Protein 7C1I (pdb70)

CATH classification: 1.20.120.160

Sequence (690 aa):
SAPHLDDDRRVLASLQQEVMMEDDEYPVLLDTTFVLDSEEERRLRSSLHAALQQAGDAQQALRHTAHSSFKGGSSSNMGAVVLLAGYCKELEESARRRRGELQQRAPALIEEQMMERREFAIVRILFKQERQRYRSAPHLDDRVLASLQQEVMEDEYPVLLDTTFVLDSEEERRLRSSLHAALQQAGDAQALRRHHTAHSSFKGGSSSNMGAVVLLAGYCKELEESSARRRGEELQQRAPALIEEQMMERREFAIVRILFKQERQRYRSAPHLDDRVLASLQEVMEDDEYPVLLDTTFVLDSEEERLRSSLHAALQQAGDAQALRHHTAHSFKGGSSNMGAVLLAGYCKELEESARRRRGELQQRAPALIEEQMERREFAIVRILFKQERQRYRSAAPHLDDRRVLASLQEVMEDDEYPVLLDTTFVLDSEERLRSSLHAALQQAGDAQQALRRHHTAHSSFKGGSSSNMGAVVLLAGYCKKELEESSARRRGELQRAPALIEEQMMERREFAIVRILFKQERQRRYRRSAPHLDDDRRVLASLQQEVMEDEYPVLLDTTFVLDSEEERLRSLHAALQAGDAQQALRRHHTAHSSFKGGSSSNMGAVLLAGYCKELEEESARRGELQQRAPALIEEQMERREFAIVRILFKQERQRRYRSAPHLDDRRVLASLQEVMEDDEYPVLLDTTFVLDSEEERLRSSLHAALQQAGDAQQALRRHHTAHSFKGGSSNMGAVVLLAGYCKELEESARRRGELQQRAPALIEQMMERREFAIVRILFKQQERQRRYR

Radius of gyration: 37.49 Å; Cα contacts (8 Å, |Δi|>4): 971; chains: 6; bounding box: 80×87×96 Å

Secondary structure (DSSP, 8-state):
-TTTS-HHHHHHHHHHHGGGHHHHHHHHHHHHHHHHHHHHHHHHTT-HHHHHHHHHHHHHHHHHTT-HHHHHHHHHHHHHHHTT--TTHHHHHHHHHHHHHHHHHHHHHHHTT--/-TTTS-HHHHHHHHHHHGGGHHHHHHHHHHHHHHHHHHHHHHHHHT-HHHHHHHHHHHHHHHHHTT-HHHHHHHHHHHHHHHTT-GGGHHHHHHHHHHHHHHHHHHHHHHHTT--/-TTTS-HHHHHHHHHHHGGGHHHHHHHHHHHHHHHHHHHHHHHHHT-HHHHHHHHHHHHHHHHHTT-HHHHHHHHHHHHHHHHT--TTHHHHHHHHHHHHHHHHHHHHHHHTT--/-TTTS-HHHHHHHHHHHGGGHHHHHHHHHHHHHHHHHHHHHHHHHT-HHHHHHHHHHHHHHHHHTT-HHHHHHHHHHHHHHHTT-GGGHHHHHHHHHHHHHHHHHHHHHHHTT--/-TTT--HHHHHHHHHHHGGGHHHHHHHHHHHHHHHHHHHHHHHHHT-HHHHHHHHHHHHHHHHHTT-HHHHHHHHHHHHHHHTT-GGGHHHHHHHHHHHHHHHHHHHHHHHTT--/-TTTS-HHHHHHHHHHHTTHHHHHHHHHHHHHHHHHHHHHHHHHHT-HHHHHHHHHHHHHHHHHTT-HHHHHHHHHHHHHHHTT-GGGHHHHHHHHHHHHHHHHHHHHHHHTT--

Foldseek 3Di:
DPPQFPVVLLVVVCVVVVPCSLVLLVVLLVLLVVLLVQLVVCLVVVPLPSQLVSLCVNLVSCVNRRRNVLSVLSVVSNVCSVVVNCPCSVVSSVVNVVSSVVSNVVSVVVSVVHD/DPPQFDVVLLVVVCVVVVQCSLVLLVVLLVLLVVLLVQLVVCVVVVPLVSQQVSLCVNLVSCVNGRRNVLNVLSVVSNVCSVVVVCVCSVVSSVVNVVSSVVSNVVSVVVSVVHD/DPPQFDVVLQVVVCVVPVVCSLVLLVVLLVVLVVLLVQLVVCVVVLPLVSQLVSLCVNLVSCVNRRRNVLNVLSVVSNVCSVVVNCPCSVVSSVVNVVSSVVSNVVSVVVSVVDD/DPPQFDVVLLVVCCVVVPVCSLVLLVVLLVVLVVLLVQLVVCLVVVPLVSQLVSLCVNLVSCVNRRRNVLSVLSVVRNVCSVVVVSVCSVVSSVVNVVSSVVSNVVSVVVSVVHD/DPPQFDPVLLVVVCVVPVQCSLVLLVVLLVVLVVLLVQLVVCLVVLPLVSQLVSLCVNLVSCVNRRRNVLSVLSNVRNVCSVVSVCPCSVVSSVVNVVSSVVSNVVSVVVSVVHD/DPPQFDVVLLVVVCVVCPVCSLVLLVVLLVVLVVLLVQLVVCLVVVPLPSQLVSLCVNLVSCVNRRRNVLSVLSVVRNVCSVVVNCPCSVVSSVVNVVSSVVSNVVSVVVSVVHD

InterPro domains:
  IPR008207 Signal transduction histidine kinase, phosphotransfer (Hpt) domain [PF01627] (25-102)
  IPR008207 Signal transduction histidine kinase, phosphotransfer (Hpt) domain [PS50894] (18-116)
  IPR008207 Signal transduction histidine kinase, phosphotransfer (Hpt) domain [cd00088] (25-100)
  IPR036641 HPT domain superfamily [G3DSA:1.20.120.160] (1-110)
  IPR036641 HPT domain superfamily [SSF47226] (3-113)

Solvent-accessible surface area: 33494 Å² total; per-residue (Å²): 50,77,87,32,11,59,81,145,56,16,40,45,33,74,106,111,62,111,123,83,15,11,79,38,1,46,56,11,5,115,72,1,40,86,66,6,143,44,0,74,64,7,16,88,65,5,60,21,102,33,0,62,105,14,0,88,48,3,56,31,28,0,62,106,13,0,0,71,63,0,12,32,50,0,102,64,0,5,56,6,1,134,150,32,66,2,48,111,1,4,54,0,1,51,73,0,53,126,12,8,27,22,0,31,2,20,5,58,57,51,58,96,79,54,166,51,79,81,28,12,63,92,141,59,14,36,42,30,64,108,110,66,123,128,86,4,13,77,38,1,50,55,8,6,118,65,0,41,97,58,5,153,48,0,69,64,6,28,119,67,3,60,22,106,37,0,76,130,26,0,90,47,0,52,28,15,0,60,104,12,1,0,82,63,0,11,27,50,0,121,65,0,27,63,4,1,117,123,25,74,2,43,108,0,3,56,0,1,66,73,0,42,118,12,8,16,21,0,31,2,15,3,56,57,47,62,110,181,62,259,65,83,85,30,16,20,104,198,53,13,38,62,32,57,132,111,61,120,122,91,8,8,85,42,2,52,57,11,7,119,59,0,40,103,65,6,150,48,0,75,66,7,14,86,67,3,59,22,104,34,0,65,124,19,0,86,38,0,43,30,16,0,55,106,13,0,0,62,67,0,11,32,51,0,98,61,0,4,37,3,1,23,92,31,59,0,56,109,0,17,56,0,1,51,73,0,42,96,11,8,17,22,0,34,2,14,4,60,56,45,62,106,169,58,276,51,90,86,29,10,59,88,141,56,12,34,42,30,66,110,109,66,123,126,88,3,14,82,39,1,50,57,10,6,120,57,0,41,102,68,6,151,50,0,61,64,7,16,87,65,4,62,23,94,32,0,84,124,17,0,87,36,0,44,29,18,0,61,105,14,0,0,76,64,0,11,32,52,0,95,61,0,6,36,2,1,37,85,30,56,2,47,106,1,10,60,0,0,64,72,0,58,115,12,8,28,23,0,31,2,11,3,56,58,44,63,111,179,58,266,48,79,83,26,12,37,74,177,54,14,46,56,29,57,126,108,68,113,127,88,5,12,79,42,1,51,57,12,6,120,59,0,41,103,64,5,148,47,0,61,64,6,16,90,63,3,63,19,107,35,0,89,137,18,0,94,34,0,55,29,19,0,55,105,14,0,0,62,67,0,11,27,54,0,120,65,0,31,62,12,0,120,145,33,76,0,44,108,0,3,59,0,0,49,69,0,57,131,12,8,28,22,0,30,1,13,4,57,56,49,56,89,80,48,157,50,77,87,29,11,60,89,140,59,15,39,45,33,60,100,108,61,112,111,88,4,0,70,39,2,52,57,10,6,119,65,0,39,85,59,6,147,39,0,74,64,6,16,88,65,5,61,21,103,33,0,89,126,20,0,93,34,0,53,30,16,0,61,106,14,0,0,72,63,0,11,32,51,0,97,63,0,16,48,3,1,109,143,29,65,1,62,107,1,16,58,0,1,66,70,0,42,97,12,7,18,24,0,32,2,18,4,56,46,45,50,106,188,56,192

B-factor: mean 26.13, std 12.86, range [7.21, 152.57]

Structure (mmCIF, N/CA/C/O backbone):
data_7C1I
#
_entry.id   7C1I
#
_cell.length_a   119.172
_cell.length_b   119.172
_cell.length_c   171.950
_cell.angle_alpha   90.00
_cell.angle_beta   90.00
_cell.angle_gamma   90.00
#
_symmetry.space_group_name_H-M   'P 43 21 2'
#
loop_
_entity.id
_entity.type
_entity.pdbx_description
1 polymer 'Histidine kinase'
2 water water
#
loop_
_atom_site.group_PDB
_atom_site.id
_atom_site.type_symbol
_atom_site.label_atom_id
_atom_site.label_alt_id
_atom_site.label_comp_id
_atom_site.label_asym_id
_atom_site.label_entity_id
_atom_site.label_seq_id
_atom_site.pdbx_PDB_ins_code
_atom_site.Cartn_x
_atom_site.Cartn_y
_atom_site.Cartn_z
_atom_site.occupancy
_atom_site.B_iso_or_equiv
_atom_site.auth_seq_id
_atom_site.auth_comp_id
_atom_site.auth_asym_id
_atom_site.auth_atom_id
_atom_site.pdbx_PDB_model_num
ATOM 1 N N . SER A 1 2 ? 4.827 -26.594 1.615 1.00 54.07 2 SER A N 1
ATOM 2 C CA . SER A 1 2 ? 5.169 -27.949 2.136 1.00 42.26 2 SER A CA 1
ATOM 3 C C . SER A 1 2 ? 3.909 -28.820 2.077 1.00 48.63 2 SER A C 1
ATOM 4 O O . SER A 1 2 ? 3.791 -29.542 1.067 1.00 32.18 2 SER A O 1
ATOM 7 N N . ALA A 1 3 ? 3.030 -28.879 3.082 1.00 39.62 3 ALA A N 1
ATOM 8 C CA . ALA A 1 3 ? 1.956 -29.897 3.169 1.00 44.63 3 ALA A CA 1
ATOM 9 C C . ALA A 1 3 ? 0.860 -29.449 2.207 1.00 43.27 3 ALA A C 1
ATOM 10 O O . ALA A 1 3 ? 0.839 -28.244 1.966 1.00 39.50 3 ALA A O 1
ATOM 12 N N . PRO A 1 4 ? 0.062 -30.331 1.563 1.00 37.58 4 PRO A N 1
ATOM 13 C CA . PRO A 1 4 ? 0.108 -31.787 1.708 1.00 32.74 4 PRO A CA 1
ATOM 14 C C . PRO A 1 4 ? 1.135 -32.504 0.819 1.00 26.75 4 PRO A C 1
ATOM 15 O O . PRO A 1 4 ? 1.263 -33.715 0.866 1.00 28.86 4 PRO A O 1
ATOM 19 N N . HIS A 1 5 ? 1.948 -31.767 0.056 1.00 22.55 5 HIS A N 1
ATOM 20 C CA . HIS A 1 5 ? 2.871 -32.283 -0.991 1.00 20.61 5 HIS A CA 1
ATOM 21 C C . HIS A 1 5 ? 4.075 -32.968 -0.335 1.00 21.86 5 HIS A C 1
ATOM 22 O O . HIS A 1 5 ? 4.635 -33.947 -0.865 1.00 21.73 5 HIS A O 1
ATOM 29 N N . LEU A 1 6 ? 4.554 -32.391 0.772 1.00 19.82 6 LEU A N 1
ATOM 30 C CA . LEU A 1 6 ? 5.739 -32.955 1.473 1.00 22.55 6 LEU A CA 1
ATOM 31 C C . LEU A 1 6 ? 5.340 -33.211 2.930 1.00 25.49 6 LEU A C 1
ATOM 32 O O . LEU A 1 6 ? 4.623 -32.380 3.523 1.00 23.76 6 LEU A O 1
ATOM 37 N N . ASP A 1 7 ? 5.704 -34.382 3.463 1.00 22.03 7 ASP A N 1
ATOM 38 C CA . ASP A 1 7 ? 5.434 -34.698 4.892 1.00 22.04 7 ASP A CA 1
ATOM 39 C C . ASP A 1 7 ? 6.689 -34.228 5.636 1.00 21.62 7 ASP A C 1
ATOM 40 O O . ASP A 1 7 ? 7.786 -34.793 5.459 1.00 22.18 7 ASP A O 1
ATOM 45 N N A ASP A 1 8 ? 6.417 -33.223 6.474 0.42 22.89 8 ASP A N 1
ATOM 46 N N B ASP A 1 8 ? 6.640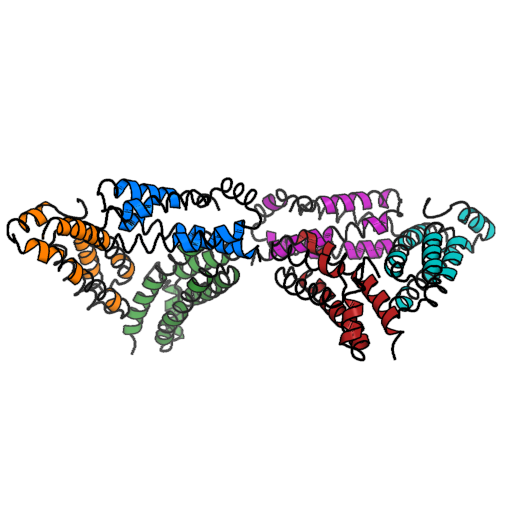 -33.022 6.210 0.58 23.92 8 ASP A N 1
ATOM 47 C CA A ASP A 1 8 ? 7.452 -32.426 7.185 0.42 22.90 8 ASP A CA 1
ATOM 48 C CA B ASP A 1 8 ? 7.847 -32.260 6.632 0.58 27.93 8 ASP A CA 1
ATOM 49 C C A ASP A 1 8 ? 8.135 -33.390 8.162 0.42 23.98 8 ASP A C 1
ATOM 50 C C B ASP A 1 8 ? 8.658 -33.015 7.691 0.58 27.05 8 ASP A C 1
ATOM 51 O O A ASP A 1 8 ? 9.339 -33.279 8.467 0.42 24.49 8 ASP A O 1
ATOM 52 O O B ASP A 1 8 ? 9.872 -32.772 7.847 0.58 28.07 8 ASP A O 1
ATOM 61 N N A ARG A 1 9 ? 7.434 -34.415 8.657 0.42 21.27 9 ARG A N 1
ATOM 62 N N B ARG A 1 9 ? 7.924 -33.867 8.414 0.58 26.44 9 ARG A N 1
ATOM 63 C CA A ARG A 1 9 ? 8.149 -35.105 9.764 0.42 32.08 9 ARG A CA 1
ATOM 64 C CA B ARG A 1 9 ? 8.579 -34.627 9.512 0.58 22.50 9 ARG A CA 1
ATOM 65 C C A ARG A 1 9 ? 9.071 -36.175 9.169 0.42 31.33 9 ARG A C 1
ATOM 66 C C B ARG A 1 9 ? 9.361 -35.793 8.898 0.58 23.42 9 ARG A C 1
ATOM 67 O O A ARG A 1 9 ? 9.855 -36.764 9.940 0.42 32.24 9 ARG A O 1
ATOM 68 O O B ARG A 1 9 ? 10.445 -36.017 9.474 0.58 20.28 9 ARG A O 1
ATOM 83 N N . VAL A 1 10 ? 8.863 -36.526 7.896 1.00 22.72 10 VAL A N 1
ATOM 84 C CA . VAL A 1 10 ? 9.751 -37.491 7.180 1.00 21.09 10 VAL A CA 1
ATOM 85 C C . VAL A 1 10 ? 11.026 -36.703 6.861 1.00 18.93 10 VAL A C 1
ATOM 86 O O . VAL A 1 10 ? 12.187 -37.133 7.012 1.00 20.72 10 VAL A O 1
ATOM 90 N N . LEU A 1 11 ? 10.909 -35.497 6.296 1.00 18.79 11 LEU A N 1
ATOM 91 C CA . LEU A 1 11 ? 12.122 -34.752 5.867 1.00 16.50 11 LEU A CA 1
ATOM 92 C C . LEU A 1 11 ? 12.872 -34.213 7.093 1.00 17.55 11 LEU A C 1
ATOM 93 O O . LEU A 1 11 ? 14.095 -34.110 6.882 1.00 20.69 11 LEU A O 1
ATOM 98 N N . ALA A 1 12 ? 12.151 -33.883 8.170 1.00 22.91 12 ALA A N 1
ATOM 99 C CA . ALA A 1 12 ? 12.838 -33.310 9.352 1.00 28.11 12 ALA A CA 1
ATOM 100 C C . ALA A 1 12 ? 13.729 -34.424 9.914 1.00 24.27 12 ALA A C 1
ATOM 101 O O . ALA A 1 12 ? 14.906 -34.153 10.223 1.00 22.43 12 ALA A O 1
ATOM 103 N N . SER A 1 13 ? 13.188 -35.640 10.034 1.00 24.12 13 SER A N 1
ATOM 104 C CA . SER A 1 13 ? 14.031 -36.785 10.469 1.00 21.15 13 SER A CA 1
ATOM 105 C C . SER A 1 13 ? 15.219 -37.053 9.538 1.00 19.76 13 SER A C 1
ATOM 106 O O . SER A 1 13 ? 16.390 -37.292 9.896 1.00 22.95 13 SER A O 1
ATOM 109 N N . LEU A 1 14 ? 15.014 -37.035 8.216 1.00 18.84 14 LEU A N 1
ATOM 110 C CA . LEU A 1 14 ? 16.087 -37.287 7.217 1.00 17.69 14 LEU A CA 1
ATOM 111 C C . LEU A 1 14 ? 17.196 -36.234 7.328 1.00 20.12 14 LEU A C 1
ATOM 112 O O . LEU A 1 14 ? 18.390 -36.578 7.243 1.00 22.47 14 LEU A O 1
ATOM 117 N N A GLN A 1 15 ? 16.817 -34.961 7.476 0.38 20.96 15 GLN A N 1
ATOM 118 N N B GLN A 1 15 ? 16.858 -34.954 7.509 0.62 18.82 15 GLN A N 1
ATOM 119 C CA A GLN A 1 15 ? 17.766 -33.831 7.666 0.38 24.34 15 GLN A CA 1
ATOM 120 C CA B GLN A 1 15 ? 17.947 -33.941 7.559 0.62 21.97 15 GLN A CA 1
ATOM 121 C C A GLN A 1 15 ? 18.641 -34.123 8.890 0.38 25.12 15 GLN A C 1
ATOM 122 C C B GLN A 1 15 ? 18.653 -34.064 8.914 0.62 24.61 15 GLN A C 1
ATOM 123 O O A GLN A 1 15 ? 19.883 -34.091 8.783 0.38 26.56 15 GLN A O 1
ATOM 124 O O B GLN A 1 15 ? 19.883 -33.868 8.947 0.62 27.95 15 GLN A O 1
ATOM 135 N N . GLU A 1 16 ? 17.958 -34.409 10.003 1.00 22.19 16 GLU A N 1
ATOM 136 C CA . GLU A 1 16 ? 18.642 -34.654 11.302 1.00 26.70 16 GLU A CA 1
ATOM 137 C C . GLU A 1 16 ? 19.670 -35.774 11.107 1.00 32.45 16 GLU A C 1
ATOM 138 O O . GLU A 1 16 ? 20.813 -35.665 11.597 1.00 35.99 16 GLU A O 1
ATOM 144 N N . VAL A 1 17 ? 19.293 -36.874 10.448 1.00 25.06 17 VAL A N 1
ATOM 145 C CA . VAL A 1 17 ? 20.250 -38.009 10.293 1.00 24.77 17 VAL A CA 1
ATOM 146 C C . VAL A 1 17 ? 21.364 -37.609 9.320 1.00 30.95 17 VAL A C 1
ATOM 147 O O . VAL A 1 17 ? 22.526 -37.999 9.546 1.00 33.46 17 VAL A O 1
ATOM 151 N N A MET A 1 18 ? 20.932 -37.075 8.173 0.54 21.32 18 MET A N 1
ATOM 152 N N B MET A 1 18 ? 20.962 -37.033 8.183 0.46 23.27 18 MET A N 1
ATOM 153 C CA A MET A 1 18 ? 21.834 -36.949 6.997 0.54 20.38 18 MET A CA 1
ATOM 154 C CA B MET A 1 18 ? 21.891 -36.986 7.022 0.46 22.55 18 MET A CA 1
ATOM 155 C C A MET A 1 18 ? 22.825 -35.789 7.147 0.54 19.72 18 MET A C 1
ATOM 156 C C B MET A 1 18 ? 22.810 -35.762 7.105 0.46 21.90 18 MET A C 1
ATOM 157 O O A MET A 1 18 ? 23.816 -35.797 6.389 0.54 25.18 18 MET A O 1
ATOM 158 O O B MET A 1 18 ? 23.809 -35.739 6.359 0.46 26.13 18 MET A O 1
ATOM 167 N N . GLU A 1 19 ? 22.422 -34.758 7.898 1.00 26.16 19 GLU A N 1
ATOM 168 C CA . GLU A 1 19 ? 23.206 -33.499 8.022 1.00 31.86 19 GLU A CA 1
ATOM 169 C C . GLU A 1 19 ? 23.701 -33.002 6.659 1.00 33.95 19 GLU A C 1
ATOM 170 O O . GLU A 1 19 ? 22.926 -32.612 5.764 1.00 29.56 19 GLU A O 1
ATOM 176 N N A ASP A 1 20 ? 25.017 -33.021 6.427 0.54 31.34 20 ASP A N 1
ATOM 177 N N B ASP A 1 20 ? 25.011 -33.010 6.391 0.46 31.09 20 ASP A N 1
ATOM 178 C CA A ASP A 1 20 ? 25.626 -32.384 5.227 0.54 33.06 20 ASP A CA 1
ATOM 179 C CA B ASP A 1 20 ? 25.532 -32.307 5.188 0.46 32.49 20 ASP A CA 1
ATOM 180 C C A ASP A 1 20 ? 25.150 -33.035 3.924 0.54 29.88 20 ASP A C 1
ATOM 181 C C B ASP A 1 20 ? 25.159 -33.040 3.894 0.46 29.13 20 ASP A C 1
ATOM 182 O O A ASP A 1 20 ? 25.339 -32.432 2.849 0.54 31.11 20 ASP A O 1
ATOM 183 O O B ASP A 1 20 ? 25.412 -32.493 2.802 0.46 30.50 20 ASP A O 1
ATOM 192 N N . GLU A 1 21 ? 24.701 -34.294 3.967 1.00 27.58 21 GLU A N 1
ATOM 193 C CA . GLU A 1 21 ? 24.331 -35.064 2.749 1.00 26.88 21 GLU A CA 1
ATOM 194 C C . GLU A 1 21 ? 22.895 -34.689 2.363 1.00 25.12 21 GLU A C 1
ATOM 195 O O . GLU A 1 21 ? 22.535 -34.992 1.207 1.00 26.96 21 GLU A O 1
ATOM 201 N N . TYR A 1 22 ? 22.193 -34.036 3.294 1.00 20.17 22 TYR A N 1
ATOM 202 C CA . TYR A 1 22 ? 20.791 -33.635 3.000 1.00 19.19 22 TYR A CA 1
ATOM 203 C C . TYR A 1 22 ? 20.647 -32.853 1.698 1.00 23.63 22 TYR A C 1
ATOM 204 O O . TYR A 1 22 ? 19.854 -33.254 0.848 1.00 18.72 22 TYR A O 1
ATOM 213 N N . PRO A 1 23 ? 21.418 -31.785 1.395 1.00 22.66 23 PRO A N 1
ATOM 214 C CA . PRO A 1 23 ? 21.237 -31.101 0.114 1.00 19.59 23 PRO A CA 1
ATOM 215 C C . PRO A 1 23 ? 21.517 -32.006 -1.096 1.00 24.64 23 PRO A C 1
ATOM 216 O O . PRO A 1 23 ? 20.944 -31.827 -2.157 1.00 20.91 23 PRO A O 1
ATOM 220 N N . VAL A 1 24 ? 22.460 -32.947 -0.981 1.00 17.80 24 VAL A N 1
ATOM 221 C CA . VAL A 1 24 ? 22.828 -33.866 -2.099 1.00 17.85 24 VAL A CA 1
ATOM 222 C C . VAL A 1 24 ? 21.609 -34.733 -2.435 1.00 19.58 24 VAL A C 1
ATOM 223 O O . VAL A 1 24 ? 21.327 -34.973 -3.625 1.00 23.05 24 VAL A O 1
ATOM 227 N N . LEU A 1 25 ? 20.883 -35.149 -1.393 1.00 18.07 25 LEU A N 1
ATOM 228 C CA . LEU A 1 25 ? 19.675 -36.010 -1.510 1.00 18.60 25 LEU A CA 1
ATOM 229 C C . LEU A 1 25 ? 18.574 -35.193 -2.198 1.00 21.48 25 LEU A C 1
ATOM 230 O O . LEU A 1 25 ? 17.866 -35.780 -3.042 1.00 21.83 25 LEU A O 1
ATOM 235 N N . LEU A 1 26 ? 18.409 -33.918 -1.833 1.00 19.24 26 LEU A N 1
ATOM 236 C CA . LEU A 1 26 ? 17.420 -33.112 -2.599 1.00 16.69 26 LEU A CA 1
ATOM 237 C C . LEU A 1 26 ? 17.763 -33.166 -4.092 1.00 21.09 26 LEU A C 1
ATOM 238 O O . LEU A 1 26 ? 16.859 -33.322 -4.940 1.00 18.57 26 LEU A O 1
ATOM 243 N N . ASP A 1 27 ? 19.009 -32.894 -4.491 1.00 16.48 27 ASP A N 1
ATOM 244 C CA . ASP A 1 27 ? 19.513 -32.806 -5.888 1.00 17.12 27 ASP A CA 1
ATOM 245 C C . ASP A 1 27 ? 19.254 -34.176 -6.527 1.00 17.50 27 ASP A C 1
ATOM 246 O O . ASP A 1 27 ? 18.875 -34.204 -7.713 1.00 19.13 27 ASP A O 1
ATOM 251 N N A THR A 1 28 ? 19.732 -35.268 -5.923 0.48 18.16 28 THR A N 1
ATOM 252 N N B THR A 1 28 ? 19.626 -35.210 -5.766 0.52 16.78 28 THR A N 1
ATOM 253 C CA A THR A 1 28 ? 19.630 -36.588 -6.603 0.48 18.71 28 THR A CA 1
ATOM 254 C CA B THR A 1 28 ? 19.633 -36.573 -6.363 0.52 18.33 28 THR A CA 1
ATOM 255 C C A THR A 1 28 ? 18.176 -37.072 -6.654 0.48 16.95 28 THR A C 1
ATOM 256 C C B THR A 1 28 ? 18.184 -36.938 -6.705 0.52 16.58 28 THR A C 1
ATOM 257 O O A THR A 1 28 ? 17.677 -37.857 -7.485 0.48 15.67 28 THR A O 1
ATOM 258 O O B THR A 1 28 ? 18.089 -37.496 -7.819 0.52 15.59 28 THR A O 1
ATOM 265 N N . PHE A 1 29 ? 17.290 -36.613 -5.765 1.00 16.17 29 PHE A N 1
ATOM 266 C CA . PHE A 1 29 ? 15.852 -36.973 -5.877 1.00 16.67 29 PHE A CA 1
ATOM 267 C C . PHE A 1 29 ? 15.323 -36.331 -7.164 1.00 18.90 29 PHE A C 1
ATOM 268 O O . PHE A 1 29 ? 14.580 -36.945 -7.953 1.00 16.04 29 PHE A O 1
ATOM 276 N N . VAL A 1 30 ? 15.731 -35.086 -7.425 1.00 14.37 30 VAL A N 1
ATOM 277 C CA . VAL A 1 30 ? 15.260 -34.383 -8.656 1.00 15.48 30 VAL A CA 1
ATOM 278 C C . VAL A 1 30 ? 15.731 -35.203 -9.863 1.00 16.73 30 VAL A C 1
ATOM 279 O O . VAL A 1 30 ? 14.978 -35.496 -10.814 1.00 17.15 30 VAL A O 1
ATOM 283 N N . LEU A 1 31 ? 17.031 -35.494 -9.984 1.00 15.58 31 LEU A N 1
ATOM 284 C CA . LEU A 1 31 ? 17.578 -36.179 -11.185 1.00 18.11 31 LEU A CA 1
ATOM 285 C C . LEU A 1 31 ? 16.971 -37.585 -11.260 1.00 18.46 31 LEU A C 1
ATOM 286 O O . LEU A 1 31 ? 16.621 -37.967 -12.395 1.00 19.10 31 LEU A O 1
ATOM 291 N N . ASP A 1 32 ? 16.881 -38.330 -10.154 1.00 16.76 32 ASP A N 1
ATOM 292 C CA . ASP A 1 32 ? 16.356 -39.722 -10.178 1.00 19.59 32 ASP A CA 1
ATOM 293 C C . ASP A 1 32 ? 14.932 -39.635 -10.738 1.00 20.99 32 ASP A C 1
ATOM 294 O O . ASP A 1 32 ? 14.529 -40.472 -11.570 1.00 18.28 32 ASP A O 1
ATOM 299 N N . SER A 1 33 ? 14.123 -38.746 -10.153 1.00 18.32 33 SER A N 1
ATOM 300 C CA . SER A 1 33 ? 12.680 -38.631 -10.492 1.00 16.31 33 SER A CA 1
ATOM 301 C C . SER A 1 33 ? 12.555 -38.261 -11.974 1.00 20.56 33 SER A C 1
ATOM 302 O O . SER A 1 33 ? 11.611 -38.750 -12.623 1.00 15.51 33 SER A O 1
ATOM 305 N N . GLU A 1 34 ? 13.294 -37.276 -12.493 1.00 16.53 34 GLU A N 1
ATOM 306 C CA . GLU A 1 34 ? 13.240 -36.860 -13.920 1.00 17.76 34 GLU A CA 1
ATOM 307 C C . GLU A 1 34 ? 13.539 -38.120 -14.741 1.00 16.88 34 GLU A C 1
ATOM 308 O O . GLU A 1 34 ? 12.873 -38.233 -15.787 1.00 15.78 34 GLU A O 1
ATOM 314 N N A GLU A 1 35 ? 14.319 -39.042 -14.167 0.43 14.82 35 GLU A N 1
ATOM 315 N N B GLU A 1 35 ? 14.613 -38.883 -14.514 0.57 16.27 35 GLU A N 1
ATOM 316 C CA A GLU A 1 35 ? 14.730 -40.301 -14.845 0.43 15.07 35 GLU A CA 1
ATOM 317 C CA B GLU A 1 35 ? 14.923 -40.055 -15.376 0.57 15.87 35 GLU A CA 1
ATOM 318 C C A GLU A 1 35 ? 13.553 -41.275 -14.729 0.43 14.54 35 GLU A C 1
ATOM 319 C C B GLU A 1 35 ? 13.751 -41.041 -15.312 0.57 17.72 35 GLU A C 1
ATOM 320 O O A GLU A 1 35 ? 13.191 -41.853 -15.773 0.43 13.67 35 GLU A O 1
ATOM 321 O O B GLU A 1 35 ? 13.388 -41.571 -16.381 0.57 15.44 35 GLU A O 1
ATOM 332 N N A ARG A 1 36 ? 12.891 -41.415 -13.576 0.43 14.76 36 ARG A N 1
ATOM 333 N N B ARG A 1 36 ? 13.113 -41.232 -14.153 0.57 13.74 36 ARG A N 1
ATOM 334 C CA A ARG A 1 36 ? 11.649 -42.231 -13.507 0.43 14.71 36 ARG A CA 1
ATOM 335 C CA B ARG A 1 36 ? 11.989 -42.198 -14.025 0.57 15.11 36 ARG A CA 1
ATOM 336 C C A ARG A 1 36 ? 10.732 -41.744 -14.635 0.43 16.98 36 ARG A C 1
ATOM 337 C C B ARG A 1 36 ? 10.701 -41.750 -14.727 0.57 16.68 36 ARG A C 1
ATOM 338 O O A ARG A 1 36 ? 10.423 -42.530 -15.553 0.43 13.44 36 ARG A O 1
ATOM 339 O O B ARG A 1 36 ? 9.847 -42.506 -15.236 0.57 12.50 36 ARG A O 1
ATOM 354 N N . LEU A 1 37 ? 10.472 -40.433 -14.679 1.00 14.33 37 LEU A N 1
ATOM 355 C CA . LEU A 1 37 ? 9.394 -39.891 -15.550 1.00 15.22 37 LEU A CA 1
ATOM 356 C C . LEU A 1 37 ? 9.751 -40.192 -17.010 1.00 15.05 37 LEU A C 1
ATOM 357 O O . LEU A 1 37 ? 8.806 -40.503 -17.761 1.00 15.81 37 LEU A O 1
ATOM 362 N N . ARG A 1 38 ? 10.982 -39.918 -17.452 1.00 17.92 38 ARG A N 1
ATOM 363 C CA . ARG A 1 38 ? 11.336 -40.213 -18.867 1.00 18.30 38 ARG A CA 1
ATOM 364 C C . ARG A 1 38 ? 11.082 -41.700 -19.137 1.00 19.19 38 ARG A C 1
ATOM 365 O O . ARG A 1 38 ? 10.467 -42.015 -20.175 1.00 17.79 38 ARG A O 1
ATOM 373 N N A SER A 1 39 ? 11.538 -42.591 -18.251 0.35 16.09 39 SER A N 1
ATOM 374 N N B SER A 1 39 ? 11.388 -42.560 -18.160 0.65 15.93 39 SER A N 1
ATOM 375 C CA A SER A 1 39 ? 11.216 -44.041 -18.335 0.35 17.22 39 SER A CA 1
ATOM 376 C CA B SER A 1 39 ? 11.216 -44.029 -18.316 0.65 17.57 39 SER A CA 1
ATOM 377 C C A SER A 1 39 ? 9.717 -44.239 -18.587 0.35 17.40 39 SER A C 1
ATOM 378 C C B SER A 1 39 ? 9.736 -44.401 -18.465 0.65 19.66 39 SER A C 1
ATOM 379 O O A SER A 1 39 ? 9.408 -44.900 -19.600 0.35 17.23 39 SER A O 1
ATOM 380 O O B SER A 1 39 ? 9.326 -45.316 -19.207 0.65 18.37 39 SER A O 1
ATOM 385 N N . LEU A 1 40 ? 8.894 -43.761 -17.648 1.00 15.34 40 LEU A N 1
ATOM 386 C CA . LEU A 1 40 ? 7.415 -43.911 -17.683 1.00 13.57 40 LEU A CA 1
ATOM 387 C C . LEU A 1 40 ? 6.882 -43.500 -19.060 1.00 16.29 40 LEU A C 1
ATOM 388 O O . LEU A 1 40 ? 6.035 -44.219 -19.630 1.00 15.70 40 LEU A O 1
ATOM 393 N N . HIS A 1 41 ? 7.304 -42.317 -19.515 1.00 13.27 41 HIS A N 1
ATOM 394 C CA . HIS A 1 41 ? 6.792 -41.898 -20.848 1.00 15.50 41 HIS A CA 1
ATOM 395 C C . HIS A 1 41 ? 7.237 -42.946 -21.875 1.00 15.58 41 HIS A C 1
ATOM 396 O O . HIS A 1 41 ? 6.451 -43.199 -22.809 1.00 16.12 41 HIS A O 1
ATOM 403 N N . ALA A 1 42 ? 8.476 -43.448 -21.890 1.00 15.23 42 ALA A N 1
ATOM 404 C CA . ALA A 1 42 ? 8.983 -44.375 -22.929 1.00 17.99 42 ALA A CA 1
ATOM 405 C C . ALA A 1 42 ? 8.160 -45.660 -22.781 1.00 20.48 42 ALA A C 1
ATOM 406 O O . ALA A 1 42 ? 7.719 -46.216 -23.808 1.00 20.65 42 ALA A O 1
ATOM 408 N N . ALA A 1 43 ? 7.833 -46.107 -21.565 1.00 17.59 43 ALA A N 1
ATOM 409 C CA . ALA A 1 43 ? 7.091 -47.372 -21.353 1.00 17.23 43 ALA A CA 1
ATOM 410 C C . ALA A 1 43 ? 5.680 -47.150 -21.910 1.00 18.38 43 ALA A C 1
ATOM 411 O O . ALA A 1 43 ? 5.028 -48.064 -22.455 1.00 19.51 43 ALA A O 1
ATOM 413 N N . LEU A 1 44 ? 5.062 -46.003 -21.607 1.00 15.26 44 LEU A N 1
ATOM 414 C CA . LEU A 1 44 ? 3.687 -45.699 -22.087 1.00 14.44 44 LEU A CA 1
ATOM 415 C C . LEU A 1 44 ? 3.674 -45.718 -23.620 1.00 14.89 44 LEU A C 1
ATOM 416 O O . LEU A 1 44 ? 2.757 -46.353 -24.185 1.00 17.34 44 LEU A O 1
ATOM 421 N N A GLN A 1 45 ? 4.702 -45.172 -24.276 0.56 15.22 45 GLN A N 1
ATOM 422 N N B GLN A 1 45 ? 4.657 -45.094 -24.276 0.44 16.27 45 GLN A N 1
ATOM 423 C CA A GLN A 1 45 ? 4.673 -45.076 -25.761 0.56 16.14 45 GLN A CA 1
ATOM 424 C CA B GLN A 1 45 ? 4.738 -45.075 -25.762 0.44 16.97 45 GLN A CA 1
ATOM 425 C C A GLN A 1 45 ? 4.901 -46.462 -26.375 0.56 18.73 45 GLN A C 1
ATOM 426 C C B GLN A 1 45 ? 4.688 -46.533 -26.233 0.44 18.83 45 GLN A C 1
ATOM 427 O O A GLN A 1 45 ? 4.491 -46.687 -27.530 0.56 15.98 45 GLN A O 1
ATOM 428 O O B GLN A 1 45 ? 3.856 -46.869 -27.100 0.44 18.14 45 GLN A O 1
ATOM 439 N N . ALA A 1 46 ? 5.538 -47.362 -25.618 1.00 19.38 46 ALA A N 1
ATOM 440 C CA . ALA A 1 46 ? 5.848 -48.735 -26.081 1.00 23.07 46 ALA A CA 1
ATOM 441 C C . ALA A 1 46 ? 4.650 -49.627 -25.735 1.00 22.23 46 ALA A C 1
ATOM 442 O O . ALA A 1 46 ? 4.694 -50.827 -26.078 1.00 27.85 46 ALA A O 1
ATOM 444 N N . GLY A 1 47 ? 3.619 -49.230 -24.983 1.00 17.54 47 GLY A N 1
ATOM 445 C CA . GLY A 1 47 ? 2.574 -50.033 -24.318 1.00 18.72 47 GLY A CA 1
ATOM 446 C C . GLY A 1 47 ? 3.207 -51.174 -23.541 1.00 26.66 47 GLY A C 1
ATOM 447 O O . GLY A 1 47 ? 2.662 -52.298 -23.534 1.00 25.89 47 GLY A O 1
ATOM 448 N N . ASP A 1 48 ? 4.201 -50.809 -22.726 1.00 21.58 48 ASP A N 1
ATOM 449 C CA . ASP A 1 48 ? 4.850 -51.820 -21.848 1.00 20.13 48 ASP A CA 1
ATOM 450 C C . ASP A 1 48 ? 4.325 -51.808 -20.408 1.00 20.51 48 ASP A C 1
ATOM 451 O O . ASP A 1 48 ? 4.849 -51.035 -19.578 1.00 19.42 48 ASP A O 1
ATOM 456 N N . ALA A 1 49 ? 3.349 -52.655 -20.068 1.00 20.37 49 ALA A N 1
ATOM 457 C CA . ALA A 1 49 ? 2.654 -52.666 -18.759 1.00 18.36 49 ALA A CA 1
ATOM 458 C C . ALA A 1 49 ? 3.712 -53.042 -17.715 1.00 21.20 49 ALA A C 1
ATOM 459 O O . ALA A 1 49 ? 3.662 -52.517 -16.584 1.00 18.87 49 ALA A O 1
ATOM 461 N N A GLN A 1 50 ? 4.617 -53.982 -18.006 0.56 19.21 50 GLN A N 1
ATOM 462 N N B GLN A 1 50 ? 4.570 -53.998 -18.087 0.44 19.81 50 GLN A N 1
ATOM 463 C CA A GLN A 1 50 ? 5.507 -54.450 -16.908 0.56 19.57 50 GLN A CA 1
ATOM 464 C CA B GLN A 1 50 ? 5.592 -54.517 -17.138 0.44 22.51 50 GLN A CA 1
ATOM 465 C C A GLN A 1 50 ? 6.581 -53.398 -16.608 0.56 21.04 50 GLN A C 1
ATOM 466 C C B GLN A 1 50 ? 6.395 -53.313 -16.632 0.44 19.71 50 GLN A C 1
ATOM 467 O O A GLN A 1 50 ? 7.092 -53.242 -15.480 0.56 20.12 50 GLN A O 1
ATOM 468 O O B GLN A 1 50 ? 6.453 -53.216 -15.388 0.44 15.06 50 GLN A O 1
ATOM 479 N N . ALA A 1 51 ? 6.969 -52.595 -17.604 1.00 18.13 51 ALA A N 1
ATOM 480 C CA . ALA A 1 51 ? 7.947 -51.502 -17.395 1.00 20.43 51 ALA A CA 1
ATOM 481 C C . ALA A 1 51 ? 7.217 -50.430 -16.578 1.00 18.93 51 ALA A C 1
ATOM 482 O O . ALA A 1 51 ? 7.807 -49.804 -15.673 1.00 18.30 51 ALA A O 1
ATOM 484 N N . LEU A 1 52 ? 5.979 -50.107 -16.965 1.00 15.68 52 LEU A N 1
ATOM 485 C CA . LEU A 1 52 ? 5.175 -49.106 -16.214 1.00 15.23 52 LEU A CA 1
ATOM 486 C C . LEU A 1 52 ? 5.122 -49.537 -14.744 1.00 18.89 52 LEU A C 1
ATOM 487 O O . LEU A 1 52 ? 5.384 -48.737 -13.825 1.00 16.86 52 LEU A O 1
ATOM 492 N N . ARG A 1 53 ? 4.826 -50.814 -14.487 1.00 17.84 53 ARG A N 1
ATOM 493 C CA . ARG A 1 53 ? 4.598 -51.318 -13.107 1.00 15.27 53 ARG A CA 1
ATOM 494 C C . ARG A 1 53 ? 5.901 -51.240 -12.302 1.00 16.03 53 ARG A C 1
ATOM 495 O O . ARG A 1 53 ? 5.862 -50.688 -11.185 1.00 17.71 53 ARG A O 1
ATOM 503 N N . HIS A 1 54 ? 7.027 -51.617 -12.914 1.00 15.77 54 HIS A N 1
ATOM 504 C CA . HIS A 1 54 ? 8.339 -51.723 -12.219 1.00 20.67 54 HIS A CA 1
ATOM 505 C C . HIS A 1 54 ? 8.889 -50.316 -11.957 1.00 20.82 54 HIS A C 1
ATOM 506 O O . HIS A 1 54 ? 9.203 -50.020 -10.786 1.00 19.00 54 HIS A O 1
ATOM 513 N N . THR A 1 55 ? 8.747 -49.419 -12.939 1.00 17.67 55 THR A N 1
ATOM 514 C CA . THR A 1 55 ? 9.291 -48.048 -12.747 1.00 17.69 55 THR A CA 1
ATOM 515 C C . THR A 1 55 ? 8.394 -47.349 -11.721 1.00 14.69 55 THR A C 1
ATOM 516 O O . THR A 1 55 ? 8.855 -46.552 -10.874 1.00 16.99 55 THR A O 1
ATOM 520 N N . ALA A 1 56 ? 7.067 -47.486 -11.799 1.00 13.73 56 ALA A N 1
ATOM 521 C CA . ALA A 1 56 ? 6.077 -46.928 -10.850 1.00 12.68 56 ALA A CA 1
ATOM 522 C C . ALA A 1 56 ? 6.365 -47.370 -9.411 1.00 15.51 56 ALA A C 1
ATOM 523 O O . ALA A 1 56 ? 6.462 -46.523 -8.501 1.00 16.28 56 ALA A O 1
ATOM 525 N N . HIS A 1 57 ? 6.667 -48.662 -9.253 1.00 16.83 57 HIS A N 1
ATOM 526 C CA . HIS A 1 57 ? 7.035 -49.179 -7.907 1.00 18.89 57 HIS A CA 1
ATOM 527 C C . HIS A 1 57 ? 8.327 -48.500 -7.437 1.00 15.90 57 HIS A C 1
ATOM 528 O O . HIS A 1 57 ? 8.324 -48.147 -6.241 1.00 19.81 57 HIS A O 1
ATOM 535 N N A SER A 1 58 ? 9.349 -48.354 -8.287 0.58 15.57 58 SER A N 1
ATOM 536 N N B SER A 1 58 ? 9.353 -48.333 -8.279 0.42 17.37 58 SER A N 1
ATOM 537 C CA A SER A 1 58 ? 10.591 -47.718 -7.773 0.58 16.01 58 SER A CA 1
ATOM 538 C CA B SER A 1 58 ? 10.687 -47.739 -8.001 0.42 16.99 58 SER A CA 1
ATOM 539 C C A SER A 1 58 ? 10.243 -46.293 -7.327 0.58 14.12 58 SER A C 1
ATOM 540 C C B SER A 1 58 ? 10.572 -46.257 -7.623 0.42 18.91 58 SER A C 1
ATOM 541 O O A SER A 1 58 ? 10.686 -45.839 -6.252 0.58 13.06 58 SER A O 1
ATOM 542 O O B SER A 1 58 ? 11.355 -45.727 -6.809 0.42 15.63 58 SER A O 1
ATOM 547 N N . PHE A 1 59 ? 9.606 -45.615 -8.288 1.00 16.72 59 PHE A N 1
ATOM 548 C CA . PHE A 1 59 ? 9.337 -44.175 -8.032 1.00 16.16 59 PHE A CA 1
ATOM 549 C C . PHE A 1 59 ? 8.544 -43.978 -6.736 1.00 16.45 59 PHE A C 1
ATOM 550 O O . PHE A 1 59 ? 8.734 -42.958 -6.040 1.00 16.50 59 PHE A O 1
ATOM 558 N N . LYS A 1 60 ? 7.632 -44.890 -6.385 1.00 14.24 60 LYS A N 1
ATOM 559 C CA . LYS A 1 60 ? 6.787 -44.875 -5.162 1.00 13.06 60 LYS A CA 1
ATOM 560 C C . LYS A 1 60 ? 7.765 -44.898 -3.981 1.00 13.59 60 LYS A C 1
ATOM 561 O O . LYS A 1 60 ? 7.568 -44.026 -3.112 1.00 15.75 60 LYS A O 1
ATOM 567 N N . GLY A 1 61 ? 8.698 -45.851 -4.063 1.00 17.99 61 GLY A N 1
ATOM 568 C CA . GLY A 1 61 ? 9.676 -45.878 -2.957 1.00 21.73 61 GLY A CA 1
ATOM 569 C C . GLY A 1 61 ? 10.491 -44.602 -2.834 1.00 17.67 61 GLY A C 1
ATOM 570 O O . GLY A 1 61 ? 10.702 -44.106 -1.707 1.00 19.39 61 GLY A O 1
ATOM 571 N N . GLY A 1 62 ? 11.114 -44.153 -3.927 1.00 18.95 62 GLY A N 1
ATOM 572 C CA . GLY A 1 62 ? 11.989 -42.967 -3.876 1.00 19.62 62 GLY A CA 1
ATOM 573 C C . GLY A 1 62 ? 11.182 -41.776 -3.390 1.00 18.22 62 GLY A C 1
ATOM 574 O O . GLY A 1 62 ? 11.631 -40.981 -2.536 1.00 18.29 62 GLY A O 1
ATOM 575 N N . SER A 1 63 ? 9.935 -41.620 -3.847 1.00 16.45 63 SER A N 1
ATOM 576 C CA . SER A 1 63 ? 9.029 -40.516 -3.433 1.00 16.02 63 SER A CA 1
ATOM 577 C C . SER A 1 63 ? 8.785 -40.620 -1.924 1.00 16.23 63 SER A C 1
ATOM 578 O O . SER A 1 63 ? 8.868 -39.616 -1.185 1.00 17.25 63 SER A O 1
ATOM 581 N N A SER A 1 64 ? 8.492 -41.851 -1.494 0.66 16.75 64 SER A N 1
ATOM 582 N N B SER A 1 64 ? 8.338 -41.764 -1.396 0.34 17.07 64 SER A N 1
ATOM 583 C CA A SER A 1 64 ? 8.136 -42.090 -0.070 0.66 18.27 64 SER A CA 1
ATOM 584 C CA B SER A 1 64 ? 8.068 -41.927 0.057 0.34 15.77 64 SER A CA 1
ATOM 585 C C A SER A 1 64 ? 9.331 -41.729 0.821 0.66 16.93 64 SER A C 1
ATOM 586 C C B SER A 1 64 ? 9.359 -41.657 0.840 0.34 16.36 64 SER A C 1
ATOM 587 O O A SER A 1 64 ? 9.048 -41.036 1.821 0.66 19.18 64 SER A O 1
ATOM 588 O O B SER A 1 64 ? 9.338 -40.926 1.851 0.34 15.30 64 SER A O 1
ATOM 593 N N . ASN A 1 65 ? 10.548 -42.029 0.356 1.00 16.84 65 ASN A N 1
ATOM 594 C CA . ASN A 1 65 ? 11.817 -41.893 1.124 1.00 17.47 65 ASN A CA 1
ATOM 595 C C . ASN A 1 65 ? 12.051 -40.394 1.341 1.00 21.55 65 ASN A C 1
ATOM 596 O O . ASN A 1 65 ? 12.714 -39.963 2.307 1.00 19.55 65 ASN A O 1
ATOM 601 N N . MET A 1 66 ? 11.660 -39.564 0.369 1.00 16.09 66 MET A N 1
ATOM 602 C CA . MET A 1 66 ? 11.831 -38.088 0.446 1.00 18.21 66 MET A CA 1
ATOM 603 C C . MET A 1 66 ? 10.556 -37.349 0.869 1.00 17.07 66 MET A C 1
ATOM 604 O O . MET A 1 66 ? 10.543 -36.112 0.696 1.00 18.96 66 MET A O 1
ATOM 609 N N . GLY A 1 67 ? 9.499 -37.946 1.430 1.00 15.76 67 GLY A N 1
ATOM 610 C CA . GLY A 1 67 ? 8.296 -37.334 2.023 1.00 18.19 67 GLY A CA 1
ATOM 611 C C . GLY A 1 67 ? 7.410 -36.717 0.953 1.00 17.47 67 GLY A C 1
ATOM 612 O O . GLY A 1 67 ? 6.414 -36.120 1.407 1.00 19.23 67 GLY A O 1
ATOM 613 N N . ALA A 1 68 ? 7.603 -37.224 -0.269 1.00 16.09 68 ALA A N 1
ATOM 614 C CA . ALA A 1 68 ? 6.733 -36.734 -1.365 1.00 16.20 68 ALA A CA 1
ATOM 615 C C . ALA A 1 68 ? 5.512 -37.658 -1.425 1.00 15.74 68 ALA A C 1
ATOM 616 O O . ALA A 1 68 ? 5.439 -38.513 -2.331 1.00 16.35 68 ALA A O 1
ATOM 618 N N A VAL A 1 69 ? 4.624 -37.438 -0.450 0.32 17.34 69 VAL A N 1
ATOM 619 N N B VAL A 1 69 ? 4.574 -37.654 -0.472 0.68 15.75 69 VAL A N 1
ATOM 620 C CA A VAL A 1 69 ? 3.550 -38.398 -0.052 0.32 15.82 69 VAL A CA 1
ATOM 621 C CA B VAL A 1 69 ? 3.550 -38.709 -0.208 0.68 17.15 69 VAL A CA 1
ATOM 622 C C A VAL A 1 69 ? 2.620 -38.599 -1.254 0.32 16.28 69 VAL A C 1
ATOM 623 C C B VAL A 1 69 ? 2.388 -38.652 -1.207 0.68 16.93 69 VAL A C 1
ATOM 624 O O A VAL A 1 69 ? 2.537 -39.762 -1.699 0.32 13.28 69 VAL A O 1
ATOM 625 O O B VAL A 1 69 ? 1.691 -39.638 -1.526 0.68 15.16 69 VAL A O 1
ATOM 632 N N . LEU A 1 70 ? 2.126 -37.480 -1.795 1.00 19.31 70 LEU A N 1
ATOM 633 C CA . LEU A 1 70 ? 1.023 -37.440 -2.793 1.00 19.01 70 LEU A CA 1
ATOM 634 C C . LEU A 1 70 ? 1.591 -38.051 -4.078 1.00 17.77 70 LEU A C 1
ATOM 635 O O . LEU A 1 70 ? 0.898 -38.838 -4.751 1.00 18.58 70 LEU A O 1
ATOM 640 N N . LEU A 1 71 ? 2.833 -37.712 -4.437 1.00 15.63 71 LEU A N 1
ATOM 641 C CA . LEU A 1 71 ? 3.545 -38.270 -5.617 1.00 15.45 71 LEU A CA 1
ATOM 642 C C . LEU A 1 71 ? 3.601 -39.791 -5.443 1.00 17.14 71 LEU A C 1
ATOM 643 O O . LEU A 1 71 ? 3.310 -40.520 -6.408 1.00 15.26 71 LEU A O 1
ATOM 648 N N . ALA A 1 72 ? 3.958 -40.228 -4.231 1.00 15.00 72 ALA A N 1
ATOM 649 C CA . ALA A 1 72 ? 4.083 -41.693 -4.039 1.00 16.12 72 ALA A CA 1
ATOM 650 C C . ALA A 1 72 ? 2.717 -42.365 -4.222 1.00 17.19 72 ALA A C 1
ATOM 651 O O . ALA A 1 72 ? 2.717 -43.476 -4.792 1.00 16.89 72 ALA A O 1
ATOM 653 N N . GLY A 1 73 ? 1.617 -41.687 -3.881 1.00 17.51 73 GLY A N 1
ATOM 654 C CA . GLY A 1 73 ? 0.237 -42.193 -4.015 1.00 17.87 73 GLY A CA 1
ATOM 655 C C . GLY A 1 73 ? -0.104 -42.409 -5.480 1.00 20.65 73 GLY A C 1
ATOM 656 O O . GLY A 1 73 ? -0.589 -43.474 -5.909 1.00 19.15 73 GLY A O 1
ATOM 657 N N . TYR A 1 74 ? 0.293 -41.456 -6.328 1.00 16.97 74 TYR A N 1
ATOM 658 C CA . TYR A 1 74 ? 0.003 -41.622 -7.777 1.00 17.18 74 TYR A CA 1
ATOM 659 C C . TYR A 1 74 ? 0.856 -42.785 -8.294 1.00 16.94 74 TYR A C 1
ATOM 660 O O . TYR A 1 74 ? 0.442 -43.541 -9.194 1.00 17.50 74 TYR A O 1
ATOM 669 N N . CYS A 1 75 ? 2.122 -42.860 -7.874 1.00 15.25 75 CYS A N 1
ATOM 670 C CA . CYS A 1 75 ? 2.995 -43.972 -8.338 1.00 14.74 75 CYS A CA 1
ATOM 671 C C . CYS A 1 75 ? 2.331 -45.295 -7.938 1.00 16.93 75 CYS A C 1
ATOM 672 O O . CYS A 1 75 ? 2.379 -46.240 -8.750 1.00 16.76 75 CYS A O 1
ATOM 675 N N . LYS A 1 76 ? 1.783 -45.385 -6.722 1.00 17.20 76 LYS A N 1
ATOM 676 C CA . LYS A 1 76 ? 1.134 -46.643 -6.264 1.00 18.04 76 LYS A CA 1
ATOM 677 C C . LYS A 1 76 ? -0.065 -47.001 -7.150 1.00 18.49 76 LYS A C 1
ATOM 678 O O . LYS A 1 76 ? -0.224 -48.163 -7.575 1.00 19.74 76 LYS A O 1
ATOM 684 N N . GLU A 1 77 ? -0.827 -45.968 -7.522 1.00 18.49 77 GLU A N 1
ATOM 685 C CA . GLU A 1 77 ? -1.995 -46.228 -8.406 1.00 15.89 77 GLU A CA 1
ATOM 686 C C . GLU A 1 77 ? -1.549 -46.771 -9.767 1.00 18.49 77 GLU A C 1
ATOM 687 O O . GLU A 1 77 ? -2.163 -47.697 -10.335 1.00 19.24 77 GLU A O 1
ATOM 693 N N . LEU A 1 78 ? -0.457 -46.221 -10.306 1.00 15.23 78 LEU A N 1
ATOM 694 C CA . LEU A 1 78 ? 0.096 -46.683 -11.606 1.00 15.42 78 LEU A CA 1
ATOM 695 C C . LEU A 1 78 ? 0.576 -48.128 -11.436 1.00 18.26 78 LEU A C 1
ATOM 696 O O . LEU A 1 78 ? 0.417 -48.956 -12.355 1.00 18.28 78 LEU A O 1
ATOM 701 N N . GLU A 1 79 ? 1.368 -48.388 -10.391 1.00 17.24 79 GLU A N 1
ATOM 702 C CA . GLU A 1 79 ? 1.946 -49.744 -10.187 1.00 19.14 79 GLU A CA 1
ATOM 703 C C . GLU A 1 79 ? 0.809 -50.772 -10.164 1.00 16.88 79 GLU A C 1
ATOM 704 O O . GLU A 1 79 ? 0.889 -51.774 -10.901 1.00 20.37 79 GLU A O 1
ATOM 710 N N . GLU A 1 80 ? -0.244 -50.461 -9.403 1.00 18.50 80 GLU A N 1
ATOM 711 C CA . GLU A 1 80 ? -1.336 -51.442 -9.157 1.00 19.96 80 GLU A CA 1
ATOM 712 C C . GLU A 1 80 ? -2.128 -51.604 -10.459 1.00 24.11 80 GLU A C 1
ATOM 713 O O . GLU A 1 80 ? -2.520 -52.747 -10.767 1.00 25.26 80 GLU A O 1
ATOM 719 N N . SER A 1 81 ? -2.463 -50.499 -11.133 1.00 20.99 81 SER A N 1
ATOM 720 C CA . SER A 1 81 ? -3.269 -50.665 -12.372 1.00 21.83 81 SER A CA 1
ATOM 721 C C . SER A 1 81 ? -2.434 -51.377 -13.443 1.00 23.25 81 SER A C 1
ATOM 722 O O . SER A 1 81 ? -2.923 -52.304 -14.122 1.00 23.80 81 SER A O 1
ATOM 725 N N . ALA A 1 82 ? -1.152 -51.053 -13.638 1.00 15.94 82 ALA A N 1
ATOM 726 C CA . ALA A 1 82 ? -0.243 -51.673 -14.629 1.00 16.51 82 ALA A CA 1
ATOM 727 C C . ALA A 1 82 ? -0.149 -53.170 -14.312 1.00 17.90 82 ALA A C 1
ATOM 728 O O . ALA A 1 82 ? -0.076 -53.997 -15.243 1.00 18.83 82 ALA A O 1
ATOM 730 N N A ARG A 1 83 ? 0.092 -53.493 -13.037 0.45 18.64 83 ARG A N 1
ATOM 731 N N B ARG A 1 83 ? -0.199 -53.518 -13.022 0.55 17.47 83 ARG A N 1
ATOM 732 C CA A ARG A 1 83 ? 0.138 -54.908 -12.578 0.45 20.86 83 ARG A CA 1
ATOM 733 C CA B ARG A 1 83 ? 0.011 -54.967 -12.758 0.55 19.32 83 ARG A CA 1
ATOM 734 C C A ARG A 1 83 ? -1.074 -55.694 -13.092 0.45 19.33 83 ARG A C 1
ATOM 735 C C B ARG A 1 83 ? -1.202 -55.737 -13.292 0.55 19.97 83 ARG A C 1
ATOM 736 O O A ARG A 1 83 ? -0.946 -56.919 -13.287 0.45 22.12 83 ARG A O 1
ATOM 737 O O B ARG A 1 83 ? -1.055 -56.899 -13.722 0.55 22.51 83 ARG A O 1
ATOM 752 N N A ARG A 1 84 ? -2.248 -55.062 -13.190 0.45 18.25 84 ARG A N 1
ATOM 753 N N B ARG A 1 84 ? -2.372 -55.097 -13.194 0.55 18.70 84 ARG A N 1
ATOM 754 C CA A ARG A 1 84 ? -3.514 -55.750 -13.559 0.45 20.22 84 ARG A CA 1
ATOM 755 C CA B ARG A 1 84 ? -3.678 -55.674 -13.613 0.55 20.75 84 ARG A CA 1
ATOM 756 C C A ARG A 1 84 ? -3.709 -55.669 -15.077 0.45 20.91 84 ARG A C 1
ATOM 757 C C B ARG A 1 84 ? -3.863 -55.490 -15.123 0.55 23.54 84 ARG A C 1
ATOM 758 O O A ARG A 1 84 ? -4.728 -56.230 -15.526 0.45 20.15 84 ARG A O 1
ATOM 759 O O B ARG A 1 84 ? -4.990 -55.795 -15.565 0.55 23.89 84 ARG A O 1
ATOM 774 N N . GLY A 1 85 ? -2.842 -54.945 -15.793 1.00 22.92 85 GLY A N 1
ATOM 775 C CA . GLY A 1 85 ? -2.927 -54.747 -17.254 1.00 22.98 85 GLY A CA 1
ATOM 776 C C . GLY A 1 85 ? -4.021 -53.735 -17.544 1.00 21.79 85 GLY A C 1
ATOM 777 O O . GLY A 1 85 ? -4.478 -53.647 -18.702 1.00 27.08 85 GLY A O 1
ATOM 778 N N . GLU A 1 86 ? -4.355 -52.823 -16.625 1.00 20.25 86 GLU A N 1
ATOM 779 C CA . GLU A 1 86 ? -5.401 -51.774 -16.754 1.00 20.64 86 GLU A CA 1
ATOM 780 C C . GLU A 1 86 ? -4.594 -50.535 -17.157 1.00 24.83 86 GLU A C 1
ATOM 781 O O . GLU A 1 86 ? -4.148 -49.863 -16.207 1.00 33.22 86 GLU A O 1
ATOM 787 N N . LEU A 1 87 ? -4.434 -50.205 -18.441 1.00 17.78 87 LEU A N 1
ATOM 788 C CA . LEU A 1 87 ? -3.540 -49.101 -18.883 1.00 17.00 87 LEU A CA 1
ATOM 789 C C . LEU A 1 87 ? -4.332 -47.850 -19.282 1.00 15.89 87 LEU A C 1
ATOM 790 O O . LEU A 1 87 ? -3.640 -46.833 -19.494 1.00 15.14 87 LEU A O 1
ATOM 795 N N A GLN A 1 88 ? -5.662 -47.824 -19.152 0.53 16.32 88 GLN A N 1
ATOM 796 N N B GLN A 1 88 ? -5.669 -47.862 -19.287 0.47 16.20 88 GLN A N 1
ATOM 797 C CA A GLN A 1 88 ? -6.506 -46.670 -19.565 0.53 15.61 88 GLN A CA 1
ATOM 798 C CA B GLN A 1 88 ? -6.373 -46.616 -19.692 0.47 14.95 88 GLN A CA 1
ATOM 799 C C A GLN A 1 88 ? -6.239 -45.443 -18.686 0.53 14.23 88 GLN A C 1
ATOM 800 C C B GLN A 1 88 ? -5.928 -45.481 -18.763 0.47 13.26 88 GLN A C 1
ATOM 801 O O A GLN A 1 88 ? -6.585 -44.297 -19.037 0.53 11.55 88 GLN A O 1
ATOM 802 O O B GLN A 1 88 ? -5.848 -44.398 -19.377 0.47 10.91 88 GLN A O 1
ATOM 813 N N . ARG A 1 89 ? -5.796 -45.673 -17.446 1.00 16.89 89 ARG A N 1
ATOM 814 C CA . ARG A 1 89 ? -5.542 -44.515 -16.546 1.00 18.37 89 ARG A CA 1
ATOM 815 C C . ARG A 1 89 ? -4.055 -44.158 -16.636 1.00 15.66 89 ARG A C 1
ATOM 816 O O . ARG A 1 89 ? -3.689 -43.114 -16.057 1.00 15.93 89 ARG A O 1
ATOM 824 N N . ALA A 1 90 ? -3.160 -44.850 -17.346 1.00 13.75 90 ALA A N 1
ATOM 825 C CA . ALA A 1 90 ? -1.699 -44.608 -17.313 1.00 14.51 90 ALA A CA 1
ATOM 826 C C . ALA A 1 90 ? -1.367 -43.189 -17.768 1.00 15.20 90 ALA A C 1
ATOM 827 O O . ALA A 1 90 ? -0.602 -42.484 -17.111 1.00 13.25 90 ALA A O 1
ATOM 829 N N . PRO A 1 91 ? -1.902 -42.731 -18.922 1.00 12.21 91 PRO A N 1
ATOM 830 C CA . PRO A 1 91 ? -1.565 -41.387 -19.394 1.00 12.32 91 PRO A CA 1
ATOM 831 C C . PRO A 1 91 ? -1.855 -40.307 -18.342 1.00 12.62 91 PRO A C 1
ATOM 832 O O . PRO A 1 91 ? -1.029 -39.439 -18.091 1.00 14.58 91 PRO A O 1
ATOM 836 N N . ALA A 1 92 ? -3.054 -40.367 -17.756 1.00 11.52 92 ALA A N 1
ATOM 837 C CA . ALA A 1 92 ? -3.532 -39.367 -16.773 1.00 11.76 92 ALA A CA 1
ATOM 838 C C . ALA A 1 92 ? -2.679 -39.470 -15.504 1.00 13.30 92 ALA A C 1
ATOM 839 O O . ALA A 1 92 ? -2.396 -38.434 -14.869 1.00 14.59 92 ALA A O 1
ATOM 841 N N . LEU A 1 93 ? -2.404 -40.706 -15.076 1.00 12.63 93 LEU A N 1
ATOM 842 C CA . LEU A 1 93 ? -1.608 -40.809 -13.823 1.00 12.64 93 LEU A CA 1
ATOM 843 C C . LEU A 1 93 ? -0.208 -40.229 -14.048 1.00 12.08 93 LEU A C 1
ATOM 844 O O . LEU A 1 93 ? 0.378 -39.592 -13.143 1.00 12.64 93 LEU A O 1
ATOM 849 N N . ILE A 1 94 ? 0.451 -40.517 -15.174 1.00 12.87 94 ILE A N 1
ATOM 850 C CA . ILE A 1 94 ? 1.772 -39.915 -15.523 1.00 11.16 94 ILE A CA 1
ATOM 851 C C . ILE A 1 94 ? 1.671 -38.385 -15.510 1.00 14.53 94 ILE A C 1
ATOM 852 O O . ILE A 1 94 ? 2.541 -37.719 -14.917 1.00 14.22 94 ILE A O 1
ATOM 857 N N A GLU A 1 95 ? 0.602 -37.848 -16.104 0.50 11.96 95 GLU A N 1
ATOM 858 N N B GLU A 1 95 ? 0.562 -37.853 -16.032 0.50 14.56 95 GLU A N 1
ATOM 859 C CA A GLU A 1 95 ? 0.474 -36.366 -16.061 0.50 11.77 95 GLU A CA 1
ATOM 860 C CA B GLU A 1 95 ? 0.381 -36.376 -16.075 0.50 16.38 95 GLU A CA 1
ATOM 861 C C A GLU A 1 95 ? 0.304 -35.870 -14.621 0.50 14.83 95 GLU A C 1
ATOM 862 C C B GLU A 1 95 ? 0.284 -35.864 -14.633 0.50 17.37 95 GLU A C 1
ATOM 863 O O A GLU A 1 95 ? 0.878 -34.809 -14.299 0.50 15.23 95 GLU A O 1
ATOM 864 O O B GLU A 1 95 ? 0.899 -34.818 -14.340 0.50 17.41 95 GLU A O 1
ATOM 875 N N . GLN A 1 96 ? -0.470 -36.555 -13.773 1.00 14.09 96 GLN A N 1
ATOM 876 C CA . GLN A 1 96 ? -0.650 -36.146 -12.355 1.00 13.04 96 GLN A CA 1
ATOM 877 C C . GLN A 1 96 ? 0.746 -36.206 -11.722 1.00 13.49 96 GLN A C 1
ATOM 878 O O . GLN A 1 96 ? 1.036 -35.328 -10.884 1.00 13.73 96 GLN A O 1
ATOM 884 N N A MET A 1 97 ? 1.594 -37.180 -12.068 0.54 12.52 97 MET A N 1
ATOM 885 N N B MET A 1 97 ? 1.461 -37.318 -11.920 0.46 11.90 97 MET A N 1
ATOM 886 C CA A MET A 1 97 ? 2.924 -37.296 -11.411 0.54 12.51 97 MET A CA 1
ATOM 887 C CA B MET A 1 97 ? 2.882 -37.363 -11.482 0.46 12.30 97 MET A CA 1
ATOM 888 C C A MET A 1 97 ? 3.915 -36.244 -11.922 0.54 12.20 97 MET A C 1
ATOM 889 C C B MET A 1 97 ? 3.604 -36.058 -11.835 0.46 12.74 97 MET A C 1
ATOM 890 O O A MET A 1 97 ? 4.783 -35.640 -11.256 0.54 10.22 97 MET A O 1
ATOM 891 O O B MET A 1 97 ? 4.142 -35.510 -10.850 0.46 11.47 97 MET A O 1
ATOM 900 N N . GLU A 1 98 ? 3.661 -35.736 -13.133 1.00 14.73 98 GLU A N 1
ATOM 901 C CA . GLU A 1 98 ? 4.472 -34.594 -13.634 1.00 13.87 98 GLU A CA 1
ATOM 902 C C . GLU A 1 98 ? 4.031 -33.335 -12.879 1.00 12.88 98 GLU A C 1
ATOM 903 O O . GLU A 1 98 ? 4.926 -32.594 -12.423 1.00 13.55 98 GLU A O 1
ATOM 909 N N A ARG A 1 99 ? 2.723 -33.158 -12.670 0.54 12.12 99 ARG A N 1
ATOM 910 N N B ARG A 1 99 ? 2.743 -33.074 -12.634 0.46 12.65 99 ARG A N 1
ATOM 911 C CA A ARG A 1 99 ? 2.318 -31.868 -12.050 0.54 13.94 99 ARG A CA 1
ATOM 912 C CA B ARG A 1 99 ? 2.240 -31.843 -11.967 0.46 13.84 99 ARG A CA 1
ATOM 913 C C A ARG A 1 99 ? 2.761 -31.879 -10.582 0.54 14.01 99 ARG A C 1
ATOM 914 C C B ARG A 1 99 ? 2.611 -31.814 -10.479 0.46 14.49 99 ARG A C 1
ATOM 915 O O A ARG A 1 99 ? 3.344 -30.838 -10.222 0.54 10.83 99 ARG A O 1
ATOM 916 O O B ARG A 1 99 ? 2.789 -30.838 -9.724 0.46 11.77 99 ARG A O 1
ATOM 931 N N . GLU A 1 100 ? 2.604 -33.017 -9.896 1.00 13.17 100 GLU A N 1
ATOM 932 C CA . GLU A 1 100 ? 2.936 -33.107 -8.449 1.00 12.56 100 GLU A CA 1
ATOM 933 C C . GLU A 1 100 ? 4.454 -33.001 -8.269 1.00 13.91 100 GLU A C 1
ATOM 934 O O . GLU A 1 100 ? 4.968 -32.315 -7.358 1.00 12.89 100 GLU A O 1
ATOM 940 N N . PHE A 1 101 ? 5.201 -33.741 -9.095 1.00 13.66 101 PHE A N 1
ATOM 941 C CA . PHE A 1 101 ? 6.686 -33.695 -9.121 1.00 13.72 101 PHE A CA 1
ATOM 942 C C . PHE A 1 101 ? 7.129 -32.240 -9.310 1.00 14.07 101 PHE A C 1
ATOM 943 O O . PHE A 1 101 ? 8.078 -31.746 -8.676 1.00 13.64 101 PHE A O 1
ATOM 951 N N . ALA A 1 102 ? 6.455 -31.455 -10.156 1.00 12.75 102 ALA A N 1
ATOM 952 C CA . ALA A 1 102 ? 6.921 -30.071 -10.411 1.00 11.51 102 ALA A CA 1
ATOM 953 C C . ALA A 1 102 ? 6.869 -29.301 -9.088 1.00 14.27 102 ALA A C 1
ATOM 954 O O . ALA A 1 102 ? 7.728 -28.420 -8.885 1.00 13.34 102 ALA A O 1
ATOM 956 N N . ILE A 1 103 ? 5.885 -29.599 -8.237 1.00 11.64 103 ILE A N 1
ATOM 957 C CA . ILE A 1 103 ? 5.776 -28.901 -6.921 1.00 11.99 103 ILE A CA 1
ATOM 958 C C . ILE A 1 103 ? 6.966 -29.338 -6.062 1.00 14.85 103 ILE A C 1
ATOM 959 O O . ILE A 1 103 ? 7.604 -28.484 -5.419 1.00 14.60 103 ILE A O 1
ATOM 964 N N . VAL A 1 104 ? 7.107 -30.658 -5.904 1.00 13.43 104 VAL A N 1
ATOM 965 C CA . VAL A 1 104 ? 8.236 -31.133 -5.047 1.00 14.28 104 VAL A CA 1
ATOM 966 C C . VAL A 1 104 ? 9.540 -30.537 -5.585 1.00 14.44 104 VAL A C 1
ATOM 967 O O . VAL A 1 104 ? 10.403 -30.092 -4.799 1.00 15.03 104 VAL A O 1
ATOM 971 N N . ARG A 1 105 ? 9.781 -30.488 -6.899 1.00 12.61 105 ARG A N 1
ATOM 972 C CA . ARG A 1 105 ? 11.016 -29.982 -7.554 1.00 13.11 105 ARG A CA 1
ATOM 973 C C . ARG A 1 105 ? 11.221 -28.547 -7.053 1.00 14.74 105 ARG A C 1
ATOM 974 O O . ARG A 1 105 ? 12.365 -28.247 -6.658 1.00 15.01 105 ARG A O 1
ATOM 982 N N . ILE A 1 106 ? 10.246 -27.655 -7.251 1.00 14.97 106 ILE A N 1
ATOM 983 C CA . ILE A 1 106 ? 10.574 -26.226 -6.965 1.00 14.16 106 ILE A CA 1
ATOM 984 C C . ILE A 1 106 ? 10.813 -26.103 -5.456 1.00 15.25 106 ILE A C 1
ATOM 985 O O . ILE A 1 106 ? 11.664 -25.276 -5.070 1.00 15.86 106 ILE A O 1
ATOM 990 N N . LEU A 1 107 ? 10.086 -26.827 -4.599 1.00 13.24 107 LEU A N 1
ATOM 991 C CA . LEU A 1 107 ? 10.297 -26.724 -3.130 1.00 13.15 107 LEU A CA 1
ATOM 992 C C . LEU A 1 107 ? 11.717 -27.237 -2.867 1.00 15.76 107 LEU A C 1
ATOM 993 O O . LEU A 1 107 ? 12.400 -26.666 -1.994 1.00 15.93 107 LEU A O 1
ATOM 998 N N . PHE A 1 108 ? 12.167 -28.312 -3.522 1.00 13.19 108 PHE A N 1
ATOM 999 C CA . PHE A 1 108 ? 13.546 -28.783 -3.231 1.00 14.21 108 PHE A CA 1
ATOM 1000 C C . PHE A 1 108 ? 14.585 -27.810 -3.800 1.00 17.21 108 PHE A C 1
ATOM 1001 O O . PHE A 1 108 ? 15.634 -27.617 -3.150 1.00 17.82 108 PHE A O 1
ATOM 1009 N N . LYS A 1 109 ? 14.365 -27.168 -4.951 1.00 16.75 109 LYS A N 1
ATOM 1010 C CA . LYS A 1 109 ? 15.362 -26.218 -5.514 1.00 15.88 109 LYS A CA 1
ATOM 1011 C C . LYS A 1 109 ? 15.407 -25.007 -4.575 1.00 19.15 109 LYS A C 1
ATOM 1012 O O . LYS A 1 109 ? 16.522 -24.516 -4.296 1.00 19.69 109 LYS A O 1
ATOM 1018 N N . GLN A 1 110 ? 14.266 -24.611 -4.003 1.00 15.15 110 GLN A N 1
ATOM 1019 C CA . GLN A 1 110 ? 14.249 -23.469 -3.050 1.00 16.87 110 GLN A CA 1
ATOM 1020 C C . GLN A 1 110 ? 15.133 -23.806 -1.844 1.00 20.77 110 GLN A C 1
ATOM 1021 O O . GLN A 1 110 ? 15.963 -22.982 -1.409 1.00 20.27 110 GLN A O 1
ATOM 1027 N N . GLU A 1 111 ? 14.845 -24.963 -1.238 1.00 17.22 111 GLU A N 1
ATOM 1028 C CA . GLU A 1 111 ? 15.517 -25.368 0.026 1.00 16.52 111 GLU A CA 1
ATOM 1029 C C . GLU A 1 111 ? 17.000 -25.511 -0.337 1.00 18.44 111 GLU A C 1
ATOM 1030 O O . GLU A 1 111 ? 17.881 -25.141 0.466 1.00 18.50 111 GLU A O 1
ATOM 1036 N N . ARG A 1 112 ? 17.405 -26.109 -1.461 1.00 16.18 112 ARG A N 1
ATOM 1037 C CA . ARG A 1 112 ? 18.822 -26.404 -1.807 1.00 15.98 112 ARG A CA 1
ATOM 1038 C C . ARG A 1 112 ? 19.626 -25.100 -1.775 1.00 18.04 112 ARG A C 1
ATOM 1039 O O . ARG A 1 112 ? 20.853 -25.161 -1.559 1.00 16.49 112 ARG A O 1
ATOM 1047 N N . GLN A 1 113 ? 19.013 -23.950 -2.073 1.00 16.85 113 GLN A N 1
ATOM 1048 C CA . GLN A 1 113 ? 19.770 -22.677 -2.212 1.00 18.30 113 GLN A CA 1
ATOM 1049 C C . GLN A 1 113 ? 20.248 -22.247 -0.821 1.00 17.82 113 GLN A C 1
ATOM 1050 O O . GLN A 1 113 ? 21.083 -21.326 -0.734 1.00 18.77 113 GLN A O 1
ATOM 1056 N N . ARG A 1 114 ? 19.824 -22.893 0.268 1.00 15.38 114 ARG A N 1
ATOM 1057 C CA . ARG A 1 114 ? 20.170 -22.588 1.682 1.00 17.30 114 ARG A CA 1
ATOM 1058 C C . ARG A 1 114 ? 21.515 -23.254 1.992 1.00 17.75 114 ARG A C 1
ATOM 1059 O O . ARG A 1 114 ? 21.977 -22.922 3.104 1.00 19.57 114 ARG A O 1
ATOM 1067 N N . TYR A 1 115 ? 22.123 -24.023 1.083 1.00 17.39 115 TYR A N 1
ATOM 1068 C CA . TYR A 1 115 ? 23.350 -24.810 1.372 1.00 18.07 115 TYR A CA 1
ATOM 1069 C C . TYR A 1 115 ? 24.378 -24.425 0.303 1.00 19.56 115 TYR A C 1
ATOM 1070 O O . TYR A 1 115 ? 24.076 -24.102 -0.861 1.00 22.29 115 TYR A O 1
ATOM 1079 N N . ARG A 1 116 ? 25.670 -24.575 0.618 1.00 19.70 116 ARG A N 1
ATOM 1080 C CA . ARG A 1 116 ? 26.747 -24.300 -0.371 1.00 22.47 116 ARG A CA 1
ATOM 1081 C C . ARG A 1 116 ? 26.597 -25.215 -1.592 1.00 29.26 116 ARG A C 1
ATOM 1082 O O . ARG A 1 116 ? 26.094 -26.337 -1.510 1.00 32.03 116 ARG A O 1
ATOM 1091 N N . SER B 1 2 ? -11.787 -50.457 -23.855 1.00 43.74 2 SER B N 1
ATOM 1092 C CA . SER B 1 2 ? -12.527 -50.221 -22.582 1.00 54.26 2 SER B CA 1
ATOM 1093 C C . SER B 1 2 ? -13.521 -49.080 -22.828 1.00 46.22 2 SER B C 1
ATOM 1094 O O . SER B 1 2 ? -13.121 -48.032 -23.373 1.00 30.88 2 SER B O 1
ATOM 1097 N N . ALA B 1 3 ? -14.808 -49.269 -22.519 1.00 35.88 3 ALA B N 1
ATOM 1098 C CA . ALA B 1 3 ? -15.792 -48.178 -22.326 1.00 42.31 3 ALA B CA 1
ATOM 1099 C C . ALA B 1 3 ? -15.272 -47.223 -21.255 1.00 42.89 3 ALA B C 1
ATOM 1100 O O . ALA B 1 3 ? -14.585 -47.609 -20.312 1.00 45.67 3 ALA B O 1
ATOM 1102 N N . PRO B 1 4 ? -15.579 -45.907 -21.284 1.00 36.66 4 PRO B N 1
ATOM 1103 C CA . PRO B 1 4 ? -16.388 -45.294 -22.340 1.00 34.99 4 PRO B CA 1
ATOM 1104 C C . PRO B 1 4 ? -15.530 -44.833 -23.529 1.00 29.58 4 PRO B C 1
ATOM 1105 O O . PRO B 1 4 ? -16.017 -44.239 -24.474 1.00 30.09 4 PRO B O 1
ATOM 1109 N N . HIS B 1 5 ? -14.218 -45.087 -23.530 1.00 22.34 5 HIS B N 1
ATOM 1110 C CA . HIS B 1 5 ? -13.247 -44.568 -24.531 1.00 19.12 5 HIS B CA 1
ATOM 1111 C C . HIS B 1 5 ? -13.451 -45.256 -25.886 1.00 19.99 5 HIS B C 1
ATOM 1112 O O . HIS B 1 5 ? -13.293 -44.593 -26.929 1.00 20.62 5 HIS B O 1
ATOM 1119 N N . LEU B 1 6 ? -13.642 -46.577 -25.818 1.00 21.41 6 LEU B N 1
ATOM 1120 C CA . LEU B 1 6 ? -13.798 -47.372 -27.066 1.00 22.62 6 LEU B CA 1
ATOM 1121 C C . LEU B 1 6 ? -15.168 -48.059 -27.051 1.00 26.94 6 LEU B C 1
ATOM 1122 O O . LEU B 1 6 ? -15.618 -48.545 -25.995 1.00 24.38 6 LEU B O 1
ATOM 1127 N N . ASP B 1 7 ? -15.856 -48.066 -28.198 1.00 23.62 7 ASP B N 1
ATOM 1128 C CA . ASP B 1 7 ? -17.113 -48.843 -28.373 1.00 21.08 7 ASP B CA 1
ATOM 1129 C C . ASP B 1 7 ? -16.729 -50.222 -28.921 1.00 20.83 7 ASP B C 1
ATOM 1130 O O . ASP B 1 7 ? -16.313 -50.340 -30.089 1.00 20.46 7 ASP B O 1
ATOM 1135 N N . ASP B 1 8 ? -16.664 -51.212 -28.026 1.00 20.34 8 ASP B N 1
ATOM 1136 C CA . ASP B 1 8 ? -16.135 -52.572 -28.316 1.00 26.48 8 ASP B CA 1
ATOM 1137 C C . ASP B 1 8 ? -16.977 -53.170 -29.450 1.00 24.88 8 ASP B C 1
ATOM 1138 O O . ASP B 1 8 ? -16.426 -54.036 -30.158 1.00 30.36 8 ASP B O 1
ATOM 1143 N N . ARG B 1 9 ? -18.239 -52.771 -29.629 1.00 24.83 9 ARG B N 1
ATOM 1144 C CA . ARG B 1 9 ? -19.002 -53.499 -30.679 1.00 26.41 9 ARG B CA 1
ATOM 1145 C C . ARG B 1 9 ? -18.642 -52.872 -32.031 1.00 25.93 9 ARG B C 1
ATOM 1146 O O . ARG B 1 9 ? -18.585 -53.684 -32.976 1.00 24.73 9 ARG B O 1
ATOM 1154 N N . VAL B 1 10 ? -18.266 -51.592 -32.120 1.00 19.31 10 VAL B N 1
ATOM 1155 C CA . VAL B 1 10 ? -17.737 -51.068 -33.416 1.00 20.26 10 VAL B CA 1
ATOM 1156 C C . VAL B 1 10 ? -16.494 -51.907 -33.732 1.00 20.37 10 VAL B C 1
ATOM 1157 O O . VAL B 1 10 ? -16.234 -52.288 -34.890 1.00 18.70 10 VAL B O 1
ATOM 1161 N N . LEU B 1 11 ? -15.578 -52.004 -32.762 1.00 18.03 11 LEU B N 1
ATOM 1162 C CA . LEU B 1 11 ? -14.294 -52.712 -33.016 1.00 17.34 11 LEU B CA 1
ATOM 1163 C C . LEU B 1 11 ? -14.547 -54.198 -33.294 1.00 17.60 11 LEU B C 1
ATOM 1164 O O . LEU B 1 11 ? -13.751 -54.765 -34.066 1.00 21.65 11 LEU B O 1
ATOM 1169 N N . ALA B 1 12 ? -15.528 -54.801 -32.618 1.00 19.97 12 ALA B N 1
ATOM 1170 C CA . ALA B 1 12 ? -15.679 -56.259 -32.841 1.00 23.51 12 ALA B CA 1
ATOM 1171 C C . ALA B 1 12 ? -16.155 -56.519 -34.275 1.00 22.13 12 ALA B C 1
ATOM 1172 O O . ALA B 1 12 ? -15.587 -57.391 -34.961 1.00 23.43 12 ALA B O 1
ATOM 1174 N N . SER B 1 13 ? -17.086 -55.671 -34.723 1.00 21.84 13 SER B N 1
ATOM 1175 C CA . SER B 1 13 ? -17.504 -55.731 -36.149 1.00 19.35 13 SER B CA 1
ATOM 1176 C C . SER B 1 13 ? -16.330 -55.518 -37.110 1.00 22.24 13 SER B C 1
ATOM 1177 O O . SER B 1 13 ? -16.149 -56.224 -38.120 1.00 21.62 13 SER B O 1
ATOM 1180 N N . LEU B 1 14 ? -15.513 -54.490 -36.853 1.00 16.03 14 LEU B N 1
ATOM 1181 C CA . LEU B 1 14 ? -14.340 -54.220 -37.727 1.00 17.13 14 LEU B CA 1
ATOM 1182 C C . LEU B 1 14 ? -13.394 -55.426 -37.779 1.00 18.68 14 LEU B C 1
ATOM 1183 O O . LEU B 1 14 ? -12.918 -55.777 -38.875 1.00 19.94 14 LEU B O 1
ATOM 1188 N N A GLN B 1 15 ? -13.097 -56.029 -36.623 0.50 20.18 15 GLN B N 1
ATOM 1189 N N B GLN B 1 15 ? -13.135 -56.071 -36.637 0.50 20.56 15 GLN B N 1
ATOM 1190 C CA A GLN B 1 15 ? -12.244 -57.245 -36.538 0.50 21.50 15 GLN B CA 1
ATOM 1191 C CA B GLN B 1 15 ? -12.148 -57.184 -36.653 0.50 22.07 15 GLN B CA 1
ATOM 1192 C C A GLN B 1 15 ? -12.807 -58.313 -37.483 0.50 19.41 15 GLN B C 1
ATOM 1193 C C B GLN B 1 15 ? -12.775 -58.400 -37.346 0.50 22.56 15 GLN B C 1
ATOM 1194 O O A GLN B 1 15 ? -12.086 -58.849 -38.347 0.50 14.58 15 GLN B O 1
ATOM 1195 O O B GLN B 1 15 ? -12.021 -59.224 -37.896 0.50 22.75 15 GLN B O 1
ATOM 1206 N N . GLU B 1 16 ? -14.093 -58.616 -37.275 1.00 21.86 16 GLU B N 1
ATOM 1207 C CA . GLU B 1 16 ? -14.783 -59.703 -38.022 1.00 23.99 16 GLU B CA 1
ATOM 1208 C C . GLU B 1 16 ? -14.671 -59.416 -39.524 1.00 26.34 16 GLU B C 1
ATOM 1209 O O . GLU B 1 16 ? -14.423 -60.342 -40.321 1.00 28.23 16 GLU B O 1
ATOM 1215 N N . VAL B 1 17 ? -14.963 -58.193 -39.976 1.00 20.41 17 VAL B N 1
ATOM 1216 C CA . VAL B 1 17 ? -14.853 -57.808 -41.415 1.00 22.00 17 VAL B CA 1
ATOM 1217 C C . VAL B 1 17 ? -13.395 -57.873 -41.883 1.00 22.81 17 VAL B C 1
ATOM 1218 O O . VAL B 1 17 ? -13.064 -58.380 -42.973 1.00 24.17 17 VAL B O 1
ATOM 1222 N N . MET B 1 18 ? -12.473 -57.230 -41.159 1.00 17.26 18 MET B N 1
ATOM 1223 C CA . MET B 1 18 ? -11.150 -56.879 -41.742 1.00 18.59 18 MET B CA 1
ATOM 1224 C C . MET B 1 18 ? -10.133 -58.012 -41.564 1.00 17.64 18 MET B C 1
ATOM 1225 O O . MET B 1 18 ? -9.129 -57.998 -42.304 1.00 20.33 18 MET B O 1
ATOM 1230 N N . GLU B 1 19 ? -10.374 -58.903 -40.597 1.00 20.54 19 GLU B N 1
ATOM 1231 C CA . GLU B 1 19 ? -9.531 -60.094 -40.305 1.00 21.77 19 GLU B CA 1
ATOM 1232 C C . GLU B 1 19 ? -8.070 -59.644 -40.188 1.00 20.77 19 GLU B C 1
ATOM 1233 O O . GLU B 1 19 ? -7.726 -58.826 -39.310 1.00 22.35 19 GLU B O 1
ATOM 1239 N N . ASP B 1 20 ? -7.177 -60.022 -41.108 1.00 22.23 20 ASP B N 1
ATOM 1240 C CA . ASP B 1 20 ? -5.707 -59.808 -41.031 1.00 24.42 20 ASP B CA 1
ATOM 1241 C C . ASP B 1 20 ? -5.424 -58.304 -41.119 1.00 22.69 20 ASP B C 1
ATOM 1242 O O . ASP B 1 20 ? -4.299 -57.853 -40.828 1.00 25.24 20 ASP B O 1
ATOM 1247 N N . GLU B 1 21 ? -6.327 -57.504 -41.696 1.00 20.70 21 GLU B N 1
ATOM 1248 C CA . GLU B 1 21 ? -6.101 -56.044 -41.866 1.00 20.22 21 GLU B CA 1
ATOM 1249 C C . GLU B 1 21 ? -6.314 -55.364 -40.510 1.00 19.03 21 GLU B C 1
ATOM 1250 O O . GLU B 1 21 ? -5.873 -54.201 -40.405 1.00 22.17 21 GLU B O 1
ATOM 1256 N N . TYR B 1 22 ? -7.063 -55.993 -39.599 1.00 17.68 22 TYR B N 1
ATOM 1257 C CA . TYR B 1 22 ? -7.404 -55.263 -38.349 1.00 17.12 22 TYR B CA 1
ATOM 1258 C C . TYR B 1 22 ? -6.182 -54.736 -37.602 1.00 20.03 22 TYR B C 1
ATOM 1259 O O . TYR B 1 22 ? -6.182 -53.572 -37.203 1.00 17.41 22 TYR B O 1
ATOM 1268 N N . PRO B 1 23 ? -5.080 -55.497 -37.417 1.00 17.06 23 PRO B N 1
ATOM 1269 C CA . PRO B 1 23 ? -3.964 -54.942 -36.650 1.00 20.35 23 PRO B CA 1
ATOM 1270 C C . PRO B 1 23 ? -3.305 -53.755 -37.368 1.00 21.59 23 PRO B C 1
ATOM 1271 O O . PRO B 1 23 ? -2.843 -52.807 -36.756 1.00 20.43 23 PRO B O 1
ATOM 1275 N N . VAL B 1 24 ? -3.323 -53.787 -38.705 1.00 19.57 24 VAL B N 1
ATOM 1276 C CA . VAL B 1 24 ? -2.725 -52.725 -39.569 1.00 17.65 24 VAL B CA 1
ATOM 1277 C C . VAL B 1 24 ? -3.611 -51.509 -39.279 1.00 19.91 24 VAL B C 1
ATOM 1278 O O . VAL B 1 24 ? -3.052 -50.399 -39.176 1.00 19.97 24 VAL B O 1
ATOM 1282 N N . LEU B 1 25 ? -4.936 -51.604 -39.131 1.00 16.76 25 LEU B N 1
ATOM 1283 C CA . LEU B 1 25 ? -5.797 -50.407 -38.934 1.00 18.33 25 LEU B CA 1
ATOM 1284 C C . LEU B 1 25 ? -5.509 -49.809 -37.552 1.00 19.14 25 LEU B C 1
ATOM 1285 O O . LEU B 1 25 ? -5.621 -48.571 -37.446 1.00 18.07 25 LEU B O 1
ATOM 1290 N N . LEU B 1 26 ? -5.269 -50.627 -36.522 1.00 16.40 26 LEU B N 1
ATOM 1291 C CA . LEU B 1 26 ? -4.899 -50.076 -35.189 1.00 17.49 26 LEU B CA 1
ATOM 1292 C C . LEU B 1 26 ? -3.662 -49.206 -35.438 1.00 17.47 26 LEU B C 1
ATOM 1293 O O . LEU B 1 26 ? -3.587 -48.123 -34.818 1.00 18.62 26 LEU B O 1
ATOM 1298 N N . ASP B 1 27 ? -2.615 -49.690 -36.112 1.00 15.69 27 ASP B N 1
ATOM 1299 C CA . ASP B 1 27 ? -1.284 -49.044 -36.275 1.00 15.50 27 ASP B CA 1
ATOM 1300 C C . ASP B 1 27 ? -1.541 -47.759 -37.072 1.00 20.46 27 ASP B C 1
ATOM 1301 O O . ASP B 1 27 ? -1.008 -46.688 -36.721 1.00 19.50 27 ASP B O 1
ATOM 1306 N N A THR B 1 28 ? -2.269 -47.783 -38.193 0.50 15.77 28 THR B N 1
ATOM 1307 N N B THR B 1 28 ? -2.351 -47.871 -38.130 0.50 17.22 28 THR B N 1
ATOM 1308 C CA A THR B 1 28 ? -2.404 -46.565 -39.038 0.50 14.67 28 THR B CA 1
ATOM 1309 C CA B THR B 1 28 ? -2.529 -46.685 -39.011 0.50 19.17 28 THR B CA 1
ATOM 1310 C C A THR B 1 28 ? -3.356 -45.567 -38.368 0.50 18.39 28 THR B C 1
ATOM 1311 C C B THR B 1 28 ? -3.250 -45.571 -38.245 0.50 20.15 28 THR B C 1
ATOM 1312 O O A THR B 1 28 ? -3.368 -44.331 -38.540 0.50 16.40 28 THR B O 1
ATOM 1313 O O B THR B 1 28 ? -2.720 -44.463 -38.468 0.50 18.00 28 THR B O 1
ATOM 1320 N N . PHE B 1 29 ? -4.283 -45.970 -37.494 1.00 17.44 29 PHE B N 1
ATOM 1321 C CA . PHE B 1 29 ? -5.125 -45.015 -36.727 1.00 15.41 29 PHE B CA 1
ATOM 1322 C C . PHE B 1 29 ? -4.237 -44.188 -35.791 1.00 18.06 29 PHE B C 1
ATOM 1323 O O . PHE B 1 29 ? -4.268 -42.940 -35.788 1.00 17.37 29 PHE B O 1
ATOM 1331 N N . VAL B 1 30 ? -3.244 -44.877 -35.220 1.00 16.33 30 VAL B N 1
ATOM 1332 C CA . VAL B 1 30 ? -2.340 -44.134 -34.290 1.00 15.15 30 VAL B CA 1
ATOM 1333 C C . VAL B 1 30 ? -1.545 -43.143 -35.149 1.00 18.26 30 VAL B C 1
ATOM 1334 O O . VAL B 1 30 ? -1.357 -41.970 -34.765 1.00 17.69 30 VAL B O 1
ATOM 1338 N N . LEU B 1 31 ? -0.857 -43.544 -36.223 1.00 18.36 31 LEU B N 1
ATOM 1339 C CA . LEU B 1 31 ? 0.017 -42.636 -37.014 1.00 17.49 31 LEU B CA 1
ATOM 1340 C C . LEU B 1 31 ? -0.870 -41.544 -37.623 1.00 20.78 31 LEU B C 1
ATOM 1341 O O . LEU B 1 31 ? -0.459 -40.365 -37.630 1.00 19.78 31 LEU B O 1
ATOM 1346 N N . ASP B 1 32 ? -2.027 -41.896 -38.194 1.00 18.73 32 ASP B N 1
ATOM 1347 C CA . ASP B 1 32 ? -2.895 -40.872 -38.837 1.00 21.06 32 ASP B CA 1
ATOM 1348 C C . ASP B 1 32 ? -3.289 -39.836 -37.780 1.00 24.75 32 ASP B C 1
ATOM 1349 O O . ASP B 1 32 ? -3.236 -38.626 -38.076 1.00 20.62 32 ASP B O 1
ATOM 1354 N N . SER B 1 33 ? -3.703 -40.248 -36.578 1.00 17.64 33 SER B N 1
ATOM 1355 C CA . SER B 1 33 ? -4.220 -39.348 -35.513 1.00 17.39 33 SER B CA 1
ATOM 1356 C C . SER B 1 33 ? -3.060 -38.475 -35.020 1.00 18.03 33 SER B C 1
ATOM 1357 O O . SER B 1 33 ? -3.357 -37.297 -34.746 1.00 17.87 33 SER B O 1
ATOM 1360 N N . GLU B 1 34 ? -1.838 -38.996 -34.884 1.00 17.78 34 GLU B N 1
ATOM 1361 C CA . GLU B 1 34 ? -0.647 -38.220 -34.447 1.00 17.30 34 GLU B CA 1
ATOM 1362 C C . GLU B 1 34 ? -0.509 -37.105 -35.490 1.00 21.44 34 GLU B C 1
ATOM 1363 O O . GLU B 1 34 ? -0.163 -35.976 -35.091 1.00 21.46 34 GLU B O 1
ATOM 1369 N N A GLU B 1 35 ? -0.445 -37.457 -36.778 0.58 18.63 35 GLU B N 1
ATOM 1370 N N B GLU B 1 35 ? -0.654 -37.450 -36.773 0.42 18.75 35 GLU B N 1
ATOM 1371 C CA A GLU B 1 35 ? -0.349 -36.406 -37.827 0.58 21.56 35 GLU B CA 1
ATOM 1372 C CA B GLU B 1 35 ? -0.384 -36.446 -37.837 0.42 20.90 35 GLU B CA 1
ATOM 1373 C C A GLU B 1 35 ? -1.472 -35.366 -37.731 0.58 22.78 35 GLU B C 1
ATOM 1374 C C B GLU B 1 35 ? -1.483 -35.380 -37.775 0.42 21.52 35 GLU B C 1
ATOM 1375 O O A GLU B 1 35 ? -1.138 -34.169 -37.838 0.58 22.73 35 GLU B O 1
ATOM 1376 O O B GLU B 1 35 ? -1.172 -34.174 -37.853 0.42 22.20 35 GLU B O 1
ATOM 1387 N N A ARG B 1 36 ? -2.743 -35.744 -37.560 0.58 17.64 36 ARG B N 1
ATOM 1388 N N B ARG B 1 36 ? -2.738 -35.813 -37.621 0.42 17.91 36 ARG B N 1
ATOM 1389 C CA A ARG B 1 36 ? -3.914 -34.846 -37.371 0.58 18.87 36 ARG B CA 1
ATOM 1390 C CA B ARG B 1 36 ? -3.884 -34.887 -37.417 0.42 17.51 36 ARG B CA 1
ATOM 1391 C C A ARG B 1 36 ? -3.771 -33.910 -36.164 0.58 21.30 36 ARG B C 1
ATOM 1392 C C B ARG B 1 36 ? -3.457 -33.937 -36.291 0.42 16.79 36 ARG B C 1
ATOM 1393 O O A ARG B 1 36 ? -4.247 -32.755 -36.146 0.58 15.92 36 ARG B O 1
ATOM 1394 O O B ARG B 1 36 ? -3.521 -32.715 -36.527 0.42 12.51 36 ARG B O 1
ATOM 1409 N N . LEU B 1 37 ? -3.202 -34.461 -35.087 1.00 16.56 37 LEU B N 1
ATOM 1410 C CA . LEU B 1 37 ? -2.928 -33.581 -33.919 1.00 16.83 37 LEU B CA 1
ATOM 1411 C C . LEU B 1 37 ? -1.828 -32.583 -34.299 1.00 17.88 37 LEU B C 1
ATOM 1412 O O . LEU B 1 37 ? -1.964 -31.426 -33.853 1.00 19.77 37 LEU B O 1
ATOM 1417 N N . ARG B 1 38 ? -0.723 -32.997 -34.925 1.00 19.02 38 ARG B N 1
ATOM 1418 C CA . ARG B 1 38 ? 0.373 -32.070 -35.319 1.00 18.48 38 ARG B CA 1
ATOM 1419 C C . ARG B 1 38 ? -0.244 -30.995 -36.220 1.00 25.41 38 ARG B C 1
ATOM 1420 O O . ARG B 1 38 ? 0.023 -29.792 -36.029 1.00 22.55 38 ARG B O 1
ATOM 1428 N N A SER B 1 39 ? -1.218 -31.343 -37.068 0.61 19.44 39 SER B N 1
ATOM 1429 N N B SER B 1 39 ? -1.089 -31.440 -37.155 0.39 20.73 39 SER B N 1
ATOM 1430 C CA A SER B 1 39 ? -1.787 -30.356 -38.023 0.61 19.59 39 SER B CA 1
ATOM 1431 C CA B SER B 1 39 ? -1.821 -30.521 -38.067 0.39 22.19 39 SER B CA 1
ATOM 1432 C C A SER B 1 39 ? -2.751 -29.390 -37.326 0.61 21.58 39 SER B C 1
ATOM 1433 C C B SER B 1 39 ? -2.604 -29.479 -37.259 0.39 20.21 39 SER B C 1
ATOM 1434 O O A SER B 1 39 ? -2.957 -28.208 -37.669 0.61 20.69 39 SER B O 1
ATOM 1435 O O B SER B 1 39 ? -2.353 -28.311 -37.617 0.39 19.33 39 SER B O 1
ATOM 1440 N N . LEU B 1 40 ? -3.415 -29.872 -36.271 1.00 18.35 40 LEU B N 1
ATOM 1441 C CA . LEU B 1 40 ? -4.309 -29.009 -35.454 1.00 17.78 40 LEU B CA 1
ATOM 1442 C C . LEU B 1 40 ? -3.428 -28.010 -34.694 1.00 19.95 40 LEU B C 1
ATOM 1443 O O . LEU B 1 40 ? -3.898 -26.856 -34.642 1.00 19.22 40 LEU B O 1
ATOM 1448 N N . HIS B 1 41 ? -2.323 -28.478 -34.105 1.00 18.48 41 HIS B N 1
ATOM 1449 C CA . HIS B 1 41 ? -1.457 -27.496 -33.399 1.00 20.30 41 HIS B CA 1
ATOM 1450 C C . HIS B 1 41 ? -0.998 -26.433 -34.404 1.00 22.46 41 HIS B C 1
ATOM 1451 O O . HIS B 1 41 ? -0.931 -25.259 -33.984 1.00 19.58 41 HIS B O 1
ATOM 1458 N N . ALA B 1 42 ? -0.554 -26.828 -35.601 1.00 23.08 42 ALA B N 1
ATOM 1459 C CA . ALA B 1 42 ? 0.033 -25.896 -36.594 1.00 23.46 42 ALA B CA 1
ATOM 1460 C C . ALA B 1 42 ? -1.099 -24.937 -36.980 1.00 23.84 42 ALA B C 1
ATOM 1461 O O . ALA B 1 42 ? -0.895 -23.707 -37.073 1.00 23.09 42 ALA B O 1
ATOM 1463 N N . ALA B 1 43 ? -2.324 -25.444 -37.151 1.00 20.91 43 ALA B N 1
ATOM 1464 C CA . ALA B 1 43 ? -3.503 -24.641 -37.553 1.00 20.18 43 ALA B CA 1
ATOM 1465 C C . ALA B 1 43 ? -3.869 -23.634 -36.458 1.00 25.39 43 ALA B C 1
ATOM 1466 O O . ALA B 1 43 ? -4.116 -22.439 -36.716 1.00 21.80 43 ALA B O 1
ATOM 1468 N N . LEU B 1 44 ? -3.731 -24.063 -35.199 1.00 19.62 44 LEU B N 1
ATOM 1469 C CA . LEU B 1 44 ? -4.039 -23.168 -34.051 1.00 19.30 44 LEU B CA 1
ATOM 1470 C C . LEU B 1 44 ? -2.958 -22.081 -33.990 1.00 16.65 44 LEU B C 1
ATOM 1471 O O . LEU B 1 44 ? -3.341 -20.904 -33.819 1.00 23.35 44 LEU B O 1
ATOM 1476 N N A GLN B 1 45 ? -1.672 -22.399 -34.169 0.46 18.81 45 GLN B N 1
ATOM 1477 N N B GLN B 1 45 ? -1.691 -22.385 -34.288 0.54 20.21 45 GLN B N 1
ATOM 1478 C CA A GLN B 1 45 ? -0.569 -21.401 -34.164 0.46 16.59 45 GLN B CA 1
ATOM 1479 C CA B GLN B 1 45 ? -0.587 -21.403 -34.117 0.54 21.14 45 GLN B CA 1
ATOM 1480 C C A GLN B 1 45 ? -0.962 -20.333 -35.192 0.46 20.53 45 GLN B C 1
ATOM 1481 C C B GLN B 1 45 ? -0.575 -20.441 -35.311 0.54 23.87 45 GLN B C 1
ATOM 1482 O O A GLN B 1 45 ? -0.994 -19.117 -34.915 0.46 14.65 45 GLN B O 1
ATOM 1483 O O B GLN B 1 45 ? -0.072 -19.310 -35.155 0.54 18.17 45 GLN B O 1
ATOM 1494 N N . ALA B 1 46 ? -1.248 -20.846 -36.393 1.00 22.99 46 ALA B N 1
ATOM 1495 C CA . ALA B 1 46 ? -1.461 -19.943 -37.548 1.00 27.32 46 ALA B CA 1
ATOM 1496 C C . ALA B 1 46 ? -2.772 -19.162 -37.405 1.00 21.70 46 ALA B C 1
ATOM 1497 O O . ALA B 1 46 ? -3.071 -18.332 -38.287 1.00 30.87 46 ALA B O 1
ATOM 1499 N N . GLY B 1 47 ? -3.735 -19.492 -36.540 1.00 25.69 47 GLY B N 1
ATOM 1500 C CA . GLY B 1 47 ? -5.092 -18.938 -36.371 1.00 22.82 47 GLY B CA 1
ATOM 1501 C C . GLY B 1 47 ? -5.898 -19.295 -37.608 1.00 31.90 47 GLY B C 1
ATOM 1502 O O . GLY B 1 47 ? -6.797 -18.480 -37.893 1.00 29.68 47 GLY B O 1
ATOM 1503 N N . ASP B 1 48 ? -5.630 -20.435 -38.253 1.00 28.00 48 ASP B N 1
ATOM 1504 C CA . ASP B 1 48 ? -6.384 -20.901 -39.449 1.00 23.29 48 ASP B CA 1
ATOM 1505 C C . ASP B 1 48 ? -7.649 -21.690 -39.094 1.00 32.36 48 ASP B C 1
ATOM 1506 O O . ASP B 1 48 ? -7.558 -22.919 -38.902 1.00 29.48 48 ASP B O 1
ATOM 1511 N N . ALA B 1 49 ? -8.799 -21.020 -38.976 1.00 28.31 49 ALA B N 1
ATOM 1512 C CA . ALA B 1 49 ? -10.079 -21.630 -38.545 1.00 31.76 49 ALA B CA 1
ATOM 1513 C C . ALA B 1 49 ? -10.451 -22.676 -39.602 1.00 32.64 49 ALA B C 1
ATOM 1514 O O . ALA B 1 49 ? -10.990 -23.727 -39.200 1.00 30.28 49 ALA B O 1
ATOM 1516 N N . GLN B 1 50 ? -10.085 -22.446 -40.868 1.00 35.53 50 GLN B N 1
ATOM 1517 C CA . GLN B 1 50 ? -10.523 -23.395 -41.927 1.00 39.99 50 GLN B CA 1
ATOM 1518 C C . GLN B 1 50 ? -9.772 -24.722 -41.766 1.00 35.56 50 GLN B C 1
ATOM 1519 O O . GLN B 1 50 ? -10.387 -25.797 -41.922 1.00 31.34 50 GLN B O 1
ATOM 1525 N N . ALA B 1 51 ? -8.459 -24.609 -41.544 1.00 28.06 51 ALA B N 1
ATOM 1526 C CA . ALA B 1 51 ? -7.543 -25.768 -41.420 1.00 30.27 51 ALA B CA 1
ATOM 1527 C C . ALA B 1 51 ? -7.972 -26.499 -40.143 1.00 27.81 51 ALA B C 1
ATOM 1528 O O . ALA B 1 51 ? -8.065 -27.743 -40.183 1.00 27.18 51 ALA B O 1
ATOM 1530 N N . LEU B 1 52 ? -8.379 -25.783 -39.090 1.00 25.59 52 LEU B N 1
ATOM 1531 C CA . LEU B 1 52 ? -8.887 -26.413 -37.841 1.00 24.71 52 LEU B CA 1
ATOM 1532 C C . LEU B 1 52 ? -10.151 -27.212 -38.176 1.00 34.79 52 LEU B C 1
ATOM 1533 O O . LEU B 1 52 ? -10.283 -28.387 -37.778 1.00 27.40 52 LEU B O 1
ATOM 1538 N N A ARG B 1 53 ? -11.078 -26.558 -38.883 0.55 26.12 53 ARG B N 1
ATOM 1539 N N B ARG B 1 53 ? -11.046 -26.591 -38.950 0.45 29.65 53 ARG B N 1
ATOM 1540 C CA A ARG B 1 53 ? -12.400 -27.170 -39.183 0.55 28.91 53 ARG B CA 1
ATOM 1541 C CA B ARG B 1 53 ? -12.329 -27.247 -39.323 0.45 33.62 53 ARG B CA 1
ATOM 1542 C C A ARG B 1 53 ? -12.306 -28.496 -39.947 0.55 24.34 53 ARG B C 1
ATOM 1543 C C B ARG B 1 53 ? -12.057 -28.492 -40.176 0.45 26.70 53 ARG B C 1
ATOM 1544 O O A ARG B 1 53 ? -13.048 -29.355 -39.426 0.55 22.76 53 ARG B O 1
ATOM 1545 O O B ARG B 1 53 ? -12.526 -29.615 -39.903 0.45 29.88 53 ARG B O 1
ATOM 1560 N N A HIS B 1 54 ? -11.470 -28.599 -40.985 0.55 25.41 54 HIS B N 1
ATOM 1561 N N B HIS B 1 54 ? -11.225 -28.402 -41.217 0.45 26.24 54 HIS B N 1
ATOM 1562 C CA A HIS B 1 54 ? -11.308 -29.688 -41.986 0.55 32.65 54 HIS B CA 1
ATOM 1563 C CA B HIS B 1 54 ? -11.076 -29.543 -42.160 0.45 25.82 54 HIS B CA 1
ATOM 1564 C C A HIS B 1 54 ? -10.385 -30.794 -41.462 0.55 32.22 54 HIS B C 1
ATOM 1565 C C B HIS B 1 54 ? -10.579 -30.678 -41.256 0.45 28.22 54 HIS B C 1
ATOM 1566 O O A HIS B 1 54 ? -10.359 -31.984 -41.836 0.55 19.65 54 HIS B O 1
ATOM 1567 O O B HIS B 1 54 ? -11.359 -31.649 -41.179 0.45 16.47 54 HIS B O 1
ATOM 1580 N N . THR B 1 55 ? -9.453 -30.415 -40.582 1.00 27.68 55 THR B N 1
ATOM 1581 C CA . THR B 1 55 ? -8.648 -31.470 -39.910 1.00 28.31 55 THR B CA 1
ATOM 1582 C C . THR B 1 55 ? -9.550 -32.076 -38.828 1.00 25.24 55 THR B C 1
ATOM 1583 O O . THR B 1 55 ? -9.484 -33.314 -38.681 1.00 22.73 55 THR B O 1
ATOM 1587 N N . ALA B 1 56 ? -10.323 -31.320 -38.043 1.00 20.80 56 ALA B N 1
ATOM 1588 C CA . ALA B 1 56 ? -11.232 -31.746 -36.952 1.00 19.11 56 ALA B CA 1
ATOM 1589 C C . ALA B 1 56 ? -12.233 -32.701 -37.614 1.00 26.37 56 ALA B C 1
ATOM 1590 O O . ALA B 1 56 ? -12.500 -33.806 -37.100 1.00 25.34 56 ALA B O 1
ATOM 1592 N N . HIS B 1 57 ? -12.840 -32.288 -38.732 1.00 28.14 57 HIS B N 1
ATOM 1593 C CA . HIS B 1 57 ? -13.859 -33.165 -39.371 1.00 25.17 57 HIS B CA 1
ATOM 1594 C C . HIS B 1 57 ? -13.246 -34.506 -39.789 1.00 24.19 57 HIS B C 1
ATOM 1595 O O . HIS B 1 57 ? -13.936 -35.501 -39.488 1.00 27.10 57 HIS B O 1
ATOM 1602 N N A SER B 1 58 ? -12.080 -34.571 -40.439 0.53 21.93 58 SER B N 1
ATOM 1603 N N B SER B 1 58 ? -12.053 -34.519 -40.393 0.47 22.85 58 SER B N 1
ATOM 1604 C CA A SER B 1 58 ? -11.503 -35.903 -40.761 0.53 25.74 58 SER B CA 1
ATOM 1605 C CA B SER B 1 58 ? -11.119 -35.585 -40.844 0.47 19.31 58 SER B CA 1
ATOM 1606 C C A SER B 1 58 ? -11.224 -36.660 -39.458 0.53 20.97 58 SER B C 1
ATOM 1607 C C B SER B 1 58 ? -10.730 -36.570 -39.735 0.47 24.61 58 SER B C 1
ATOM 1608 O O A SER B 1 58 ? -11.602 -37.846 -39.403 0.53 16.52 58 SER B O 1
ATOM 1609 O O B SER B 1 58 ? -10.648 -37.800 -39.923 0.47 19.21 58 SER B O 1
ATOM 1614 N N . PHE B 1 59 ? -10.486 -36.033 -38.535 1.00 24.88 59 PHE B N 1
ATOM 1615 C CA . PHE B 1 59 ? -10.166 -36.828 -37.319 1.00 22.35 59 PHE B CA 1
ATOM 1616 C C . PHE B 1 59 ? -11.451 -37.388 -36.697 1.00 21.08 59 PHE B C 1
ATOM 1617 O O . PHE B 1 59 ? -11.504 -38.498 -36.127 1.00 21.23 59 PHE B O 1
ATOM 1625 N N . LYS B 1 60 ? -12.597 -36.699 -36.687 1.00 18.19 60 LYS B N 1
ATOM 1626 C CA . LYS B 1 60 ? -13.954 -37.094 -36.224 1.00 18.64 60 LYS B CA 1
ATOM 1627 C C . LYS B 1 60 ? -14.294 -38.411 -36.934 1.00 20.56 60 LYS B C 1
ATOM 1628 O O . LYS B 1 60 ? -14.680 -39.352 -36.214 1.00 21.34 60 LYS B O 1
ATOM 1634 N N . GLY B 1 61 ? -14.260 -38.390 -38.271 1.00 21.90 61 GLY B N 1
ATOM 1635 C CA . GLY B 1 61 ? -14.545 -39.670 -38.949 1.00 23.99 61 GLY B CA 1
ATOM 1636 C C . GLY B 1 61 ? -13.574 -40.791 -38.622 1.00 22.91 61 GLY B C 1
ATOM 1637 O O . GLY B 1 61 ? -14.100 -41.919 -38.502 1.00 24.57 61 GLY B O 1
ATOM 1638 N N . GLY B 1 62 ? -12.259 -40.602 -38.765 1.00 24.83 62 GLY B N 1
ATOM 1639 C CA . GLY B 1 62 ? -11.249 -41.634 -38.459 1.00 20.87 62 GLY B CA 1
ATOM 1640 C C . GLY B 1 62 ? -11.548 -42.167 -37.068 1.00 23.12 62 GLY B C 1
ATOM 1641 O O . GLY B 1 62 ? -11.604 -43.402 -36.880 1.00 20.64 62 GLY B O 1
ATOM 1642 N N . SER B 1 63 ? -11.810 -41.301 -36.083 1.00 18.19 63 SER B N 1
ATOM 1643 C CA . SER B 1 63 ? -12.074 -41.731 -34.684 1.00 16.83 63 SER B CA 1
ATOM 1644 C C . SER B 1 63 ? -13.351 -42.578 -34.621 1.00 18.67 63 SER B C 1
ATOM 1645 O O . SER B 1 63 ? -13.393 -43.633 -33.956 1.00 17.87 63 SER B O 1
ATOM 1648 N N A SER B 1 64 ? -14.336 -42.106 -35.391 0.57 19.52 64 SER B N 1
ATOM 1649 N N B SER B 1 64 ? -14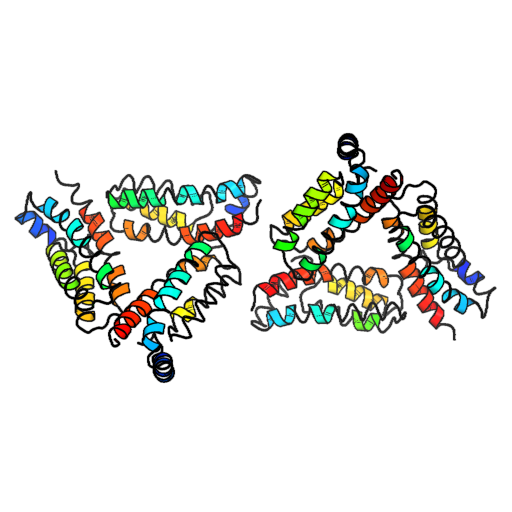.495 -42.157 -35.171 0.43 19.28 64 SER B N 1
ATOM 1650 C CA A SER B 1 64 ? -15.659 -42.784 -35.385 0.57 20.35 64 SER B CA 1
ATOM 1651 C CA B SER B 1 64 ? -15.737 -42.974 -35.143 0.43 18.70 64 SER B CA 1
ATOM 1652 C C A SER B 1 64 ? -15.496 -44.225 -35.884 0.57 16.94 64 SER B C 1
ATOM 1653 C C B SER B 1 64 ? -15.494 -44.299 -35.876 0.43 17.04 64 SER B C 1
ATOM 1654 O O A SER B 1 64 ? -16.092 -45.099 -35.222 0.57 18.29 64 SER B O 1
ATOM 1655 O O B SER B 1 64 ? -15.975 -45.319 -35.345 0.43 18.14 64 SER B O 1
ATOM 1660 N N . ASN B 1 65 ? -14.767 -44.358 -36.997 1.00 19.36 65 ASN B N 1
ATOM 1661 C CA . ASN B 1 65 ? -14.507 -45.569 -37.823 1.00 18.34 65 ASN B CA 1
ATOM 1662 C C . ASN B 1 65 ? -13.858 -46.562 -36.850 1.00 23.21 65 ASN B C 1
ATOM 1663 O O . ASN B 1 65 ? -14.001 -47.796 -36.977 1.00 18.56 65 ASN B O 1
ATOM 1668 N N . MET B 1 66 ? -13.044 -46.086 -35.902 1.00 17.33 66 MET B N 1
ATOM 1669 C CA . MET B 1 66 ? -12.275 -47.038 -35.055 1.00 17.25 66 MET B CA 1
ATOM 1670 C C . MET B 1 66 ? -12.831 -47.095 -33.628 1.00 17.67 66 MET B C 1
ATOM 1671 O O . MET B 1 66 ? -12.161 -47.626 -32.716 1.00 19.35 66 MET B O 1
ATOM 1676 N N . GLY B 1 67 ? -14.089 -46.710 -33.393 1.00 16.48 67 GLY B N 1
ATOM 1677 C CA . GLY B 1 67 ? -14.833 -46.850 -32.127 1.00 16.55 67 GLY B CA 1
ATOM 1678 C C . GLY B 1 67 ? -14.259 -46.011 -30.997 1.00 16.12 67 GLY B C 1
ATOM 1679 O O . GLY B 1 67 ? -14.769 -46.177 -29.873 1.00 19.48 67 GLY B O 1
ATOM 1680 N N . ALA B 1 68 ? -13.550 -44.960 -31.421 1.00 16.86 68 ALA B N 1
ATOM 1681 C CA . ALA B 1 68 ? -13.071 -43.988 -30.409 1.00 18.03 68 ALA B CA 1
ATOM 1682 C C . ALA B 1 68 ? -14.066 -42.838 -30.216 1.00 15.84 68 ALA B C 1
ATOM 1683 O O . ALA B 1 68 ? -13.844 -41.731 -30.742 1.00 17.04 68 ALA B O 1
ATOM 1685 N N A VAL B 1 69 ? -15.178 -43.074 -29.512 0.57 18.27 69 VAL B N 1
ATOM 1686 N N B VAL B 1 69 ? -15.153 -43.145 -29.501 0.43 17.61 69 VAL B N 1
ATOM 1687 C CA A VAL B 1 69 ? -16.415 -42.245 -29.629 0.57 19.27 69 VAL B CA 1
ATOM 1688 C CA B VAL B 1 69 ? -16.409 -42.339 -29.565 0.43 17.76 69 VAL B CA 1
ATOM 1689 C C A VAL B 1 69 ? -16.350 -41.003 -28.732 0.57 18.30 69 VAL B C 1
ATOM 1690 C C B VAL B 1 69 ? -16.152 -41.003 -28.858 0.43 16.85 69 VAL B C 1
ATOM 1691 O O A VAL B 1 69 ? -17.092 -40.024 -28.947 0.57 16.63 69 VAL B O 1
ATOM 1692 O O B VAL B 1 69 ? -16.449 -39.965 -29.482 0.43 14.14 69 VAL B O 1
ATOM 1699 N N . LEU B 1 70 ? -15.536 -41.067 -27.673 1.00 20.51 70 LEU B N 1
ATOM 1700 C CA . LEU B 1 70 ? -15.307 -39.819 -26.896 1.00 19.90 70 LEU B CA 1
ATOM 1701 C C . LEU B 1 70 ? -14.402 -38.896 -27.718 1.00 21.14 70 LEU B C 1
ATOM 1702 O O . LEU B 1 70 ? -14.718 -37.695 -27.825 1.00 22.17 70 LEU B O 1
ATOM 1707 N N . LEU B 1 71 ? -13.298 -39.386 -28.289 1.00 17.38 71 LEU B N 1
ATOM 1708 C CA . LEU B 1 71 ? -12.353 -38.627 -29.151 1.00 16.26 71 LEU B CA 1
ATOM 1709 C C . LEU B 1 71 ? -13.138 -38.020 -30.320 1.00 18.48 71 LEU B C 1
ATOM 1710 O O . LEU B 1 71 ? -12.970 -36.820 -30.610 1.00 18.37 71 LEU B O 1
ATOM 1715 N N . ALA B 1 72 ? -13.983 -38.847 -30.943 1.00 20.30 72 ALA B N 1
ATOM 1716 C CA . ALA B 1 72 ? -14.807 -38.338 -32.065 1.00 20.46 72 ALA B CA 1
ATOM 1717 C C . ALA B 1 72 ? -15.673 -37.169 -31.585 1.00 17.00 72 ALA B C 1
ATOM 1718 O O . ALA B 1 72 ? -15.832 -36.228 -32.390 1.00 20.47 72 ALA B O 1
ATOM 1720 N N . GLY B 1 73 ? -16.331 -37.212 -30.423 1.00 18.88 73 GLY B N 1
ATOM 1721 C CA . GLY B 1 73 ? -17.168 -36.152 -29.828 1.00 20.43 73 GLY B CA 1
ATOM 1722 C C . GLY B 1 73 ? -16.400 -34.868 -29.562 1.00 25.82 73 GLY B C 1
ATOM 1723 O O . GLY B 1 73 ? -16.805 -33.801 -30.062 1.00 23.23 73 GLY B O 1
ATOM 1724 N N . TYR B 1 74 ? -15.136 -34.894 -29.127 1.00 22.53 74 TYR B N 1
ATOM 1725 C CA . TYR B 1 74 ? -14.300 -33.664 -29.158 1.00 18.36 74 TYR B CA 1
ATOM 1726 C C . TYR B 1 74 ? -13.970 -33.107 -30.547 1.00 24.50 74 TYR B C 1
ATOM 1727 O O . TYR B 1 74 ? -13.869 -31.882 -30.760 1.00 22.72 74 TYR B O 1
ATOM 1736 N N . CYS B 1 75 ? -13.597 -33.994 -31.475 1.00 19.66 75 CYS B N 1
ATOM 1737 C CA . CYS B 1 75 ? -13.285 -33.558 -32.862 1.00 19.45 75 CYS B CA 1
ATOM 1738 C C . CYS B 1 75 ? -14.540 -32.816 -33.341 1.00 22.56 75 CYS B C 1
ATOM 1739 O O . CYS B 1 75 ? -14.309 -31.834 -34.077 1.00 25.28 75 CYS B O 1
ATOM 1742 N N . LYS B 1 76 ? -15.725 -33.372 -33.072 1.00 22.47 76 LYS B N 1
ATOM 1743 C CA . LYS B 1 76 ? -17.000 -32.784 -33.569 1.00 25.80 76 LYS B CA 1
ATOM 1744 C C . LYS B 1 76 ? -17.136 -31.341 -33.069 1.00 31.26 76 LYS B C 1
ATOM 1745 O O . LYS B 1 76 ? -17.441 -30.412 -33.845 1.00 29.54 76 LYS B O 1
ATOM 1751 N N . GLU B 1 77 ? -16.843 -31.180 -31.775 1.00 25.64 77 GLU B N 1
ATOM 1752 C CA . GLU B 1 77 ? -16.911 -29.857 -31.098 1.00 31.09 77 GLU B CA 1
ATOM 1753 C C . GLU B 1 77 ? -15.885 -28.908 -31.727 1.00 31.94 77 GLU B C 1
ATOM 1754 O O . GLU B 1 77 ? -16.250 -27.778 -32.111 1.00 31.82 77 GLU B O 1
ATOM 1760 N N . LEU B 1 78 ? -14.666 -29.386 -31.998 1.00 25.14 78 LEU B N 1
ATOM 1761 C CA . LEU B 1 78 ? -13.654 -28.493 -32.625 1.00 22.58 78 LEU B CA 1
ATOM 1762 C C . LEU B 1 78 ? -14.006 -28.122 -34.070 1.00 29.80 78 LEU B C 1
ATOM 1763 O O . LEU B 1 78 ? -13.822 -26.963 -34.496 1.00 26.79 78 LEU B O 1
ATOM 1768 N N . GLU B 1 79 ? -14.605 -29.058 -34.812 1.00 22.95 79 GLU B N 1
ATOM 1769 C CA . GLU B 1 79 ? -14.993 -28.814 -36.227 1.00 23.75 79 GLU B CA 1
ATOM 1770 C C . GLU B 1 79 ? -16.032 -27.688 -36.183 1.00 27.23 79 GLU B C 1
ATOM 1771 O O . GLU B 1 79 ? -15.923 -26.790 -37.041 1.00 30.50 79 GLU B O 1
ATOM 1777 N N . GLU B 1 80 ? -16.990 -27.811 -35.259 1.00 23.87 80 GLU B N 1
ATOM 1778 C CA . GLU B 1 80 ? -18.172 -26.909 -35.296 1.00 31.18 80 GLU B CA 1
ATOM 1779 C C . GLU B 1 80 ? -17.671 -25.529 -34.856 1.00 47.95 80 GLU B C 1
ATOM 1780 O O . GLU B 1 80 ? -18.030 -24.518 -35.493 1.00 41.31 80 GLU B O 1
ATOM 1786 N N A SER B 1 81 ? -16.818 -25.493 -33.827 0.30 33.51 81 SER B N 1
ATOM 1787 N N B SER B 1 81 ? -16.949 -25.527 -33.730 0.70 34.86 81 SER B N 1
ATOM 1788 C CA A SER B 1 81 ? -16.431 -24.182 -33.242 0.30 33.69 81 SER B CA 1
ATOM 1789 C CA B SER B 1 81 ? -16.328 -24.284 -33.201 0.70 37.42 81 SER B CA 1
ATOM 1790 C C A SER B 1 81 ? -15.443 -23.503 -34.196 0.30 31.17 81 SER B C 1
ATOM 1791 C C B SER B 1 81 ? -15.670 -23.580 -34.392 0.70 29.56 81 SER B C 1
ATOM 1792 O O A SER B 1 81 ? -15.489 -22.258 -34.266 0.30 32.88 81 SER B O 1
ATOM 1793 O O B SER B 1 81 ? -15.985 -22.406 -34.670 0.70 43.04 81 SER B O 1
ATOM 1798 N N . ALA B 1 82 ? -14.698 -24.258 -35.010 1.00 27.44 82 ALA B N 1
ATOM 1799 C CA . ALA B 1 82 ? -13.881 -23.750 -36.136 1.00 24.42 82 ALA B CA 1
ATOM 1800 C C . ALA B 1 82 ? -14.800 -23.224 -37.246 1.00 33.05 82 ALA B C 1
ATOM 1801 O O . ALA B 1 82 ? -14.565 -22.137 -37.811 1.00 33.26 82 ALA B O 1
ATOM 1803 N N . ARG B 1 83 ? -15.841 -23.977 -37.616 1.00 32.22 83 ARG B N 1
ATOM 1804 C CA . ARG B 1 83 ? -16.704 -23.531 -38.744 1.00 31.13 83 ARG B CA 1
ATOM 1805 C C . ARG B 1 83 ? -17.359 -22.195 -38.373 1.00 31.15 83 ARG B C 1
ATOM 1806 O O . ARG B 1 83 ? -17.451 -21.378 -39.310 1.00 38.83 83 ARG B O 1
ATOM 1814 N N A ARG B 1 84 ? -17.882 -22.020 -37.155 0.61 34.92 84 ARG B N 1
ATOM 1815 N N B ARG B 1 84 ? -17.820 -22.036 -37.128 0.39 32.26 84 ARG B N 1
ATOM 1816 C CA A ARG B 1 84 ? -18.541 -20.812 -36.591 0.61 34.56 84 ARG B CA 1
ATOM 1817 C CA B ARG B 1 84 ? -18.517 -20.837 -36.588 0.39 30.51 84 ARG B CA 1
ATOM 1818 C C A ARG B 1 84 ? -17.565 -19.642 -36.416 0.61 36.74 84 ARG B C 1
ATOM 1819 C C B ARG B 1 84 ? -17.533 -19.787 -36.059 0.39 37.69 84 ARG B C 1
ATOM 1820 O O A ARG B 1 84 ? -17.999 -18.485 -36.244 0.61 31.18 84 ARG B O 1
ATOM 1821 O O B ARG B 1 84 ? -18.020 -18.957 -35.265 0.39 45.39 84 ARG B O 1
ATOM 1836 N N . GLY B 1 85 ? -16.246 -19.859 -36.415 1.00 39.30 85 GLY B N 1
ATOM 1837 C CA . GLY B 1 85 ? -15.196 -18.963 -35.894 1.00 34.89 85 GLY B CA 1
ATOM 1838 C C . GLY B 1 85 ? -15.123 -18.667 -34.405 1.00 44.01 85 GLY B C 1
ATOM 1839 O O . GLY B 1 85 ? -14.475 -17.647 -34.097 1.00 48.75 85 GLY B O 1
ATOM 1840 N N A GLU B 1 86 ? -15.486 -19.576 -33.494 0.54 29.43 86 GLU B N 1
ATOM 1841 N N B GLU B 1 86 ? -15.883 -19.336 -33.531 0.46 40.22 86 GLU B N 1
ATOM 1842 C CA A GLU B 1 86 ? -15.559 -19.444 -32.013 0.54 34.65 86 GLU B CA 1
ATOM 1843 C CA B GLU B 1 86 ? -15.609 -19.312 -32.069 0.46 34.27 86 GLU B CA 1
ATOM 1844 C C A GLU B 1 86 ? -14.293 -20.034 -31.382 0.54 34.43 86 GLU B C 1
ATOM 1845 C C B GLU B 1 86 ? -14.323 -20.132 -31.922 0.46 30.77 86 GLU B C 1
ATOM 1846 O O A GLU B 1 86 ? -14.306 -20.944 -30.527 0.54 33.68 86 GLU B O 1
ATOM 1847 O O B GLU B 1 86 ? -14.410 -21.362 -32.103 0.46 24.48 86 GLU B O 1
ATOM 1858 N N . LEU B 1 87 ? -13.151 -19.496 -31.823 1.00 27.47 87 LEU B N 1
ATOM 1859 C CA . LEU B 1 87 ? -11.828 -20.130 -31.574 1.00 25.42 87 LEU B CA 1
ATOM 1860 C C . LEU B 1 87 ? -11.441 -20.146 -30.091 1.00 20.07 87 LEU B C 1
ATOM 1861 O O . LEU B 1 87 ? -10.420 -20.822 -29.844 1.00 18.83 87 LEU B O 1
ATOM 1866 N N A GLN B 1 88 ? -12.115 -19.473 -29.151 0.59 24.57 88 GLN B N 1
ATOM 1867 N N B GLN B 1 88 ? -12.185 -19.452 -29.223 0.41 23.09 88 GLN B N 1
ATOM 1868 C CA A GLN B 1 88 ? -11.764 -19.397 -27.707 0.59 27.02 88 GLN B CA 1
ATOM 1869 C CA B GLN B 1 88 ? -11.809 -19.322 -27.790 0.41 22.79 88 GLN B CA 1
ATOM 1870 C C A GLN B 1 88 ? -11.718 -20.793 -27.073 0.59 20.60 88 GLN B C 1
ATOM 1871 C C B GLN B 1 88 ? -11.610 -20.766 -27.316 0.41 19.55 88 GLN B C 1
ATOM 1872 O O A GLN B 1 88 ? -11.101 -21.011 -26.010 0.59 17.14 88 GLN B O 1
ATOM 1873 O O B GLN B 1 88 ? -10.504 -20.958 -26.776 0.41 14.59 88 GLN B O 1
ATOM 1884 N N . ARG B 1 89 ? -12.471 -21.730 -27.657 1.00 21.08 89 ARG B N 1
ATOM 1885 C CA . ARG B 1 89 ? -12.519 -23.104 -27.086 1.00 22.06 89 ARG B CA 1
ATOM 1886 C C . ARG B 1 89 ? -11.451 -23.956 -27.780 1.00 19.95 89 ARG B C 1
ATOM 1887 O O . ARG B 1 89 ? -11.221 -25.078 -27.281 1.00 21.36 89 ARG B O 1
ATOM 1895 N N . ALA B 1 90 ? -10.774 -23.556 -28.860 1.00 18.56 90 ALA B N 1
ATOM 1896 C CA . ALA B 1 90 ? -9.927 -24.432 -29.703 1.00 17.73 90 ALA B CA 1
ATOM 1897 C C . ALA B 1 90 ? -8.762 -24.956 -28.867 1.00 21.99 90 ALA B C 1
ATOM 1898 O O . ALA B 1 90 ? -8.423 -26.137 -28.929 1.00 17.85 90 ALA B O 1
ATOM 1900 N N . PRO B 1 91 ? -8.009 -24.103 -28.136 1.00 17.15 91 PRO B N 1
ATOM 1901 C CA . PRO B 1 91 ? -6.861 -24.625 -27.392 1.00 16.08 91 PRO B CA 1
ATOM 1902 C C . PRO B 1 91 ? -7.291 -25.756 -26.445 1.00 15.17 91 PRO B C 1
ATOM 1903 O O . PRO B 1 91 ? -6.595 -26.759 -26.366 1.00 17.35 91 PRO B O 1
ATOM 1907 N N . ALA B 1 92 ? -8.354 -25.531 -25.667 1.00 14.07 92 ALA B N 1
ATOM 1908 C CA . ALA B 1 92 ? -8.847 -26.470 -24.632 1.00 16.80 92 ALA B CA 1
ATOM 1909 C C . ALA B 1 92 ? -9.336 -27.745 -25.330 1.00 18.64 92 ALA B C 1
ATOM 1910 O O . ALA B 1 92 ? -9.074 -28.854 -24.820 1.00 19.00 92 ALA B O 1
ATOM 1912 N N . LEU B 1 93 ? -10.049 -27.612 -26.453 1.00 17.30 93 LEU B N 1
ATOM 1913 C CA . LEU B 1 93 ? -10.575 -28.841 -27.107 1.00 16.93 93 LEU B CA 1
ATOM 1914 C C . LEU B 1 93 ? -9.383 -29.661 -27.611 1.00 18.06 93 LEU B C 1
ATOM 1915 O O . LEU B 1 93 ? -9.376 -30.910 -27.577 1.00 17.41 93 LEU B O 1
ATOM 1920 N N . ILE B 1 94 ? -8.329 -29.048 -28.158 1.00 15.75 94 ILE B N 1
ATOM 1921 C CA . ILE B 1 94 ? -7.125 -29.744 -28.700 1.00 15.05 94 ILE B CA 1
ATOM 1922 C C . ILE B 1 94 ? -6.484 -30.486 -27.522 1.00 16.93 94 ILE B C 1
ATOM 1923 O O . ILE B 1 94 ? -6.073 -31.653 -27.675 1.00 15.52 94 ILE B O 1
ATOM 1928 N N A GLU B 1 95 ? -6.371 -29.808 -26.375 0.60 15.91 95 GLU B N 1
ATOM 1929 N N B GLU B 1 95 ? -6.342 -29.774 -26.399 0.40 15.39 95 GLU B N 1
ATOM 1930 C CA A GLU B 1 95 ? -5.731 -30.508 -25.228 0.60 15.11 95 GLU B CA 1
ATOM 1931 C CA B GLU B 1 95 ? -5.795 -30.409 -25.169 0.40 15.17 95 GLU B CA 1
ATOM 1932 C C A GLU B 1 95 ? -6.594 -31.696 -24.785 0.60 17.05 95 GLU B C 1
ATOM 1933 C C B GLU B 1 95 ? -6.590 -31.683 -24.863 0.40 16.23 95 GLU B C 1
ATOM 1934 O O A GLU B 1 95 ? -6.174 -32.786 -24.342 0.60 15.32 95 GLU B O 1
ATOM 1935 O O B GLU B 1 95 ? -5.926 -32.708 -24.604 0.40 17.00 95 GLU B O 1
ATOM 1946 N N . GLN B 1 96 ? -7.923 -31.580 -24.864 1.00 15.78 96 GLN B N 1
ATOM 1947 C CA . GLN B 1 96 ? -8.834 -32.676 -24.439 1.00 15.87 96 GLN B CA 1
ATOM 1948 C C . GLN B 1 96 ? -8.634 -33.794 -25.469 1.00 17.36 96 GLN B C 1
ATOM 1949 O O . GLN B 1 96 ? -8.625 -34.971 -25.053 1.00 15.71 96 GLN B O 1
ATOM 1955 N N A MET B 1 97 ? -8.333 -33.461 -26.728 0.58 14.77 97 MET B N 1
ATOM 1956 N N B MET B 1 97 ? -8.623 -33.467 -26.765 0.42 15.65 97 MET B N 1
ATOM 1957 C CA A MET B 1 97 ? -8.191 -34.498 -27.787 0.58 14.42 97 MET B CA 1
ATOM 1958 C CA B MET B 1 97 ? -8.188 -34.441 -27.804 0.42 15.99 97 MET B CA 1
ATOM 1959 C C A MET B 1 97 ? -6.825 -35.186 -27.689 0.58 14.01 97 MET B C 1
ATOM 1960 C C B MET B 1 97 ? -6.951 -35.225 -27.352 0.42 14.82 97 MET B C 1
ATOM 1961 O O A MET B 1 97 ? -6.562 -36.385 -27.909 0.58 11.79 97 MET B O 1
ATOM 1962 O O B MET B 1 97 ? -7.150 -36.458 -27.336 0.42 11.24 97 MET B O 1
ATOM 1971 N N . GLU B 1 98 ? -5.870 -34.491 -27.063 1.00 15.19 98 GLU B N 1
ATOM 1972 C CA . GLU B 1 98 ? -4.526 -35.074 -26.801 1.00 17.70 98 GLU B CA 1
ATOM 1973 C C . GLU B 1 98 ? -4.743 -36.059 -25.645 1.00 13.13 98 GLU B C 1
ATOM 1974 O O . GLU B 1 98 ? -4.195 -37.179 -25.744 1.00 16.23 98 GLU B O 1
ATOM 1980 N N A ARG B 1 99 ? -5.463 -35.696 -24.579 0.50 14.18 99 ARG B N 1
ATOM 1981 N N B ARG B 1 99 ? -5.451 -35.650 -24.588 0.50 14.11 99 ARG B N 1
ATOM 1982 C CA A ARG B 1 99 ? -5.533 -36.570 -23.377 0.50 14.21 99 ARG B CA 1
ATOM 1983 C CA B ARG B 1 99 ? -5.530 -36.502 -23.371 0.50 14.28 99 ARG B CA 1
ATOM 1984 C C A ARG B 1 99 ? -6.400 -37.797 -23.685 0.50 16.43 99 ARG B C 1
ATOM 1985 C C B ARG B 1 99 ? -6.296 -37.751 -23.822 0.50 15.65 99 ARG B C 1
ATOM 1986 O O A ARG B 1 99 ? -6.403 -38.881 -23.067 0.50 13.66 99 ARG B O 1
ATOM 1987 O O B ARG B 1 99 ? -5.734 -38.821 -23.516 0.50 11.44 99 ARG B O 1
ATOM 2002 N N . GLU B 1 100 ? -7.431 -37.605 -24.513 1.00 16.03 100 GLU B N 1
ATOM 2003 C CA . GLU B 1 100 ? -8.313 -38.758 -24.842 1.00 14.11 100 GLU B CA 1
ATOM 2004 C C . GLU B 1 100 ? -7.579 -39.627 -25.868 1.00 12.40 100 GLU B C 1
ATOM 2005 O O . GLU B 1 100 ? -7.615 -40.871 -25.756 1.00 13.68 100 GLU B O 1
ATOM 2011 N N . PHE B 1 101 ? -6.886 -39.079 -26.871 1.00 12.68 101 PHE B N 1
ATOM 2012 C CA . PHE B 1 101 ? -6.101 -39.885 -27.842 1.00 12.46 101 PHE B CA 1
ATOM 2013 C C . PHE B 1 101 ? -5.040 -40.698 -27.092 1.00 12.78 101 PHE B C 1
ATOM 2014 O O . PHE B 1 101 ? -4.781 -41.857 -27.462 1.00 15.04 101 PHE B O 1
ATOM 2022 N N . ALA B 1 102 ? -4.414 -40.162 -26.038 1.00 14.12 102 ALA B N 1
ATOM 2023 C CA . ALA B 1 102 ? -3.357 -40.943 -25.353 1.00 13.85 102 ALA B CA 1
ATOM 2024 C C . ALA B 1 102 ? -4.017 -42.197 -24.771 1.00 13.21 102 ALA B C 1
ATOM 2025 O O . ALA B 1 102 ? -3.308 -43.222 -24.717 1.00 14.09 102 ALA B O 1
ATOM 2027 N N . ILE B 1 103 ? -5.280 -42.186 -24.339 1.00 12.85 103 ILE B N 1
ATOM 2028 C CA . ILE B 1 103 ? -5.998 -43.367 -23.772 1.00 12.21 103 ILE B CA 1
ATOM 2029 C C . ILE B 1 103 ? -6.135 -44.341 -24.949 1.00 14.08 103 ILE B C 1
ATOM 2030 O O . ILE B 1 103 ? -5.849 -45.550 -24.863 1.00 14.71 103 ILE B O 1
ATOM 2035 N N . VAL B 1 104 ? -6.779 -43.829 -26.003 1.00 12.47 104 VAL B N 1
ATOM 2036 C CA . VAL B 1 104 ? -7.028 -44.726 -27.172 1.00 12.59 104 VAL B CA 1
ATOM 2037 C C . VAL B 1 104 ? -5.710 -45.366 -27.624 1.00 14.82 104 VAL B C 1
ATOM 2038 O O . VAL B 1 104 ? -5.624 -46.563 -27.967 1.00 16.21 104 VAL B O 1
ATOM 2042 N N . ARG B 1 105 ? -4.637 -44.584 -27.773 1.00 12.69 105 ARG B N 1
ATOM 2043 C CA . ARG B 1 105 ? -3.280 -45.003 -28.211 1.00 13.86 105 ARG B CA 1
ATOM 2044 C C . ARG B 1 105 ? -2.881 -46.182 -27.317 1.00 14.87 105 ARG B C 1
ATOM 2045 O O . ARG B 1 105 ? -2.433 -47.203 -27.873 1.00 14.10 105 ARG B O 1
ATOM 2053 N N . ILE B 1 106 ? -2.858 -46.020 -25.990 1.00 13.25 106 ILE B N 1
ATOM 2054 C CA . ILE B 1 106 ? -2.260 -47.149 -25.215 1.00 14.62 106 ILE B CA 1
ATOM 2055 C C . ILE B 1 106 ? -3.172 -48.371 -25.365 1.00 14.85 106 ILE B C 1
ATOM 2056 O O . ILE B 1 106 ? -2.649 -49.504 -25.350 1.00 15.35 106 ILE B O 1
ATOM 2061 N N . LEU B 1 107 ? -4.499 -48.219 -25.426 1.00 11.67 107 LEU B N 1
ATOM 2062 C CA . LEU B 1 107 ? -5.435 -49.370 -25.541 1.00 13.36 107 LEU B CA 1
ATOM 2063 C C . LEU B 1 107 ? -5.123 -50.052 -26.879 1.00 16.76 107 LEU B C 1
ATOM 2064 O O . LEU B 1 107 ? -5.199 -51.294 -26.967 1.00 16.25 107 LEU B O 1
ATOM 2069 N N . PHE B 1 108 ? -4.839 -49.253 -27.912 1.00 14.59 108 PHE B N 1
ATOM 2070 C CA . PHE B 1 108 ? -4.620 -49.857 -29.253 1.00 14.71 108 PHE B CA 1
ATOM 2071 C C . PHE B 1 108 ? -3.231 -50.507 -29.252 1.00 18.26 108 PHE B C 1
ATOM 2072 O O . PHE B 1 108 ? -3.081 -51.558 -29.908 1.00 17.69 108 PHE B O 1
ATOM 2080 N N . LYS B 1 109 ? -2.245 -49.982 -28.516 1.00 15.75 109 LYS B N 1
ATOM 2081 C CA . LYS B 1 109 ? -0.908 -50.634 -28.491 1.00 16.64 109 LYS B CA 1
ATOM 2082 C C . LYS B 1 109 ? -1.050 -51.957 -27.731 1.00 18.40 109 LYS B C 1
ATOM 2083 O O . LYS B 1 109 ? -0.521 -52.996 -28.176 1.00 19.68 109 LYS B O 1
ATOM 2089 N N . GLN B 1 110 ? -1.860 -51.938 -26.669 1.00 16.61 110 GLN B N 1
ATOM 2090 C CA . GLN B 1 110 ? -2.094 -53.192 -25.903 1.00 19.36 110 GLN B CA 1
ATOM 2091 C C . GLN B 1 110 ? -2.732 -54.216 -26.849 1.00 22.58 110 GLN B C 1
ATOM 2092 O O . GLN B 1 110 ? -2.349 -55.403 -26.854 1.00 22.74 110 GLN B O 1
ATOM 2098 N N . GLU B 1 111 ? -3.821 -53.826 -27.519 1.00 16.54 111 GLU B N 1
ATOM 2099 C CA . GLU B 1 111 ? -4.575 -54.746 -28.412 1.00 16.82 111 GLU B CA 1
ATOM 2100 C C . GLU B 1 111 ? -3.638 -55.218 -29.530 1.00 18.06 111 GLU B C 1
ATOM 2101 O O . GLU B 1 111 ? -3.647 -56.397 -29.943 1.00 18.27 111 GLU B O 1
ATOM 2107 N N . ARG B 1 112 ? -2.805 -54.359 -30.125 1.00 14.70 112 ARG B N 1
ATOM 2108 C CA . ARG B 1 112 ? -1.940 -54.728 -31.278 1.00 14.32 112 ARG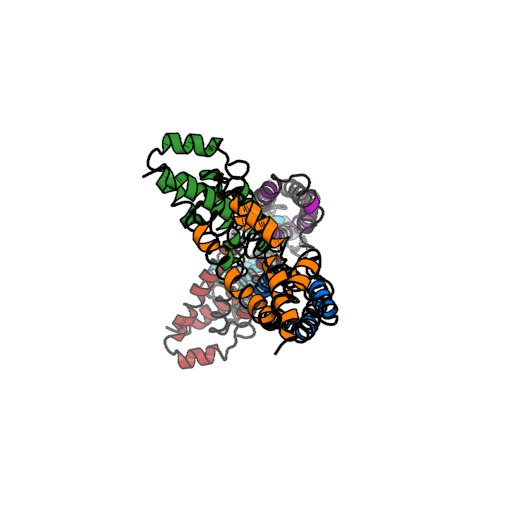 B CA 1
ATOM 2109 C C . ARG B 1 112 ? -0.961 -55.840 -30.887 1.00 18.60 112 ARG B C 1
ATOM 2110 O O . ARG B 1 112 ? -0.569 -56.630 -31.769 1.00 16.66 112 ARG B O 1
ATOM 2118 N N . GLN B 1 113 ? -0.535 -55.942 -29.625 1.00 15.68 113 GLN B N 1
ATOM 2119 C CA . GLN B 1 113 ? 0.428 -56.947 -29.099 1.00 17.05 113 GLN B CA 1
ATOM 2120 C C . GLN B 1 113 ? -0.242 -58.316 -29.258 1.00 18.67 113 GLN B C 1
ATOM 2121 O O . GLN B 1 113 ? 0.541 -59.273 -29.088 1.00 21.60 113 GLN B O 1
ATOM 2127 N N . ARG B 1 114 ? -1.566 -58.429 -29.404 1.00 15.86 114 ARG B N 1
ATOM 2128 C CA . ARG B 1 114 ? -2.283 -59.731 -29.488 1.00 18.95 114 ARG B CA 1
ATOM 2129 C C . ARG B 1 114 ? -2.110 -60.357 -30.877 1.00 21.39 114 ARG B C 1
ATOM 2130 O O . ARG B 1 114 ? -2.540 -61.506 -31.106 1.00 22.20 114 ARG B O 1
ATOM 2138 N N . TYR B 1 115 ? -1.464 -59.649 -31.809 1.00 18.13 115 TYR B N 1
ATOM 2139 C CA . TYR B 1 115 ? -1.368 -60.044 -33.239 1.00 17.40 115 TYR B CA 1
ATOM 2140 C C . TYR B 1 115 ? 0.083 -59.991 -33.730 1.00 19.09 115 TYR B C 1
ATOM 2141 O O . TYR B 1 115 ? 0.987 -59.363 -33.146 1.00 20.76 115 TYR B O 1
ATOM 2150 N N . ARG B 1 116 ? 0.454 -60.867 -34.670 1.00 20.59 116 ARG B N 1
ATOM 2151 C CA . ARG B 1 116 ? 1.872 -60.944 -35.117 1.00 21.98 116 ARG B CA 1
ATOM 2152 C C . ARG B 1 116 ? 2.563 -59.665 -35.605 1.00 24.41 116 ARG B C 1
ATOM 2153 O O . ARG B 1 116 ? 1.664 -58.974 -36.089 1.00 26.84 116 ARG B O 1
ATOM 2161 N N . SER C 1 2 ? -13.377 -11.982 -26.890 1.00 41.01 2 SER C N 1
ATOM 2162 C CA . SER C 1 2 ? -14.506 -12.572 -26.116 1.00 47.70 2 SER C CA 1
ATOM 2163 C C . SER C 1 2 ? -14.293 -12.511 -24.599 1.00 49.30 2 SER C C 1
ATOM 2164 O O . SER C 1 2 ? -13.194 -12.875 -24.135 1.00 31.42 2 SER C O 1
ATOM 2167 N N . ALA C 1 3 ? -15.313 -12.059 -23.862 1.00 36.49 3 ALA C N 1
ATOM 2168 C CA . ALA C 1 3 ? -15.478 -12.192 -22.396 1.00 42.36 3 ALA C CA 1
ATOM 2169 C C . ALA C 1 3 ? -15.560 -13.672 -22.034 1.00 51.46 3 ALA C C 1
ATOM 2170 O O . ALA C 1 3 ? -16.088 -14.496 -22.779 1.00 42.44 3 ALA C O 1
ATOM 2172 N N . PRO C 1 4 ? -15.086 -14.065 -20.830 1.00 32.48 4 PRO C N 1
ATOM 2173 C CA . PRO C 1 4 ? -14.493 -13.154 -19.849 1.00 37.28 4 PRO C CA 1
ATOM 2174 C C . PRO C 1 4 ? -12.977 -12.973 -20.016 1.00 32.14 4 PRO C C 1
ATOM 2175 O O . PRO C 1 4 ? -12.300 -12.339 -19.227 1.00 35.85 4 PRO C O 1
ATOM 2179 N N . HIS C 1 5 ? -12.432 -13.490 -21.122 1.00 23.54 5 HIS C N 1
ATOM 2180 C CA . HIS C 1 5 ? -10.971 -13.589 -21.386 1.00 22.22 5 HIS C CA 1
ATOM 2181 C C . HIS C 1 5 ? -10.409 -12.201 -21.712 1.00 26.25 5 HIS C C 1
ATOM 2182 O O . HIS C 1 5 ? -9.272 -11.870 -21.321 1.00 24.46 5 HIS C O 1
ATOM 2189 N N . LEU C 1 6 ? -11.220 -11.480 -22.494 1.00 24.59 6 LEU C N 1
ATOM 2190 C CA . LEU C 1 6 ? -10.829 -10.122 -22.959 1.00 21.53 6 LEU C CA 1
ATOM 2191 C C . LEU C 1 6 ? -11.916 -9.157 -22.474 1.00 24.26 6 LEU C C 1
ATOM 2192 O O . LEU C 1 6 ? -13.115 -9.486 -22.556 1.00 27.18 6 LEU C O 1
ATOM 2197 N N . ASP C 1 7 ? -11.475 -8.014 -21.938 1.00 22.26 7 ASP C N 1
ATOM 2198 C CA . ASP C 1 7 ? -12.432 -6.973 -21.475 1.00 21.84 7 ASP C CA 1
ATOM 2199 C C . ASP C 1 7 ? -12.548 -5.940 -22.603 1.00 22.81 7 ASP C C 1
ATOM 2200 O O . ASP C 1 7 ? -11.579 -5.318 -23.081 1.00 23.42 7 ASP C O 1
ATOM 2205 N N . ASP C 1 8 ? -13.715 -5.963 -23.253 1.00 26.55 8 ASP C N 1
ATOM 2206 C CA . ASP C 1 8 ? -13.923 -5.219 -24.525 1.00 35.72 8 ASP C CA 1
ATOM 2207 C C . ASP C 1 8 ? -13.896 -3.712 -24.248 1.00 31.68 8 ASP C C 1
ATOM 2208 O O . ASP C 1 8 ? -13.572 -2.993 -25.213 1.00 45.68 8 ASP C O 1
ATOM 2213 N N . ARG C 1 9 ? -14.240 -3.308 -23.021 1.00 36.57 9 ARG C N 1
ATOM 2214 C CA . ARG C 1 9 ? -14.110 -1.975 -22.372 1.00 53.29 9 ARG C CA 1
ATOM 2215 C C . ARG C 1 9 ? -12.724 -1.499 -22.820 1.00 58.53 9 ARG C C 1
ATOM 2216 O O . ARG C 1 9 ? -12.662 -0.601 -23.684 1.00 49.70 9 ARG C O 1
ATOM 2224 N N . VAL C 1 10 ? -11.723 -2.181 -22.252 1.00 29.47 10 VAL C N 1
ATOM 2225 C CA . VAL C 1 10 ? -10.284 -1.803 -22.379 1.00 25.94 10 VAL C CA 1
ATOM 2226 C C . VAL C 1 10 ? -10.007 -1.760 -23.885 1.00 22.46 10 VAL C C 1
ATOM 2227 O O . VAL C 1 10 ? -9.333 -0.827 -24.367 1.00 22.46 10 VAL C O 1
ATOM 2231 N N . LEU C 1 11 ? -10.341 -2.810 -24.643 1.00 21.93 11 LEU C N 1
ATOM 2232 C CA . LEU C 1 11 ? -9.793 -2.900 -26.023 1.00 17.87 11 LEU C CA 1
ATOM 2233 C C . LEU C 1 11 ? -10.589 -1.934 -26.909 1.00 21.44 11 LEU C C 1
ATOM 2234 O O . LEU C 1 11 ? -9.971 -1.511 -27.903 1.00 21.52 11 LEU C O 1
ATOM 2239 N N . ALA C 1 12 ? -11.856 -1.619 -26.627 1.00 27.06 12 ALA C N 1
ATOM 2240 C CA . ALA C 1 12 ? -12.623 -0.725 -27.527 1.00 31.07 12 ALA C CA 1
ATOM 2241 C C . ALA C 1 12 ? -11.957 0.655 -27.478 1.00 25.41 12 ALA C C 1
ATOM 2242 O O . ALA C 1 12 ? -11.611 1.188 -28.551 1.00 25.33 12 ALA C O 1
ATOM 2244 N N . SER C 1 13 ? -11.637 1.086 -26.253 1.00 24.05 13 SER C N 1
ATOM 2245 C CA . SER C 1 13 ? -10.927 2.384 -26.105 1.00 22.41 13 SER C CA 1
ATOM 2246 C C . SER C 1 13 ? -9.547 2.374 -26.772 1.00 21.49 13 SER C C 1
ATOM 2247 O O . SER C 1 13 ? -9.069 3.264 -27.503 1.00 22.50 13 SER C O 1
ATOM 2250 N N . LEU C 1 14 ? -8.753 1.321 -26.549 1.00 19.11 14 LEU C N 1
ATOM 2251 C CA . LEU C 1 14 ? -7.404 1.214 -27.166 1.00 17.73 14 LEU C CA 1
ATOM 2252 C C . LEU C 1 14 ? -7.433 1.229 -28.699 1.00 19.07 14 LEU C C 1
ATOM 2253 O O . LEU C 1 14 ? -6.614 1.914 -29.343 1.00 21.79 14 LEU C O 1
ATOM 2258 N N . GLN C 1 15 ? -8.394 0.518 -29.297 1.00 22.65 15 GLN C N 1
ATOM 2259 C CA . GLN C 1 15 ? -8.462 0.436 -30.781 1.00 28.11 15 GLN C CA 1
ATOM 2260 C C . GLN C 1 15 ? -8.763 1.826 -31.353 1.00 30.22 15 GLN C C 1
ATOM 2261 O O . GLN C 1 15 ? -8.154 2.223 -32.368 1.00 28.13 15 GLN C O 1
ATOM 2267 N N . GLU C 1 16 ? -9.650 2.492 -30.608 1.00 23.55 16 GLU C N 1
ATOM 2268 C CA . GLU C 1 16 ? -10.163 3.825 -31.027 1.00 32.37 16 GLU C CA 1
ATOM 2269 C C . GLU C 1 16 ? -8.966 4.782 -31.082 1.00 32.58 16 GLU C C 1
ATOM 2270 O O . GLU C 1 16 ? -8.716 5.408 -32.131 1.00 37.74 16 GLU C O 1
ATOM 2276 N N . VAL C 1 17 ? -8.157 4.823 -30.019 1.00 31.84 17 VAL C N 1
ATOM 2277 C CA . VAL C 1 17 ? -6.917 5.656 -29.996 1.00 31.48 17 VAL C CA 1
ATOM 2278 C C . VAL C 1 17 ? -5.886 5.167 -31.019 1.00 38.52 17 VAL C C 1
ATOM 2279 O O . VAL C 1 17 ? -5.208 5.977 -31.681 1.00 32.59 17 VAL C O 1
ATOM 2283 N N . MET C 1 18 ? -5.527 3.879 -31.053 1.00 22.54 18 MET C N 1
ATOM 2284 C CA . MET C 1 18 ? -4.264 3.479 -31.730 1.00 23.58 18 MET C CA 1
ATOM 2285 C C . MET C 1 18 ? -4.457 3.407 -33.249 1.00 19.87 18 MET C C 1
ATOM 2286 O O . MET C 1 18 ? -3.451 3.368 -33.984 1.00 24.78 18 MET C O 1
ATOM 2291 N N . GLU C 1 19 ? -5.710 3.191 -33.664 1.00 27.51 19 GLU C N 1
ATOM 2292 C CA . GLU C 1 19 ? -6.049 3.018 -35.103 1.00 32.33 19 GLU C CA 1
ATOM 2293 C C . GLU C 1 19 ? -5.076 2.029 -35.754 1.00 31.47 19 GLU C C 1
ATOM 2294 O O . GLU C 1 19 ? -5.136 0.818 -35.466 1.00 29.23 19 GLU C O 1
ATOM 2300 N N A ASP C 1 20 ? -4.230 2.371 -36.731 0.58 25.42 20 ASP C N 1
ATOM 2301 N N B ASP C 1 20 ? -4.183 2.582 -36.581 0.42 29.25 20 ASP C N 1
ATOM 2302 C CA A ASP C 1 20 ? -3.498 1.294 -37.451 0.58 27.35 20 ASP C CA 1
ATOM 2303 C CA B ASP C 1 20 ? -3.199 1.924 -37.483 0.42 30.17 20 ASP C CA 1
ATOM 2304 C C A ASP C 1 20 ? -2.396 0.728 -36.548 0.58 25.50 20 ASP C C 1
ATOM 2305 C C B ASP C 1 20 ? -2.225 1.033 -36.703 0.42 30.97 20 ASP C C 1
ATOM 2306 O O A ASP C 1 20 ? -1.762 -0.268 -36.950 0.58 23.56 20 ASP C O 1
ATOM 2307 O O B ASP C 1 20 ? -1.532 0.176 -37.285 0.42 29.92 20 ASP C O 1
ATOM 2316 N N . GLU C 1 21 ? -2.080 1.366 -35.416 1.00 25.70 21 GLU C N 1
ATOM 2317 C CA . GLU C 1 21 ? -1.064 0.775 -34.504 1.00 23.54 21 GLU C CA 1
ATOM 2318 C C . GLU C 1 21 ? -1.753 -0.405 -33.810 1.00 23.09 21 GLU C C 1
ATOM 2319 O O . GLU C 1 21 ? -0.953 -1.233 -33.328 1.00 23.95 21 GLU C O 1
ATOM 2325 N N . TYR C 1 22 ? -3.086 -0.412 -33.714 1.00 21.05 22 TYR C N 1
ATOM 2326 C CA . TYR C 1 22 ? -3.729 -1.522 -32.962 1.00 20.34 22 TYR C CA 1
ATOM 2327 C C . TYR C 1 22 ? -3.329 -2.938 -33.367 1.00 26.18 22 TYR C C 1
ATOM 2328 O O . TYR C 1 22 ? -2.845 -3.747 -32.578 1.00 21.07 22 TYR C O 1
ATOM 2337 N N . PRO C 1 23 ? -3.361 -3.286 -34.672 1.00 23.41 23 PRO C N 1
ATOM 2338 C CA . PRO C 1 23 ? -2.878 -4.603 -35.092 1.00 25.63 23 PRO C CA 1
ATOM 2339 C C . PRO C 1 23 ? -1.422 -4.867 -34.681 1.00 27.38 23 PRO C C 1
ATOM 2340 O O . PRO C 1 23 ? -1.039 -5.992 -34.411 1.00 23.26 23 PRO C O 1
ATOM 2344 N N . VAL C 1 24 ? -0.557 -3.848 -34.645 1.00 21.34 24 VAL C N 1
ATOM 2345 C CA . VAL C 1 24 ? 0.877 -3.993 -34.255 1.00 20.99 24 VAL C CA 1
ATOM 2346 C C . VAL C 1 24 ? 0.881 -4.309 -32.754 1.00 19.80 24 VAL C C 1
ATOM 2347 O O . VAL C 1 24 ? 1.684 -5.190 -32.390 1.00 23.63 24 VAL C O 1
ATOM 2351 N N . LEU C 1 25 ? -0.040 -3.748 -31.965 1.00 18.28 25 LEU C N 1
ATOM 2352 C CA . LEU C 1 25 ? -0.045 -4.026 -30.503 1.00 19.07 25 LEU C CA 1
ATOM 2353 C C . LEU C 1 25 ? -0.480 -5.485 -30.320 1.00 20.87 25 LEU C C 1
ATOM 2354 O O . LEU C 1 25 ? 0.019 -6.091 -29.349 1.00 22.60 25 LEU C O 1
ATOM 2359 N N . LEU C 1 26 ? -1.446 -5.954 -31.116 1.00 18.15 26 LEU C N 1
ATOM 2360 C CA . LEU C 1 26 ? -1.855 -7.369 -30.899 1.00 17.32 26 LEU C CA 1
ATOM 2361 C C . LEU C 1 26 ? -0.604 -8.211 -31.172 1.00 21.79 26 LEU C C 1
ATOM 2362 O O . LEU C 1 26 ? -0.327 -9.185 -30.439 1.00 21.42 26 LEU C O 1
ATOM 2367 N N . ASP C 1 27 ? 0.137 -8.002 -32.264 1.00 19.76 27 ASP C N 1
ATOM 2368 C CA . ASP C 1 27 ? 1.223 -8.927 -32.686 1.00 20.82 27 ASP C CA 1
ATOM 2369 C C . ASP C 1 27 ? 2.302 -8.858 -31.599 1.00 20.49 27 ASP C C 1
ATOM 2370 O O . ASP C 1 27 ? 2.956 -9.851 -31.220 1.00 21.35 27 ASP C O 1
ATOM 2375 N N A THR C 1 28 ? 2.478 -7.638 -31.080 0.61 18.33 28 THR C N 1
ATOM 2376 N N B THR C 1 28 ? 2.764 -7.657 -31.237 0.39 17.58 28 THR C N 1
ATOM 2377 C CA A THR C 1 28 ? 3.638 -7.435 -30.171 0.61 17.42 28 THR C CA 1
ATOM 2378 C CA B THR C 1 28 ? 3.814 -7.517 -30.192 0.39 16.64 28 THR C CA 1
ATOM 2379 C C A THR C 1 28 ? 3.340 -8.097 -28.822 0.61 18.19 28 THR C C 1
ATOM 2380 C C B THR C 1 28 ? 3.339 -8.045 -28.834 0.39 17.59 28 THR C C 1
ATOM 2381 O O A THR C 1 28 ? 4.304 -8.660 -28.267 0.61 20.16 28 THR C O 1
ATOM 2382 O O B THR C 1 28 ? 4.226 -8.533 -28.107 0.39 19.92 28 THR C O 1
ATOM 2389 N N . PHE C 1 29 ? 2.062 -8.018 -28.438 1.00 16.20 29 PHE C N 1
ATOM 2390 C CA . PHE C 1 29 ? 1.552 -8.618 -27.177 1.00 16.96 29 PHE C CA 1
ATOM 2391 C C . PHE C 1 29 ? 1.832 -10.125 -27.209 1.00 18.89 29 PHE C C 1
ATOM 2392 O O . PHE C 1 29 ? 2.442 -10.732 -26.307 1.00 18.56 29 PHE C O 1
ATOM 2400 N N . VAL C 1 30 ? 1.529 -10.753 -28.349 1.00 18.44 30 VAL C N 1
ATOM 2401 C CA . VAL C 1 30 ? 1.806 -12.217 -28.458 1.00 17.34 30 VAL C CA 1
ATOM 2402 C C . VAL C 1 30 ? 3.299 -12.474 -28.226 1.00 19.00 30 VAL C C 1
ATOM 2403 O O . VAL C 1 30 ? 3.671 -13.389 -27.462 1.00 18.14 30 VAL C O 1
ATOM 2407 N N . LEU C 1 31 ? 4.187 -11.783 -28.947 1.00 17.25 31 LEU C N 1
ATOM 2408 C CA . LEU C 1 31 ? 5.652 -12.039 -28.928 1.00 17.68 31 LEU C CA 1
ATOM 2409 C C . LEU C 1 31 ? 6.090 -11.738 -27.490 1.00 18.15 31 LEU C C 1
ATOM 2410 O O . LEU C 1 31 ? 6.914 -12.512 -26.964 1.00 18.93 31 LEU C O 1
ATOM 2415 N N . ASP C 1 32 ? 5.701 -10.586 -26.936 1.00 19.63 32 ASP C N 1
ATOM 2416 C CA . ASP C 1 32 ? 6.279 -10.202 -25.619 1.00 19.33 32 ASP C CA 1
ATOM 2417 C C . ASP C 1 32 ? 5.788 -11.228 -24.590 1.00 20.81 32 ASP C C 1
ATOM 2418 O O . ASP C 1 32 ? 6.578 -11.637 -23.716 1.00 18.54 32 ASP C O 1
ATOM 2423 N N . SER C 1 33 ? 4.536 -11.690 -24.651 1.00 16.11 33 SER C N 1
ATOM 2424 C CA . SER C 1 33 ? 3.996 -12.702 -23.704 1.00 17.56 33 SER C CA 1
ATOM 2425 C C . SER C 1 33 ? 4.672 -14.067 -23.879 1.00 20.62 33 SER C C 1
ATOM 2426 O O . SER C 1 33 ? 4.966 -14.699 -22.844 1.00 16.46 33 SER C O 1
ATOM 2429 N N . GLU C 1 34 ? 5.009 -14.472 -25.108 1.00 17.06 34 GLU C N 1
ATOM 2430 C CA . GLU C 1 34 ? 5.722 -15.754 -25.355 1.00 18.88 34 GLU C CA 1
ATOM 2431 C C . GLU C 1 34 ? 7.088 -15.630 -24.672 1.00 18.27 34 GLU C C 1
ATOM 2432 O O . GLU C 1 34 ? 7.481 -16.616 -24.018 1.00 17.47 34 GLU C O 1
ATOM 2438 N N A GLU C 1 35 ? 7.745 -14.466 -24.724 0.52 18.73 35 GLU C N 1
ATOM 2439 N N B GLU C 1 35 ? 7.801 -14.511 -24.836 0.48 19.54 35 GLU C N 1
ATOM 2440 C CA A GLU C 1 35 ? 9.101 -14.356 -24.121 0.52 18.97 35 GLU C CA 1
ATOM 2441 C CA B GLU C 1 35 ? 9.081 -14.235 -24.129 0.48 19.75 35 GLU C CA 1
ATOM 2442 C C A GLU C 1 35 ? 8.912 -14.355 -22.599 0.52 20.13 35 GLU C C 1
ATOM 2443 C C B GLU C 1 35 ? 8.884 -14.391 -22.617 0.48 20.21 35 GLU C C 1
ATOM 2444 O O A GLU C 1 35 ? 9.764 -14.944 -21.903 0.52 19.18 35 GLU C O 1
ATOM 2445 O O B GLU C 1 35 ? 9.754 -15.010 -21.972 0.48 19.81 35 GLU C O 1
ATOM 2456 N N . ARG C 1 36 ? 7.822 -13.780 -22.083 1.00 16.33 36 ARG C N 1
ATOM 2457 C CA . ARG C 1 36 ? 7.612 -13.736 -20.610 1.00 18.10 36 ARG C CA 1
ATOM 2458 C C . ARG C 1 36 ? 7.441 -15.198 -20.179 1.00 19.61 36 ARG C C 1
ATOM 2459 O O . ARG C 1 36 ? 7.903 -15.581 -19.087 1.00 16.18 36 ARG C O 1
ATOM 2467 N N . LEU C 1 37 ? 6.612 -15.952 -20.909 1.00 16.10 37 LEU C N 1
ATOM 2468 C CA . LEU C 1 37 ? 6.355 -17.335 -20.423 1.00 15.32 37 LEU C CA 1
ATOM 2469 C C . LEU C 1 37 ? 7.686 -18.094 -20.453 1.00 16.33 37 LEU C C 1
ATOM 2470 O O . LEU C 1 37 ? 7.895 -18.970 -19.588 1.00 15.38 37 LEU C O 1
ATOM 2475 N N . ARG C 1 38 ? 8.491 -17.948 -21.509 1.00 16.77 38 ARG C N 1
ATOM 2476 C CA . ARG C 1 38 ? 9.808 -18.631 -21.616 1.00 17.85 38 ARG C CA 1
ATOM 2477 C C . ARG C 1 38 ? 10.568 -18.242 -20.343 1.00 18.09 38 ARG C C 1
ATOM 2478 O O . ARG C 1 38 ? 11.215 -19.106 -19.718 1.00 19.23 38 ARG C O 1
ATOM 2486 N N A SER C 1 39 ? 10.562 -16.961 -19.959 0.56 16.74 39 SER C N 1
ATOM 2487 N N B SER C 1 39 ? 10.576 -16.939 -20.045 0.44 17.65 39 SER C N 1
ATOM 2488 C CA A SER C 1 39 ? 11.367 -16.522 -18.788 0.56 17.85 39 SER C CA 1
ATOM 2489 C CA B SER C 1 39 ? 11.326 -16.432 -18.865 0.44 19.66 39 SER C CA 1
ATOM 2490 C C A SER C 1 39 ? 10.840 -17.135 -17.486 0.56 18.39 39 SER C C 1
ATOM 2491 C C B SER C 1 39 ? 10.827 -17.169 -17.617 0.44 17.99 39 SER C C 1
ATOM 2492 O O A SER C 1 39 ? 11.500 -17.368 -16.454 0.56 16.04 39 SER C O 1
ATOM 2493 O O B SER C 1 39 ? 11.733 -17.681 -16.929 0.44 16.72 39 SER C O 1
ATOM 2498 N N . LEU C 1 40 ? 9.511 -17.233 -17.388 1.00 15.45 40 LEU C N 1
ATOM 2499 C CA . LEU C 1 40 ? 8.909 -17.852 -16.177 1.00 15.43 40 LEU C CA 1
ATOM 2500 C C . LEU C 1 40 ? 9.363 -19.316 -16.121 1.00 16.75 40 LEU C C 1
ATOM 2501 O O . LEU C 1 40 ? 9.587 -19.795 -14.991 1.00 15.82 40 LEU C O 1
ATOM 2506 N N . HIS C 1 41 ? 9.267 -20.090 -17.206 1.00 16.50 41 HIS C N 1
ATOM 2507 C CA . HIS C 1 41 ? 9.660 -21.523 -17.116 1.00 15.15 41 HIS C CA 1
ATOM 2508 C C . HIS C 1 41 ? 11.118 -21.556 -16.643 1.00 20.14 41 HIS C C 1
ATOM 2509 O O . HIS C 1 41 ? 11.464 -22.484 -15.885 1.00 17.29 41 HIS C O 1
ATOM 2516 N N . ALA C 1 42 ? 11.969 -20.673 -17.175 1.00 17.85 42 ALA C N 1
ATOM 2517 C CA . ALA C 1 42 ? 13.424 -20.740 -16.900 1.00 19.73 42 ALA C CA 1
ATOM 2518 C C . ALA C 1 42 ? 13.559 -20.470 -15.397 1.00 18.94 42 ALA C C 1
ATOM 2519 O O . ALA C 1 42 ? 14.359 -21.078 -14.657 1.00 19.76 42 ALA C O 1
ATOM 2521 N N . ALA C 1 43 ? 12.843 -19.469 -14.876 1.00 16.72 43 ALA C N 1
ATOM 2522 C CA . ALA C 1 43 ? 12.913 -19.013 -13.469 1.00 16.59 43 ALA C CA 1
ATOM 2523 C C . ALA C 1 43 ? 12.410 -20.191 -12.626 1.00 17.50 43 ALA C C 1
ATOM 2524 O O . ALA C 1 43 ? 12.888 -20.492 -11.516 1.00 17.91 43 ALA C O 1
ATOM 2526 N N . LEU C 1 44 ? 11.329 -20.871 -13.021 1.00 15.25 44 LEU C N 1
ATOM 2527 C CA . LEU C 1 44 ? 10.758 -22.014 -12.259 1.00 15.79 44 LEU C CA 1
ATOM 2528 C C . LEU C 1 44 ? 11.809 -23.125 -12.165 1.00 15.56 44 LEU C C 1
ATOM 2529 O O . LEU C 1 44 ? 12.004 -23.669 -11.058 1.00 16.89 44 LEU C O 1
ATOM 2534 N N A GLN C 1 45 ? 12.506 -23.427 -13.264 0.53 14.65 45 GLN C N 1
ATOM 2535 N N B GLN C 1 45 ? 12.552 -23.425 -13.235 0.47 15.43 45 GLN C N 1
ATOM 2536 C CA A GLN C 1 45 ? 13.459 -24.567 -13.199 0.53 16.79 45 GLN C CA 1
ATOM 2537 C CA B GLN C 1 45 ? 13.553 -24.519 -13.362 0.47 17.39 45 GLN C CA 1
ATOM 2538 C C A GLN C 1 45 ? 14.594 -24.171 -12.248 0.53 18.92 45 GLN C C 1
ATOM 2539 C C B GLN C 1 45 ? 14.820 -24.229 -12.551 0.47 19.16 45 GLN C C 1
ATOM 2540 O O A GLN C 1 45 ? 14.965 -25.050 -11.445 0.53 17.44 45 GLN C O 1
ATOM 2541 O O B GLN C 1 45 ? 15.583 -25.107 -12.101 0.47 14.18 45 GLN C O 1
ATOM 2552 N N . ALA C 1 46 ? 15.060 -22.925 -12.380 1.00 20.09 46 ALA C N 1
ATOM 2553 C CA . ALA C 1 46 ? 16.213 -22.442 -11.584 1.00 25.08 46 ALA C CA 1
ATOM 2554 C C . ALA C 1 46 ? 15.788 -22.277 -10.121 1.00 22.10 46 ALA C C 1
ATOM 2555 O O . ALA C 1 46 ? 16.617 -21.971 -9.238 1.00 31.28 46 ALA C O 1
ATOM 2557 N N . GLY C 1 47 ? 14.523 -22.306 -9.689 1.00 19.14 47 GLY C N 1
ATOM 2558 C CA . GLY C 1 47 ? 13.893 -22.034 -8.383 1.00 21.86 47 GLY C CA 1
ATOM 2559 C C . GLY C 1 47 ? 14.228 -20.594 -8.032 1.00 28.90 47 GLY C C 1
ATOM 2560 O O . GLY C 1 47 ? 14.497 -20.299 -6.850 1.00 28.47 47 GLY C O 1
ATOM 2561 N N . ASP C 1 48 ? 14.017 -19.670 -8.976 1.00 24.82 48 ASP C N 1
ATOM 2562 C CA . ASP C 1 48 ? 14.408 -18.244 -8.812 1.00 22.25 48 ASP C CA 1
ATOM 2563 C C . ASP C 1 48 ? 13.169 -17.405 -8.484 1.00 21.17 48 ASP C C 1
ATOM 2564 O O . ASP C 1 48 ? 12.498 -16.934 -9.429 1.00 22.00 48 ASP C O 1
ATOM 2569 N N . ALA C 1 49 ? 12.831 -17.239 -7.201 1.00 22.80 49 ALA C N 1
ATOM 2570 C CA . ALA C 1 49 ? 11.590 -16.611 -6.691 1.00 20.97 49 ALA C CA 1
ATOM 2571 C C . ALA C 1 49 ? 11.552 -15.162 -7.193 1.00 21.68 49 ALA C C 1
ATOM 2572 O O . ALA C 1 49 ? 10.474 -14.633 -7.528 1.00 18.95 49 ALA C O 1
ATOM 2574 N N . GLN C 1 50 ? 12.695 -14.475 -7.114 1.00 21.72 50 GLN C N 1
ATOM 2575 C CA . GLN C 1 50 ? 12.654 -13.019 -7.416 1.00 25.62 50 GLN C CA 1
ATOM 2576 C C . GLN C 1 50 ? 12.402 -12.846 -8.918 1.00 20.66 50 GLN C C 1
ATOM 2577 O O . GLN C 1 50 ? 11.670 -11.907 -9.289 1.00 21.06 50 GLN C O 1
ATOM 2583 N N . ALA C 1 51 ? 12.974 -13.684 -9.789 1.00 19.94 51 ALA C N 1
ATOM 2584 C CA . ALA C 1 51 ? 12.748 -13.641 -11.253 1.00 20.87 51 ALA C CA 1
ATOM 2585 C C . ALA C 1 51 ? 11.274 -13.977 -11.504 1.00 20.33 51 ALA C C 1
ATOM 2586 O O . ALA C 1 51 ? 10.609 -13.329 -12.339 1.00 18.62 51 ALA C O 1
ATOM 2588 N N . LEU C 1 52 ? 10.693 -14.984 -10.843 1.00 16.67 52 LEU C N 1
ATOM 2589 C CA . LEU C 1 52 ? 9.241 -15.280 -10.966 1.00 17.04 52 LEU C CA 1
ATOM 2590 C C . LEU C 1 52 ? 8.399 -14.044 -10.627 1.00 18.86 52 LEU C C 1
ATOM 2591 O O . LEU C 1 52 ? 7.471 -13.632 -11.350 1.00 16.77 52 LEU C O 1
ATOM 2596 N N . ARG C 1 53 ? 8.731 -13.407 -9.499 1.00 17.95 53 ARG C N 1
ATOM 2597 C CA . ARG C 1 53 ? 7.960 -12.211 -9.065 1.00 16.87 53 ARG C CA 1
ATOM 2598 C C . ARG C 1 53 ? 8.092 -11.068 -10.079 1.00 18.30 53 ARG C C 1
ATOM 2599 O O . ARG C 1 53 ? 7.063 -10.478 -10.462 1.00 18.87 53 ARG C O 1
ATOM 2607 N N A HIS C 1 54 ? 9.332 -10.776 -10.481 0.50 16.61 54 HIS C N 1
ATOM 2608 N N B HIS C 1 54 ? 9.277 -10.720 -10.588 0.50 18.58 54 HIS C N 1
ATOM 2609 C CA A HIS C 1 54 ? 9.590 -9.655 -11.424 0.50 19.14 54 HIS C CA 1
ATOM 2610 C CA B HIS C 1 54 ? 9.498 -9.548 -11.478 0.50 21.17 54 HIS C CA 1
ATOM 2611 C C A HIS C 1 54 ? 8.793 -9.899 -12.710 0.50 17.54 54 HIS C C 1
ATOM 2612 C C B HIS C 1 54 ? 8.993 -9.788 -12.906 0.50 21.43 54 HIS C C 1
ATOM 2613 O O A HIS C 1 54 ? 8.003 -9.000 -13.065 0.50 11.91 54 HIS C O 1
ATOM 2614 O O B HIS C 1 54 ? 8.621 -8.920 -13.722 0.50 17.88 54 HIS C O 1
ATOM 2627 N N . THR C 1 55 ? 9.054 -11.053 -13.334 1.00 18.57 55 THR C N 1
ATOM 2628 C CA . THR C 1 55 ? 8.491 -11.315 -14.686 1.00 18.67 55 THR C CA 1
ATOM 2629 C C . THR C 1 55 ? 6.965 -11.352 -14.558 1.00 18.50 55 THR C C 1
ATOM 2630 O O . THR C 1 55 ? 6.269 -10.905 -15.494 1.00 17.37 55 THR C O 1
ATOM 2634 N N . ALA C 1 56 ? 6.399 -11.961 -13.512 1.00 16.63 56 ALA C N 1
ATOM 2635 C CA . ALA C 1 56 ? 4.948 -12.042 -13.224 1.00 13.32 56 ALA C CA 1
ATOM 2636 C C . ALA C 1 56 ? 4.400 -10.610 -13.198 1.00 15.57 56 ALA C C 1
ATOM 2637 O O . ALA C 1 56 ? 3.337 -10.299 -13.768 1.00 17.68 56 ALA C O 1
ATOM 2639 N N . HIS C 1 57 ? 5.046 -9.737 -12.419 1.00 17.43 57 HIS C N 1
ATOM 2640 C CA . HIS C 1 57 ? 4.555 -8.333 -12.370 1.00 18.27 57 HIS C CA 1
ATOM 2641 C C . HIS C 1 57 ? 4.553 -7.662 -13.749 1.00 16.45 57 HIS C C 1
ATOM 2642 O O . HIS C 1 57 ? 3.551 -6.987 -14.063 1.00 22.45 57 HIS C O 1
ATOM 2649 N N . SER C 1 58 ? 5.582 -7.838 -14.582 1.00 15.89 58 SER C N 1
ATOM 2650 C CA . SER C 1 58 ? 5.677 -7.245 -15.942 1.00 18.90 58 SER C CA 1
ATOM 2651 C C . SER C 1 58 ? 4.517 -7.802 -16.775 1.00 20.64 58 SER C C 1
ATOM 2652 O O . SER C 1 58 ? 3.856 -7.071 -17.539 1.00 18.21 58 SER C O 1
ATOM 2655 N N . PHE C 1 59 ? 4.430 -9.136 -16.730 1.00 19.45 59 PHE C N 1
ATOM 2656 C CA . PHE C 1 59 ? 3.345 -9.786 -17.512 1.00 17.62 59 PHE C CA 1
ATOM 2657 C C . PHE C 1 59 ? 1.943 -9.302 -17.128 1.00 17.77 59 PHE C C 1
ATOM 2658 O O . PHE C 1 59 ? 1.011 -9.155 -17.946 1.00 18.01 59 PHE C O 1
ATOM 2666 N N . LYS C 1 60 ? 1.668 -9.017 -15.851 1.00 14.90 60 LYS C N 1
ATOM 2667 C CA . LYS C 1 60 ? 0.395 -8.571 -15.225 1.00 13.85 60 LYS C CA 1
ATOM 2668 C C . LYS C 1 60 ? 0.096 -7.226 -15.899 1.00 16.23 60 LYS C C 1
ATOM 2669 O O . LYS C 1 60 ? -1.054 -7.105 -16.359 1.00 16.35 60 LYS C O 1
ATOM 2675 N N . GLY C 1 61 ? 1.118 -6.369 -15.978 1.00 17.66 61 GLY C N 1
ATOM 2676 C CA . GLY C 1 61 ? 0.847 -5.051 -16.584 1.00 20.01 61 GLY C CA 1
ATOM 2677 C C . GLY C 1 61 ? 0.597 -5.203 -18.075 1.00 17.66 61 GLY C C 1
ATOM 2678 O O . GLY C 1 61 ? -0.339 -4.519 -18.534 1.00 21.71 61 GLY C O 1
ATOM 2679 N N . GLY C 1 62 ? 1.458 -5.909 -18.813 1.00 18.45 62 GLY C N 1
ATOM 2680 C CA . GLY C 1 62 ? 1.218 -6.044 -20.263 1.00 20.85 62 GLY C CA 1
ATOM 2681 C C . GLY C 1 62 ? -0.130 -6.669 -20.575 1.00 19.27 62 GLY C C 1
ATOM 2682 O O . GLY C 1 62 ? -0.861 -6.174 -21.457 1.00 16.97 62 GLY C O 1
ATOM 2683 N N . SER C 1 63 ? -0.566 -7.651 -19.778 1.00 16.11 63 SER C N 1
ATOM 2684 C CA . SER C 1 63 ? -1.871 -8.353 -19.898 1.00 15.52 63 SER C CA 1
ATOM 2685 C C . SER C 1 63 ? -2.972 -7.309 -19.682 1.00 17.62 63 SER C C 1
ATOM 2686 O O . SER C 1 63 ? -3.926 -7.225 -20.479 1.00 17.76 63 SER C O 1
ATOM 2689 N N . SER C 1 64 ? -2.904 -6.522 -18.603 1.00 17.31 64 SER C N 1
ATOM 2690 C CA . SER C 1 64 ? -3.948 -5.530 -18.229 1.00 16.78 64 SER C CA 1
ATOM 2691 C C . SER C 1 64 ? -4.017 -4.480 -19.345 1.00 15.11 64 SER C C 1
ATOM 2692 O O . SER C 1 64 ? -5.179 -4.213 -19.711 1.00 18.58 64 SER C O 1
ATOM 2695 N N . ASN C 1 65 ? -2.894 -4.106 -19.963 1.00 17.21 65 ASN C N 1
ATOM 2696 C CA . ASN C 1 65 ? -2.848 -3.011 -20.971 1.00 18.30 65 ASN C CA 1
ATOM 2697 C C . ASN C 1 65 ? -3.698 -3.521 -22.140 1.00 22.37 65 ASN C C 1
ATOM 2698 O O . ASN C 1 65 ? -4.223 -2.701 -22.919 1.00 19.84 65 ASN C O 1
ATOM 2703 N N . MET C 1 66 ? -3.614 -4.827 -22.416 1.00 16.64 66 MET C N 1
ATOM 2704 C CA . MET C 1 66 ? -4.257 -5.406 -23.627 1.00 17.46 66 MET C CA 1
ATOM 2705 C C . MET C 1 66 ? -5.593 -6.070 -23.282 1.00 19.33 66 MET C C 1
ATOM 2706 O O . MET C 1 66 ? -6.132 -6.853 -24.092 1.00 20.88 66 MET C O 1
ATOM 2711 N N . GLY C 1 67 ? -6.188 -5.799 -22.116 1.00 16.44 67 GLY C N 1
ATOM 2712 C CA . GLY C 1 67 ? -7.514 -6.281 -21.688 1.00 16.72 67 GLY C CA 1
ATOM 2713 C C . GLY C 1 67 ? -7.591 -7.789 -21.514 1.00 15.52 67 GLY C C 1
ATOM 2714 O O . GLY C 1 67 ? -8.733 -8.241 -21.299 1.00 18.99 67 GLY C O 1
ATOM 2715 N N . ALA C 1 68 ? -6.404 -8.362 -21.289 1.00 17.28 68 ALA C N 1
ATOM 2716 C CA . ALA C 1 68 ? -6.392 -9.821 -21.030 1.00 19.30 68 ALA C CA 1
ATOM 2717 C C . ALA C 1 68 ? -6.515 -9.977 -19.510 1.00 18.36 68 ALA C C 1
ATOM 2718 O O . ALA C 1 68 ? -5.505 -10.247 -18.826 1.00 17.89 68 ALA C O 1
ATOM 2720 N N . VAL C 1 69 ? -7.701 -9.800 -18.920 1.00 17.71 69 VAL C N 1
ATOM 2721 C CA . VAL C 1 69 ? -7.909 -9.506 -17.471 1.00 21.45 69 VAL C CA 1
ATOM 2722 C C . VAL C 1 69 ? -7.773 -10.837 -16.722 1.00 22.79 69 VAL C C 1
ATOM 2723 O O . VAL C 1 69 ? -7.331 -10.839 -15.557 1.00 19.62 69 VAL C O 1
ATOM 2727 N N . LEU C 1 70 ? -8.182 -11.994 -17.253 1.00 20.72 70 LEU C N 1
ATOM 2728 C CA . LEU C 1 70 ? -8.056 -13.234 -16.440 1.00 20.58 70 LEU C CA 1
ATOM 2729 C C . LEU C 1 70 ? -6.572 -13.614 -16.399 1.00 17.51 70 LEU C C 1
ATOM 2730 O O . LEU C 1 70 ? -6.051 -13.916 -15.306 1.00 19.45 70 LEU C O 1
ATOM 2735 N N . LEU C 1 71 ? -5.849 -13.455 -17.512 1.00 16.38 71 LEU C N 1
ATOM 2736 C CA . LEU C 1 71 ? -4.377 -13.649 -17.594 1.00 15.14 71 LEU C CA 1
ATOM 2737 C C . LEU C 1 71 ? -3.686 -12.738 -16.573 1.00 19.76 71 LEU C C 1
ATOM 2738 O O . LEU C 1 71 ? -2.827 -13.268 -15.838 1.00 16.89 71 LEU C O 1
ATOM 2743 N N . ALA C 1 72 ? -4.102 -11.471 -16.484 1.00 16.93 72 ALA C N 1
ATOM 2744 C CA . ALA C 1 72 ? -3.410 -10.538 -15.563 1.00 17.09 72 ALA C CA 1
ATOM 2745 C C . ALA C 1 72 ? -3.662 -11.061 -14.145 1.00 15.91 72 ALA C C 1
ATOM 2746 O O . ALA C 1 72 ? -2.713 -10.841 -13.369 1.00 17.99 72 ALA C O 1
ATOM 2748 N N . GLY C 1 73 ? -4.839 -11.585 -13.790 1.00 19.79 73 GLY C N 1
ATOM 2749 C CA . GLY C 1 73 ? -5.214 -12.202 -12.503 1.00 18.94 73 GLY C CA 1
ATOM 2750 C C . GLY C 1 73 ? -4.193 -13.253 -12.105 1.00 19.94 73 GLY C C 1
ATOM 2751 O O . GLY C 1 73 ? -3.590 -13.257 -11.013 1.00 21.09 73 GLY C O 1
ATOM 2752 N N . TYR C 1 74 ? -3.935 -14.185 -13.027 1.00 18.44 74 TYR C N 1
ATOM 2753 C CA . TYR C 1 74 ? -2.988 -15.273 -12.667 1.00 17.67 74 TYR C CA 1
ATOM 2754 C C . TYR C 1 74 ? -1.587 -14.687 -12.459 1.00 19.44 74 TYR C C 1
ATOM 2755 O O . TYR C 1 74 ? -0.809 -15.144 -11.598 1.00 17.91 74 TYR C O 1
ATOM 2764 N N . CYS C 1 75 ? -1.197 -13.706 -13.279 1.00 16.66 75 CYS C N 1
ATOM 2765 C CA . CYS C 1 75 ? 0.138 -13.061 -13.171 1.00 16.20 75 CYS C CA 1
ATOM 2766 C C . CYS C 1 75 ? 0.207 -12.471 -11.757 1.00 18.47 75 CYS C C 1
ATOM 2767 O O . CYS C 1 75 ? 1.275 -12.608 -11.129 1.00 18.97 75 CYS C O 1
ATOM 2770 N N . LYS C 1 76 ? -0.859 -11.772 -11.357 1.00 15.61 76 LYS C N 1
ATOM 2771 C CA . LYS C 1 76 ? -0.872 -11.160 -10.000 1.00 18.24 76 LYS C CA 1
ATOM 2772 C C . LYS C 1 76 ? -0.686 -12.259 -8.947 1.00 18.78 76 LYS C C 1
ATOM 2773 O O . LYS C 1 76 ? 0.064 -12.051 -7.973 1.00 20.23 76 LYS C O 1
ATOM 2779 N N . GLU C 1 77 ? -1.419 -13.371 -9.065 1.00 19.26 77 GLU C N 1
ATOM 2780 C CA . GLU C 1 77 ? -1.303 -14.458 -8.055 1.00 19.40 77 GLU C CA 1
ATOM 2781 C C . GLU C 1 77 ? 0.168 -14.877 -7.958 1.00 19.41 77 GLU C C 1
ATOM 2782 O O . GLU C 1 77 ? 0.707 -15.168 -6.870 1.00 19.66 77 GLU C O 1
ATOM 2788 N N . LEU C 1 78 ? 0.808 -15.088 -9.112 1.00 16.41 78 LEU C N 1
ATOM 2789 C CA . LEU C 1 78 ? 2.216 -15.566 -9.147 1.00 16.58 78 LEU C CA 1
ATOM 2790 C C . LEU C 1 78 ? 3.139 -14.518 -8.515 1.00 21.06 78 LEU C C 1
ATOM 2791 O O . LEU C 1 78 ? 4.098 -14.823 -7.778 1.00 19.27 78 LEU C O 1
ATOM 2796 N N . GLU C 1 79 ? 2.924 -13.244 -8.862 1.00 17.72 79 GLU C N 1
ATOM 2797 C CA . GLU C 1 79 ? 3.770 -12.143 -8.328 1.00 18.95 79 GLU C CA 1
ATOM 2798 C C . GLU C 1 79 ? 3.682 -12.166 -6.798 1.00 16.45 79 GLU C C 1
ATOM 2799 O O . GLU C 1 79 ? 4.795 -12.119 -6.233 1.00 20.27 79 GLU C O 1
ATOM 2805 N N . GLU C 1 80 ? 2.457 -12.259 -6.273 1.00 17.82 80 GLU C N 1
ATOM 2806 C CA . GLU C 1 80 ? 2.208 -12.132 -4.812 1.00 19.57 80 GLU C CA 1
ATOM 2807 C C . GLU C 1 80 ? 2.778 -13.369 -4.109 1.00 24.77 80 GLU C C 1
ATOM 2808 O O . GLU C 1 80 ? 3.455 -13.189 -3.077 1.00 24.57 80 GLU C O 1
ATOM 2814 N N . SER C 1 81 ? 2.529 -14.562 -4.658 1.00 19.96 81 SER C N 1
ATOM 2815 C CA . SER C 1 81 ? 3.034 -15.761 -3.937 1.00 19.83 81 SER C CA 1
ATOM 2816 C C . SER C 1 81 ? 4.565 -15.746 -4.033 1.00 22.34 81 SER C C 1
ATOM 2817 O O . SER C 1 81 ? 5.246 -16.047 -3.030 1.00 21.46 81 SER C O 1
ATOM 2820 N N . ALA C 1 82 ? 5.225 -15.448 -5.157 1.00 18.22 82 ALA C N 1
ATOM 2821 C CA . ALA C 1 82 ? 6.695 -15.427 -5.346 1.00 17.60 82 ALA C CA 1
ATOM 2822 C C . ALA C 1 82 ? 7.288 -14.418 -4.356 1.00 18.21 82 ALA C C 1
ATOM 2823 O O . ALA C 1 82 ? 8.372 -14.664 -3.790 1.00 20.59 82 ALA C O 1
ATOM 2825 N N A ARG C 1 83 ? 6.472 -13.385 -4.121 0.54 16.80 83 ARG C N 1
ATOM 2826 N N B ARG C 1 83 ? 6.903 -13.144 -4.483 0.46 15.27 83 ARG C N 1
ATOM 2827 C CA A ARG C 1 83 ? 6.936 -12.325 -3.186 0.54 18.45 83 ARG C CA 1
ATOM 2828 C CA B ARG C 1 83 ? 7.471 -12.198 -3.484 0.46 16.35 83 ARG C CA 1
ATOM 2829 C C A ARG C 1 83 ? 7.002 -12.886 -1.761 0.54 17.99 83 ARG C C 1
ATOM 2830 C C B ARG C 1 83 ? 7.553 -12.805 -2.078 0.46 15.58 83 ARG C C 1
ATOM 2831 O O A ARG C 1 83 ? 7.863 -12.442 -0.973 0.54 20.69 83 ARG C O 1
ATOM 2832 O O B ARG C 1 83 ? 8.439 -12.338 -1.334 0.46 13.93 83 ARG C O 1
ATOM 2847 N N A ARG C 1 84 ? 6.001 -13.693 -1.399 0.54 16.32 84 ARG C N 1
ATOM 2848 N N B ARG C 1 84 ? 6.536 -13.542 -1.622 0.46 15.04 84 ARG C N 1
ATOM 2849 C CA A ARG C 1 84 ? 6.000 -14.360 -0.069 0.54 20.78 84 ARG C CA 1
ATOM 2850 C CA B ARG C 1 84 ? 6.387 -14.064 -0.236 0.46 16.68 84 ARG C CA 1
ATOM 2851 C C A ARG C 1 84 ? 7.126 -15.400 -0.030 0.54 22.73 84 ARG C C 1
ATOM 2852 C C B ARG C 1 84 ? 7.040 -15.441 -0.068 0.46 20.41 84 ARG C C 1
ATOM 2853 O O A ARG C 1 84 ? 7.512 -15.841 1.070 0.54 23.03 84 ARG C O 1
ATOM 2854 O O B ARG C 1 84 ? 6.759 -16.129 0.936 0.46 20.27 84 ARG C O 1
ATOM 2869 N N . GLY C 1 85 ? 7.748 -15.818 -1.137 1.00 20.36 85 GLY C N 1
ATOM 2870 C CA . GLY C 1 85 ? 8.611 -17.015 -1.177 1.00 19.85 85 GLY C CA 1
ATOM 2871 C C . GLY C 1 85 ? 7.738 -18.257 -1.148 1.00 21.64 85 GLY C C 1
ATOM 2872 O O . GLY C 1 85 ? 8.250 -19.325 -0.757 1.00 23.85 85 GLY C O 1
ATOM 2873 N N . GLU C 1 86 ? 6.475 -18.218 -1.585 1.00 19.72 86 GLU C N 1
ATOM 2874 C CA . GLU C 1 86 ? 5.539 -19.369 -1.488 1.00 20.77 86 GLU C CA 1
ATOM 2875 C C . GLU C 1 86 ? 5.543 -19.854 -2.942 1.00 25.33 86 GLU C C 1
ATOM 2876 O O . GLU C 1 86 ? 4.889 -19.222 -3.795 1.00 29.03 86 GLU C O 1
ATOM 2882 N N . LEU C 1 87 ? 6.260 -20.942 -3.238 1.00 15.69 87 LEU C N 1
ATOM 2883 C CA . LEU C 1 87 ? 6.467 -21.340 -4.656 1.00 16.28 87 LEU C CA 1
ATOM 2884 C C . LEU C 1 87 ? 5.674 -22.608 -4.991 1.00 16.20 87 LEU C C 1
ATOM 2885 O O . LEU C 1 87 ? 5.735 -22.999 -6.176 1.00 15.60 87 LEU C O 1
ATOM 2890 N N A GLN C 1 88 ? 5.017 -23.211 -3.994 0.62 15.46 88 GLN C N 1
ATOM 2891 N N B GLN C 1 88 ? 4.952 -23.231 -4.054 0.38 15.42 88 GLN C N 1
ATOM 2892 C CA A GLN C 1 88 ? 4.251 -24.455 -4.274 0.62 17.88 88 GLN C CA 1
ATOM 2893 C CA B GLN C 1 88 ? 4.313 -24.525 -4.416 0.38 16.67 88 GLN C CA 1
ATOM 2894 C C A GLN C 1 88 ? 3.328 -24.249 -5.480 0.62 16.93 88 GLN C C 1
ATOM 2895 C C B GLN C 1 88 ? 3.122 -24.334 -5.362 0.38 15.66 88 GLN C C 1
ATOM 2896 O O A GLN C 1 88 ? 3.246 -25.174 -6.313 0.62 14.22 88 GLN C O 1
ATOM 2897 O O B GLN C 1 88 ? 2.637 -25.323 -5.950 0.38 12.01 88 GLN C O 1
ATOM 2908 N N . ARG C 1 89 ? 2.672 -23.084 -5.511 1.00 16.68 89 ARG C N 1
ATOM 2909 C CA . ARG C 1 89 ? 1.605 -22.880 -6.528 1.00 20.35 89 ARG C CA 1
ATOM 2910 C C . ARG C 1 89 ? 2.244 -22.470 -7.859 1.00 16.80 89 ARG C C 1
ATOM 2911 O O . ARG C 1 89 ? 1.521 -22.369 -8.871 1.00 16.03 89 ARG C O 1
ATOM 2919 N N . ALA C 1 90 ? 3.542 -22.174 -7.979 1.00 12.84 90 ALA C N 1
ATOM 2920 C CA . ALA C 1 90 ? 4.139 -21.553 -9.183 1.00 12.03 90 ALA C CA 1
ATOM 2921 C C . ALA C 1 90 ? 3.943 -22.452 -10.401 1.00 15.53 90 ALA C C 1
ATOM 2922 O O . ALA C 1 90 ? 3.551 -21.974 -11.464 1.00 14.12 90 ALA C O 1
ATOM 2924 N N . PRO C 1 91 ? 4.192 -23.778 -10.322 1.00 13.88 91 PRO C N 1
ATOM 2925 C CA . PRO C 1 91 ? 4.024 -24.599 -11.523 1.00 12.14 91 PRO C CA 1
ATOM 2926 C C . PRO C 1 91 ? 2.577 -24.513 -12.029 1.00 12.79 91 PRO C C 1
ATOM 2927 O O . PRO C 1 91 ? 2.418 -24.381 -13.234 1.00 13.90 91 PRO C O 1
ATOM 2931 N N . ALA C 1 92 ? 1.597 -24.650 -11.131 1.00 12.28 92 ALA C N 1
ATOM 2932 C CA . ALA C 1 92 ? 0.177 -24.660 -11.555 1.00 13.01 92 ALA C CA 1
ATOM 2933 C C . ALA C 1 92 ? -0.242 -23.281 -12.078 1.00 13.85 92 ALA C C 1
ATOM 2934 O O . ALA C 1 92 ? -0.990 -23.191 -13.075 1.00 15.21 92 ALA C O 1
ATOM 2936 N N . LEU C 1 93 ? 0.273 -22.204 -11.476 1.00 13.81 93 LEU C N 1
ATOM 2937 C CA . LEU C 1 93 ? -0.098 -20.863 -12.002 1.00 14.04 93 LEU C CA 1
ATOM 2938 C C . LEU C 1 93 ? 0.529 -20.666 -13.386 1.00 13.92 93 LEU C C 1
ATOM 2939 O O . LEU C 1 93 ? -0.149 -20.067 -14.249 1.00 14.22 93 LEU C O 1
ATOM 2944 N N . ILE C 1 94 ? 1.771 -21.071 -13.669 1.00 14.29 94 ILE C N 1
ATOM 2945 C CA . ILE C 1 94 ? 2.430 -20.982 -15.006 1.00 12.30 94 ILE C CA 1
ATOM 2946 C C . ILE C 1 94 ? 1.537 -21.752 -15.986 1.00 14.45 94 ILE C C 1
ATOM 2947 O O . ILE C 1 94 ? 1.305 -21.297 -17.125 1.00 14.09 94 ILE C O 1
ATOM 2952 N N A GLU C 1 95 ? 1.095 -22.939 -15.560 0.57 15.18 95 GLU C N 1
ATOM 2953 N N B GLU C 1 95 ? 1.032 -22.925 -15.591 0.43 15.22 95 GLU C N 1
ATOM 2954 C CA A GLU C 1 95 ? 0.218 -23.758 -16.441 0.57 15.41 95 GLU C CA 1
ATOM 2955 C CA B GLU C 1 95 ? 0.263 -23.717 -16.589 0.43 14.25 95 GLU C CA 1
ATOM 2956 C C A GLU C 1 95 ? -1.054 -22.977 -16.792 0.57 14.78 95 GLU C C 1
ATOM 2957 C C B GLU C 1 95 ? -1.119 -23.076 -16.766 0.43 14.83 95 GLU C C 1
ATOM 2958 O O A GLU C 1 95 ? -1.354 -22.935 -18.005 0.57 14.36 95 GLU C O 1
ATOM 2959 O O B GLU C 1 95 ? -1.719 -23.073 -17.861 0.43 15.58 95 GLU C O 1
ATOM 2970 N N . GLN C 1 96 ? -1.674 -22.385 -15.766 1.00 13.88 96 GLN C N 1
ATOM 2971 C CA . GLN C 1 96 ? -2.948 -21.631 -15.918 1.00 13.73 96 GLN C CA 1
ATOM 2972 C C . GLN C 1 96 ? -2.678 -20.485 -16.899 1.00 14.40 96 GLN C C 1
ATOM 2973 O O . GLN C 1 96 ? -3.497 -20.205 -17.800 1.00 15.41 96 GLN C O 1
ATOM 2979 N N . MET C 1 97 ? -1.516 -19.844 -16.744 1.00 13.92 97 MET C N 1
ATOM 2980 C CA . MET C 1 97 ? -1.119 -18.695 -17.604 1.00 13.94 97 MET C CA 1
ATOM 2981 C C . MET C 1 97 ? -0.980 -19.234 -19.033 1.00 15.55 97 MET C C 1
ATOM 2982 O O . MET C 1 97 ? -1.386 -18.579 -20.016 1.00 15.94 97 MET C O 1
ATOM 2987 N N . GLU C 1 98 ? -0.381 -20.403 -19.282 1.00 13.54 98 GLU C N 1
ATOM 2988 C CA . GLU C 1 98 ? -0.180 -20.934 -20.658 1.00 16.20 98 GLU C CA 1
ATOM 2989 C C . GLU C 1 98 ? -1.565 -21.245 -21.237 1.00 15.68 98 GLU C C 1
ATOM 2990 O O . GLU C 1 98 ? -1.777 -20.838 -22.396 1.00 15.58 98 GLU C O 1
ATOM 2996 N N A ARG C 1 99 ? -2.518 -21.792 -20.475 0.68 14.05 99 ARG C N 1
ATOM 2997 N N B ARG C 1 99 ? -2.485 -21.836 -20.468 0.32 13.65 99 ARG C N 1
ATOM 2998 C CA A ARG C 1 99 ? -3.855 -22.158 -21.017 0.68 17.03 99 ARG C CA 1
ATOM 2999 C CA B ARG C 1 99 ? -3.810 -22.133 -21.076 0.32 14.41 99 ARG C CA 1
ATOM 3000 C C A ARG C 1 99 ? -4.694 -20.914 -21.334 0.68 17.34 99 ARG C C 1
ATOM 3001 C C B ARG C 1 99 ? -4.446 -20.799 -21.484 0.32 13.08 99 ARG C C 1
ATOM 3002 O O A ARG C 1 99 ? -5.507 -20.823 -22.276 0.68 15.31 99 ARG C O 1
ATOM 3003 O O B ARG C 1 99 ? -4.815 -20.830 -22.677 0.32 7.21 99 ARG C O 1
ATOM 3018 N N . GLU C 1 100 ? -4.506 -19.864 -20.529 1.00 15.64 100 GLU C N 1
ATOM 3019 C CA . GLU C 1 100 ? -5.313 -18.618 -20.645 1.00 15.32 100 GLU C CA 1
ATOM 3020 C C . GLU C 1 100 ? -4.673 -17.852 -21.806 1.00 14.60 100 GLU C C 1
ATOM 3021 O O . GLU C 1 100 ? -5.378 -17.324 -22.694 1.00 15.57 100 GLU C O 1
ATOM 3027 N N . PHE C 1 101 ? -3.340 -17.760 -21.843 1.00 14.48 101 PHE C N 1
ATOM 3028 C CA . PHE C 1 101 ? -2.596 -17.052 -22.917 1.00 12.74 101 PHE C CA 1
ATOM 3029 C C . PHE C 1 101 ? -2.939 -17.706 -24.260 1.00 14.82 101 PHE C C 1
ATOM 3030 O O . PHE C 1 101 ? -3.160 -16.984 -25.248 1.00 14.78 101 PHE C O 1
ATOM 3038 N N . ALA C 1 102 ? -3.122 -19.026 -24.381 1.00 13.93 102 ALA C N 1
ATOM 3039 C CA . ALA C 1 102 ? -3.426 -19.618 -25.704 1.00 13.47 102 ALA C CA 1
ATOM 3040 C C . ALA C 1 102 ? -4.802 -19.115 -26.155 1.00 15.31 102 ALA C C 1
ATOM 3041 O O . ALA C 1 102 ? -4.902 -18.970 -27.390 1.00 16.25 102 ALA C O 1
ATOM 3043 N N . ILE C 1 103 ? -5.738 -18.839 -25.244 1.00 13.90 103 ILE C N 1
ATOM 3044 C CA . ILE C 1 103 ? -7.068 -18.290 -25.645 1.00 15.73 103 ILE C CA 1
ATOM 3045 C C . ILE C 1 103 ? -6.808 -16.881 -26.191 1.00 16.02 103 ILE C C 1
ATOM 3046 O O . ILE C 1 103 ? -7.313 -16.504 -27.266 1.00 17.73 103 ILE C O 1
ATOM 3051 N N . VAL C 1 104 ? -6.180 -16.042 -25.360 1.00 15.93 104 VAL C N 1
ATOM 3052 C CA . VAL C 1 104 ? -5.965 -14.637 -25.822 1.00 16.20 104 VAL C CA 1
ATOM 3053 C C . VAL C 1 104 ? -5.251 -14.672 -27.177 1.00 17.16 104 VAL C C 1
ATOM 3054 O O . VAL C 1 104 ? -5.497 -13.863 -28.099 1.00 18.11 104 VAL C O 1
ATOM 3058 N N . ARG C 1 105 ? -4.215 -15.483 -27.407 1.00 13.77 105 ARG C N 1
ATOM 3059 C CA . ARG C 1 105 ? -3.368 -15.576 -28.625 1.00 14.78 105 ARG C CA 1
ATOM 3060 C C . ARG C 1 105 ? -4.354 -15.840 -29.770 1.00 16.93 105 ARG C C 1
ATOM 3061 O O . ARG C 1 105 ? -4.126 -15.193 -30.809 1.00 16.71 105 ARG C O 1
ATOM 3069 N N . ILE C 1 106 ? -5.161 -16.904 -29.714 1.00 15.79 106 ILE C N 1
ATOM 3070 C CA . ILE C 1 106 ? -5.986 -17.207 -30.923 1.00 15.94 106 ILE C CA 1
ATOM 3071 C C . ILE C 1 106 ? -6.949 -16.047 -31.201 1.00 18.84 106 ILE C C 1
ATOM 3072 O O . ILE C 1 106 ? -7.148 -15.783 -32.404 1.00 18.17 106 ILE C O 1
ATOM 3077 N N . LEU C 1 107 ? -7.591 -15.501 -30.164 1.00 17.04 107 LEU C N 1
ATOM 3078 C CA . LEU C 1 107 ? -8.498 -14.328 -30.294 1.00 16.77 107 LEU C CA 1
ATOM 3079 C C . LEU C 1 107 ? -7.724 -13.186 -30.961 1.00 21.97 107 LEU C C 1
ATOM 3080 O O . LEU C 1 107 ? -8.236 -12.564 -31.915 1.00 20.00 107 LEU C O 1
ATOM 3085 N N . PHE C 1 108 ? -6.491 -12.923 -30.515 1.00 17.49 108 PHE C N 1
ATOM 3086 C CA . PHE C 1 108 ? -5.680 -11.858 -31.162 1.00 18.42 108 PHE C CA 1
ATOM 3087 C C . PHE C 1 108 ? -5.302 -12.169 -32.614 1.00 20.64 108 PHE C C 1
ATOM 3088 O O . PHE C 1 108 ? -5.231 -11.245 -33.450 1.00 21.98 108 PHE C O 1
ATOM 3096 N N . LYS C 1 109 ? -5.021 -13.441 -32.918 1.00 17.45 109 LYS C N 1
ATOM 3097 C CA . LYS C 1 109 ? -4.626 -13.819 -34.302 1.00 18.79 109 LYS C CA 1
ATOM 3098 C C . LYS C 1 109 ? -5.852 -13.654 -35.208 1.00 23.44 109 LYS C C 1
ATOM 3099 O O . LYS C 1 109 ? -5.772 -13.079 -36.313 1.00 21.66 109 LYS C O 1
ATOM 3105 N N . GLN C 1 110 ? -7.047 -13.885 -34.657 1.00 20.45 110 GLN C N 1
ATOM 3106 C CA . GLN C 1 110 ? -8.305 -13.752 -35.439 1.00 24.40 110 GLN C CA 1
ATOM 3107 C C . GLN C 1 110 ? -8.578 -12.260 -35.661 1.00 30.21 110 GLN C C 1
ATOM 3108 O O . GLN C 1 110 ? -8.849 -11.862 -36.813 1.00 29.03 110 GLN C O 1
ATOM 3114 N N . GLU C 1 111 ? -8.502 -11.474 -34.582 1.00 24.86 111 GLU C N 1
ATOM 3115 C CA . GLU C 1 111 ? -8.751 -10.014 -34.728 1.00 22.50 111 GLU C CA 1
ATOM 3116 C C . GLU C 1 111 ? -7.697 -9.425 -35.672 1.00 26.51 111 GLU C C 1
ATOM 3117 O O . GLU C 1 111 ? -8.014 -8.581 -36.538 1.00 24.08 111 GLU C O 1
ATOM 3123 N N . ARG C 1 112 ? -6.424 -9.823 -35.587 1.00 18.75 112 ARG C N 1
ATOM 3124 C CA . ARG C 1 112 ? -5.312 -9.317 -36.436 1.00 19.76 112 ARG C CA 1
ATOM 3125 C C . ARG C 1 112 ? -5.642 -9.503 -37.922 1.00 25.99 112 ARG C C 1
ATOM 3126 O O . ARG C 1 112 ? -5.256 -8.721 -38.814 1.00 23.04 112 ARG C O 1
ATOM 3134 N N . GLN C 1 113 ? -6.273 -10.636 -38.244 1.00 22.98 113 GLN C N 1
ATOM 3135 C CA . GLN C 1 113 ? -6.586 -11.031 -39.644 1.00 27.85 113 GLN C CA 1
ATOM 3136 C C . GLN C 1 113 ? -7.522 -9.990 -40.269 1.00 29.60 113 GLN C C 1
ATOM 3137 O O . GLN C 1 113 ? -7.609 -10.013 -41.513 1.00 29.48 113 GLN C O 1
ATOM 3143 N N . ARG C 1 114 ? -8.254 -9.210 -39.468 1.00 21.47 114 ARG C N 1
ATOM 3144 C CA . ARG C 1 114 ? -9.275 -8.254 -39.977 1.00 26.97 114 ARG C CA 1
ATOM 3145 C C . ARG C 1 114 ? -8.604 -7.010 -40.569 1.00 34.27 114 ARG C C 1
ATOM 3146 O O . ARG C 1 114 ? -9.260 -6.232 -41.291 1.00 34.48 114 ARG C O 1
ATOM 3154 N N . TYR C 1 115 ? -7.318 -6.817 -40.262 1.00 25.17 115 TYR C N 1
ATOM 3155 C CA . TYR C 1 115 ? -6.487 -5.655 -40.675 1.00 24.19 115 TYR C CA 1
ATOM 3156 C C . TYR C 1 115 ? -5.582 -6.092 -41.831 1.00 34.73 115 TYR C C 1
ATOM 3157 O O . TYR C 1 115 ? -5.117 -7.247 -41.908 1.00 37.89 115 TYR C O 1
ATOM 3166 N N . ARG C 1 116 ? -5.180 -5.105 -42.638 1.00 31.26 116 ARG C N 1
ATOM 3167 C CA . ARG C 1 116 ? -4.073 -5.359 -43.600 1.00 37.03 116 ARG C CA 1
ATOM 3168 C C . ARG C 1 116 ? -2.796 -5.686 -42.816 1.00 50.66 116 ARG C C 1
ATOM 3169 O O . ARG C 1 116 ? -2.574 -5.150 -41.731 1.00 48.62 116 ARG C O 1
ATOM 3178 N N . SER D 1 2 ? 50.901 -13.447 16.371 1.00 61.87 2 SER D N 1
ATOM 3179 C CA . SER D 1 2 ? 50.248 -12.865 17.578 1.00 57.66 2 SER D CA 1
ATOM 3180 C C . SER D 1 2 ? 48.934 -13.605 17.854 1.00 41.73 2 SER D C 1
ATOM 3181 O O . SER D 1 2 ? 47.832 -13.105 17.552 1.00 28.68 2 SER D O 1
ATOM 3184 N N . ALA D 1 3 ? 49.143 -14.848 18.302 1.00 38.42 3 ALA D N 1
ATOM 3185 C CA A ALA D 1 3 ? 48.079 -15.828 18.620 0.50 39.01 3 ALA D CA 1
ATOM 3186 C CA B ALA D 1 3 ? 48.079 -15.828 18.620 0.50 39.00 3 ALA D CA 1
ATOM 3187 C C . ALA D 1 3 ? 47.181 -15.259 19.715 1.00 39.15 3 ALA D C 1
ATOM 3188 O O . ALA D 1 3 ? 47.620 -14.471 20.549 1.00 45.70 3 ALA D O 1
ATOM 3191 N N . PRO D 1 4 ? 45.863 -15.562 19.709 1.00 35.38 4 PRO D N 1
ATOM 3192 C CA . PRO D 1 4 ? 45.197 -16.382 18.695 1.00 34.73 4 PRO D CA 1
ATOM 3193 C C . PRO D 1 4 ? 44.706 -15.630 17.449 1.00 27.28 4 PRO D C 1
ATOM 3194 O O . PRO D 1 4 ? 44.085 -16.169 16.551 1.00 30.49 4 PRO D O 1
ATOM 3198 N N . HIS D 1 5 ? 44.921 -14.311 17.411 1.00 22.35 5 HIS D N 1
ATOM 3199 C CA . HIS D 1 5 ? 44.373 -13.350 16.416 1.00 22.67 5 HIS D CA 1
ATOM 3200 C C . HIS D 1 5 ? 45.058 -13.589 15.066 1.00 21.19 5 HIS D C 1
ATOM 3201 O O . HIS D 1 5 ? 44.366 -13.391 14.049 1.00 20.04 5 HIS D O 1
ATOM 3208 N N . LEU D 1 6 ? 46.373 -13.815 15.154 1.00 18.96 6 LEU D N 1
ATOM 3209 C CA . LEU D 1 6 ? 47.104 -13.944 13.864 1.00 18.83 6 LEU D CA 1
ATOM 3210 C C . LEU D 1 6 ? 47.860 -15.274 13.945 1.00 24.47 6 LEU D C 1
ATOM 3211 O O . LEU D 1 6 ? 48.348 -15.689 15.015 1.00 22.21 6 LEU D O 1
ATOM 3216 N N . ASP D 1 7 ? 47.835 -16.004 12.825 1.00 20.46 7 ASP D N 1
ATOM 3217 C CA . ASP D 1 7 ? 48.629 -17.248 12.640 1.00 20.18 7 ASP D CA 1
ATOM 3218 C C . ASP D 1 7 ? 49.976 -16.834 12.036 1.00 20.30 7 ASP D C 1
ATOM 3219 O O . ASP D 1 7 ? 50.067 -16.347 10.893 1.00 19.93 7 ASP D O 1
ATOM 3224 N N . ASP D 1 8 ? 50.965 -16.746 12.930 1.00 21.95 8 ASP D N 1
ATOM 3225 C CA . ASP D 1 8 ? 52.270 -16.118 12.588 1.00 23.62 8 ASP D CA 1
ATOM 3226 C C . ASP D 1 8 ? 52.926 -16.915 11.455 1.00 20.78 8 ASP D C 1
ATOM 3227 O O . ASP D 1 8 ? 53.765 -16.337 10.737 1.00 24.15 8 ASP D O 1
ATOM 3232 N N A ARG D 1 9 ? 52.650 -18.210 11.273 0.54 21.60 9 ARG D N 1
ATOM 3233 N N B ARG D 1 9 ? 52.602 -18.205 11.323 0.46 22.05 9 ARG D N 1
ATOM 3234 C CA A ARG D 1 9 ? 53.376 -18.907 10.177 0.54 23.15 9 ARG D CA 1
ATOM 3235 C CA B ARG D 1 9 ? 53.225 -19.018 10.244 0.46 25.17 9 ARG D CA 1
ATOM 3236 C C A ARG D 1 9 ? 52.747 -18.627 8.807 0.54 24.24 9 ARG D C 1
ATOM 3237 C C B ARG D 1 9 ? 52.773 -18.491 8.877 0.46 22.72 9 ARG D C 1
ATOM 3238 O O A ARG D 1 9 ? 53.440 -18.757 7.779 0.54 23.78 9 ARG D O 1
ATOM 3239 O O B ARG D 1 9 ? 53.649 -18.285 8.012 0.46 19.85 9 ARG D O 1
ATOM 3254 N N . VAL D 1 10 ? 51.461 -18.265 8.747 1.00 20.31 10 VAL D N 1
ATOM 3255 C CA . VAL D 1 10 ? 50.901 -17.725 7.472 1.00 18.19 10 VAL D CA 1
ATOM 3256 C C . VAL D 1 10 ? 51.663 -16.437 7.144 1.00 17.20 10 VAL D C 1
ATOM 3257 O O . VAL D 1 10 ? 52.039 -16.194 5.979 1.00 18.14 10 VAL D O 1
ATOM 3261 N N . LEU D 1 11 ? 51.761 -15.521 8.112 1.00 17.93 11 LEU D N 1
ATOM 3262 C CA . LEU D 1 11 ? 52.455 -14.231 7.850 1.00 17.71 11 LEU D CA 1
ATOM 3263 C C . LEU D 1 11 ? 53.951 -14.470 7.618 1.00 16.07 11 LEU D C 1
ATOM 3264 O O . LEU D 1 11 ? 54.475 -13.718 6.774 1.00 19.30 11 LEU D O 1
ATOM 3269 N N . ALA D 1 12 ? 54.561 -15.448 8.295 1.00 19.71 12 ALA D N 1
ATOM 3270 C CA . ALA D 1 12 ? 56.007 -15.668 8.060 1.00 22.47 12 ALA D CA 1
ATOM 3271 C C . ALA D 1 12 ? 56.232 -16.079 6.601 1.00 22.12 12 ALA D C 1
ATOM 3272 O O . ALA D 1 12 ? 57.131 -15.564 5.908 1.00 21.15 12 ALA D O 1
ATOM 3274 N N . SER D 1 13 ? 55.387 -17.012 6.150 1.00 19.38 13 SER D N 1
ATOM 3275 C CA . SER D 1 13 ? 55.488 -17.436 4.728 1.00 18.85 13 SER D CA 1
ATOM 3276 C C . SER D 1 13 ? 55.285 -16.241 3.790 1.00 22.96 13 SER D C 1
ATOM 3277 O O . SER D 1 13 ? 55.989 -16.109 2.770 1.00 22.03 13 SER D O 1
ATOM 3280 N N . LEU D 1 14 ? 54.218 -15.462 3.996 1.00 16.82 14 LEU D N 1
ATOM 3281 C CA . LEU D 1 14 ? 53.919 -14.317 3.095 1.00 18.16 14 LEU D CA 1
ATOM 3282 C C . LEU D 1 14 ? 55.133 -13.381 3.057 1.00 19.03 14 LEU D C 1
ATOM 3283 O O . LEU D 1 14 ? 55.515 -12.882 1.980 1.00 18.23 14 LEU D O 1
ATOM 3288 N N . GLN D 1 15 ? 55.818 -13.098 4.169 1.00 18.42 15 GLN D N 1
ATOM 3289 C CA . GLN D 1 15 ? 56.982 -12.173 4.221 1.00 21.48 15 GLN D CA 1
ATOM 3290 C C . GLN D 1 15 ? 58.143 -12.745 3.400 1.00 19.83 15 GLN D C 1
ATOM 3291 O O . GLN D 1 15 ? 58.682 -12.001 2.558 1.00 21.99 15 GLN D O 1
ATOM 3297 N N . GLU D 1 16 ? 58.382 -14.048 3.579 1.00 19.83 16 GLU D N 1
ATOM 3298 C CA . GLU D 1 16 ? 59.470 -14.725 2.823 1.00 22.75 16 GLU D CA 1
ATOM 3299 C C . GLU D 1 16 ? 59.167 -14.620 1.324 1.00 23.85 16 GLU D C 1
ATOM 3300 O O . GLU D 1 16 ? 60.077 -14.405 0.498 1.00 27.15 16 GLU D O 1
ATOM 3306 N N . VAL D 1 17 ? 57.944 -14.932 0.884 1.00 18.33 17 VAL D N 1
ATOM 3307 C CA . VAL D 1 17 ? 57.572 -14.871 -0.561 1.00 18.56 17 VAL D CA 1
ATOM 3308 C C . VAL D 1 17 ? 57.593 -13.416 -1.039 1.00 21.96 17 VAL D C 1
ATOM 3309 O O . VAL D 1 17 ? 58.158 -13.150 -2.117 1.00 22.07 17 VAL D O 1
ATOM 3313 N N . MET D 1 18 ? 56.902 -12.517 -0.329 1.00 18.23 18 MET D N 1
ATOM 3314 C CA . MET D 1 18 ? 56.576 -11.189 -0.913 1.00 18.21 18 MET D CA 1
ATOM 3315 C C . MET D 1 18 ? 57.695 -10.167 -0.679 1.00 18.64 18 MET D C 1
ATOM 3316 O O . MET D 1 18 ? 57.676 -9.167 -1.424 1.00 22.50 18 MET D O 1
ATOM 3321 N N . GLU D 1 19 ? 58.608 -10.386 0.273 1.00 19.62 19 GLU D N 1
ATOM 3322 C CA . GLU D 1 19 ? 59.765 -9.465 0.441 1.00 22.87 19 GLU D CA 1
ATOM 3323 C C . GLU D 1 19 ? 59.280 -8.019 0.598 1.00 21.03 19 GLU D C 1
ATOM 3324 O O . GLU D 1 19 ? 58.514 -7.747 1.545 1.00 21.17 19 GLU D O 1
ATOM 3330 N N A ASP D 1 20 ? 59.622 -7.187 -0.391 0.63 24.23 20 ASP D N 1
ATOM 3331 N N B ASP D 1 20 ? 59.676 -7.026 -0.205 0.37 23.67 20 ASP D N 1
ATOM 3332 C CA A ASP D 1 20 ? 59.392 -5.717 -0.379 0.63 25.54 20 ASP D CA 1
ATOM 3333 C CA B ASP D 1 20 ? 59.284 -5.608 0.019 0.37 23.80 20 ASP D CA 1
ATOM 3334 C C A ASP D 1 20 ? 57.887 -5.429 -0.338 0.63 25.10 20 ASP D C 1
ATOM 3335 C C B ASP D 1 20 ? 57.853 -5.335 -0.460 0.37 22.41 20 ASP D C 1
ATOM 3336 O O A ASP D 1 20 ? 57.509 -4.385 0.230 0.63 25.96 20 ASP D O 1
ATOM 3337 O O B ASP D 1 20 ? 57.367 -4.187 -0.464 0.37 16.32 20 ASP D O 1
ATOM 3346 N N . GLU D 1 21 ? 57.091 -6.333 -0.921 1.00 19.90 21 GLU D N 1
ATOM 3347 C CA . GLU D 1 21 ? 55.631 -6.134 -1.124 1.00 20.09 21 GLU D CA 1
ATOM 3348 C C . GLU D 1 21 ? 54.930 -6.413 0.211 1.00 19.43 21 GLU D C 1
ATOM 3349 O O . GLU D 1 21 ? 53.791 -5.942 0.411 1.00 20.29 21 GLU D O 1
ATOM 3355 N N . TYR D 1 22 ? 55.571 -7.113 1.152 1.00 18.65 22 TYR D N 1
ATOM 3356 C CA . TYR D 1 22 ? 54.883 -7.504 2.411 1.00 17.39 22 TYR D CA 1
ATOM 3357 C C . TYR D 1 22 ? 54.317 -6.305 3.167 1.00 21.55 22 TYR D C 1
ATOM 3358 O O . TYR D 1 22 ? 53.151 -6.263 3.556 1.00 17.83 22 TYR D O 1
ATOM 3367 N N . PRO D 1 23 ? 55.055 -5.207 3.440 1.00 16.75 23 PRO D N 1
ATOM 3368 C CA . PRO D 1 23 ? 54.479 -4.056 4.136 1.00 18.11 23 PRO D CA 1
ATOM 3369 C C . PRO D 1 23 ? 53.255 -3.434 3.448 1.00 18.93 23 PRO D C 1
ATOM 3370 O O . PRO D 1 23 ? 52.313 -2.925 4.032 1.00 17.98 23 PRO D O 1
ATOM 3374 N N . VAL D 1 24 ? 53.313 -3.443 2.113 1.00 16.57 24 VAL D N 1
ATOM 3375 C CA . VAL D 1 24 ? 52.199 -2.958 1.245 1.00 17.88 24 VAL D CA 1
ATOM 3376 C C . VAL D 1 24 ? 50.941 -3.789 1.523 1.00 18.00 24 VAL D C 1
ATOM 3377 O O . VAL D 1 24 ? 49.821 -3.239 1.603 1.00 18.43 24 VAL D O 1
ATOM 3381 N N . LEU D 1 25 ? 51.156 -5.101 1.661 1.00 15.45 25 LEU D N 1
ATOM 3382 C CA . LEU D 1 25 ? 50.003 -6.018 1.863 1.00 15.40 25 LEU D CA 1
ATOM 3383 C C . LEU D 1 25 ? 49.370 -5.665 3.214 1.00 15.92 25 LEU D C 1
ATOM 3384 O O . LEU D 1 25 ? 48.150 -5.888 3.355 1.00 16.43 25 LEU D O 1
ATOM 3389 N N . LEU D 1 26 ? 50.159 -5.397 4.260 1.00 15.07 26 LEU D N 1
ATOM 3390 C CA . LEU D 1 26 ? 49.616 -5.066 5.605 1.00 14.69 26 LEU D CA 1
ATOM 3391 C C . LEU D 1 26 ? 48.712 -3.840 5.434 1.00 16.84 26 LEU D C 1
ATOM 3392 O O . LEU D 1 26 ? 47.585 -3.818 5.972 1.00 17.31 26 LEU D O 1
ATOM 3397 N N . ASP D 1 27 ? 49.185 -2.815 4.719 1.00 14.69 27 ASP D N 1
ATOM 3398 C CA . ASP D 1 27 ? 48.476 -1.516 4.570 1.00 16.30 27 ASP D CA 1
ATOM 3399 C C . ASP D 1 27 ? 47.215 -1.815 3.750 1.00 17.37 27 ASP D C 1
ATOM 3400 O O . ASP D 1 27 ? 46.151 -1.252 4.077 1.00 16.39 27 ASP D O 1
ATOM 3405 N N A THR D 1 28 ? 47.335 -2.597 2.672 0.57 13.79 28 THR D N 1
ATOM 3406 N N B THR D 1 28 ? 47.274 -2.584 2.658 0.43 14.59 28 THR D N 1
ATOM 3407 C CA A THR D 1 28 ? 46.163 -2.822 1.783 0.57 15.66 28 THR D CA 1
ATOM 3408 C CA B THR D 1 28 ? 46.076 -2.716 1.786 0.43 16.41 28 THR D CA 1
ATOM 3409 C C A THR D 1 28 ? 45.087 -3.569 2.578 0.57 13.76 28 THR D C 1
ATOM 3410 C C B THR D 1 28 ? 45.086 -3.674 2.458 0.43 15.05 28 THR D C 1
ATOM 3411 O O A THR D 1 28 ? 43.916 -3.172 2.411 0.57 13.15 28 THR D O 1
ATOM 3412 O O B THR D 1 28 ? 43.867 -3.707 2.201 0.43 16.23 28 THR D O 1
ATOM 3419 N N . PHE D 1 29 ? 45.521 -4.577 3.341 1.00 13.89 29 PHE D N 1
ATOM 3420 C CA . PHE D 1 29 ? 44.572 -5.425 4.109 1.00 13.31 29 PHE D CA 1
ATOM 3421 C C . PHE D 1 29 ? 43.692 -4.491 4.948 1.00 15.76 29 PHE D C 1
ATOM 3422 O O . PHE D 1 29 ? 42.458 -4.607 5.079 1.00 16.77 29 PHE D O 1
ATOM 3430 N N . VAL D 1 30 ? 44.360 -3.540 5.607 1.00 14.07 30 VAL D N 1
ATOM 3431 C CA . VAL D 1 30 ? 43.643 -2.631 6.551 1.00 12.71 30 VAL D CA 1
ATOM 3432 C C . VAL D 1 30 ? 42.580 -1.886 5.736 1.00 14.67 30 VAL D C 1
ATOM 3433 O O . VAL D 1 30 ? 41.394 -1.811 6.121 1.00 15.67 30 VAL D O 1
ATOM 3437 N N . LEU D 1 31 ? 42.977 -1.204 4.657 1.00 13.97 31 LEU D N 1
ATOM 3438 C CA . LEU D 1 31 ? 42.071 -0.403 3.791 1.00 15.76 31 LEU D CA 1
ATOM 3439 C C . LEU D 1 31 ? 40.962 -1.289 3.211 1.00 16.17 31 LEU D C 1
ATOM 3440 O O . LEU D 1 31 ? 39.769 -0.925 3.231 1.00 15.87 31 LEU D O 1
ATOM 3445 N N . ASP D 1 32 ? 41.319 -2.469 2.695 1.00 15.52 32 ASP D N 1
ATOM 3446 C CA . ASP D 1 32 ? 40.277 -3.319 2.059 1.00 16.08 32 ASP D CA 1
ATOM 3447 C C . ASP D 1 32 ? 39.261 -3.768 3.115 1.00 16.97 32 ASP D C 1
ATOM 3448 O O . ASP D 1 32 ? 38.047 -3.827 2.832 1.00 17.62 32 ASP D O 1
ATOM 3453 N N . SER D 1 33 ? 39.724 -4.167 4.304 1.00 14.00 33 SER D N 1
ATOM 3454 C CA . SER D 1 33 ? 38.885 -4.675 5.421 1.00 13.99 33 SER D CA 1
ATOM 3455 C C . SER D 1 33 ? 37.956 -3.541 5.867 1.00 15.77 33 SER D C 1
ATOM 3456 O O . SER D 1 33 ? 36.792 -3.832 6.212 1.00 14.71 33 SER D O 1
ATOM 3459 N N . GLU D 1 34 ? 38.464 -2.311 5.987 1.00 14.56 34 GLU D N 1
ATOM 3460 C CA . GLU D 1 34 ? 37.613 -1.160 6.390 1.00 14.96 34 GLU D CA 1
ATOM 3461 C C . GLU D 1 34 ? 36.494 -0.960 5.363 1.00 14.96 34 GLU D C 1
ATOM 3462 O O . GLU D 1 34 ? 35.339 -0.736 5.773 1.00 16.42 34 GLU D O 1
ATOM 3468 N N . GLU D 1 35 ? 36.811 -1.131 4.076 1.00 15.94 35 GLU D N 1
ATOM 3469 C CA . GLU D 1 35 ? 35.736 -0.986 3.059 1.00 18.10 35 GLU D CA 1
ATOM 3470 C C . GLU D 1 35 ? 34.750 -2.147 3.233 1.00 19.72 35 GLU D C 1
ATOM 3471 O O . GLU D 1 35 ? 33.530 -1.917 3.092 1.00 17.69 35 GLU D O 1
ATOM 3477 N N . ARG D 1 36 ? 35.258 -3.368 3.431 1.00 15.13 36 ARG D N 1
ATOM 3478 C CA . ARG D 1 36 ? 34.336 -4.526 3.572 1.00 15.27 36 ARG D CA 1
ATOM 3479 C C . ARG D 1 36 ? 33.407 -4.214 4.751 1.00 14.74 36 ARG D C 1
ATOM 3480 O O . ARG D 1 36 ? 32.206 -4.539 4.719 1.00 15.65 36 ARG D O 1
ATOM 3488 N N . LEU D 1 37 ? 33.948 -3.758 5.885 1.00 13.24 37 LEU D N 1
ATOM 3489 C CA . LEU D 1 37 ? 33.075 -3.477 7.056 1.00 14.97 37 LEU D CA 1
ATOM 3490 C C . LEU D 1 37 ? 32.031 -2.411 6.702 1.00 14.82 37 LEU D C 1
ATOM 3491 O O . LEU D 1 37 ? 30.871 -2.609 7.115 1.00 14.84 37 LEU D O 1
ATOM 3496 N N . ARG D 1 38 ? 32.417 -1.348 5.991 1.00 16.50 38 ARG D N 1
ATOM 3497 C CA . ARG D 1 38 ? 31.425 -0.313 5.594 1.00 18.68 38 ARG D CA 1
ATOM 3498 C C . ARG D 1 38 ? 30.359 -0.981 4.720 1.00 19.49 38 ARG D C 1
ATOM 3499 O O . ARG D 1 38 ? 29.158 -0.723 4.932 1.00 19.53 38 ARG D O 1
ATOM 3507 N N A SER D 1 39 ? 30.719 -1.933 3.854 0.62 14.40 39 SER D N 1
ATOM 3508 N N B SER D 1 39 ? 30.824 -1.846 3.814 0.38 15.42 39 SER D N 1
ATOM 3509 C CA A SER D 1 39 ? 29.716 -2.563 2.953 0.62 15.35 39 SER D CA 1
ATOM 3510 C CA B SER D 1 39 ? 29.914 -2.606 2.915 0.38 17.12 39 SER D CA 1
ATOM 3511 C C A SER D 1 39 ? 28.773 -3.450 3.774 0.62 16.29 39 SER D C 1
ATOM 3512 C C B SER D 1 39 ? 28.895 -3.346 3.789 0.38 14.89 39 SER D C 1
ATOM 3513 O O A SER D 1 39 ? 27.591 -3.696 3.459 0.62 14.46 39 SER D O 1
ATOM 3514 O O B SER D 1 39 ? 27.716 -3.162 3.426 0.38 15.96 39 SER D O 1
ATOM 3519 N N . LEU D 1 40 ? 29.325 -4.121 4.790 1.00 13.20 40 LEU D N 1
ATOM 3520 C CA . LEU D 1 40 ? 28.503 -5.006 5.657 1.00 12.32 40 LEU D CA 1
ATOM 3521 C C . LEU D 1 40 ? 27.498 -4.114 6.395 1.00 14.56 40 LEU D C 1
ATOM 3522 O O . LEU D 1 40 ? 26.336 -4.556 6.488 1.00 14.93 40 LEU D O 1
ATOM 3527 N N . HIS D 1 41 ? 27.946 -2.985 6.952 1.00 14.66 41 HIS D N 1
ATOM 3528 C CA . HIS D 1 41 ? 26.945 -2.148 7.669 1.00 14.41 41 HIS D CA 1
ATOM 3529 C C . HIS D 1 41 ? 25.894 -1.746 6.629 1.00 16.34 41 HIS D C 1
ATOM 3530 O O . HIS D 1 41 ? 24.733 -1.717 7.088 1.00 15.78 41 HIS D O 1
ATOM 3537 N N . ALA D 1 42 ? 26.252 -1.348 5.404 1.00 15.01 42 ALA D N 1
ATOM 3538 C CA . ALA D 1 42 ? 25.266 -0.892 4.396 1.00 16.76 42 ALA D CA 1
ATOM 3539 C C . ALA D 1 42 ? 24.288 -2.043 4.138 1.00 18.06 42 ALA D C 1
ATOM 3540 O O . ALA D 1 42 ? 23.061 -1.828 4.035 1.00 18.27 42 ALA D O 1
ATOM 3542 N N . ALA D 1 43 ? 24.820 -3.251 3.929 1.00 16.38 43 ALA D N 1
ATOM 3543 C CA . ALA D 1 43 ? 23.991 -4.432 3.590 1.00 15.76 43 ALA D CA 1
ATOM 3544 C C . ALA D 1 43 ? 23.026 -4.656 4.759 1.00 16.91 43 ALA D C 1
ATOM 3545 O O . ALA D 1 43 ? 21.857 -5.037 4.552 1.00 17.73 43 ALA D O 1
ATOM 3547 N N . LEU D 1 44 ? 23.497 -4.537 6.005 1.00 14.67 44 LEU D N 1
ATOM 3548 C CA . LEU D 1 44 ? 22.662 -4.865 7.192 1.00 16.03 44 LEU D CA 1
ATOM 3549 C C . LEU D 1 44 ? 21.537 -3.826 7.263 1.00 16.81 44 LEU D C 1
ATOM 3550 O O . LEU D 1 44 ? 20.353 -4.187 7.425 1.00 16.60 44 LEU D O 1
ATOM 3555 N N A GLN D 1 45 ? 21.817 -2.554 6.965 0.54 14.27 45 GLN D N 1
ATOM 3556 N N B G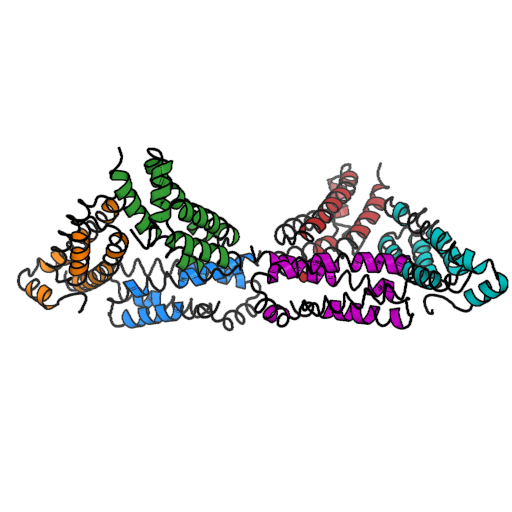LN D 1 45 ? 21.831 -2.544 7.023 0.46 14.90 45 GLN D N 1
ATOM 3557 C CA A GLN D 1 45 ? 20.768 -1.503 7.064 0.54 16.79 45 GLN D CA 1
ATOM 3558 C CA B GLN D 1 45 ? 20.833 -1.440 7.004 0.46 16.71 45 GLN D CA 1
ATOM 3559 C C A GLN D 1 45 ? 19.775 -1.536 5.897 0.54 17.71 45 GLN D C 1
ATOM 3560 C C B GLN D 1 45 ? 19.731 -1.788 5.996 0.46 17.79 45 GLN D C 1
ATOM 3561 O O A GLN D 1 45 ? 18.616 -1.101 6.054 0.54 15.30 45 GLN D O 1
ATOM 3562 O O B GLN D 1 45 ? 18.533 -1.741 6.345 0.46 14.68 45 GLN D O 1
ATOM 3573 N N . ALA D 1 46 ? 20.203 -2.187 4.810 1.00 19.26 46 ALA D N 1
ATOM 3574 C CA . ALA D 1 46 ? 19.291 -2.415 3.664 1.00 19.80 46 ALA D CA 1
ATOM 3575 C C . ALA D 1 46 ? 18.557 -3.752 3.805 1.00 21.48 46 ALA D C 1
ATOM 3576 O O . ALA D 1 46 ? 17.644 -4.048 3.002 1.00 26.23 46 ALA D O 1
ATOM 3578 N N . GLY D 1 47 ? 18.809 -4.611 4.797 1.00 16.70 47 GLY D N 1
ATOM 3579 C CA . GLY D 1 47 ? 18.323 -5.992 4.977 1.00 19.32 47 GLY D CA 1
ATOM 3580 C C . GLY D 1 47 ? 18.645 -6.887 3.793 1.00 24.16 47 GLY D C 1
ATOM 3581 O O . GLY D 1 47 ? 17.805 -7.701 3.364 1.00 23.79 47 GLY D O 1
ATOM 3582 N N . ASP D 1 48 ? 19.846 -6.715 3.231 1.00 21.77 48 ASP D N 1
ATOM 3583 C CA . ASP D 1 48 ? 20.312 -7.390 1.989 1.00 19.35 48 ASP D CA 1
ATOM 3584 C C . ASP D 1 48 ? 21.101 -8.659 2.332 1.00 21.95 48 ASP D C 1
ATOM 3585 O O . ASP D 1 48 ? 22.335 -8.616 2.514 1.00 20.45 48 ASP D O 1
ATOM 3590 N N . ALA D 1 49 ? 20.411 -9.798 2.452 1.00 20.47 49 ALA D N 1
ATOM 3591 C CA . ALA D 1 49 ? 20.962 -11.108 2.872 1.00 19.75 49 ALA D CA 1
ATOM 3592 C C . ALA D 1 49 ? 22.029 -11.522 1.852 1.00 19.13 49 ALA D C 1
ATOM 3593 O O . ALA D 1 49 ? 23.070 -12.040 2.299 1.00 17.61 49 ALA D O 1
ATOM 3595 N N A GLN D 1 50 ? 21.780 -11.307 0.556 0.66 21.44 50 GLN D N 1
ATOM 3596 N N B GLN D 1 50 ? 21.840 -11.341 0.541 0.34 21.99 50 GLN D N 1
ATOM 3597 C CA A GLN D 1 50 ? 22.755 -11.828 -0.440 0.66 20.90 50 GLN D CA 1
ATOM 3598 C CA B GLN D 1 50 ? 22.819 -11.817 -0.473 0.34 22.02 50 GLN D CA 1
ATOM 3599 C C A GLN D 1 50 ? 24.036 -10.990 -0.355 0.66 18.77 50 GLN D C 1
ATOM 3600 C C B GLN D 1 50 ? 24.094 -10.965 -0.467 0.34 20.48 50 GLN D C 1
ATOM 3601 O O A GLN D 1 50 ? 25.094 -11.651 -0.381 0.66 16.76 50 GLN D O 1
ATOM 3602 O O B GLN D 1 50 ? 25.228 -11.405 -0.745 0.34 18.38 50 GLN D O 1
ATOM 3613 N N . ALA D 1 51 ? 23.925 -9.666 -0.202 1.00 19.31 51 ALA D N 1
ATOM 3614 C CA . ALA D 1 51 ? 25.083 -8.750 -0.079 1.00 17.90 51 ALA D CA 1
ATOM 3615 C C . ALA D 1 51 ? 25.861 -9.107 1.193 1.00 18.25 51 ALA D C 1
ATOM 3616 O O . ALA D 1 51 ? 27.106 -9.187 1.161 1.00 18.47 51 ALA D O 1
ATOM 3618 N N . LEU D 1 52 ? 25.187 -9.394 2.311 1.00 16.35 52 LEU D N 1
ATOM 3619 C CA . LEU D 1 52 ? 25.876 -9.844 3.551 1.00 14.74 52 LEU D CA 1
ATOM 3620 C C . LEU D 1 52 ? 26.660 -11.116 3.212 1.00 18.05 52 LEU D C 1
ATOM 3621 O O . LEU D 1 52 ? 27.832 -11.253 3.615 1.00 15.15 52 LEU D O 1
ATOM 3626 N N A ARG D 1 53 ? 26.057 -11.945 2.354 0.44 16.14 53 ARG D N 1
ATOM 3627 N N B ARG D 1 53 ? 25.984 -12.160 2.722 0.56 15.42 53 ARG D N 1
ATOM 3628 C CA A ARG D 1 53 ? 26.720 -13.246 2.068 0.44 15.09 53 ARG D CA 1
ATOM 3629 C CA B ARG D 1 53 ? 26.701 -13.432 2.437 0.56 14.14 53 ARG D CA 1
ATOM 3630 C C A ARG D 1 53 ? 27.954 -12.998 1.193 0.44 12.40 53 ARG D C 1
ATOM 3631 C C B ARG D 1 53 ? 27.965 -13.314 1.576 0.56 11.34 53 ARG D C 1
ATOM 3632 O O A ARG D 1 53 ? 29.097 -13.389 1.503 0.44 11.05 53 ARG D O 1
ATOM 3633 O O B ARG D 1 53 ? 29.008 -13.891 1.942 0.56 14.55 53 ARG D O 1
ATOM 3648 N N A HIS D 1 54 ? 27.761 -12.221 0.123 0.44 15.42 54 HIS D N 1
ATOM 3649 N N B HIS D 1 54 ? 27.920 -12.515 0.505 0.56 14.71 54 HIS D N 1
ATOM 3650 C CA A HIS D 1 54 ? 28.858 -12.014 -0.860 0.44 18.92 54 HIS D CA 1
ATOM 3651 C CA B HIS D 1 54 ? 29.004 -12.403 -0.508 0.56 17.06 54 HIS D CA 1
ATOM 3652 C C A HIS D 1 54 ? 30.026 -11.467 -0.031 0.44 17.68 54 HIS D C 1
ATOM 3653 C C B HIS D 1 54 ? 30.100 -11.440 -0.037 0.56 17.50 54 HIS D C 1
ATOM 3654 O O A HIS D 1 54 ? 31.087 -12.119 0.048 0.44 13.55 54 HIS D O 1
ATOM 3655 O O B HIS D 1 54 ? 31.297 -11.556 -0.365 0.56 15.61 54 HIS D O 1
ATOM 3668 N N . THR D 1 55 ? 29.731 -10.382 0.692 1.00 16.19 55 THR D N 1
ATOM 3669 C CA . THR D 1 55 ? 30.839 -9.566 1.257 1.00 17.66 55 THR D CA 1
ATOM 3670 C C . THR D 1 55 ? 31.483 -10.338 2.413 1.00 14.99 55 THR D C 1
ATOM 3671 O O . THR D 1 55 ? 32.722 -10.290 2.556 1.00 15.59 55 THR D O 1
ATOM 3675 N N . ALA D 1 56 ? 30.746 -11.067 3.257 1.00 13.39 56 ALA D N 1
ATOM 3676 C CA . ALA D 1 56 ? 31.324 -11.968 4.280 1.00 12.99 56 ALA D CA 1
ATOM 3677 C C . ALA D 1 56 ? 32.317 -12.926 3.612 1.00 14.32 56 ALA D C 1
ATOM 3678 O O . ALA D 1 56 ? 33.405 -13.197 4.152 1.00 15.13 56 ALA D O 1
ATOM 3680 N N . HIS D 1 57 ? 31.825 -13.557 2.539 1.00 15.16 57 HIS D N 1
ATOM 3681 C CA . HIS D 1 57 ? 32.670 -14.605 1.906 1.00 15.37 57 HIS D CA 1
ATOM 3682 C C . HIS D 1 57 ? 33.977 -13.944 1.454 1.00 15.24 57 HIS D C 1
ATOM 3683 O O . HIS D 1 57 ? 35.054 -14.541 1.649 1.00 16.13 57 HIS D O 1
ATOM 3690 N N A SER D 1 58 ? 33.935 -12.789 0.783 0.53 15.13 58 SER D N 1
ATOM 3691 N N B SER D 1 58 ? 33.929 -12.769 0.818 0.47 15.28 58 SER D N 1
ATOM 3692 C CA A SER D 1 58 ? 35.231 -12.213 0.334 0.53 16.82 58 SER D CA 1
ATOM 3693 C CA B SER D 1 58 ? 35.083 -11.982 0.308 0.47 15.79 58 SER D CA 1
ATOM 3694 C C A SER D 1 58 ? 36.100 -11.913 1.561 0.53 14.91 58 SER D C 1
ATOM 3695 C C B SER D 1 58 ? 36.081 -11.650 1.424 0.47 15.65 58 SER D C 1
ATOM 3696 O O A SER D 1 58 ? 37.316 -12.190 1.565 0.53 13.85 58 SER D O 1
ATOM 3697 O O B SER D 1 58 ? 37.326 -11.640 1.338 0.47 14.30 58 SER D O 1
ATOM 3702 N N . PHE D 1 59 ? 35.479 -11.273 2.557 1.00 14.63 59 PHE D N 1
ATOM 3703 C CA . PHE D 1 59 ? 36.240 -10.832 3.756 1.00 15.97 59 PHE D CA 1
ATOM 3704 C C . PHE D 1 59 ? 36.885 -12.067 4.396 1.00 14.74 59 PHE D C 1
ATOM 3705 O O . PHE D 1 59 ? 38.021 -12.034 4.909 1.00 15.14 59 PHE D O 1
ATOM 3713 N N . LYS D 1 60 ? 36.243 -13.240 4.432 1.00 13.83 60 LYS D N 1
ATOM 3714 C CA . LYS D 1 60 ? 36.758 -14.529 4.965 1.00 12.48 60 LYS D CA 1
ATOM 3715 C C . LYS D 1 60 ? 38.021 -14.890 4.173 1.00 14.38 60 LYS D C 1
ATOM 3716 O O . LYS D 1 60 ? 39.018 -15.159 4.864 1.00 14.32 60 LYS D O 1
ATOM 3722 N N . GLY D 1 61 ? 37.976 -14.745 2.846 1.00 14.91 61 GLY D N 1
ATOM 3723 C CA . GLY D 1 61 ? 39.206 -15.038 2.084 1.00 17.61 61 GLY D CA 1
ATOM 3724 C C . GLY D 1 61 ? 40.342 -14.079 2.393 1.00 16.34 61 GLY D C 1
ATOM 3725 O O . GLY D 1 61 ? 41.472 -14.570 2.595 1.00 16.86 61 GLY D O 1
ATOM 3726 N N . GLY D 1 62 ? 40.056 -12.775 2.311 1.00 17.07 62 GLY D N 1
ATOM 3727 C CA . GLY D 1 62 ? 41.115 -11.765 2.510 1.00 18.52 62 GLY D CA 1
ATOM 3728 C C . GLY D 1 62 ? 41.714 -11.991 3.888 1.00 18.31 62 GLY D C 1
ATOM 3729 O O . GLY D 1 62 ? 42.948 -11.960 4.078 1.00 16.50 62 GLY D O 1
ATOM 3730 N N . SER D 1 63 ? 40.898 -12.231 4.921 1.00 14.52 63 SER D N 1
ATOM 3731 C CA . SER D 1 63 ? 41.332 -12.436 6.329 1.00 15.79 63 SER D CA 1
ATOM 3732 C C . SER D 1 63 ? 42.254 -13.661 6.360 1.00 15.09 63 SER D C 1
ATOM 3733 O O . SER D 1 63 ? 43.328 -13.690 6.993 1.00 15.20 63 SER D O 1
ATOM 3736 N N A SER D 1 64 ? 41.816 -14.744 5.711 0.54 14.86 64 SER D N 1
ATOM 3737 N N B SER D 1 64 ? 41.853 -14.808 5.802 0.46 13.51 64 SER D N 1
ATOM 3738 C CA A SER D 1 64 ? 42.553 -16.035 5.727 0.54 15.22 64 SER D CA 1
ATOM 3739 C CA B SER D 1 64 ? 42.632 -16.074 5.797 0.46 14.49 64 SER D CA 1
ATOM 3740 C C A SER D 1 64 ? 43.946 -15.802 5.129 0.54 16.46 64 SER D C 1
ATOM 3741 C C B SER D 1 64 ? 43.991 -15.766 5.156 0.46 14.66 64 SER D C 1
ATOM 3742 O O A SER D 1 64 ? 44.899 -16.373 5.695 0.54 16.99 64 SER D O 1
ATOM 3743 O O B SER D 1 64 ? 45.036 -16.130 5.729 0.46 11.68 64 SER D O 1
ATOM 3748 N N . ASN D 1 65 ? 44.015 -15.007 4.056 1.00 16.26 65 ASN D N 1
ATOM 3749 C CA . ASN D 1 65 ? 45.248 -14.855 3.237 1.00 16.73 65 ASN D CA 1
ATOM 3750 C C . ASN D 1 65 ? 46.215 -14.076 4.136 1.00 18.46 65 ASN D C 1
ATOM 3751 O O . ASN D 1 65 ? 47.441 -14.155 3.916 1.00 16.59 65 ASN D O 1
ATOM 3756 N N . MET D 1 66 ? 45.730 -13.176 4.998 1.00 13.97 66 MET D N 1
ATOM 3757 C CA . MET D 1 66 ? 46.645 -12.404 5.881 1.00 15.06 66 MET D CA 1
ATOM 3758 C C . MET D 1 66 ? 46.757 -12.994 7.291 1.00 15.73 66 MET D C 1
ATOM 3759 O O . MET D 1 66 ? 47.339 -12.344 8.185 1.00 18.42 66 MET D O 1
ATOM 3764 N N . GLY D 1 67 ? 46.345 -14.246 7.514 1.00 15.27 67 GLY D N 1
ATOM 3765 C CA . GLY D 1 67 ? 46.529 -14.950 8.798 1.00 15.04 67 GLY D CA 1
ATOM 3766 C C . GLY D 1 67 ? 45.634 -14.413 9.904 1.00 15.37 67 GLY D C 1
ATOM 3767 O O . GLY D 1 67 ? 45.862 -14.906 11.027 1.00 16.38 67 GLY D O 1
ATOM 3768 N N . ALA D 1 68 ? 44.592 -13.673 9.511 1.00 15.47 68 ALA D N 1
ATOM 3769 C CA . ALA D 1 68 ? 43.649 -13.198 10.551 1.00 16.35 68 ALA D CA 1
ATOM 3770 C C . ALA D 1 68 ? 42.554 -14.254 10.741 1.00 15.75 68 ALA D C 1
ATOM 3771 O O . ALA D 1 68 ? 41.435 -14.038 10.232 1.00 16.34 68 ALA D O 1
ATOM 3773 N N A VAL D 1 69 ? 42.918 -15.360 11.397 0.31 16.43 69 VAL D N 1
ATOM 3774 N N B VAL D 1 69 ? 42.822 -15.325 11.493 0.69 17.34 69 VAL D N 1
ATOM 3775 C CA A VAL D 1 69 ? 42.153 -16.636 11.524 0.31 15.24 69 VAL D CA 1
ATOM 3776 C CA B VAL D 1 69 ? 42.016 -16.577 11.375 0.69 17.19 69 VAL D CA 1
ATOM 3777 C C A VAL D 1 69 ? 40.802 -16.305 12.169 0.31 15.86 69 VAL D C 1
ATOM 3778 C C B VAL D 1 69 ? 40.798 -16.510 12.305 0.69 18.10 69 VAL D C 1
ATOM 3779 O O A VAL D 1 69 ? 39.742 -16.581 11.571 0.31 12.61 69 VAL D O 1
ATOM 3780 O O B VAL D 1 69 ? 39.778 -17.170 12.023 0.69 17.38 69 VAL D O 1
ATOM 3787 N N . LEU D 1 70 ? 40.859 -15.673 13.346 1.00 17.95 70 LEU D N 1
ATOM 3788 C CA . LEU D 1 70 ? 39.633 -15.515 14.175 1.00 17.79 70 LEU D CA 1
ATOM 3789 C C . LEU D 1 70 ? 38.649 -14.638 13.394 1.00 14.83 70 LEU D C 1
ATOM 3790 O O . LEU D 1 70 ? 37.438 -14.939 13.340 1.00 17.46 70 LEU D O 1
ATOM 3795 N N . LEU D 1 71 ? 39.128 -13.545 12.793 1.00 15.03 71 LEU D N 1
ATOM 3796 C CA . LEU D 1 71 ? 38.321 -12.648 11.925 1.00 13.56 71 LEU D CA 1
ATOM 3797 C C . LEU D 1 71 ? 37.676 -13.486 10.815 1.00 13.88 71 LEU D C 1
ATOM 3798 O O . LEU D 1 71 ? 36.476 -13.337 10.517 1.00 14.44 71 LEU D O 1
ATOM 3803 N N . ALA D 1 72 ? 38.489 -14.360 10.214 1.00 14.22 72 ALA D N 1
ATOM 3804 C CA . ALA D 1 72 ? 37.991 -15.182 9.086 1.00 13.42 72 ALA D CA 1
ATOM 3805 C C . ALA D 1 72 ? 36.838 -16.060 9.583 1.00 14.56 72 ALA D C 1
ATOM 3806 O O . ALA D 1 72 ? 35.883 -16.304 8.820 1.00 15.75 72 ALA D O 1
ATOM 3808 N N . GLY D 1 73 ? 36.973 -16.640 10.779 1.00 15.87 73 GLY D N 1
ATOM 3809 C CA . GLY D 1 73 ? 35.912 -17.466 11.386 1.00 16.83 73 GLY D CA 1
ATOM 3810 C C . GLY D 1 73 ? 34.611 -16.698 11.541 1.00 16.71 73 GLY D C 1
ATOM 3811 O O . GLY D 1 73 ? 33.520 -17.184 11.181 1.00 17.29 73 GLY D O 1
ATOM 3812 N N . TYR D 1 74 ? 34.646 -15.442 11.997 1.00 15.69 74 TYR D N 1
ATOM 3813 C CA . TYR D 1 74 ? 33.383 -14.668 12.123 1.00 16.00 74 TYR D CA 1
ATOM 3814 C C . TYR D 1 74 ? 32.784 -14.370 10.745 1.00 15.98 74 TYR D C 1
ATOM 3815 O O . TYR D 1 74 ? 31.555 -14.400 10.540 1.00 15.19 74 TYR D O 1
ATOM 3824 N N . CYS D 1 75 ? 33.640 -14.130 9.746 1.00 14.99 75 CYS D N 1
ATOM 3825 C CA . CYS D 1 75 ? 33.203 -13.850 8.352 1.00 14.00 75 CYS D CA 1
ATOM 3826 C C . CYS D 1 75 ? 32.466 -15.119 7.909 1.00 14.37 75 CYS D C 1
ATOM 3827 O O . CYS D 1 75 ? 31.383 -15.000 7.304 1.00 16.77 75 CYS D O 1
ATOM 3830 N N A LYS D 1 76 ? 33.036 -16.300 8.168 0.51 15.25 76 LYS D N 1
ATOM 3831 N N B LYS D 1 76 ? 33.037 -16.300 8.169 0.49 15.44 76 LYS D N 1
ATOM 3832 C CA A LYS D 1 76 ? 32.400 -17.577 7.742 0.51 15.58 76 LYS D CA 1
ATOM 3833 C CA B LYS D 1 76 ? 32.398 -17.574 7.741 0.49 15.87 76 LYS D CA 1
ATOM 3834 C C A LYS D 1 76 ? 31.043 -17.764 8.429 0.51 16.26 76 LYS D C 1
ATOM 3835 C C B LYS D 1 76 ? 31.041 -17.760 8.428 0.49 16.40 76 LYS D C 1
ATOM 3836 O O A LYS D 1 76 ? 30.080 -18.165 7.745 0.51 18.18 76 LYS D O 1
ATOM 3837 O O B LYS D 1 76 ? 30.079 -18.152 7.737 0.49 18.13 76 LYS D O 1
ATOM 3848 N N . GLU D 1 77 ? 30.953 -17.465 9.729 1.00 15.43 77 GLU D N 1
ATOM 3849 C CA . GLU D 1 77 ? 29.638 -17.545 10.421 1.00 15.87 77 GLU D CA 1
ATOM 3850 C C . GLU D 1 77 ? 28.626 -16.623 9.731 1.00 16.62 77 GLU D C 1
ATOM 3851 O O . GLU D 1 77 ? 27.432 -16.975 9.644 1.00 16.79 77 GLU D O 1
ATOM 3857 N N . LEU D 1 78 ? 29.021 -15.383 9.425 1.00 14.41 78 LEU D N 1
ATOM 3858 C CA . LEU D 1 78 ? 28.086 -14.436 8.761 1.00 14.56 78 LEU D CA 1
ATOM 3859 C C . LEU D 1 78 ? 27.670 -15.016 7.404 1.00 16.70 78 LEU D C 1
ATOM 3860 O O . LEU D 1 78 ? 26.506 -14.867 6.986 1.00 17.62 78 LEU D O 1
ATOM 3865 N N . GLU D 1 79 ? 28.657 -15.418 6.596 1.00 14.23 79 GLU D N 1
ATOM 3866 C CA . GLU D 1 79 ? 28.311 -15.956 5.252 1.00 15.27 79 GLU D CA 1
ATOM 3867 C C . GLU D 1 79 ? 27.265 -17.067 5.404 1.00 15.01 79 GLU D C 1
ATOM 3868 O O . GLU D 1 79 ? 26.283 -17.024 4.638 1.00 16.82 79 GLU D O 1
ATOM 3874 N N . GLU D 1 80 ? 27.491 -18.007 6.326 1.00 16.81 80 GLU D N 1
ATOM 3875 C CA . GLU D 1 80 ? 26.637 -19.213 6.501 1.00 18.42 80 GLU D CA 1
ATOM 3876 C C . GLU D 1 80 ? 25.257 -18.747 6.981 1.00 20.03 80 GLU D C 1
ATOM 3877 O O . GLU D 1 80 ? 24.226 -19.194 6.442 1.00 21.95 80 GLU D O 1
ATOM 3883 N N A SER D 1 81 ? 25.208 -17.831 7.953 0.47 17.61 81 SER D N 1
ATOM 3884 N N B SER D 1 81 ? 25.251 -17.926 8.035 0.53 18.15 81 SER D N 1
ATOM 3885 C CA A SER D 1 81 ? 23.882 -17.462 8.516 0.47 18.97 81 SER D CA 1
ATOM 3886 C CA B SER D 1 81 ? 23.965 -17.369 8.532 0.53 21.35 81 SER D CA 1
ATOM 3887 C C A SER D 1 81 ? 23.077 -16.635 7.507 0.47 21.25 81 SER D C 1
ATOM 3888 C C B SER D 1 81 ? 23.153 -16.816 7.356 0.53 20.43 81 SER D C 1
ATOM 3889 O O A SER D 1 81 ? 21.837 -16.691 7.375 0.47 19.90 81 SER D O 1
ATOM 3890 O O B SER D 1 81 ? 21.976 -17.208 7.223 0.53 23.86 81 SER D O 1
ATOM 3895 N N . ALA D 1 82 ? 23.724 -15.824 6.665 1.00 16.76 82 ALA D N 1
ATOM 3896 C CA . ALA D 1 82 ? 23.096 -15.046 5.571 1.00 16.55 82 ALA D CA 1
ATOM 3897 C C . ALA D 1 82 ? 22.544 -16.010 4.515 1.00 18.55 82 ALA D C 1
ATOM 3898 O O . ALA D 1 82 ? 21.408 -15.803 4.044 1.00 20.18 82 ALA D O 1
ATOM 3900 N N A ARG D 1 83 ? 23.364 -17.007 4.164 0.47 18.81 83 ARG D N 1
ATOM 3901 N N B ARG D 1 83 ? 23.380 -16.983 4.136 0.53 17.99 83 ARG D N 1
ATOM 3902 C CA A ARG D 1 83 ? 22.922 -17.956 3.106 0.47 20.05 83 ARG D CA 1
ATOM 3903 C CA B ARG D 1 83 ? 22.963 -17.994 3.127 0.53 18.83 83 ARG D CA 1
ATOM 3904 C C A ARG D 1 83 ? 21.654 -18.675 3.579 0.47 20.69 83 ARG D C 1
ATOM 3905 C C B ARG D 1 83 ? 21.636 -18.602 3.597 0.53 19.71 83 ARG D C 1
ATOM 3906 O O A ARG D 1 83 ? 20.795 -19.011 2.739 0.47 22.01 83 ARG D O 1
ATOM 3907 O O B ARG D 1 83 ? 20.744 -18.806 2.749 0.53 21.96 83 ARG D O 1
ATOM 3922 N N . ARG D 1 84 ? 21.567 -18.976 4.878 1.00 17.97 84 ARG D N 1
ATOM 3923 C CA . ARG D 1 84 ? 20.416 -19.674 5.514 1.00 19.91 84 ARG D CA 1
ATOM 3924 C C . ARG D 1 84 ? 19.253 -18.705 5.754 1.00 26.87 84 ARG D C 1
ATOM 3925 O O . ARG D 1 84 ? 18.189 -19.200 6.178 1.00 28.73 84 ARG D O 1
ATOM 3933 N N . GLY D 1 85 ? 19.444 -17.393 5.585 1.00 23.13 85 GLY D N 1
ATOM 3934 C CA . GLY D 1 85 ? 18.422 -16.384 5.926 1.00 25.42 85 GLY D CA 1
ATOM 3935 C C . GLY D 1 85 ? 18.245 -16.130 7.413 1.00 27.60 85 GLY D C 1
ATOM 3936 O O . GLY D 1 85 ? 17.258 -15.491 7.830 1.00 29.95 85 GLY D O 1
ATOM 3937 N N . GLU D 1 86 ? 19.214 -16.505 8.253 1.00 19.03 86 GLU D N 1
ATOM 3938 C CA . GLU D 1 86 ? 19.187 -16.352 9.732 1.00 20.74 86 GLU D CA 1
ATOM 3939 C C . GLU D 1 86 ? 19.846 -15.016 10.090 1.00 25.18 86 GLU D C 1
ATOM 3940 O O . GLU D 1 86 ? 20.879 -14.863 10.775 1.00 28.57 86 GLU D O 1
ATOM 3946 N N . LEU D 1 87 ? 19.145 -13.933 9.743 1.00 17.82 87 LEU D N 1
ATOM 3947 C CA . LEU D 1 87 ? 19.721 -12.564 9.826 1.00 15.90 87 LEU D CA 1
ATOM 3948 C C . LEU D 1 87 ? 19.763 -12.070 11.277 1.00 15.58 87 LEU D C 1
ATOM 3949 O O . LEU D 1 87 ? 20.448 -11.048 11.491 1.00 16.15 87 LEU D O 1
ATOM 3954 N N . GLN D 1 88 ? 19.100 -12.743 12.223 1.00 17.67 88 GLN D N 1
ATOM 3955 C CA . GLN D 1 88 ? 19.077 -12.200 13.607 1.00 16.95 88 GLN D CA 1
ATOM 3956 C C . GLN D 1 88 ? 20.526 -12.160 14.105 1.00 15.70 88 GLN D C 1
ATOM 3957 O O . GLN D 1 88 ? 20.710 -11.391 15.069 1.00 16.46 88 GLN D O 1
ATOM 3963 N N . ARG D 1 89 ? 21.415 -13.053 13.655 1.00 15.61 89 ARG D N 1
ATOM 3964 C CA . ARG D 1 89 ? 22.792 -13.078 14.218 1.00 18.27 89 ARG D CA 1
ATOM 3965 C C . ARG D 1 89 ? 23.636 -11.999 13.530 1.00 16.07 89 ARG D C 1
ATOM 3966 O O . ARG D 1 89 ? 24.772 -11.767 13.998 1.00 15.72 89 ARG D O 1
ATOM 3974 N N . ALA D 1 90 ? 23.215 -11.355 12.438 1.00 13.19 90 ALA D N 1
ATOM 3975 C CA . ALA D 1 90 ? 24.092 -10.493 11.611 1.00 13.36 90 ALA D CA 1
ATOM 3976 C C . ALA D 1 90 ? 24.574 -9.293 12.423 1.00 14.55 90 ALA D C 1
ATOM 3977 O O . ALA D 1 90 ? 25.754 -8.957 12.332 1.00 13.79 90 ALA D O 1
ATOM 3979 N N . PRO D 1 91 ? 23.731 -8.540 13.165 1.00 12.53 91 PRO D N 1
ATOM 3980 C CA . PRO D 1 91 ? 24.282 -7.344 13.805 1.00 13.92 91 PRO D CA 1
ATOM 3981 C C . PRO D 1 91 ? 25.428 -7.733 14.750 1.00 12.35 91 PRO D C 1
ATOM 3982 O O . PRO D 1 91 ? 26.437 -7.043 14.779 1.00 13.71 91 PRO D O 1
ATOM 3986 N N . ALA D 1 92 ? 25.233 -8.776 15.561 1.00 11.28 92 ALA D N 1
ATOM 3987 C CA . ALA D 1 92 ? 26.229 -9.188 16.579 1.00 13.10 92 ALA D CA 1
ATOM 3988 C C . ALA D 1 92 ? 27.501 -9.672 15.874 1.00 14.41 92 ALA D C 1
ATOM 3989 O O . ALA D 1 92 ? 28.614 -9.463 16.397 1.00 14.56 92 ALA D O 1
ATOM 3991 N N . LEU D 1 93 ? 27.322 -10.446 14.799 1.00 11.69 93 LEU D N 1
ATOM 3992 C CA . LEU D 1 93 ? 28.513 -11.006 14.104 1.00 13.17 93 LEU D CA 1
ATOM 3993 C C . LEU D 1 93 ? 29.349 -9.836 13.574 1.00 14.91 93 LEU D C 1
ATOM 3994 O O . LEU D 1 93 ? 30.597 -9.827 13.544 1.00 13.69 93 LEU D O 1
ATOM 3999 N N . ILE D 1 94 ? 28.756 -8.796 12.982 1.00 13.31 94 ILE D N 1
ATOM 4000 C CA . ILE D 1 94 ? 29.424 -7.594 12.400 1.00 11.27 94 ILE D CA 1
ATOM 4001 C C . ILE D 1 94 ? 30.145 -6.891 13.556 1.00 14.49 94 ILE D C 1
ATOM 4002 O O . ILE D 1 94 ? 31.303 -6.480 13.363 1.00 14.27 94 ILE D O 1
ATOM 4007 N N A GLU D 1 95 ? 29.448 -6.575 14.651 0.55 12.57 95 GLU D N 1
ATOM 4008 N N B GLU D 1 95 ? 29.521 -6.958 14.736 0.45 11.95 95 GLU D N 1
ATOM 4009 C CA A GLU D 1 95 ? 30.205 -6.034 15.812 0.55 13.71 95 GLU D CA 1
ATOM 4010 C CA B GLU D 1 95 ? 30.084 -6.256 15.921 0.45 13.64 95 GLU D CA 1
ATOM 4011 C C A GLU D 1 95 ? 31.343 -6.956 16.268 0.55 12.88 95 GLU D C 1
ATOM 4012 C C B GLU D 1 95 ? 31.405 -6.961 16.248 0.45 13.34 95 GLU D C 1
ATOM 4013 O O A GLU D 1 95 ? 32.430 -6.497 16.677 0.55 14.73 95 GLU D O 1
ATOM 4014 O O B GLU D 1 95 ? 32.416 -6.257 16.454 0.45 15.48 95 GLU D O 1
ATOM 4025 N N . GLN D 1 96 ? 31.290 -8.290 16.330 1.00 13.31 96 GLN D N 1
ATOM 4026 C CA . GLN D 1 96 ? 32.439 -9.180 16.646 1.00 13.56 96 GLN D CA 1
ATOM 4027 C C . GLN D 1 96 ? 33.526 -8.906 15.600 1.00 14.72 96 GLN D C 1
ATOM 4028 O O . GLN D 1 96 ? 34.719 -8.910 15.970 1.00 14.27 96 GLN D O 1
ATOM 4034 N N A MET D 1 97 ? 33.166 -8.754 14.321 0.56 13.17 97 MET D N 1
ATOM 4035 N N B MET D 1 97 ? 33.139 -8.880 14.320 0.44 12.99 97 MET D N 1
ATOM 4036 C CA A MET D 1 97 ? 34.208 -8.578 13.274 0.56 12.32 97 MET D CA 1
ATOM 4037 C CA B MET D 1 97 ? 34.129 -8.554 13.258 0.44 12.61 97 MET D CA 1
ATOM 4038 C C A MET D 1 97 ? 34.892 -7.212 13.410 0.56 13.02 97 MET D C 1
ATOM 4039 C C B MET D 1 97 ? 34.898 -7.290 13.660 0.44 12.77 97 MET D C 1
ATOM 4040 O O A MET D 1 97 ? 36.067 -6.914 13.108 0.56 11.55 97 MET D O 1
ATOM 4041 O O B MET D 1 97 ? 36.143 -7.390 13.613 0.44 11.93 97 MET D O 1
ATOM 4050 N N . GLU D 1 98 ? 34.150 -6.203 13.878 1.00 14.49 98 GLU D N 1
ATOM 4051 C CA . GLU D 1 98 ? 34.691 -4.849 14.170 1.00 14.10 98 GLU D CA 1
ATOM 4052 C C . GLU D 1 98 ? 35.695 -5.022 15.316 1.00 14.38 98 GLU D C 1
ATOM 4053 O O . GLU D 1 98 ? 36.812 -4.469 15.265 1.00 15.66 98 GLU D O 1
ATOM 4059 N N A ARG D 1 99 ? 35.377 -5.725 16.407 0.56 13.80 99 ARG D N 1
ATOM 4060 N N B ARG D 1 99 ? 35.340 -5.712 16.404 0.44 12.84 99 ARG D N 1
ATOM 4061 C CA A ARG D 1 99 ? 36.254 -5.807 17.606 0.56 16.36 99 ARG D CA 1
ATOM 4062 C CA B ARG D 1 99 ? 36.218 -5.766 17.604 0.44 13.80 99 ARG D CA 1
ATOM 4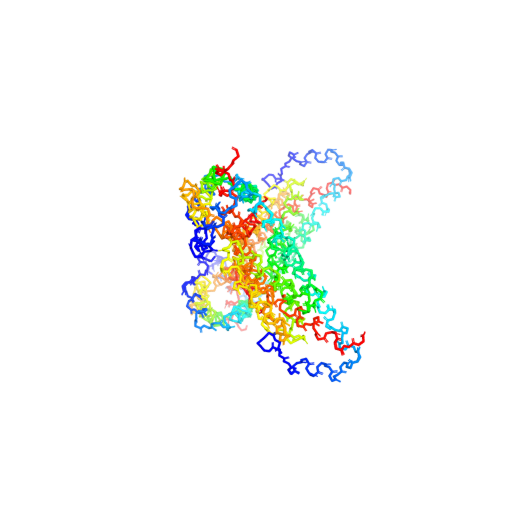063 C C A ARG D 1 99 ? 37.512 -6.617 17.271 0.56 17.88 99 ARG D C 1
ATOM 4064 C C B ARG D 1 99 ? 37.467 -6.556 17.196 0.44 15.26 99 ARG D C 1
ATOM 4065 O O A ARG D 1 99 ? 38.625 -6.428 17.805 0.56 14.96 99 ARG D O 1
ATOM 4066 O O B ARG D 1 99 ? 38.537 -5.974 17.467 0.44 13.00 99 ARG D O 1
ATOM 4081 N N . GLU D 1 100 ? 37.312 -7.669 16.471 1.00 14.18 100 GLU D N 1
ATOM 4082 C CA . GLU D 1 100 ? 38.485 -8.535 16.174 1.00 13.41 100 GLU D CA 1
ATOM 4083 C C . GLU D 1 100 ? 39.341 -7.815 15.126 1.00 13.59 100 GLU D C 1
ATOM 4084 O O . GLU D 1 100 ? 40.590 -7.794 15.203 1.00 12.87 100 GLU D O 1
ATOM 4090 N N . PHE D 1 101 ? 38.783 -7.151 14.109 1.00 12.28 101 PHE D N 1
ATOM 4091 C CA . PHE D 1 101 ? 39.533 -6.358 13.099 1.00 11.26 101 PHE D CA 1
ATOM 4092 C C . PHE D 1 101 ? 40.336 -5.296 13.857 1.00 13.44 101 PHE D C 1
ATOM 4093 O O . PHE D 1 101 ? 41.480 -4.973 13.486 1.00 13.33 101 PHE D O 1
ATOM 4101 N N . ALA D 1 102 ? 39.770 -4.654 14.884 1.00 13.04 102 ALA D N 1
ATOM 4102 C CA . ALA D 1 102 ? 40.531 -3.562 15.538 1.00 11.87 102 ALA D CA 1
ATOM 4103 C C . ALA D 1 102 ? 41.834 -4.170 16.069 1.00 12.79 102 ALA D C 1
ATOM 4104 O O . ALA D 1 102 ? 42.824 -3.411 16.081 1.00 12.96 102 ALA D O 1
ATOM 4106 N N . ILE D 1 103 ? 41.847 -5.411 16.561 1.00 11.70 103 ILE D N 1
ATOM 4107 C CA . ILE D 1 103 ? 43.065 -6.094 17.091 1.00 11.83 103 ILE D CA 1
ATOM 4108 C C . ILE D 1 103 ? 43.996 -6.241 15.882 1.00 13.49 103 ILE D C 1
ATOM 4109 O O . ILE D 1 103 ? 45.212 -6.016 16.015 1.00 13.79 103 ILE D O 1
ATOM 4114 N N . VAL D 1 104 ? 43.486 -6.891 14.832 1.00 12.38 104 VAL D N 1
ATOM 4115 C CA . VAL D 1 104 ? 44.381 -7.175 13.670 1.00 11.80 104 VAL D CA 1
ATOM 4116 C C . VAL D 1 104 ? 44.976 -5.836 13.223 1.00 14.09 104 VAL D C 1
ATOM 4117 O O . VAL D 1 104 ? 46.162 -5.730 12.847 1.00 14.08 104 VAL D O 1
ATOM 4121 N N . ARG D 1 105 ? 44.184 -4.765 13.121 1.00 11.38 105 ARG D N 1
ATOM 4122 C CA . ARG D 1 105 ? 44.598 -3.432 12.609 1.00 11.94 105 ARG D CA 1
ATOM 4123 C C . ARG D 1 105 ? 45.774 -2.984 13.485 1.00 13.03 105 ARG D C 1
ATOM 4124 O O . ARG D 1 105 ? 46.768 -2.541 12.883 1.00 13.27 105 ARG D O 1
ATOM 4132 N N . ILE D 1 106 ? 45.643 -2.971 14.815 1.00 11.35 106 ILE D N 1
ATOM 4133 C CA . ILE D 1 106 ? 46.758 -2.359 15.598 1.00 12.53 106 ILE D CA 1
ATOM 4134 C C . ILE D 1 106 ? 47.998 -3.251 15.474 1.00 15.31 106 ILE D C 1
ATOM 4135 O O . ILE D 1 106 ? 49.113 -2.701 15.376 1.00 15.55 106 ILE D O 1
ATOM 4140 N N . LEU D 1 107 ? 47.852 -4.579 15.429 1.00 11.75 107 LEU D N 1
ATOM 4141 C CA . LEU D 1 107 ? 49.044 -5.455 15.281 1.00 11.75 107 LEU D CA 1
ATOM 4142 C C . LEU D 1 107 ? 49.652 -5.125 13.914 1.00 16.00 107 LEU D C 1
ATOM 4143 O O . LEU D 1 107 ? 50.893 -5.190 13.796 1.00 15.43 107 LEU D O 1
ATOM 4148 N N . PHE D 1 108 ? 48.838 -4.944 12.869 1.00 14.01 108 PHE D N 1
ATOM 4149 C CA . PHE D 1 108 ? 49.424 -4.683 11.528 1.00 13.80 108 PHE D CA 1
ATOM 4150 C C . PHE D 1 108 ? 50.073 -3.294 11.552 1.00 14.83 108 PHE D C 1
ATOM 4151 O O . PHE D 1 108 ? 51.077 -3.117 10.831 1.00 16.33 108 PHE D O 1
ATOM 4159 N N . LYS D 1 109 ? 49.549 -2.276 12.243 1.00 14.51 109 LYS D N 1
ATOM 4160 C CA . LYS D 1 109 ? 50.202 -0.940 12.245 1.00 15.24 109 LYS D CA 1
ATOM 4161 C C . LYS D 1 109 ? 51.508 -1.073 13.036 1.00 17.76 109 LYS D C 1
ATOM 4162 O O . LYS D 1 109 ? 52.549 -0.548 12.592 1.00 18.39 109 LYS D O 1
ATOM 4168 N N . GLN D 1 110 ? 51.547 -1.889 14.094 1.00 14.52 110 GLN D N 1
ATOM 4169 C CA . GLN D 1 110 ? 52.797 -2.109 14.870 1.00 16.41 110 GLN D CA 1
ATOM 4170 C C . GLN D 1 110 ? 53.846 -2.725 13.937 1.00 19.96 110 GLN D C 1
ATOM 4171 O O . GLN D 1 110 ? 55.041 -2.360 13.899 1.00 19.93 110 GLN D O 1
ATOM 4177 N N . GLU D 1 111 ? 53.423 -3.778 13.230 1.00 16.53 111 GLU D N 1
ATOM 4178 C CA . GLU D 1 111 ? 54.330 -4.564 12.350 1.00 16.92 111 GLU D CA 1
ATOM 4179 C C . GLU D 1 111 ? 54.801 -3.605 11.251 1.00 18.94 111 GLU D C 1
ATOM 4180 O O . GLU D 1 111 ? 55.980 -3.734 10.857 1.00 18.22 111 GLU D O 1
ATOM 4186 N N . ARG D 1 112 ? 53.951 -2.785 10.624 1.00 14.73 112 ARG D N 1
ATOM 4187 C CA . ARG D 1 112 ? 54.265 -1.962 9.426 1.00 14.30 112 ARG D CA 1
ATOM 4188 C C . ARG D 1 112 ? 55.388 -1.003 9.839 1.00 16.65 112 ARG D C 1
ATOM 4189 O O . ARG D 1 112 ? 56.181 -0.663 8.940 1.00 17.54 112 ARG D O 1
ATOM 4197 N N . GLN D 1 113 ? 55.487 -0.582 11.103 1.00 17.39 113 GLN D N 1
ATOM 4198 C CA . GLN D 1 113 ? 56.510 0.386 11.583 1.00 17.77 113 GLN D CA 1
ATOM 4199 C C . GLN D 1 113 ? 57.903 -0.249 11.514 1.00 19.07 113 GLN D C 1
ATOM 4200 O O . GLN D 1 113 ? 58.856 0.546 11.646 1.00 21.97 113 GLN D O 1
ATOM 4206 N N A ARG D 1 114 ? 58.002 -1.577 11.392 0.66 16.02 114 ARG D N 1
ATOM 4207 N N B ARG D 1 114 ? 58.021 -1.555 11.251 0.34 17.43 114 ARG D N 1
ATOM 4208 C CA A ARG D 1 114 ? 59.255 -2.370 11.266 0.66 17.47 114 ARG D CA 1
ATOM 4209 C CA B ARG D 1 114 ? 59.333 -2.256 11.205 0.34 18.15 114 ARG D CA 1
ATOM 4210 C C A ARG D 1 114 ? 59.898 -2.103 9.900 0.66 18.09 114 ARG D C 1
ATOM 4211 C C B ARG D 1 114 ? 59.854 -2.320 9.765 0.34 18.29 114 ARG D C 1
ATOM 4212 O O A ARG D 1 114 ? 61.086 -2.442 9.731 0.66 18.02 114 ARG D O 1
ATOM 4213 O O B ARG D 1 114 ? 60.846 -3.019 9.471 0.34 15.36 114 ARG D O 1
ATOM 4228 N N . TYR D 1 115 ? 59.209 -1.505 8.925 1.00 16.51 115 TYR D N 1
ATOM 4229 C CA . TYR D 1 115 ? 59.601 -1.457 7.492 1.00 17.83 115 TYR D CA 1
ATOM 4230 C C . TYR D 1 115 ? 59.634 0.013 7.059 1.00 16.59 115 TYR D C 1
ATOM 4231 O O . TYR D 1 115 ? 58.900 0.900 7.533 1.00 20.14 115 TYR D O 1
ATOM 4240 N N A ARG D 1 116 ? 60.481 0.281 6.060 0.54 18.72 116 ARG D N 1
ATOM 4241 N N B ARG D 1 116 ? 60.449 0.341 6.051 0.46 19.65 116 ARG D N 1
ATOM 4242 C CA A ARG D 1 116 ? 60.529 1.643 5.462 0.54 21.89 116 ARG D CA 1
ATOM 4243 C CA B ARG D 1 116 ? 60.463 1.676 5.393 0.46 23.62 116 ARG D CA 1
ATOM 4244 C C A ARG D 1 116 ? 59.178 2.102 4.901 0.54 24.92 116 ARG D C 1
ATOM 4245 C C B ARG D 1 116 ? 59.085 2.202 4.975 0.46 21.65 116 ARG D C 1
ATOM 4246 O O A ARG D 1 116 ? 58.969 3.300 5.089 0.54 23.27 116 ARG D O 1
ATOM 4247 O O B ARG D 1 116 ? 58.406 1.284 4.516 0.46 15.68 116 ARG D O 1
ATOM 4262 N N . SER E 1 2 ? 11.670 -13.959 14.743 1.00 44.12 2 SER E N 1
ATOM 4263 C CA . SER E 1 2 ? 12.008 -15.223 15.457 1.00 53.08 2 SER E CA 1
ATOM 4264 C C . SER E 1 2 ? 11.984 -14.975 16.970 1.00 45.81 2 SER E C 1
ATOM 4265 O O . SER E 1 2 ? 12.466 -13.907 17.398 1.00 31.96 2 SER E O 1
ATOM 4268 N N . ALA E 1 3 ? 11.444 -15.937 17.726 1.00 37.13 3 ALA E N 1
ATOM 4269 C CA . ALA E 1 3 ? 11.716 -16.127 19.171 1.00 33.94 3 ALA E CA 1
ATOM 4270 C C . ALA E 1 3 ? 13.223 -16.196 19.404 1.00 33.35 3 ALA E C 1
ATOM 4271 O O . ALA E 1 3 ? 13.949 -16.714 18.559 1.00 39.52 3 ALA E O 1
ATOM 4273 N N . PRO E 1 4 ? 13.798 -15.603 20.475 1.00 29.85 4 PRO E N 1
ATOM 4274 C CA . PRO E 1 4 ? 13.058 -14.964 21.565 1.00 31.17 4 PRO E CA 1
ATOM 4275 C C . PRO E 1 4 ? 12.788 -13.465 21.363 1.00 26.58 4 PRO E C 1
ATOM 4276 O O . PRO E 1 4 ? 12.157 -12.772 22.139 1.00 31.00 4 PRO E O 1
ATOM 4280 N N . HIS E 1 5 ? 13.256 -12.898 20.247 1.00 20.96 5 HIS E N 1
ATOM 4281 C CA . HIS E 1 5 ? 13.262 -11.436 19.972 1.00 20.36 5 HIS E CA 1
ATOM 4282 C C . HIS E 1 5 ? 11.831 -10.948 19.717 1.00 22.35 5 HIS E C 1
ATOM 4283 O O . HIS E 1 5 ? 11.531 -9.776 20.019 1.00 22.20 5 HIS E O 1
ATOM 4290 N N . LEU E 1 6 ? 11.116 -11.764 18.937 1.00 19.33 6 LEU E N 1
ATOM 4291 C CA . LEU E 1 6 ? 9.766 -11.373 18.447 1.00 19.87 6 LEU E CA 1
ATOM 4292 C C . LEU E 1 6 ? 8.783 -12.424 18.974 1.00 25.90 6 LEU E C 1
ATOM 4293 O O . LEU E 1 6 ? 9.115 -13.618 18.844 1.00 24.45 6 LEU E O 1
ATOM 4298 N N . ASP E 1 7 ? 7.609 -11.958 19.413 1.00 18.80 7 ASP E N 1
ATOM 4299 C CA . ASP E 1 7 ? 6.484 -12.866 19.765 1.00 21.36 7 ASP E CA 1
ATOM 4300 C C . ASP E 1 7 ? 5.602 -12.971 18.516 1.00 22.52 7 ASP E C 1
ATOM 4301 O O . ASP E 1 7 ? 4.957 -11.968 18.148 1.00 21.25 7 ASP E O 1
ATOM 4306 N N A ASP E 1 8 ? 5.734 -14.044 17.729 0.49 22.39 8 ASP E N 1
ATOM 4307 N N B ASP E 1 8 ? 5.787 -14.073 17.782 0.51 23.45 8 ASP E N 1
ATOM 4308 C CA A ASP E 1 8 ? 5.238 -14.130 16.329 0.49 23.37 8 ASP E CA 1
ATOM 4309 C CA B ASP E 1 8 ? 5.052 -14.544 16.577 0.51 22.71 8 ASP E CA 1
ATOM 4310 C C A ASP E 1 8 ? 3.705 -14.117 16.351 0.49 25.49 8 ASP E C 1
ATOM 4311 C C B ASP E 1 8 ? 3.555 -14.332 16.830 0.51 19.57 8 ASP E C 1
ATOM 4312 O O A ASP E 1 8 ? 3.131 -13.857 15.276 0.49 21.36 8 ASP E O 1
ATOM 4313 O O B ASP E 1 8 ? 2.875 -13.951 15.857 0.51 21.98 8 ASP E O 1
ATOM 4322 N N A ARG E 1 9 ? 3.116 -14.483 17.494 0.49 21.41 9 ARG E N 1
ATOM 4323 N N B ARG E 1 9 ? 3.039 -14.586 18.037 0.51 20.07 9 ARG E N 1
ATOM 4324 C CA A ARG E 1 9 ? 1.636 -14.499 17.644 0.49 25.83 9 ARG E CA 1
ATOM 4325 C CA B ARG E 1 9 ? 1.562 -14.540 18.212 0.51 22.33 9 ARG E CA 1
ATOM 4326 C C A ARG E 1 9 ? 1.063 -13.131 18.034 0.49 25.59 9 ARG E C 1
ATOM 4327 C C B ARG E 1 9 ? 1.126 -13.103 17.906 0.51 22.15 9 ARG E C 1
ATOM 4328 O O A ARG E 1 9 ? -0.145 -12.891 17.839 0.49 25.28 9 ARG E O 1
ATOM 4329 O O B ARG E 1 9 ? 0.198 -12.789 17.132 0.51 16.79 9 ARG E O 1
ATOM 4344 N N . VAL E 1 10 ? 1.845 -12.177 18.550 1.00 21.33 10 VAL E N 1
ATOM 4345 C CA . VAL E 1 10 ? 1.457 -10.735 18.575 1.00 19.90 10 VAL E CA 1
ATOM 4346 C C . VAL E 1 10 ? 1.471 -10.273 17.114 1.00 18.02 10 VAL E C 1
ATOM 4347 O O . VAL E 1 10 ? 0.537 -9.585 16.656 1.00 19.87 10 VAL E O 1
ATOM 4351 N N . LEU E 1 11 ? 2.518 -10.625 16.361 1.00 17.38 11 LEU E N 1
ATOM 4352 C CA . LEU E 1 11 ? 2.658 -10.181 14.948 1.00 15.96 11 LEU E CA 1
ATOM 4353 C C . LEU E 1 11 ? 1.623 -10.858 14.042 1.00 17.86 11 LEU E C 1
ATOM 4354 O O . LEU E 1 11 ? 1.150 -10.155 13.127 1.00 22.21 11 LEU E O 1
ATOM 4359 N N . ALA E 1 12 ? 1.295 -12.121 14.328 1.00 21.68 12 ALA E N 1
ATOM 4360 C CA . ALA E 1 12 ? 0.289 -12.814 13.488 1.00 25.26 12 ALA E CA 1
ATOM 4361 C C . ALA E 1 12 ? -1.068 -12.136 13.705 1.00 23.91 12 ALA E C 1
ATOM 4362 O O . ALA E 1 12 ? -1.805 -11.888 12.731 1.00 24.95 12 ALA E O 1
ATOM 4364 N N . SER E 1 13 ? -1.398 -11.792 14.953 1.00 20.99 13 SER E N 1
ATOM 4365 C CA . SER E 1 13 ? -2.682 -11.076 15.173 1.00 19.60 13 SER E CA 1
ATOM 4366 C C . SER E 1 13 ? -2.653 -9.744 14.416 1.00 20.18 13 SER E C 1
ATOM 4367 O O . SER E 1 13 ? -3.659 -9.294 13.833 1.00 21.29 13 SER E O 1
ATOM 4370 N N . LEU E 1 14 ? -1.579 -8.970 14.604 1.00 17.51 14 LEU E N 1
ATOM 4371 C CA . LEU E 1 14 ? -1.470 -7.638 13.953 1.00 18.70 14 LEU E CA 1
ATOM 4372 C C . LEU E 1 14 ? -1.704 -7.763 12.444 1.00 19.00 14 LEU E C 1
ATOM 4373 O O . LEU E 1 14 ? -2.339 -6.868 11.848 1.00 19.80 14 LEU E O 1
ATOM 4378 N N A GLN E 1 15 ? -1.060 -8.751 11.816 0.39 19.39 15 GLN E N 1
ATOM 4379 N N B GLN E 1 15 ? -1.074 -8.729 11.768 0.61 20.04 15 GLN E N 1
ATOM 4380 C CA A GLN E 1 15 ? -1.111 -8.871 10.333 0.39 21.95 15 GLN E CA 1
ATOM 4381 C CA B GLN E 1 15 ? -1.141 -8.780 10.282 0.61 23.95 15 GLN E CA 1
ATOM 4382 C C A GLN E 1 15 ? -2.580 -9.118 9.968 0.39 21.55 15 GLN E C 1
ATOM 4383 C C B GLN E 1 15 ? -2.591 -9.140 9.936 0.61 22.35 15 GLN E C 1
ATOM 4384 O O A GLN E 1 15 ? -3.120 -8.486 9.039 0.39 23.44 15 GLN E O 1
ATOM 4385 O O B GLN E 1 15 ? -3.152 -8.619 8.951 0.61 25.76 15 GLN E O 1
ATOM 4396 N N . GLU E 1 16 ? -3.196 -10.027 10.731 1.00 21.97 16 GLU E N 1
ATOM 4397 C CA . GLU E 1 16 ? -4.618 -10.391 10.485 1.00 25.30 16 GLU E CA 1
ATOM 4398 C C . GLU E 1 16 ? -5.537 -9.169 10.591 1.00 28.03 16 GLU E C 1
ATOM 4399 O O . GLU E 1 16 ? -6.457 -8.984 9.768 1.00 27.74 16 GLU E O 1
ATOM 4405 N N . VAL E 1 17 ? -5.434 -8.389 11.672 1.00 22.13 17 VAL E N 1
ATOM 4406 C CA . VAL E 1 17 ? -6.216 -7.127 11.832 1.00 22.32 17 VAL E CA 1
ATOM 4407 C C . VAL E 1 17 ? -5.871 -6.078 10.769 1.00 30.66 17 VAL E C 1
ATOM 4408 O O . VAL E 1 17 ? -6.784 -5.388 10.270 1.00 25.99 17 VAL E O 1
ATOM 4412 N N . MET E 1 18 ? -4.593 -5.738 10.572 1.00 18.62 18 MET E N 1
ATOM 4413 C CA . MET E 1 18 ? -4.228 -4.495 9.842 1.00 18.83 18 MET E CA 1
ATOM 4414 C C . MET E 1 18 ? -4.116 -4.687 8.325 1.00 15.80 18 MET E C 1
ATOM 4415 O O . MET E 1 18 ? -4.185 -3.650 7.637 1.00 20.44 18 MET E O 1
ATOM 4420 N N . GLU E 1 19 ? -4.002 -5.956 7.925 1.00 19.92 19 GLU E N 1
ATOM 4421 C CA . GLU E 1 19 ? -3.905 -6.344 6.492 1.00 23.57 19 GLU E CA 1
ATOM 4422 C C . GLU E 1 19 ? -2.896 -5.442 5.773 1.00 23.96 19 GLU E C 1
ATOM 4423 O O . GLU E 1 19 ? -1.694 -5.484 6.102 1.00 21.67 19 GLU E O 1
ATOM 4429 N N . ASP E 1 20 ? -3.317 -4.557 4.864 1.00 22.89 20 ASP E N 1
ATOM 4430 C CA . ASP E 1 20 ? -2.457 -3.633 4.076 1.00 23.73 20 ASP E CA 1
ATOM 4431 C C . ASP E 1 20 ? -1.617 -2.711 4.966 1.00 25.69 20 ASP E C 1
ATOM 4432 O O . ASP E 1 20 ? -0.727 -2.032 4.420 1.00 29.44 20 ASP E O 1
ATOM 4437 N N . GLU E 1 21 ? -2.082 -2.318 6.157 1.00 20.48 21 GLU E N 1
ATOM 4438 C CA . GLU E 1 21 ? -1.335 -1.346 7.001 1.00 20.96 21 GLU E CA 1
ATOM 4439 C C . GLU E 1 21 ? -0.199 -2.119 7.682 1.00 21.86 21 GLU E C 1
ATOM 4440 O O . GLU E 1 21 ? 0.656 -1.371 8.196 1.00 23.17 21 GLU E O 1
ATOM 4446 N N . TYR E 1 22 ? -0.198 -3.455 7.670 1.00 19.19 22 TYR E N 1
ATOM 4447 C CA . TYR E 1 22 ? 0.818 -4.188 8.473 1.00 17.30 22 TYR E CA 1
ATOM 4448 C C . TYR E 1 22 ? 2.218 -3.767 8.036 1.00 22.02 22 TYR E C 1
ATOM 4449 O O . TYR E 1 22 ? 3.080 -3.473 8.862 1.00 18.21 22 TYR E O 1
ATOM 4458 N N . PRO E 1 23 ? 2.566 -3.780 6.731 1.00 17.54 23 PRO E N 1
ATOM 4459 C CA . PRO E 1 23 ? 3.925 -3.422 6.318 1.00 18.42 23 PRO E CA 1
ATOM 4460 C C . PRO E 1 23 ? 4.309 -1.987 6.707 1.00 19.48 23 PRO E C 1
ATOM 4461 O O . PRO E 1 23 ? 5.447 -1.705 7.044 1.00 19.02 23 PRO E O 1
ATOM 4465 N N . VAL E 1 24 ? 3.355 -1.050 6.706 1.00 17.20 24 VAL E N 1
ATOM 4466 C CA . VAL E 1 24 ? 3.547 0.384 7.074 1.00 18.18 24 VAL E CA 1
ATOM 4467 C C . VAL E 1 24 ? 3.945 0.413 8.554 1.00 18.64 24 VAL E C 1
ATOM 4468 O O . VAL E 1 24 ? 4.855 1.174 8.938 1.00 20.91 24 VAL E O 1
ATOM 4472 N N . LEU E 1 25 ? 3.310 -0.460 9.341 1.00 15.97 25 LEU E N 1
ATOM 4473 C CA . LEU E 1 25 ? 3.586 -0.489 10.803 1.00 17.24 25 LEU E CA 1
ATOM 4474 C C . LEU E 1 25 ? 5.015 -1.001 11.018 1.00 19.05 25 LEU E C 1
ATOM 4475 O O . LEU E 1 25 ? 5.623 -0.545 12.008 1.00 18.03 25 LEU E O 1
ATOM 4480 N N . LEU E 1 26 ? 5.445 -2.027 10.275 1.00 15.79 26 LEU E N 1
ATOM 4481 C CA . LEU E 1 26 ? 6.857 -2.481 10.405 1.00 16.05 26 LEU E CA 1
ATOM 4482 C C . LEU E 1 26 ? 7.775 -1.273 10.193 1.00 17.07 26 LEU E C 1
ATOM 4483 O O . LEU E 1 26 ? 8.768 -1.047 10.919 1.00 16.77 26 LEU E O 1
ATOM 4488 N N . ASP E 1 27 ? 7.567 -0.510 9.117 1.00 14.47 27 ASP E N 1
ATOM 4489 C CA . ASP E 1 27 ? 8.412 0.627 8.663 1.00 14.66 27 ASP E CA 1
ATOM 4490 C C . ASP E 1 27 ? 8.346 1.688 9.768 1.00 18.32 27 ASP E C 1
ATOM 4491 O O . ASP E 1 27 ? 9.391 2.273 10.110 1.00 17.52 27 ASP E O 1
ATOM 4496 N N A THR E 1 28 ? 7.130 2.016 10.216 0.56 17.54 28 THR E N 1
ATOM 4497 N N B THR E 1 28 ? 7.163 2.079 10.253 0.44 17.62 28 THR E N 1
ATOM 4498 C CA A THR E 1 28 ? 6.958 3.119 11.200 0.56 16.93 28 THR E CA 1
ATOM 4499 C CA B THR E 1 28 ? 7.053 3.196 11.230 0.44 16.81 28 THR E CA 1
ATOM 4500 C C A THR E 1 28 ? 7.650 2.713 12.506 0.56 16.53 28 THR E C 1
ATOM 4501 C C B THR E 1 28 ? 7.583 2.741 12.595 0.44 16.72 28 THR E C 1
ATOM 4502 O O A THR E 1 28 ? 8.303 3.660 12.988 0.56 16.68 28 THR E O 1
ATOM 4503 O O B THR E 1 28 ? 8.078 3.511 13.440 0.44 17.38 28 THR E O 1
ATOM 4510 N N . PHE E 1 29 ? 7.575 1.447 12.931 1.00 15.14 29 PHE E N 1
ATOM 4511 C CA . PHE E 1 29 ? 8.192 0.989 14.204 1.00 14.63 29 PHE E CA 1
ATOM 4512 C C . PHE E 1 29 ? 9.693 1.281 14.106 1.00 17.08 29 PHE E C 1
ATOM 4513 O O . PHE E 1 29 ? 10.319 1.762 15.071 1.00 16.63 29 PHE E O 1
ATOM 4521 N N . VAL E 1 30 ? 10.270 1.021 12.929 1.00 14.98 30 VAL E N 1
ATOM 4522 C CA . VAL E 1 30 ? 11.746 1.203 12.781 1.00 14.50 30 VAL E CA 1
ATOM 4523 C C . VAL E 1 30 ? 12.049 2.693 12.976 1.00 18.21 30 VAL E C 1
ATOM 4524 O O . VAL E 1 30 ? 12.951 3.085 13.744 1.00 16.72 30 VAL E O 1
ATOM 4528 N N . LEU E 1 31 ? 11.327 3.586 12.293 1.00 15.80 31 LEU E N 1
ATOM 4529 C CA . LEU E 1 31 ? 11.621 5.044 12.320 1.00 15.31 31 LEU E CA 1
ATOM 4530 C C . LEU E 1 31 ? 11.310 5.558 13.730 1.00 17.63 31 LEU E C 1
ATOM 4531 O O . LEU E 1 31 ? 12.115 6.352 14.261 1.00 18.88 31 LEU E O 1
ATOM 4536 N N . ASP E 1 32 ? 10.205 5.119 14.341 1.00 16.04 32 ASP E N 1
ATOM 4537 C CA . ASP E 1 32 ? 9.821 5.688 15.662 1.00 17.33 32 ASP E CA 1
ATOM 4538 C C . ASP E 1 32 ? 10.886 5.251 16.676 1.00 17.67 32 ASP E C 1
ATOM 4539 O O . ASP E 1 32 ? 11.295 6.055 17.538 1.00 17.59 32 ASP E O 1
ATOM 4544 N N . SER E 1 33 ? 11.338 3.997 16.584 1.00 14.81 33 SER E N 1
ATOM 4545 C CA . SER E 1 33 ? 12.305 3.401 17.543 1.00 14.98 33 SER E CA 1
ATOM 4546 C C . SER E 1 33 ? 13.655 4.095 17.333 1.00 16.69 33 SER E C 1
ATOM 4547 O O . SER E 1 33 ? 14.309 4.324 18.368 1.00 15.87 33 SER E O 1
ATOM 4550 N N . GLU E 1 34 ? 14.069 4.430 16.108 1.00 15.28 34 GLU E N 1
ATOM 4551 C CA . GLU E 1 34 ? 15.364 5.129 15.892 1.00 15.03 34 GLU E CA 1
ATOM 4552 C C . GLU E 1 34 ? 15.268 6.518 16.533 1.00 18.08 34 GLU E C 1
ATOM 4553 O O . GLU E 1 34 ? 16.275 6.953 17.126 1.00 17.00 34 GLU E O 1
ATOM 4559 N N A GLU E 1 35 ? 14.049 7.066 16.578 0.54 14.93 35 GLU E N 1
ATOM 4560 N N B GLU E 1 35 ? 14.178 7.252 16.285 0.46 15.86 35 GLU E N 1
ATOM 4561 C CA A GLU E 1 35 ? 13.957 8.461 17.087 0.54 16.46 35 GLU E CA 1
ATOM 4562 C CA B GLU E 1 35 ? 13.894 8.497 17.049 0.46 17.50 35 GLU E CA 1
ATOM 4563 C C A GLU E 1 35 ? 13.974 8.346 18.615 0.54 17.91 35 GLU E C 1
ATOM 4564 C C B GLU E 1 35 ? 14.034 8.277 18.560 0.46 17.35 35 GLU E C 1
ATOM 4565 O O A GLU E 1 35 ? 14.598 9.174 19.307 0.54 17.06 35 GLU E O 1
ATOM 4566 O O B GLU E 1 35 ? 14.761 9.069 19.193 0.46 16.77 35 GLU E O 1
ATOM 4577 N N . ARG E 1 36 ? 13.365 7.292 19.168 1.00 16.04 36 ARG E N 1
ATOM 4578 C CA . ARG E 1 36 ? 13.384 7.051 20.636 1.00 16.19 36 ARG E CA 1
ATOM 4579 C C . ARG E 1 36 ? 14.850 6.881 21.050 1.00 16.80 36 ARG E C 1
ATOM 4580 O O . ARG E 1 36 ? 15.272 7.412 22.097 1.00 16.48 36 ARG E O 1
ATOM 4588 N N . LEU E 1 37 ? 15.608 6.087 20.287 1.00 14.86 37 LEU E N 1
ATOM 4589 C CA . LEU E 1 37 ? 17.005 5.816 20.722 1.00 15.97 37 LEU E CA 1
ATOM 4590 C C . LEU E 1 37 ? 17.794 7.130 20.681 1.00 18.12 37 LEU E C 1
ATOM 4591 O O . LEU E 1 37 ? 18.606 7.357 21.602 1.00 17.42 37 LEU E O 1
ATOM 4596 N N . ARG E 1 38 ? 17.644 7.954 19.639 1.00 15.92 38 ARG E N 1
ATOM 4597 C CA . ARG E 1 38 ? 18.328 9.273 19.554 1.00 16.93 38 ARG E CA 1
ATOM 4598 C C . ARG E 1 38 ? 17.933 10.074 20.799 1.00 19.38 38 ARG E C 1
ATOM 4599 O O . ARG E 1 38 ? 18.801 10.737 21.397 1.00 19.64 38 ARG E O 1
ATOM 4607 N N . SER E 1 39 ? 16.645 10.074 21.156 1.00 16.64 39 SER E N 1
ATOM 4608 C CA . SER E 1 39 ? 16.148 10.847 22.324 1.00 15.79 39 SER E CA 1
ATOM 4609 C C . SER E 1 39 ? 16.819 10.299 23.589 1.00 15.44 39 SER E C 1
ATOM 4610 O O . SER E 1 39 ? 17.126 11.115 24.484 1.00 19.15 39 SER E O 1
ATOM 4613 N N . LEU E 1 40 ? 16.942 8.981 23.770 1.00 15.03 40 LEU E N 1
ATOM 4614 C CA . LEU E 1 40 ? 17.551 8.382 24.988 1.00 13.86 40 LEU E CA 1
ATOM 4615 C C . LEU E 1 40 ? 19.016 8.830 25.058 1.00 16.01 40 LEU E C 1
ATOM 4616 O O . LEU E 1 40 ? 19.473 9.073 26.193 1.00 17.96 40 LEU E O 1
ATOM 4621 N N . HIS E 1 41 ? 19.741 8.795 23.936 1.00 15.63 41 HIS E N 1
ATOM 4622 C CA . HIS E 1 41 ? 21.167 9.210 24.013 1.00 14.83 41 HIS E CA 1
ATOM 4623 C C . HIS E 1 41 ? 21.233 10.692 24.401 1.00 17.87 41 HIS E C 1
ATOM 4624 O O . HIS E 1 41 ? 22.160 11.055 25.157 1.00 18.95 41 HIS E O 1
ATOM 4631 N N . ALA E 1 42 ? 20.325 11.522 23.878 1.00 20.11 42 ALA E N 1
ATOM 4632 C CA . ALA E 1 42 ? 20.363 12.970 24.191 1.00 19.35 42 ALA E CA 1
ATOM 4633 C C . ALA E 1 42 ? 20.047 13.118 25.683 1.00 19.47 42 ALA E C 1
ATOM 4634 O O . ALA E 1 42 ? 20.664 13.918 26.417 1.00 21.11 42 ALA E O 1
ATOM 4636 N N . ALA E 1 43 ? 19.084 12.370 26.230 1.00 18.18 43 ALA E N 1
ATOM 4637 C CA . ALA E 1 43 ? 18.654 12.475 27.645 1.00 18.11 43 ALA E CA 1
ATOM 4638 C C . ALA E 1 43 ? 19.874 12.070 28.480 1.00 21.64 43 ALA E C 1
ATOM 4639 O O . ALA E 1 43 ? 20.135 12.563 29.597 1.00 19.10 43 ALA E O 1
ATOM 4641 N N . LEU E 1 44 ? 20.555 10.985 28.098 1.00 16.26 44 LEU E N 1
ATOM 4642 C CA . LEU E 1 44 ? 21.654 10.410 28.920 1.00 17.49 44 LEU E CA 1
ATOM 4643 C C . LEU E 1 44 ? 22.783 11.447 28.953 1.00 17.29 44 LEU E C 1
ATOM 4644 O O . LEU E 1 44 ? 23.352 11.724 30.029 1.00 18.14 44 LEU E O 1
ATOM 4649 N N . GLN E 1 45 ? 23.077 12.135 27.846 1.00 16.66 45 GLN E N 1
ATOM 4650 C CA . GLN E 1 45 ? 24.147 13.167 27.765 1.00 18.23 45 GLN E CA 1
ATOM 4651 C C . GLN E 1 45 ? 23.780 14.381 28.625 1.00 23.94 45 GLN E C 1
ATOM 4652 O O . GLN E 1 45 ? 24.666 14.960 29.286 1.00 21.90 45 GLN E O 1
ATOM 4658 N N . ALA E 1 46 ? 22.480 14.670 28.737 1.00 20.65 46 ALA E N 1
ATOM 4659 C CA . ALA E 1 46 ? 22.063 15.832 29.557 1.00 23.81 46 ALA E CA 1
ATOM 4660 C C . ALA E 1 46 ? 21.912 15.368 31.009 1.00 22.43 46 ALA E C 1
ATOM 4661 O O . ALA E 1 46 ? 21.624 16.202 31.893 1.00 30.13 46 ALA E O 1
ATOM 4663 N N . GLY E 1 47 ? 22.003 14.110 31.450 1.00 19.51 47 GLY E N 1
ATOM 4664 C CA . GLY E 1 47 ? 21.695 13.511 32.763 1.00 19.49 47 GLY E CA 1
ATOM 4665 C C . GLY E 1 47 ? 20.272 13.817 33.201 1.00 33.52 47 GLY E C 1
ATOM 4666 O O . GLY E 1 47 ? 20.060 13.889 34.429 1.00 31.34 47 GLY E O 1
ATOM 4667 N N . ASP E 1 48 ? 19.345 13.713 32.242 1.00 26.72 48 ASP E N 1
ATOM 4668 C CA . ASP E 1 48 ? 17.892 13.998 32.387 1.00 21.87 48 ASP E CA 1
ATOM 4669 C C . ASP E 1 48 ? 17.150 12.687 32.676 1.00 26.08 48 ASP E C 1
ATOM 4670 O O . ASP E 1 48 ? 16.652 12.030 31.739 1.00 21.84 48 ASP E O 1
ATOM 4675 N N . ALA E 1 49 ? 16.927 12.371 33.955 1.00 22.32 49 ALA E N 1
ATOM 4676 C CA . ALA E 1 49 ? 16.318 11.136 34.501 1.00 23.46 49 ALA E CA 1
ATOM 4677 C C . ALA E 1 49 ? 14.863 11.180 34.019 1.00 23.35 49 ALA E C 1
ATOM 4678 O O . ALA E 1 49 ? 14.395 10.091 33.631 1.00 21.45 49 ALA E O 1
ATOM 4680 N N A GLN E 1 50 ? 14.135 12.301 34.064 0.52 24.38 50 GLN E N 1
ATOM 4681 N N B GLN E 1 50 ? 14.202 12.337 34.134 0.48 24.26 50 GLN E N 1
ATOM 4682 C CA A GLN E 1 50 ? 12.690 12.174 33.734 0.52 23.32 50 GLN E CA 1
ATOM 4683 C CA B GLN E 1 50 ? 12.776 12.499 33.741 0.48 26.51 50 GLN E CA 1
ATOM 4684 C C A GLN E 1 50 ? 12.484 12.065 32.218 0.52 22.52 50 GLN E C 1
ATOM 4685 C C B GLN E 1 50 ? 12.639 11.979 32.305 0.48 21.92 50 GLN E C 1
ATOM 4686 O O A GLN E 1 50 ? 11.475 11.505 31.744 0.52 19.13 50 GLN E O 1
ATOM 4687 O O B GLN E 1 50 ? 11.788 11.078 32.155 0.48 22.23 50 GLN E O 1
ATOM 4698 N N . ALA E 1 51 ? 13.377 12.592 31.374 1.00 22.24 51 ALA E N 1
ATOM 4699 C CA . ALA E 1 51 ? 13.335 12.331 29.916 1.00 24.08 51 ALA E CA 1
ATOM 4700 C C . ALA E 1 51 ?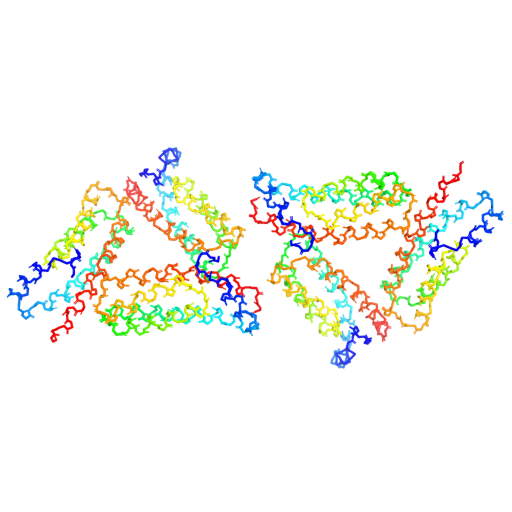 13.677 10.855 29.687 1.00 21.58 51 ALA E C 1
ATOM 4701 O O . ALA E 1 51 ? 12.986 10.198 28.882 1.00 18.28 51 ALA E O 1
ATOM 4703 N N . LEU E 1 52 ? 14.693 10.294 30.350 1.00 18.78 52 LEU E N 1
ATOM 4704 C CA . LEU E 1 52 ? 14.988 8.841 30.219 1.00 18.34 52 LEU E CA 1
ATOM 4705 C C . LEU E 1 52 ? 13.725 8.036 30.539 1.00 20.83 52 LEU E C 1
ATOM 4706 O O . LEU E 1 52 ? 13.384 7.087 29.805 1.00 19.29 52 LEU E O 1
ATOM 4711 N N A ARG E 1 53 ? 13.044 8.501 31.592 0.61 18.12 53 ARG E N 1
ATOM 4712 N N B ARG E 1 53 ? 13.190 8.078 31.764 0.39 16.42 53 ARG E N 1
ATOM 4713 C CA A ARG E 1 53 ? 11.853 7.761 32.088 0.61 18.13 53 ARG E CA 1
ATOM 4714 C CA B ARG E 1 53 ? 12.118 7.173 32.261 0.39 16.63 53 ARG E CA 1
ATOM 4715 C C A ARG E 1 53 ? 10.742 7.915 31.043 0.61 15.22 53 ARG E C 1
ATOM 4716 C C B ARG E 1 53 ? 10.887 7.230 31.349 0.39 16.63 53 ARG E C 1
ATOM 4717 O O A ARG E 1 53 ? 10.185 6.872 30.644 0.61 14.47 53 ARG E O 1
ATOM 4718 O O B ARG E 1 53 ? 10.319 6.135 31.170 0.39 13.86 53 ARG E O 1
ATOM 4733 N N A HIS E 1 54 ? 10.494 9.138 30.564 0.61 16.73 54 HIS E N 1
ATOM 4734 N N B HIS E 1 54 ? 10.548 8.374 30.745 0.39 17.82 54 HIS E N 1
ATOM 4735 C CA A HIS E 1 54 ? 9.341 9.318 29.641 0.61 18.43 54 HIS E CA 1
ATOM 4736 C CA B HIS E 1 54 ? 9.341 8.669 29.926 0.39 19.14 54 HIS E CA 1
ATOM 4737 C C A HIS E 1 54 ? 9.554 8.368 28.457 0.61 20.31 54 HIS E C 1
ATOM 4738 C C B HIS E 1 54 ? 9.532 8.420 28.425 0.39 20.07 54 HIS E C 1
ATOM 4739 O O A HIS E 1 54 ? 8.679 7.555 28.095 0.61 13.84 54 HIS E O 1
ATOM 4740 O O B HIS E 1 54 ? 8.643 8.196 27.579 0.39 14.38 54 HIS E O 1
ATOM 4753 N N . THR E 1 55 ? 10.749 8.595 27.901 1.00 19.53 55 THR E N 1
ATOM 4754 C CA . THR E 1 55 ? 11.031 8.024 26.556 1.00 18.57 55 THR E CA 1
ATOM 4755 C C . THR E 1 55 ? 11.121 6.500 26.679 1.00 17.15 55 THR E C 1
ATOM 4756 O O . THR E 1 55 ? 10.648 5.782 25.773 1.00 16.60 55 THR E O 1
ATOM 4760 N N . ALA E 1 56 ? 11.727 5.921 27.720 1.00 15.66 56 ALA E N 1
ATOM 4761 C CA . ALA E 1 56 ? 11.774 4.467 27.997 1.00 13.10 56 ALA E CA 1
ATOM 4762 C C . ALA E 1 56 ? 10.332 3.951 28.049 1.00 16.45 56 ALA E C 1
ATOM 4763 O O . ALA E 1 56 ? 10.031 2.897 27.461 1.00 17.34 56 ALA E O 1
ATOM 4765 N N . HIS E 1 57 ? 9.479 4.687 28.769 1.00 15.69 57 HIS E N 1
ATOM 4766 C CA . HIS E 1 57 ? 8.108 4.127 28.913 1.00 18.69 57 HIS E CA 1
ATOM 4767 C C . HIS E 1 57 ? 7.400 4.076 27.554 1.00 15.98 57 HIS E C 1
ATOM 4768 O O . HIS E 1 57 ? 6.696 3.078 27.305 1.00 18.99 57 HIS E O 1
ATOM 4775 N N A SER E 1 58 ? 7.540 5.122 26.733 0.49 16.72 58 SER E N 1
ATOM 4776 N N B SER E 1 58 ? 7.585 5.101 26.716 0.51 16.24 58 SER E N 1
ATOM 4777 C CA A SER E 1 58 ? 6.916 5.086 25.384 0.49 17.45 58 SER E CA 1
ATOM 4778 C CA B SER E 1 58 ? 7.029 5.318 25.354 0.51 15.30 58 SER E CA 1
ATOM 4779 C C A SER E 1 58 ? 7.469 3.858 24.652 0.49 15.17 58 SER E C 1
ATOM 4780 C C B SER E 1 58 ? 7.525 4.216 24.411 0.51 15.89 58 SER E C 1
ATOM 4781 O O A SER E 1 58 ? 6.758 2.999 24.093 0.49 11.80 58 SER E O 1
ATOM 4782 O O B SER E 1 58 ? 6.766 3.672 23.584 0.51 16.69 58 SER E O 1
ATOM 4787 N N . PHE E 1 59 ? 8.804 3.857 24.571 1.00 15.89 59 PHE E N 1
ATOM 4788 C CA . PHE E 1 59 ? 9.460 2.799 23.759 1.00 15.24 59 PHE E CA 1
ATOM 4789 C C . PHE E 1 59 ? 9.016 1.416 24.245 1.00 14.12 59 PHE E C 1
ATOM 4790 O O . PHE E 1 59 ? 8.811 0.487 23.435 1.00 16.34 59 PHE E O 1
ATOM 4798 N N . LYS E 1 60 ? 8.770 1.123 25.526 1.00 14.25 60 LYS E N 1
ATOM 4799 C CA . LYS E 1 60 ? 8.301 -0.173 26.082 1.00 14.22 60 LYS E CA 1
ATOM 4800 C C . LYS E 1 60 ? 6.947 -0.468 25.424 1.00 13.84 60 LYS E C 1
ATOM 4801 O O . LYS E 1 60 ? 6.793 -1.624 24.991 1.00 16.98 60 LYS E O 1
ATOM 4807 N N . GLY E 1 61 ? 6.084 0.554 25.437 1.00 18.14 61 GLY E N 1
ATOM 4808 C CA . GLY E 1 61 ? 4.762 0.296 24.833 1.00 21.61 61 GLY E CA 1
ATOM 4809 C C . GLY E 1 61 ? 4.804 -0.054 23.356 1.00 17.92 61 GLY E C 1
ATOM 4810 O O . GLY E 1 61 ? 4.169 -1.046 22.943 1.00 17.76 61 GLY E O 1
ATOM 4811 N N . GLY E 1 62 ? 5.503 0.798 22.600 1.00 16.99 62 GLY E N 1
ATOM 4812 C CA . GLY E 1 62 ? 5.612 0.673 21.134 1.00 18.25 62 GLY E CA 1
ATOM 4813 C C . GLY E 1 62 ? 6.186 -0.713 20.892 1.00 17.26 62 GLY E C 1
ATOM 4814 O O . GLY E 1 62 ? 5.751 -1.449 19.984 1.00 16.48 62 GLY E O 1
ATOM 4815 N N . SER E 1 63 ? 7.273 -1.096 21.571 1.00 14.85 63 SER E N 1
ATOM 4816 C CA . SER E 1 63 ? 7.946 -2.415 21.440 1.00 15.36 63 SER E CA 1
ATOM 4817 C C . SER E 1 63 ? 6.947 -3.546 21.707 1.00 15.35 63 SER E C 1
ATOM 4818 O O . SER E 1 63 ? 6.841 -4.521 20.938 1.00 16.64 63 SER E O 1
ATOM 4821 N N A SER E 1 64 ? 6.192 -3.467 22.808 0.52 15.79 64 SER E N 1
ATOM 4822 N N B SER E 1 64 ? 6.185 -3.426 22.799 0.48 15.55 64 SER E N 1
ATOM 4823 C CA A SER E 1 64 ? 5.170 -4.491 23.150 0.52 17.41 64 SER E CA 1
ATOM 4824 C CA B SER E 1 64 ? 5.169 -4.437 23.194 0.48 16.34 64 SER E CA 1
ATOM 4825 C C A SER E 1 64 ? 4.149 -4.639 22.017 0.52 15.88 64 SER E C 1
ATOM 4826 C C B SER E 1 64 ? 4.122 -4.611 22.088 0.48 15.92 64 SER E C 1
ATOM 4827 O O A SER E 1 64 ? 3.860 -5.777 21.595 0.52 16.94 64 SER E O 1
ATOM 4828 O O B SER E 1 64 ? 3.811 -5.788 21.822 0.48 17.59 64 SER E O 1
ATOM 4833 N N . ASN E 1 65 ? 3.760 -3.492 21.452 1.00 17.95 65 ASN E N 1
ATOM 4834 C CA . ASN E 1 65 ? 2.616 -3.564 20.503 1.00 17.82 65 ASN E CA 1
ATOM 4835 C C . ASN E 1 65 ? 3.148 -4.234 19.232 1.00 18.14 65 ASN E C 1
ATOM 4836 O O . ASN E 1 65 ? 2.321 -4.785 18.481 1.00 16.73 65 ASN E O 1
ATOM 4841 N N . MET E 1 66 ? 4.453 -4.134 18.958 1.00 15.39 66 MET E N 1
ATOM 4842 C CA . MET E 1 66 ? 5.002 -4.824 17.759 1.00 15.59 66 MET E CA 1
ATOM 4843 C C . MET E 1 66 ? 5.662 -6.175 18.054 1.00 16.55 66 MET E C 1
ATOM 4844 O O . MET E 1 66 ? 6.376 -6.754 17.212 1.00 19.12 66 MET E O 1
ATOM 4849 N N . GLY E 1 67 ? 5.471 -6.754 19.243 1.00 15.24 67 GLY E N 1
ATOM 4850 C CA . GLY E 1 67 ? 5.947 -8.090 19.647 1.00 14.92 67 GLY E CA 1
ATOM 4851 C C . GLY E 1 67 ? 7.452 -8.139 19.856 1.00 16.23 67 GLY E C 1
ATOM 4852 O O . GLY E 1 67 ? 7.898 -9.285 20.057 1.00 18.56 67 GLY E O 1
ATOM 4853 N N . ALA E 1 68 ? 7.999 -6.934 20.042 1.00 16.47 68 ALA E N 1
ATOM 4854 C CA . ALA E 1 68 ? 9.443 -6.925 20.380 1.00 17.10 68 ALA E CA 1
ATOM 4855 C C . ALA E 1 68 ? 9.653 -7.054 21.894 1.00 16.74 68 ALA E C 1
ATOM 4856 O O . ALA E 1 68 ? 9.962 -6.078 22.605 1.00 16.63 68 ALA E O 1
ATOM 4858 N N . VAL E 1 69 ? 9.433 -8.260 22.424 1.00 17.21 69 VAL E N 1
ATOM 4859 C CA . VAL E 1 69 ? 9.215 -8.510 23.880 1.00 20.18 69 VAL E CA 1
ATOM 4860 C C . VAL E 1 69 ? 10.542 -8.325 24.626 1.00 18.21 69 VAL E C 1
ATOM 4861 O O . VAL E 1 69 ? 10.534 -7.727 25.720 1.00 19.13 69 VAL E O 1
ATOM 4865 N N . LEU E 1 70 ? 11.688 -8.734 24.071 1.00 19.57 70 LEU E N 1
ATOM 4866 C CA . LEU E 1 70 ? 12.948 -8.575 24.845 1.00 19.39 70 LEU E CA 1
ATOM 4867 C C . LEU E 1 70 ? 13.300 -7.084 24.878 1.00 16.52 70 LEU E C 1
ATOM 4868 O O . LEU E 1 70 ? 13.709 -6.578 25.943 1.00 18.58 70 LEU E O 1
ATOM 4873 N N . LEU E 1 71 ? 13.145 -6.364 23.762 1.00 15.96 71 LEU E N 1
ATOM 4874 C CA . LEU E 1 71 ? 13.387 -4.900 23.678 1.00 13.28 71 LEU E CA 1
ATOM 4875 C C . LEU E 1 71 ? 12.492 -4.190 24.699 1.00 17.08 71 LEU E C 1
ATOM 4876 O O . LEU E 1 71 ? 12.996 -3.348 25.469 1.00 16.54 71 LEU E O 1
ATOM 4881 N N . ALA E 1 72 ? 11.229 -4.628 24.745 1.00 15.65 72 ALA E N 1
ATOM 4882 C CA . ALA E 1 72 ? 10.292 -4.018 25.718 1.00 18.16 72 ALA E CA 1
ATOM 4883 C C . ALA E 1 72 ? 10.813 -4.208 27.147 1.00 15.65 72 ALA E C 1
ATOM 4884 O O . ALA E 1 72 ? 10.629 -3.276 27.955 1.00 18.09 72 ALA E O 1
ATOM 4886 N N . GLY E 1 73 ? 11.328 -5.387 27.507 1.00 18.04 73 GLY E N 1
ATOM 4887 C CA . GLY E 1 73 ? 11.920 -5.705 28.822 1.00 19.25 73 GLY E CA 1
ATOM 4888 C C . GLY E 1 73 ? 13.022 -4.724 29.182 1.00 21.97 73 GLY E C 1
ATOM 4889 O O . GLY E 1 73 ? 13.044 -4.131 30.280 1.00 18.56 73 GLY E O 1
ATOM 4890 N N . TYR E 1 74 ? 13.869 -4.427 28.192 1.00 18.31 74 TYR E N 1
ATOM 4891 C CA . TYR E 1 74 ? 15.015 -3.521 28.468 1.00 19.47 74 TYR E CA 1
ATOM 4892 C C . TYR E 1 74 ? 14.473 -2.113 28.737 1.00 18.96 74 TYR E C 1
ATOM 4893 O O . TYR E 1 74 ? 14.906 -1.333 29.608 1.00 20.46 74 TYR E O 1
ATOM 4902 N N . CYS E 1 75 ? 13.467 -1.702 27.957 1.00 15.41 75 CYS E N 1
ATOM 4903 C CA . CYS E 1 75 ? 12.876 -0.346 28.106 1.00 14.96 75 CYS E CA 1
ATOM 4904 C C . CYS E 1 75 ? 12.298 -0.292 29.526 1.00 16.61 75 CYS E C 1
ATOM 4905 O O . CYS E 1 75 ? 12.394 0.787 30.138 1.00 19.69 75 CYS E O 1
ATOM 4908 N N . LYS E 1 76 ? 11.610 -1.348 29.971 1.00 18.13 76 LYS E N 1
ATOM 4909 C CA . LYS E 1 76 ? 10.980 -1.376 31.319 1.00 19.20 76 LYS E CA 1
ATOM 4910 C C . LYS E 1 76 ? 12.074 -1.230 32.384 1.00 21.37 76 LYS E C 1
ATOM 4911 O O . LYS E 1 76 ? 11.855 -0.477 33.353 1.00 20.31 76 LYS E O 1
ATOM 4917 N N . GLU E 1 77 ? 13.217 -1.888 32.171 1.00 19.55 77 GLU E N 1
ATOM 4918 C CA . GLU E 1 77 ? 14.282 -1.738 33.200 1.00 19.26 77 GLU E CA 1
ATOM 4919 C C . GLU E 1 77 ? 14.799 -0.296 33.229 1.00 18.38 77 GLU E C 1
ATOM 4920 O O . GLU E 1 77 ? 15.111 0.261 34.302 1.00 22.70 77 GLU E O 1
ATOM 4926 N N . LEU E 1 78 ? 14.912 0.372 32.077 1.00 16.83 78 LEU E N 1
ATOM 4927 C CA . LEU E 1 78 ? 15.403 1.771 31.972 1.00 17.30 78 LEU E CA 1
ATOM 4928 C C . LEU E 1 78 ? 14.344 2.606 32.701 1.00 23.05 78 LEU E C 1
ATOM 4929 O O . LEU E 1 78 ? 14.704 3.615 33.337 1.00 20.83 78 LEU E O 1
ATOM 4934 N N . GLU E 1 79 ? 13.072 2.430 32.329 1.00 17.04 79 GLU E N 1
ATOM 4935 C CA . GLU E 1 79 ? 12.029 3.319 32.907 1.00 19.91 79 GLU E CA 1
ATOM 4936 C C . GLU E 1 79 ? 12.157 3.291 34.435 1.00 19.11 79 GLU E C 1
ATOM 4937 O O . GLU E 1 79 ? 12.041 4.369 35.054 1.00 21.50 79 GLU E O 1
ATOM 4943 N N A GLU E 1 80 ? 12.276 2.089 35.007 0.68 19.70 80 GLU E N 1
ATOM 4944 N N B GLU E 1 80 ? 12.347 2.100 35.011 0.32 19.68 80 GLU E N 1
ATOM 4945 C CA A GLU E 1 80 ? 12.233 1.964 36.489 0.68 24.17 80 GLU E CA 1
ATOM 4946 C CA B GLU E 1 80 ? 12.221 1.821 36.467 0.32 21.69 80 GLU E CA 1
ATOM 4947 C C A GLU E 1 80 ? 13.508 2.615 37.036 0.68 23.01 80 GLU E C 1
ATOM 4948 C C B GLU E 1 80 ? 13.525 2.179 37.190 0.32 20.69 80 GLU E C 1
ATOM 4949 O O A GLU E 1 80 ? 13.431 3.424 37.984 0.68 20.62 80 GLU E O 1
ATOM 4950 O O B GLU E 1 80 ? 13.507 2.565 38.376 0.32 15.68 80 GLU E O 1
ATOM 4961 N N . SER E 1 81 ? 14.632 2.202 36.442 1.00 23.34 81 SER E N 1
ATOM 4962 C CA . SER E 1 81 ? 15.947 2.713 36.914 1.00 25.22 81 SER E CA 1
ATOM 4963 C C . SER E 1 81 ? 15.836 4.239 37.007 1.00 27.32 81 SER E C 1
ATOM 4964 O O . SER E 1 81 ? 16.199 4.923 37.986 1.00 28.95 81 SER E O 1
ATOM 4967 N N . ALA E 1 82 ? 15.375 4.911 35.949 1.00 18.58 82 ALA E N 1
ATOM 4968 C CA . ALA E 1 82 ? 15.255 6.374 35.744 1.00 21.18 82 ALA E CA 1
ATOM 4969 C C . ALA E 1 82 ? 14.243 6.934 36.750 1.00 25.59 82 ALA E C 1
ATOM 4970 O O . ALA E 1 82 ? 14.530 7.963 37.393 1.00 25.75 82 ALA E O 1
ATOM 4972 N N . ARG E 1 83 ? 13.167 6.185 37.014 1.00 21.70 83 ARG E N 1
ATOM 4973 C CA . ARG E 1 83 ? 12.142 6.661 37.983 1.00 25.58 83 ARG E CA 1
ATOM 4974 C C . ARG E 1 83 ? 12.823 6.777 39.352 1.00 27.29 83 ARG E C 1
ATOM 4975 O O . ARG E 1 83 ? 12.561 7.807 40.006 1.00 30.94 83 ARG E O 1
ATOM 4983 N N . ARG E 1 84 ? 13.610 5.757 39.708 1.00 22.20 84 ARG E N 1
ATOM 4984 C CA . ARG E 1 84 ? 14.264 5.660 41.041 1.00 23.57 84 ARG E CA 1
ATOM 4985 C C . ARG E 1 84 ? 15.499 6.559 41.169 1.00 31.93 84 ARG E C 1
ATOM 4986 O O . ARG E 1 84 ? 16.141 6.447 42.233 1.00 29.28 84 ARG E O 1
ATOM 4994 N N . GLY E 1 85 ? 15.846 7.219 40.059 1.00 24.86 85 GLY E N 1
ATOM 4995 C CA . GLY E 1 85 ? 17.035 8.085 39.937 1.00 27.88 85 GLY E CA 1
ATOM 4996 C C . GLY E 1 85 ? 18.316 7.270 39.972 1.00 27.07 85 GLY E C 1
ATOM 4997 O O . GLY E 1 85 ? 19.326 7.941 40.264 1.00 31.63 85 GLY E O 1
ATOM 4998 N N . GLU E 1 86 ? 18.350 5.978 39.630 1.00 25.20 86 GLU E N 1
ATOM 4999 C CA . GLU E 1 86 ? 19.452 4.978 39.640 1.00 25.16 86 GLU E CA 1
ATOM 5000 C C . GLU E 1 86 ? 20.082 4.912 38.244 1.00 27.99 86 GLU E C 1
ATOM 5001 O O . GLU E 1 86 ? 19.851 3.957 37.476 1.00 36.98 86 GLU E O 1
ATOM 5007 N N . LEU E 1 87 ? 20.842 5.937 37.844 1.00 21.33 87 LEU E N 1
ATOM 5008 C CA . LEU E 1 87 ? 21.254 6.181 36.435 1.00 18.73 87 LEU E CA 1
ATOM 5009 C C . LEU E 1 87 ? 22.543 5.431 36.081 1.00 20.67 87 LEU E C 1
ATOM 5010 O O . LEU E 1 87 ? 22.865 5.452 34.876 1.00 17.34 87 LEU E O 1
ATOM 5015 N N A GLN E 1 88 ? 23.172 4.752 37.046 0.64 18.11 88 GLN E N 1
ATOM 5016 N N B GLN E 1 88 ? 23.208 4.683 36.968 0.36 19.33 88 GLN E N 1
ATOM 5017 C CA A GLN E 1 88 ? 24.448 4.078 36.688 0.64 19.57 88 GLN E CA 1
ATOM 5018 C CA B GLN E 1 88 ? 24.489 3.998 36.648 0.36 19.90 88 GLN E CA 1
ATOM 5019 C C A GLN E 1 88 ? 24.168 3.055 35.581 0.64 16.57 88 GLN E C 1
ATOM 5020 C C B GLN E 1 88 ? 24.293 2.718 35.827 0.36 16.70 88 GLN E C 1
ATOM 5021 O O A GLN E 1 88 ? 25.128 2.887 34.801 0.64 16.00 88 GLN E O 1
ATOM 5022 O O B GLN E 1 88 ? 25.234 2.093 35.295 0.36 13.77 88 GLN E O 1
ATOM 5033 N N . ARG E 1 89 ? 23.015 2.379 35.626 1.00 18.95 89 ARG E N 1
ATOM 5034 C CA . ARG E 1 89 ? 22.697 1.271 34.685 1.00 19.60 89 ARG E CA 1
ATOM 5035 C C . ARG E 1 89 ? 22.332 1.897 33.334 1.00 18.61 89 ARG E C 1
ATOM 5036 O O . ARG E 1 89 ? 22.186 1.117 32.374 1.00 18.18 89 ARG E O 1
ATOM 5044 N N . ALA E 1 90 ? 22.016 3.186 33.186 1.00 14.96 90 ALA E N 1
ATOM 5045 C CA . ALA E 1 90 ? 21.373 3.758 31.980 1.00 14.22 90 ALA E CA 1
ATOM 5046 C C . ALA E 1 90 ? 22.276 3.584 30.762 1.00 17.44 90 ALA E C 1
ATOM 5047 O O . ALA E 1 90 ? 21.806 3.185 29.698 1.00 16.02 90 ALA E O 1
ATOM 5049 N N . PRO E 1 91 ? 23.604 3.830 30.821 1.00 12.93 91 PRO E N 1
ATOM 5050 C CA . PRO E 1 91 ? 24.388 3.704 29.590 1.00 12.99 91 PRO E CA 1
ATOM 5051 C C . PRO E 1 91 ? 24.338 2.264 29.057 1.00 13.59 91 PRO E C 1
ATOM 5052 O O . PRO E 1 91 ? 24.156 2.032 27.870 1.00 15.13 91 PRO E O 1
ATOM 5056 N N . ALA E 1 92 ? 24.501 1.275 29.940 1.00 12.93 92 ALA E N 1
ATOM 5057 C CA . ALA E 1 92 ? 24.512 -0.157 29.559 1.00 13.20 92 ALA E CA 1
ATOM 5058 C C . ALA E 1 92 ? 23.131 -0.544 29.015 1.00 15.34 92 ALA E C 1
ATOM 5059 O O . ALA E 1 92 ? 23.036 -1.357 28.075 1.00 15.03 92 ALA E O 1
ATOM 5061 N N . LEU E 1 93 ? 22.043 -0.122 29.667 1.00 14.80 93 LEU E N 1
ATOM 5062 C CA . LEU E 1 93 ? 20.694 -0.527 29.186 1.00 14.44 93 LEU E CA 1
ATOM 5063 C C . LEU E 1 93 ? 20.431 0.042 27.787 1.00 17.00 93 LEU E C 1
ATOM 5064 O O . LEU E 1 93 ? 19.848 -0.621 26.905 1.00 15.40 93 LEU E O 1
ATOM 5069 N N . ILE E 1 94 ? 20.878 1.280 27.560 1.00 12.22 94 ILE E N 1
ATOM 5070 C CA . ILE E 1 94 ? 20.720 1.930 26.226 1.00 12.54 94 ILE E CA 1
ATOM 5071 C C . ILE E 1 94 ? 21.529 1.082 25.236 1.00 15.27 94 ILE E C 1
ATOM 5072 O O . ILE E 1 94 ? 21.053 0.824 24.114 1.00 14.51 94 ILE E O 1
ATOM 5077 N N A GLU E 1 95 ? 22.829 0.826 25.409 0.53 11.53 95 GLU E N 1
ATOM 5078 N N B GLU E 1 95 ? 22.600 0.470 25.750 0.47 12.40 95 GLU E N 1
ATOM 5079 C CA A GLU E 1 95 ? 23.510 -0.109 24.473 0.53 11.38 95 GLU E CA 1
ATOM 5080 C CA B GLU E 1 95 ? 23.566 -0.222 24.854 0.47 16.67 95 GLU E CA 1
ATOM 5081 C C A GLU E 1 95 ? 22.816 -1.471 24.351 0.53 13.57 95 GLU E C 1
ATOM 5082 C C B GLU E 1 95 ? 22.809 -1.457 24.355 0.47 15.46 95 GLU E C 1
ATOM 5083 O O A GLU E 1 95 ? 22.773 -2.130 23.292 0.53 14.13 95 GLU E O 1
ATOM 5084 O O B GLU E 1 95 ? 22.843 -1.655 23.123 0.47 15.15 95 GLU E O 1
ATOM 5095 N N . GLN E 1 96 ? 22.201 -2.106 25.354 1.00 13.66 96 GLN E N 1
ATOM 5096 C CA . GLN E 1 96 ? 21.436 -3.378 25.270 1.00 14.36 96 GLN E CA 1
ATOM 5097 C C . GLN E 1 96 ? 20.267 -3.080 24.324 1.00 15.24 96 GLN E C 1
ATOM 5098 O O . GLN E 1 96 ? 20.034 -3.938 23.448 1.00 15.03 96 GLN E O 1
ATOM 5104 N N . MET E 1 97 ? 19.603 -1.931 24.482 1.00 14.56 97 MET E N 1
ATOM 5105 C CA . MET E 1 97 ? 18.442 -1.603 23.611 1.00 14.64 97 MET E CA 1
ATOM 5106 C C . MET E 1 97 ? 18.936 -1.432 22.170 1.00 15.60 97 MET E C 1
ATOM 5107 O O . MET E 1 97 ? 18.262 -1.882 21.218 1.00 16.16 97 MET E O 1
ATOM 5112 N N . GLU E 1 98 ? 20.106 -0.825 21.944 1.00 13.63 98 GLU E N 1
ATOM 5113 C CA . GLU E 1 98 ? 20.616 -0.679 20.554 1.00 14.64 98 GLU E CA 1
ATOM 5114 C C . GLU E 1 98 ? 20.877 -2.085 20.000 1.00 15.30 98 GLU E C 1
ATOM 5115 O O . GLU E 1 98 ? 20.526 -2.280 18.818 1.00 14.93 98 GLU E O 1
ATOM 5121 N N A ARG E 1 99 ? 21.485 -3.030 20.724 0.51 13.64 99 ARG E N 1
ATOM 5122 N N B ARG E 1 99 ? 21.526 -2.980 20.751 0.49 14.49 99 ARG E N 1
ATOM 5123 C CA A ARG E 1 99 ? 21.840 -4.355 20.147 0.51 13.55 99 ARG E CA 1
ATOM 5124 C CA B ARG E 1 99 ? 21.858 -4.325 20.208 0.49 14.78 99 ARG E CA 1
ATOM 5125 C C A ARG E 1 99 ? 20.638 -5.284 19.946 0.51 12.80 99 ARG E C 1
ATOM 5126 C C B ARG E 1 99 ? 20.542 -5.001 19.805 0.49 13.46 99 ARG E C 1
ATOM 5127 O O A ARG E 1 99 ? 20.524 -6.186 19.091 0.51 11.05 99 ARG E O 1
ATOM 5128 O O B ARG E 1 99 ? 20.545 -5.414 18.626 0.49 9.29 99 ARG E O 1
ATOM 5143 N N . GLU E 1 100 ? 19.617 -5.034 20.772 1.00 14.08 100 GLU E N 1
ATOM 5144 C CA . GLU E 1 100 ? 18.344 -5.790 20.620 1.00 14.75 100 GLU E CA 1
ATOM 5145 C C . GLU E 1 100 ? 17.529 -5.160 19.485 1.00 12.81 100 GLU E C 1
ATOM 5146 O O . GLU E 1 100 ? 16.992 -5.895 18.629 1.00 13.81 100 GLU E O 1
ATOM 5152 N N . PHE E 1 101 ? 17.429 -3.828 19.422 1.00 12.76 101 PHE E N 1
ATOM 5153 C CA . PHE E 1 101 ? 16.731 -3.137 18.306 1.00 13.57 101 PHE E CA 1
ATOM 5154 C C . PHE E 1 101 ? 17.368 -3.507 16.963 1.00 13.48 101 PHE E C 1
ATOM 5155 O O . PHE E 1 101 ? 16.668 -3.694 15.949 1.00 13.36 101 PHE E O 1
ATOM 5163 N N . ALA E 1 102 ? 18.697 -3.643 16.879 1.00 12.49 102 ALA E N 1
ATOM 5164 C CA . ALA E 1 102 ? 19.325 -3.958 15.575 1.00 13.83 102 ALA E CA 1
ATOM 5165 C C . ALA E 1 102 ? 18.782 -5.324 15.141 1.00 13.22 102 ALA E C 1
ATOM 5166 O O . ALA E 1 102 ? 18.600 -5.496 13.918 1.00 12.46 102 ALA E O 1
ATOM 5168 N N . ILE E 1 103 ? 18.499 -6.260 16.050 1.00 12.60 103 ILE E N 1
ATOM 5169 C CA . ILE E 1 103 ? 17.952 -7.593 15.653 1.00 12.33 103 ILE E CA 1
ATOM 5170 C C . ILE E 1 103 ? 16.522 -7.372 15.146 1.00 12.81 103 ILE E C 1
ATOM 5171 O O . ILE E 1 103 ? 16.137 -7.947 14.109 1.00 14.27 103 ILE E O 1
ATOM 5176 N N . VAL E 1 104 ? 15.720 -6.698 15.976 1.00 13.12 104 VAL E N 1
ATOM 5177 C CA . VAL E 1 104 ? 14.302 -6.485 15.560 1.00 12.79 104 VAL E CA 1
ATOM 5178 C C . VAL E 1 104 ? 14.327 -5.818 14.180 1.00 14.27 104 VAL E C 1
ATOM 5179 O O . VAL E 1 104 ? 13.509 -6.121 13.283 1.00 13.66 104 VAL E O 1
ATOM 5183 N N . ARG E 1 105 ? 15.133 -4.774 13.965 1.00 12.41 105 ARG E N 1
ATOM 5184 C CA . ARG E 1 105 ? 15.197 -3.981 12.710 1.00 12.81 105 ARG E CA 1
ATOM 5185 C C . ARG E 1 105 ? 15.446 -4.978 11.572 1.00 14.75 105 ARG E C 1
ATOM 5186 O O . ARG E 1 105 ? 14.766 -4.828 10.541 1.00 14.26 105 ARG E O 1
ATOM 5194 N N . ILE E 1 106 ? 16.533 -5.753 11.637 1.00 12.96 106 ILE E N 1
ATOM 5195 C CA . ILE E 1 106 ? 16.824 -6.594 10.438 1.00 13.72 106 ILE E CA 1
ATOM 5196 C C . ILE E 1 106 ? 15.675 -7.585 10.218 1.00 13.95 106 ILE E C 1
ATOM 5197 O O . ILE E 1 106 ? 15.359 -7.909 9.055 1.00 15.27 106 ILE E O 1
ATOM 5202 N N . LEU E 1 107 ? 15.114 -8.174 11.277 1.00 13.03 107 LEU E N 1
ATOM 5203 C CA . LEU E 1 107 ? 13.961 -9.101 11.115 1.00 14.28 107 LEU E CA 1
ATOM 5204 C C . LEU E 1 107 ? 12.823 -8.321 10.447 1.00 16.37 107 LEU E C 1
ATOM 5205 O O . LEU E 1 107 ? 12.128 -8.936 9.611 1.00 15.02 107 LEU E O 1
ATOM 5210 N N . PHE E 1 108 ? 12.530 -7.090 10.878 1.00 13.07 108 PHE E N 1
ATOM 5211 C CA . PHE E 1 108 ? 11.433 -6.317 10.237 1.00 13.26 108 PHE E CA 1
ATOM 5212 C C . PHE E 1 108 ? 11.802 -5.990 8.786 1.00 16.23 108 PHE E C 1
ATOM 5213 O O . PHE E 1 108 ? 10.882 -5.934 7.945 1.00 17.70 108 PHE E O 1
ATOM 5221 N N . LYS E 1 109 ? 13.066 -5.723 8.441 1.00 14.06 109 LYS E N 1
ATOM 5222 C CA . LYS E 1 109 ? 13.404 -5.403 7.028 1.00 15.95 109 LYS E CA 1
ATOM 5223 C C . LYS E 1 109 ? 13.238 -6.702 6.231 1.00 16.31 109 LYS E C 1
ATOM 5224 O O . LYS E 1 109 ? 12.672 -6.602 5.123 1.00 18.17 109 LYS E O 1
ATOM 5230 N N . GLN E 1 110 ? 13.586 -7.866 6.787 1.00 16.38 110 GLN E N 1
ATOM 5231 C CA . GLN E 1 110 ? 13.420 -9.126 6.011 1.00 18.52 110 GLN E CA 1
ATOM 5232 C C . GLN E 1 110 ? 11.917 -9.369 5.832 1.00 20.88 110 GLN E C 1
ATOM 5233 O O . GLN E 1 110 ? 11.492 -9.707 4.708 1.00 20.52 110 GLN E O 1
ATOM 5239 N N . GLU E 1 111 ? 11.070 -9.096 6.829 1.00 15.74 111 GLU E N 1
ATOM 5240 C CA . GLU E 1 111 ? 9.601 -9.318 6.744 1.00 16.41 111 GLU E CA 1
ATOM 5241 C C . GLU E 1 111 ? 9.040 -8.332 5.713 1.00 18.35 111 GLU E C 1
ATOM 5242 O O . GLU E 1 111 ? 8.124 -8.706 4.950 1.00 17.59 111 GLU E O 1
ATOM 5248 N N . ARG E 1 112 ? 9.447 -7.062 5.793 1.00 14.94 112 ARG E N 1
ATOM 5249 C CA . ARG E 1 112 ? 8.862 -5.987 4.946 1.00 15.09 112 ARG E CA 1
ATOM 5250 C C . ARG E 1 112 ? 9.008 -6.312 3.455 1.00 18.88 112 ARG E C 1
ATOM 5251 O O . ARG E 1 112 ? 8.186 -5.898 2.612 1.00 17.19 112 ARG E O 1
ATOM 5259 N N . GLN E 1 113 ? 10.060 -7.069 3.127 1.00 14.88 113 GLN E N 1
ATOM 5260 C CA . GLN E 1 113 ? 10.429 -7.336 1.711 1.00 17.58 113 GLN E CA 1
ATOM 5261 C C . GLN E 1 113 ? 9.401 -8.326 1.151 1.00 18.88 113 GLN E C 1
ATOM 5262 O O . GLN E 1 113 ? 9.459 -8.489 -0.086 1.00 21.66 113 GLN E O 1
ATOM 5268 N N A ARG E 1 114 ? 8.536 -8.901 1.993 0.47 16.40 114 ARG E N 1
ATOM 5269 N N B ARG E 1 114 ? 8.564 -8.923 2.006 0.53 16.74 114 ARG E N 1
ATOM 5270 C CA A ARG E 1 114 ? 7.541 -9.888 1.494 0.47 19.12 114 ARG E CA 1
ATOM 5271 C CA B ARG E 1 114 ? 7.541 -9.910 1.567 0.53 20.60 114 ARG E CA 1
ATOM 5272 C C A ARG E 1 114 ? 6.217 -9.184 1.175 0.47 22.76 114 ARG E C 1
ATOM 5273 C C B ARG E 1 114 ? 6.310 -9.176 1.021 0.53 24.65 114 ARG E C 1
ATOM 5274 O O A ARG E 1 114 ? 5.211 -9.858 0.871 0.47 20.13 114 ARG E O 1
ATOM 5275 O O B ARG E 1 114 ? 5.433 -9.858 0.454 0.53 23.14 114 ARG E O 1
ATOM 5290 N N . TYR E 1 115 ? 6.265 -7.848 1.171 1.00 18.60 115 TYR E N 1
ATOM 5291 C CA . TYR E 1 115 ? 5.039 -7.053 0.898 1.00 18.46 115 TYR E CA 1
ATOM 5292 C C . TYR E 1 115 ? 5.433 -5.995 -0.137 1.00 18.09 115 TYR E C 1
ATOM 5293 O O . TYR E 1 115 ? 6.576 -5.525 -0.293 1.00 19.50 115 TYR E O 1
ATOM 5302 N N . ARG E 1 116 ? 4.451 -5.552 -0.930 1.00 20.47 116 ARG E N 1
ATOM 5303 C CA . ARG E 1 116 ? 4.667 -4.529 -1.988 1.00 23.76 116 ARG E CA 1
ATOM 5304 C C . ARG E 1 116 ? 5.206 -3.236 -1.366 1.00 25.76 116 ARG E C 1
ATOM 5305 O O . ARG E 1 116 ? 4.881 -2.851 -0.243 1.00 28.64 116 ARG E O 1
ATOM 5314 N N . SER F 1 2 ? 28.128 6.172 43.133 1.00 47.19 2 SER F N 1
ATOM 5315 C CA . SER F 1 2 ? 27.751 4.767 43.459 1.00 55.25 2 SER F CA 1
ATOM 5316 C C . SER F 1 2 ? 28.930 3.800 43.298 1.00 48.56 2 SER F C 1
ATOM 5317 O O . SER F 1 2 ? 29.592 3.759 42.241 1.00 31.10 2 SER F O 1
ATOM 5320 N N . ALA F 1 3 ? 29.156 2.959 44.312 1.00 36.41 3 ALA F N 1
ATOM 5321 C CA . ALA F 1 3 ? 30.082 1.803 44.308 1.00 38.23 3 ALA F CA 1
ATOM 5322 C C . ALA F 1 3 ? 29.533 0.783 43.314 1.00 36.79 3 ALA F C 1
ATOM 5323 O O . ALA F 1 3 ? 28.320 0.713 43.128 1.00 44.17 3 ALA F O 1
ATOM 5325 N N . PRO F 1 4 ? 30.394 0.019 42.606 1.00 34.71 4 PRO F N 1
ATOM 5326 C CA . PRO F 1 4 ? 31.844 0.073 42.804 1.00 36.49 4 PRO F CA 1
ATOM 5327 C C . PRO F 1 4 ? 32.557 1.103 41.915 1.00 28.46 4 PRO F C 1
ATOM 5328 O O . PRO F 1 4 ? 33.770 1.190 41.863 1.00 31.11 4 PRO F O 1
ATOM 5332 N N . HIS F 1 5 ? 31.806 1.896 41.146 1.00 21.95 5 HIS F N 1
ATOM 5333 C CA . HIS F 1 5 ? 32.358 2.804 40.105 1.00 21.58 5 HIS F CA 1
ATOM 5334 C C . HIS F 1 5 ? 33.111 3.987 40.724 1.00 22.10 5 HIS F C 1
ATOM 5335 O O . HIS F 1 5 ? 34.023 4.576 40.109 1.00 21.53 5 HIS F O 1
ATOM 5342 N N . LEU F 1 6 ? 32.471 4.511 41.773 1.00 19.33 6 LEU F N 1
ATOM 5343 C CA . LEU F 1 6 ? 32.991 5.685 42.523 1.00 21.32 6 LEU F CA 1
ATOM 5344 C C . LEU F 1 6 ? 33.261 5.227 43.960 1.00 23.43 6 LEU F C 1
ATOM 5345 O O . LEU F 1 6 ? 32.428 4.537 44.580 1.00 24.91 6 LEU F O 1
ATOM 5350 N N . ASP F 1 7 ? 34.394 5.734 44.456 1.00 18.18 7 ASP F N 1
ATOM 5351 C CA . ASP F 1 7 ? 34.787 5.486 45.869 1.00 19.23 7 ASP F CA 1
ATOM 5352 C C . ASP F 1 7 ? 34.349 6.689 46.713 1.00 18.89 7 ASP F C 1
ATOM 5353 O O . ASP F 1 7 ? 34.790 7.819 46.424 1.00 21.57 7 ASP F O 1
ATOM 5358 N N . ASP F 1 8 ? 33.211 6.473 47.380 1.00 24.25 8 ASP F N 1
ATOM 5359 C CA . ASP F 1 8 ? 32.375 7.610 47.851 1.00 28.12 8 ASP F CA 1
ATOM 5360 C C . ASP F 1 8 ? 33.187 8.380 48.898 1.00 27.77 8 ASP F C 1
ATOM 5361 O O . ASP F 1 8 ? 32.905 9.574 49.125 1.00 31.58 8 ASP F O 1
ATOM 5366 N N A ARG F 1 9 ? 34.149 7.732 49.563 0.61 25.46 9 ARG F N 1
ATOM 5367 N N B ARG F 1 9 ? 34.154 7.719 49.543 0.39 24.33 9 ARG F N 1
ATOM 5368 C CA A ARG F 1 9 ? 34.870 8.524 50.595 0.61 29.55 9 ARG F CA 1
ATOM 5369 C CA B ARG F 1 9 ? 34.908 8.402 50.629 0.39 25.82 9 ARG F CA 1
ATOM 5370 C C A ARG F 1 9 ? 35.838 9.467 49.870 0.61 29.65 9 ARG F C 1
ATOM 5371 C C B ARG F 1 9 ? 35.952 9.326 49.990 0.39 26.17 9 ARG F C 1
ATOM 5372 O O A ARG F 1 9 ? 35.989 10.615 50.335 0.61 29.96 9 ARG F O 1
ATOM 5373 O O B ARG F 1 9 ? 36.216 10.346 50.658 0.39 25.19 9 ARG F O 1
ATOM 5388 N N . VAL F 1 10 ? 36.534 8.982 48.836 1.00 23.35 10 VAL F N 1
ATOM 5389 C CA . VAL F 1 10 ? 37.495 9.826 48.064 1.00 19.05 10 VAL F CA 1
ATOM 5390 C C . VAL F 1 10 ? 36.734 11.116 47.743 1.00 18.17 10 VAL F C 1
ATOM 5391 O O . VAL F 1 10 ? 37.201 12.254 47.957 1.00 20.15 10 VAL F O 1
ATOM 5395 N N . LEU F 1 11 ? 35.509 11.003 47.219 1.00 19.22 11 LEU F N 1
ATOM 5396 C CA . LEU F 1 11 ? 34.653 12.132 46.769 1.00 16.46 11 LEU F CA 1
ATOM 5397 C C . LEU F 1 11 ? 34.204 12.884 48.028 1.00 18.45 11 LEU F C 1
ATOM 5398 O O . LEU F 1 11 ? 34.089 14.115 47.883 1.00 22.69 11 LEU F O 1
ATOM 5403 N N . ALA F 1 12 ? 33.820 12.184 49.100 1.00 24.09 12 ALA F N 1
ATOM 5404 C CA . ALA F 1 12 ? 33.299 12.948 50.259 1.00 25.10 12 ALA F CA 1
ATOM 5405 C C . ALA F 1 12 ? 34.413 13.832 50.830 1.00 22.85 12 ALA F C 1
ATOM 5406 O O . ALA F 1 12 ? 34.123 15.005 51.134 1.00 20.82 12 ALA F O 1
ATOM 5408 N N . SER F 1 13 ? 35.632 13.291 50.920 1.00 21.47 13 SER F N 1
ATOM 5409 C CA . SER F 1 13 ? 36.768 14.150 51.344 1.00 18.63 13 SER F CA 1
ATOM 5410 C C . SER F 1 13 ? 36.956 15.341 50.398 1.00 20.94 13 SER F C 1
ATOM 5411 O O . SER F 1 13 ? 37.178 16.503 50.796 1.00 19.40 13 SER F O 1
ATOM 5414 N N . LEU F 1 14 ? 36.965 15.080 49.086 1.00 17.56 14 LEU F N 1
ATOM 5415 C CA . LEU F 1 14 ? 37.143 16.184 48.105 1.00 15.77 14 LEU F CA 1
ATOM 5416 C C . LEU F 1 14 ? 36.061 17.267 48.182 1.00 18.62 14 LEU F C 1
ATOM 5417 O O . LEU F 1 14 ? 36.364 18.475 48.159 1.00 19.30 14 LEU F O 1
ATOM 5422 N N . GLN F 1 15 ? 34.825 16.815 48.414 1.00 19.55 15 GLN F N 1
ATOM 5423 C CA . GLN F 1 15 ? 33.717 17.803 48.498 1.00 23.21 15 GLN F CA 1
ATOM 5424 C C . GLN F 1 15 ? 33.869 18.647 49.769 1.00 24.03 15 GLN F C 1
ATOM 5425 O O . GLN F 1 15 ? 33.743 19.886 49.721 1.00 23.74 15 GLN F O 1
ATOM 5431 N N . GLU F 1 16 ? 34.284 17.983 50.852 1.00 20.66 16 GLU F N 1
ATOM 5432 C CA . GLU F 1 16 ? 34.487 18.715 52.132 1.00 22.56 16 GLU F CA 1
ATOM 5433 C C . GLU F 1 16 ? 35.565 19.777 51.890 1.00 22.93 16 GLU F C 1
ATOM 5434 O O . GLU F 1 16 ? 35.491 20.908 52.411 1.00 31.82 16 GLU F O 1
ATOM 5440 N N . VAL F 1 17 ? 36.723 19.413 51.329 1.00 19.88 17 VAL F N 1
ATOM 5441 C CA . VAL F 1 17 ? 37.858 20.364 51.135 1.00 19.73 17 VAL F CA 1
ATOM 5442 C C . VAL F 1 17 ? 37.363 21.437 50.160 1.00 25.68 17 VAL F C 1
ATOM 5443 O O . VAL F 1 17 ? 37.684 22.624 50.363 1.00 26.20 17 VAL F O 1
ATOM 5447 N N . MET F 1 18 ? 36.816 21.015 49.015 1.00 18.94 18 MET F N 1
ATOM 5448 C CA . MET F 1 18 ? 36.740 21.930 47.845 1.00 17.55 18 MET F CA 1
ATOM 5449 C C . MET F 1 18 ? 35.516 22.851 47.897 1.00 18.00 18 MET F C 1
ATOM 5450 O O . MET F 1 18 ? 35.529 23.914 47.244 1.00 20.61 18 MET F O 1
ATOM 5455 N N . GLU F 1 19 ? 34.495 22.474 48.672 1.00 19.98 19 GLU F N 1
ATOM 5456 C CA . GLU F 1 19 ? 33.292 23.339 48.801 1.00 21.16 19 GLU F CA 1
ATOM 5457 C C . GLU F 1 19 ? 32.744 23.779 47.437 1.00 21.88 19 GLU F C 1
ATOM 5458 O O . GLU F 1 19 ? 32.395 22.933 46.591 1.00 20.81 19 GLU F O 1
ATOM 5464 N N A ASP F 1 20 ? 32.825 25.078 47.132 0.58 23.76 20 ASP F N 1
ATOM 5465 N N B ASP F 1 20 ? 32.576 25.049 47.057 0.42 21.67 20 ASP F N 1
ATOM 5466 C CA A ASP F 1 20 ? 32.128 25.664 45.955 0.58 23.72 20 ASP F CA 1
ATOM 5467 C CA B ASP F 1 20 ? 31.906 25.410 45.778 0.42 23.59 20 ASP F CA 1
ATOM 5468 C C A ASP F 1 20 ? 32.790 25.162 44.667 0.58 21.56 20 ASP F C 1
ATOM 5469 C C B ASP F 1 20 ? 32.847 25.284 44.575 0.42 20.23 20 ASP F C 1
ATOM 5470 O O A ASP F 1 20 ? 32.108 24.995 43.636 0.58 24.15 20 ASP F O 1
ATOM 5471 O O B ASP F 1 20 ? 32.566 25.743 43.451 0.42 21.16 20 ASP F O 1
ATOM 5480 N N . GLU F 1 21 ? 34.059 24.758 44.779 1.00 19.64 21 GLU F N 1
ATOM 5481 C CA . GLU F 1 21 ? 34.867 24.359 43.595 1.00 19.37 21 GLU F CA 1
ATOM 5482 C C . GLU F 1 21 ? 34.454 22.935 43.208 1.00 18.50 21 GLU F C 1
ATOM 5483 O O . GLU F 1 21 ? 34.782 22.535 42.072 1.00 20.39 21 GLU F O 1
ATOM 5489 N N . TYR F 1 22 ? 33.874 22.149 44.121 1.00 18.38 22 TYR F N 1
ATOM 5490 C CA . TYR F 1 22 ? 33.610 20.707 43.874 1.00 19.17 22 TYR F CA 1
ATOM 5491 C C . TYR F 1 22 ? 32.793 20.532 42.597 1.00 21.89 22 TYR F C 1
ATOM 5492 O O . TYR F 1 22 ? 33.175 19.726 41.750 1.00 18.17 22 TYR F O 1
ATOM 5501 N N . PRO F 1 23 ? 31.674 21.259 42.382 1.00 18.76 23 PRO F N 1
ATOM 5502 C CA . PRO F 1 23 ? 30.953 21.072 41.121 1.00 21.12 23 PRO F CA 1
ATOM 5503 C C . PRO F 1 23 ? 31.729 21.437 39.847 1.00 20.82 23 PRO F C 1
ATOM 5504 O O . PRO F 1 23 ? 31.627 20.769 38.834 1.00 22.13 23 PRO F O 1
ATOM 5508 N N . VAL F 1 24 ? 32.667 22.386 39.926 1.00 19.36 24 VAL F N 1
ATOM 5509 C CA . VAL F 1 24 ? 33.600 22.707 38.805 1.00 20.31 24 VAL F CA 1
ATOM 5510 C C . VAL F 1 24 ? 34.470 21.476 38.524 1.00 18.85 24 VAL F C 1
ATOM 5511 O O . VAL F 1 24 ? 34.754 21.245 37.333 1.00 20.43 24 VAL F O 1
ATOM 5515 N N . LEU F 1 25 ? 34.973 20.810 39.568 1.00 16.39 25 LEU F N 1
ATOM 5516 C CA . LEU F 1 25 ? 35.862 19.628 39.398 1.00 16.05 25 LEU F CA 1
ATOM 5517 C C . LEU F 1 25 ? 35.045 18.564 38.657 1.00 19.48 25 LEU F C 1
ATOM 5518 O O . LEU F 1 25 ? 35.686 17.849 37.859 1.00 17.98 25 LEU F O 1
ATOM 5523 N N . LEU F 1 26 ? 33.768 18.391 39.013 1.00 17.43 26 LEU F N 1
ATOM 5524 C CA . LEU F 1 26 ? 33.019 17.297 38.335 1.00 15.83 26 LEU F CA 1
ATOM 5525 C C . LEU F 1 26 ? 32.945 17.658 36.847 1.00 18.38 26 LEU F C 1
ATOM 5526 O O . LEU F 1 26 ? 33.160 16.800 35.963 1.00 17.48 26 LEU F O 1
ATOM 5531 N N . ASP F 1 27 ? 32.629 18.913 36.514 1.00 14.88 27 ASP F N 1
ATOM 5532 C CA . ASP F 1 27 ? 32.456 19.370 35.109 1.00 19.77 27 ASP F CA 1
ATOM 5533 C C . ASP F 1 27 ? 33.793 19.196 34.379 1.00 21.75 27 ASP F C 1
ATOM 5534 O O . ASP F 1 27 ? 33.808 18.698 33.238 1.00 19.62 27 ASP F O 1
ATOM 5539 N N A THR F 1 28 ? 34.884 19.593 35.042 0.68 17.20 28 THR F N 1
ATOM 5540 N N B THR F 1 28 ? 34.921 19.675 34.914 0.32 17.60 28 THR F N 1
ATOM 5541 C CA A THR F 1 28 ? 36.209 19.563 34.365 0.68 17.69 28 THR F CA 1
ATOM 5542 C CA B THR F 1 28 ? 36.224 19.570 34.204 0.32 17.86 28 THR F CA 1
ATOM 5543 C C A THR F 1 28 ? 36.661 18.117 34.129 0.68 14.51 28 THR F C 1
ATOM 5544 C C B THR F 1 28 ? 36.697 18.113 34.138 0.32 15.72 28 THR F C 1
ATOM 5545 O O A THR F 1 28 ? 37.184 17.901 33.019 0.68 17.82 28 THR F O 1
ATOM 5546 O O B THR F 1 28 ? 37.369 17.747 33.154 0.32 18.62 28 THR F O 1
ATOM 5553 N N . PHE F 1 29 ? 36.351 17.236 35.084 1.00 15.75 29 PHE F N 1
ATOM 5554 C CA . PHE F 1 29 ? 36.720 15.800 34.966 1.00 14.49 29 PHE F CA 1
ATOM 5555 C C . PHE F 1 29 ? 36.070 15.251 33.690 1.00 14.55 29 PHE F C 1
ATOM 5556 O O . PHE F 1 29 ? 36.716 14.590 32.852 1.00 15.84 29 PHE F O 1
ATOM 5564 N N . VAL F 1 30 ? 34.805 15.635 33.499 1.00 14.37 30 VAL F N 1
ATOM 5565 C CA . VAL F 1 30 ? 34.067 15.116 32.308 1.00 14.40 30 VAL F CA 1
ATOM 5566 C C . VAL F 1 30 ? 34.802 15.550 31.036 1.00 15.50 30 VAL F C 1
ATOM 5567 O O . VAL F 1 30 ? 35.067 14.749 30.114 1.00 16.88 30 VAL F O 1
ATOM 5571 N N . LEU F 1 31 ? 35.025 16.857 30.872 1.00 14.90 31 LEU F N 1
ATOM 5572 C CA . LEU F 1 31 ? 35.672 17.438 29.665 1.00 18.41 31 LEU F CA 1
ATOM 5573 C C . LEU F 1 31 ? 37.094 16.876 29.555 1.00 17.43 31 LEU F C 1
ATOM 5574 O O . LEU F 1 31 ? 37.429 16.509 28.413 1.00 17.74 31 LEU F O 1
ATOM 5579 N N . ASP F 1 32 ? 37.908 16.839 30.615 1.00 17.48 32 ASP F N 1
ATOM 5580 C CA . ASP F 1 32 ? 39.313 16.375 30.460 1.00 17.45 32 ASP F CA 1
ATOM 5581 C C . ASP F 1 32 ? 39.265 14.907 30.020 1.00 16.86 32 ASP F C 1
ATOM 5582 O O . ASP F 1 32 ? 40.089 14.525 29.167 1.00 18.32 32 ASP F O 1
ATOM 5587 N N . SER F 1 33 ? 38.393 14.074 30.597 1.00 15.16 33 SER F N 1
ATOM 5588 C CA . SER F 1 33 ? 38.336 12.616 30.311 1.00 14.42 33 SER F CA 1
ATOM 5589 C C . SER F 1 33 ? 37.857 12.456 28.864 1.00 17.00 33 SER F C 1
ATOM 5590 O O . SER F 1 33 ? 38.394 11.547 28.199 1.00 15.43 33 SER F O 1
ATOM 5593 N N . GLU F 1 34 ? 36.886 13.230 28.371 1.00 16.20 34 GLU F N 1
ATOM 5594 C CA . GLU F 1 34 ? 36.429 13.120 26.959 1.00 14.27 34 GLU F CA 1
ATOM 5595 C C . GLU F 1 34 ? 37.621 13.455 26.054 1.00 16.44 34 GLU F C 1
ATOM 5596 O O . GLU F 1 34 ? 37.800 12.738 25.052 1.00 16.98 34 GLU F O 1
ATOM 5602 N N A GLU F 1 35 ? 38.431 14.475 26.354 0.60 17.54 35 GLU F N 1
ATOM 5603 N N B GLU F 1 35 ? 38.443 14.451 26.398 0.40 16.78 35 GLU F N 1
ATOM 5604 C CA A GLU F 1 35 ? 39.643 14.782 25.547 0.60 18.83 35 GLU F CA 1
ATOM 5605 C CA B GLU F 1 35 ? 39.644 14.784 25.586 0.40 17.27 35 GLU F CA 1
ATOM 5606 C C A GLU F 1 35 ? 40.604 13.589 25.615 0.60 19.61 35 GLU F C 1
ATOM 5607 C C B GLU F 1 35 ? 40.614 13.596 25.616 0.40 18.27 35 GLU F C 1
ATOM 5608 O O A GLU F 1 35 ? 41.167 13.216 24.566 0.60 18.44 35 GLU F O 1
ATOM 5609 O O B GLU F 1 35 ? 41.164 13.251 24.551 0.40 17.90 35 GLU F O 1
ATOM 5620 N N . ARG F 1 36 ? 40.868 13.014 26.792 1.00 16.79 36 ARG F N 1
ATOM 5621 C CA . ARG F 1 36 ? 41.812 11.872 26.934 1.00 14.79 36 ARG F CA 1
ATOM 5622 C C . ARG F 1 36 ? 41.305 10.729 26.046 1.00 15.76 36 ARG F C 1
ATOM 5623 O O . ARG F 1 36 ? 42.117 10.060 25.379 1.00 15.92 36 ARG F O 1
ATOM 5631 N N . LEU F 1 37 ? 40.003 10.429 26.087 1.00 13.78 37 LEU F N 1
ATOM 5632 C CA . LEU F 1 37 ? 39.463 9.318 25.257 1.00 14.24 37 LEU F CA 1
ATOM 5633 C C . LEU F 1 37 ? 39.707 9.622 23.775 1.00 15.27 37 LEU F C 1
ATOM 5634 O O . LEU F 1 37 ? 40.088 8.689 23.039 1.00 16.30 37 LEU F O 1
ATOM 5639 N N . ARG F 1 38 ? 39.423 10.848 23.324 1.00 15.48 38 ARG F N 1
ATOM 5640 C CA . ARG F 1 38 ? 39.673 11.225 21.907 1.00 16.51 38 ARG F CA 1
ATOM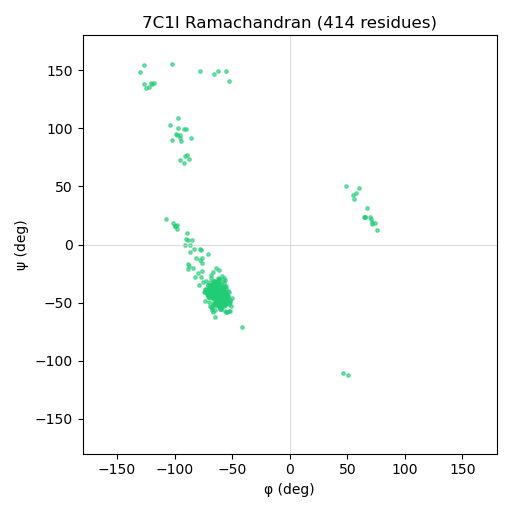 5641 C C . ARG F 1 38 ? 41.162 11.010 21.613 1.00 17.51 38 ARG F C 1
ATOM 5642 O O . ARG F 1 38 ? 41.488 10.408 20.570 1.00 18.67 38 ARG F O 1
ATOM 5650 N N A SER F 1 39 ? 42.057 11.354 22.545 0.65 16.12 39 SER F N 1
ATOM 5651 N N B SER F 1 39 ? 42.039 11.407 22.540 0.35 16.54 39 SER F N 1
ATOM 5652 C CA A SER F 1 39 ? 43.516 11.174 22.320 0.65 17.92 39 SER F CA 1
ATOM 5653 C CA B SER F 1 39 ? 43.501 11.189 22.371 0.35 17.79 39 SER F CA 1
ATOM 5654 C C A SER F 1 39 ? 43.908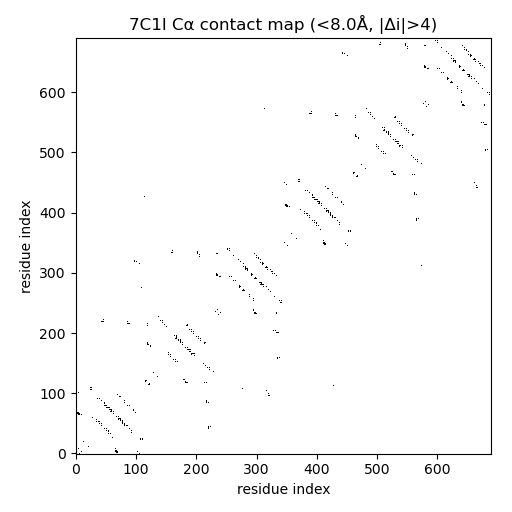 9.695 22.221 0.65 16.55 39 SER F C 1
ATOM 5655 C C B SER F 1 39 ? 43.797 9.700 22.158 0.35 16.28 39 SER F C 1
ATOM 5656 O O A SER F 1 39 ? 44.794 9.291 21.441 0.65 15.02 39 SER F O 1
ATOM 5657 O O B SER F 1 39 ? 44.460 9.475 21.124 0.35 16.16 39 SER F O 1
ATOM 5662 N N . LEU F 1 40 ? 43.330 8.831 23.061 1.00 14.30 40 LEU F N 1
ATOM 5663 C CA . LEU F 1 40 ? 43.521 7.356 23.024 1.00 12.83 40 LEU F CA 1
ATOM 5664 C C . LEU F 1 40 ? 43.052 6.798 21.675 1.00 14.59 40 LEU F C 1
ATOM 5665 O O . LEU F 1 40 ? 43.788 5.959 21.115 1.00 16.05 40 LEU F O 1
ATOM 5670 N N . HIS F 1 41 ? 41.853 7.202 21.244 1.00 14.29 41 HIS F N 1
ATOM 5671 C CA . HIS F 1 41 ? 41.440 6.634 19.932 1.00 14.67 41 HIS F CA 1
ATOM 5672 C C . HIS F 1 41 ? 42.375 7.087 18.805 1.00 17.00 41 HIS F C 1
ATOM 5673 O O . HIS F 1 41 ? 42.678 6.255 17.926 1.00 16.57 41 HIS F O 1
ATOM 5680 N N . ALA F 1 42 ? 42.917 8.306 18.871 1.00 17.78 42 ALA F N 1
ATOM 5681 C CA . ALA F 1 42 ? 43.807 8.839 17.814 1.00 19.80 42 ALA F CA 1
ATOM 5682 C C . ALA F 1 42 ? 45.094 8.013 17.910 1.00 17.94 42 ALA F C 1
ATOM 5683 O O . ALA F 1 42 ? 45.682 7.594 16.890 1.00 18.71 42 ALA F O 1
ATOM 5685 N N . ALA F 1 43 ? 45.621 7.767 19.113 1.00 15.73 43 ALA F N 1
ATOM 5686 C CA . ALA F 1 43 ? 46.901 7.044 19.297 1.00 15.79 43 ALA F CA 1
ATOM 5687 C C . ALA F 1 43 ? 46.692 5.600 18.828 1.00 17.10 43 ALA F C 1
ATOM 5688 O O . ALA F 1 43 ? 47.587 4.972 18.228 1.00 19.59 43 ALA F O 1
ATOM 5690 N N . LEU F 1 44 ? 45.532 4.990 19.096 1.00 13.82 44 LEU F N 1
ATOM 5691 C CA . LEU F 1 44 ? 45.232 3.592 18.686 1.00 15.90 44 LEU F CA 1
ATOM 5692 C C . LEU F 1 44 ? 45.226 3.561 17.153 1.00 14.03 44 LEU F C 1
ATOM 5693 O O . LEU F 1 44 ? 45.833 2.647 16.555 1.00 16.46 44 LEU F O 1
ATOM 5698 N N A GLN F 1 45 ? 44.678 4.568 16.466 0.56 15.85 45 GLN F N 1
ATOM 5699 N N B GLN F 1 45 ? 44.583 4.512 16.468 0.44 18.74 45 GLN F N 1
ATOM 5700 C CA A GLN F 1 45 ? 44.525 4.536 14.986 0.56 15.57 45 GLN F CA 1
ATOM 5701 C CA B GLN F 1 45 ? 44.546 4.553 14.980 0.44 20.16 45 GLN F CA 1
ATOM 5702 C C A GLN F 1 45 ? 45.911 4.759 14.372 0.56 18.39 45 GLN F C 1
ATOM 5703 C C B GLN F 1 45 ? 46.013 4.506 14.537 0.44 18.44 45 GLN F C 1
ATOM 5704 O O A GLN F 1 45 ? 46.089 4.385 13.196 0.56 14.59 45 GLN F O 1
ATOM 5705 O O B GLN F 1 45 ? 46.308 3.709 13.623 0.44 16.44 45 GLN F O 1
ATOM 5716 N N . ALA F 1 46 ? 46.807 5.408 15.123 1.00 18.47 46 ALA F N 1
ATOM 5717 C CA . ALA F 1 46 ? 48.164 5.711 14.609 1.00 21.33 46 ALA F CA 1
ATOM 5718 C C . ALA F 1 46 ? 49.097 4.550 14.969 1.00 20.36 46 ALA F C 1
ATOM 5719 O O . ALA F 1 46 ? 50.280 4.557 14.571 1.00 26.59 46 ALA F O 1
ATOM 5721 N N . GLY F 1 47 ? 48.750 3.575 15.815 1.00 17.21 47 GLY F N 1
ATOM 5722 C CA . GLY F 1 47 ? 49.554 2.494 16.417 1.00 19.17 47 GLY F CA 1
ATOM 5723 C C . GLY F 1 47 ? 50.701 3.132 17.183 1.00 26.59 47 GLY F C 1
ATOM 5724 O O . GLY F 1 47 ? 51.854 2.652 17.149 1.00 25.97 47 GLY F O 1
ATOM 5725 N N . ASP F 1 48 ? 50.382 4.183 17.945 1.00 21.23 48 ASP F N 1
ATOM 5726 C CA . ASP F 1 48 ? 51.381 4.896 18.787 1.00 19.13 48 ASP F CA 1
ATOM 5727 C C . ASP F 1 48 ? 51.405 4.403 20.238 1.00 19.61 48 ASP F C 1
ATOM 5728 O O . ASP F 1 48 ? 50.641 4.854 21.118 1.00 19.00 48 ASP F O 1
ATOM 5733 N N . ALA F 1 49 ? 52.239 3.419 20.585 1.00 18.96 49 ALA F N 1
ATOM 5734 C CA . ALA F 1 49 ? 52.315 2.750 21.904 1.00 18.17 49 ALA F CA 1
ATOM 5735 C C . ALA F 1 49 ? 52.665 3.839 22.925 1.00 19.23 49 ALA F C 1
ATOM 5736 O O . ALA F 1 49 ? 52.132 3.790 24.053 1.00 18.22 49 ALA F O 1
ATOM 5738 N N A GLN F 1 50 ? 53.581 4.780 22.674 0.56 19.93 50 GLN F N 1
ATOM 5739 N N B GLN F 1 50 ? 53.560 4.747 22.521 0.44 21.69 50 GLN F N 1
ATOM 5740 C CA A GLN F 1 50 ? 54.068 5.672 23.761 0.56 19.47 50 GLN F CA 1
ATOM 5741 C CA B GLN F 1 50 ? 54.149 5.745 23.454 0.44 23.61 50 GLN F CA 1
ATOM 5742 C C A GLN F 1 50 ? 53.008 6.749 24.018 0.56 17.04 50 GLN F C 1
ATOM 5743 C C B GLN F 1 50 ? 52.956 6.551 23.980 0.44 18.93 50 GLN F C 1
ATOM 5744 O O A GLN F 1 50 ? 52.778 7.297 25.116 0.56 15.65 50 GLN F O 1
ATOM 5745 O O B GLN F 1 50 ? 52.825 6.474 25.219 0.44 16.34 50 GLN F O 1
ATOM 5756 N N . ALA F 1 51 ? 52.159 7.058 23.033 1.00 18.70 51 ALA F N 1
ATOM 5757 C CA . ALA F 1 51 ? 51.058 8.029 23.231 1.00 21.54 51 ALA F CA 1
ATOM 5758 C C . ALA F 1 51 ? 49.985 7.293 24.041 1.00 18.85 51 ALA F C 1
ATOM 5759 O O . ALA F 1 51 ? 49.406 7.903 24.962 1.00 17.95 51 ALA F O 1
ATOM 5761 N N . LEU F 1 52 ? 49.670 6.037 23.709 1.00 15.37 52 LEU F N 1
ATOM 5762 C CA . LEU F 1 52 ? 48.727 5.238 24.538 1.00 15.38 52 LEU F CA 1
ATOM 5763 C C . LEU F 1 52 ? 49.169 5.149 26.003 1.00 18.18 52 LEU F C 1
ATOM 5764 O O . LEU F 1 52 ? 48.381 5.444 26.922 1.00 16.03 52 LEU F O 1
ATOM 5769 N N A ARG F 1 53 ? 50.488 5.001 26.167 0.49 16.76 53 ARG F N 1
ATOM 5770 N N B ARG F 1 53 ? 50.432 4.770 26.227 0.51 18.05 53 ARG F N 1
ATOM 5771 C CA A ARG F 1 53 ? 51.040 4.918 27.546 0.49 16.19 53 ARG F CA 1
ATOM 5772 C CA B ARG F 1 53 ? 50.961 4.630 27.610 0.51 16.40 53 ARG F CA 1
ATOM 5773 C C A ARG F 1 53 ? 50.900 6.294 28.207 0.49 14.40 53 ARG F C 1
ATOM 5774 C C B ARG F 1 53 ? 50.792 5.898 28.456 0.51 14.28 53 ARG F C 1
ATOM 5775 O O A ARG F 1 53 ? 50.376 6.492 29.322 0.49 14.25 53 ARG F O 1
ATOM 5776 O O B ARG F 1 53 ? 50.353 5.801 29.620 0.51 12.98 53 ARG F O 1
ATOM 5791 N N A HIS F 1 54 ? 51.373 7.345 27.530 0.49 14.77 54 HIS F N 1
ATOM 5792 N N B HIS F 1 54 ? 51.168 7.047 27.884 0.51 15.30 54 HIS F N 1
ATOM 5793 C CA A HIS F 1 54 ? 51.384 8.673 28.201 0.49 17.59 54 HIS F CA 1
ATOM 5794 C CA B HIS F 1 54 ? 51.333 8.379 28.528 0.51 18.42 54 HIS F CA 1
ATOM 5795 C C A HIS F 1 54 ? 49.973 8.960 28.727 0.49 17.75 54 HIS F C 1
ATOM 5796 C C B HIS F 1 54 ? 49.985 9.091 28.695 0.51 18.25 54 HIS F C 1
ATOM 5797 O O A HIS F 1 54 ? 49.741 9.152 29.940 0.49 13.35 54 HIS F O 1
ATOM 5798 O O B HIS F 1 54 ? 49.633 9.797 29.661 0.51 16.98 54 HIS F O 1
ATOM 5811 N N . THR F 1 55 ? 49.074 8.882 27.739 1.00 17.54 55 THR F N 1
ATOM 5812 C CA . THR F 1 55 ? 47.688 9.364 27.982 1.00 18.50 55 THR F CA 1
ATOM 5813 C C . THR F 1 55 ? 47.038 8.428 29.006 1.00 16.16 55 THR F C 1
ATOM 5814 O O . THR F 1 55 ? 46.274 8.920 29.863 1.00 15.91 55 THR F O 1
ATOM 5818 N N . ALA F 1 56 ? 47.180 7.101 28.930 1.00 14.46 56 ALA F N 1
ATOM 5819 C CA . ALA F 1 56 ? 46.611 6.180 29.942 1.00 14.55 56 ALA F CA 1
ATOM 5820 C C . ALA F 1 56 ? 47.085 6.593 31.340 1.00 15.76 56 ALA F C 1
ATOM 5821 O O . ALA F 1 56 ? 46.287 6.578 32.295 1.00 14.95 56 ALA F O 1
ATOM 5823 N N . HIS F 1 57 ? 48.392 6.866 31.410 1.00 15.42 57 HIS F N 1
ATOM 5824 C CA . HIS F 1 57 ? 48.958 7.245 32.733 1.00 18.63 57 HIS F CA 1
ATOM 5825 C C . HIS F 1 57 ? 48.275 8.495 33.301 1.00 15.90 57 HIS F C 1
ATOM 5826 O O . HIS F 1 57 ? 47.876 8.512 34.483 1.00 18.02 57 HIS F O 1
ATOM 5833 N N . SER F 1 58 ? 48.097 9.522 32.466 1.00 15.18 58 SER F N 1
ATOM 5834 C CA . SER F 1 58 ? 47.486 10.809 32.894 1.00 18.42 58 SER F CA 1
ATOM 5835 C C . SER F 1 58 ? 46.021 10.567 33.275 1.00 17.81 58 SER F C 1
ATOM 5836 O O . SER F 1 58 ? 45.558 11.021 34.341 1.00 16.64 58 SER F O 1
ATOM 5839 N N . PHE F 1 59 ? 45.350 9.759 32.447 1.00 15.92 59 PHE F N 1
ATOM 5840 C CA . PHE F 1 59 ? 43.924 9.464 32.742 1.00 15.67 59 PHE F CA 1
ATOM 5841 C C . PHE F 1 59 ? 43.783 8.676 34.050 1.00 16.35 59 PHE F C 1
ATOM 5842 O O . PHE F 1 59 ? 42.802 8.841 34.803 1.00 14.80 59 PHE F O 1
ATOM 5850 N N . LYS F 1 60 ? 44.689 7.748 34.373 1.00 13.82 60 LYS F N 1
ATOM 5851 C CA . LYS F 1 60 ? 44.705 6.936 35.619 1.00 12.47 60 LYS F CA 1
ATOM 5852 C C . LYS F 1 60 ? 44.765 7.912 36.801 1.00 14.58 60 LYS F C 1
ATOM 5853 O O . LYS F 1 60 ? 43.933 7.687 37.698 1.00 15.12 60 LYS F O 1
ATOM 5859 N N . GLY F 1 61 ? 45.663 8.895 36.678 1.00 16.04 61 GLY F N 1
ATOM 5860 C CA . GLY F 1 61 ? 45.747 9.844 37.805 1.00 18.59 61 GLY F CA 1
ATOM 5861 C C . GLY F 1 61 ? 44.492 10.685 37.952 1.00 17.61 61 GLY F C 1
ATOM 5862 O O . GLY F 1 61 ? 44.009 10.824 39.094 1.00 19.67 61 GLY F O 1
ATOM 5863 N N . GLY F 1 62 ? 44.000 11.311 36.878 1.00 16.97 62 GLY F N 1
ATOM 5864 C CA . GLY F 1 62 ? 42.796 12.165 36.908 1.00 18.65 62 GLY F CA 1
ATOM 5865 C C . GLY F 1 62 ? 41.659 11.323 37.461 1.00 17.78 62 GLY F C 1
ATOM 5866 O O . GLY F 1 62 ? 40.867 11.750 38.325 1.00 16.12 62 GLY F O 1
ATOM 5867 N N . SER F 1 63 ? 41.498 10.067 37.030 1.00 15.22 63 SER F N 1
ATOM 5868 C CA . SER F 1 63 ? 40.409 9.161 37.479 1.00 14.33 63 SER F CA 1
ATOM 5869 C C . SER F 1 63 ? 40.534 8.926 38.989 1.00 16.71 63 SER F C 1
ATOM 5870 O O . SER F 1 63 ? 39.569 8.906 39.779 1.00 16.07 63 SER F O 1
ATOM 5873 N N . SER F 1 64 ? 41.754 8.617 39.438 1.00 14.85 64 SER F N 1
ATOM 5874 C CA . SER F 1 64 ? 41.989 8.254 40.861 1.00 16.29 64 SER F CA 1
ATOM 5875 C C . SER F 1 64 ? 41.630 9.506 41.670 1.00 15.92 64 SER F C 1
ATOM 5876 O O . SER F 1 64 ? 40.998 9.310 42.727 1.00 16.50 64 SER F O 1
ATOM 5879 N N . ASN F 1 65 ? 41.976 10.708 41.201 1.00 15.54 65 ASN F N 1
ATOM 5880 C CA . ASN F 1 65 ? 41.840 11.952 42.008 1.00 16.11 65 ASN F CA 1
ATOM 5881 C C . ASN F 1 65 ? 40.341 12.223 42.183 1.00 16.93 65 ASN F C 1
ATOM 5882 O O . ASN F 1 65 ? 39.847 12.792 43.176 1.00 16.20 65 ASN F O 1
ATOM 5887 N N . MET F 1 66 ? 39.506 11.794 41.231 1.00 14.12 66 MET F N 1
ATOM 5888 C CA . MET F 1 66 ? 38.031 11.970 41.299 1.00 15.74 66 MET F CA 1
ATOM 5889 C C . MET F 1 66 ? 37.277 10.706 41.724 1.00 16.79 66 MET F C 1
ATOM 5890 O O . MET F 1 66 ? 36.032 10.667 41.657 1.00 18.97 66 MET F O 1
ATOM 5895 N N . GLY F 1 67 ? 37.929 9.717 42.342 1.00 15.62 67 GLY F N 1
ATOM 5896 C CA . GLY F 1 67 ? 37.329 8.499 42.918 1.00 15.16 67 GLY F CA 1
ATOM 5897 C C . GLY F 1 67 ? 36.710 7.588 41.870 1.00 15.49 67 GLY F C 1
ATOM 5898 O O . GLY F 1 67 ? 36.084 6.615 42.330 1.00 16.95 67 GLY F O 1
ATOM 5899 N N . ALA F 1 68 ? 37.191 7.725 40.630 1.00 14.52 68 ALA F N 1
ATOM 5900 C CA . ALA F 1 68 ? 36.672 6.821 39.575 1.00 16.80 68 ALA F CA 1
ATOM 5901 C C . ALA F 1 68 ? 37.615 5.614 39.514 1.00 15.43 68 ALA F C 1
ATOM 5902 O O . ALA F 1 68 ? 38.395 5.565 38.540 1.00 15.32 68 ALA F O 1
ATOM 5904 N N A VAL F 1 69 ? 37.488 4.728 40.507 0.27 17.74 69 VAL F N 1
ATOM 5905 N N B VAL F 1 69 ? 37.506 4.668 40.452 0.73 16.83 69 VAL F N 1
ATOM 5906 C CA A VAL F 1 69 ? 38.454 3.653 40.885 0.27 18.39 69 VAL F CA 1
ATOM 5907 C CA B VAL F 1 69 ? 38.616 3.718 40.762 0.73 17.76 69 VAL F CA 1
ATOM 5908 C C A VAL F 1 69 ? 38.545 2.699 39.688 0.27 17.45 69 VAL F C 1
ATOM 5909 C C B VAL F 1 69 ? 38.576 2.563 39.754 0.73 17.51 69 VAL F C 1
ATOM 5910 O O A VAL F 1 69 ? 39.674 2.517 39.191 0.27 15.01 69 VAL F O 1
ATOM 5911 O O B VAL F 1 69 ? 39.643 1.996 39.447 0.73 16.48 69 VAL F O 1
ATOM 5918 N N . LEU F 1 70 ? 37.402 2.141 39.274 1.00 18.51 70 LEU F N 1
ATOM 5919 C CA . LEU F 1 70 ? 37.397 1.067 38.244 1.00 18.07 70 LEU F CA 1
ATOM 5920 C C . LEU F 1 70 ? 37.988 1.635 36.950 1.00 16.51 70 LEU F C 1
ATOM 5921 O O . LEU F 1 70 ? 38.793 0.988 36.249 1.00 17.31 70 LEU F O 1
ATOM 5926 N N . LEU F 1 71 ? 37.625 2.857 36.551 1.00 14.27 71 LEU F N 1
ATOM 5927 C CA . LEU F 1 71 ? 38.124 3.565 35.342 1.00 12.44 71 LEU F CA 1
ATOM 5928 C C . LEU F 1 71 ? 39.645 3.707 35.475 1.00 14.70 71 LEU F C 1
ATOM 5929 O O . LEU F 1 71 ? 40.356 3.397 34.497 1.00 15.35 71 LEU F O 1
ATOM 5934 N N . ALA F 1 72 ? 40.147 4.064 36.662 1.00 15.66 72 ALA F N 1
ATOM 5935 C CA . ALA F 1 72 ? 41.605 4.211 36.885 1.00 15.59 72 ALA F CA 1
ATOM 5936 C C . ALA F 1 72 ? 42.288 2.860 36.640 1.00 14.47 72 ALA F C 1
ATOM 5937 O O . ALA F 1 72 ? 43.403 2.825 36.077 1.00 15.71 72 ALA F O 1
ATOM 5939 N N . GLY F 1 73 ? 41.685 1.760 37.097 1.00 17.46 73 GLY F N 1
ATOM 5940 C CA . GLY F 1 73 ? 42.222 0.398 36.908 1.00 17.78 73 GLY F CA 1
ATOM 5941 C C . GLY F 1 73 ? 42.340 0.021 35.441 1.00 19.62 73 GLY F C 1
ATOM 5942 O O . GLY F 1 73 ? 43.409 -0.440 34.994 1.00 18.01 73 GLY F O 1
ATOM 5943 N N . TYR F 1 74 ? 41.344 0.383 34.625 1.00 16.81 74 TYR F N 1
ATOM 5944 C CA . TYR F 1 74 ? 41.483 0.106 33.171 1.00 16.85 74 TYR F CA 1
ATOM 5945 C C . TYR F 1 74 ? 42.615 0.950 32.577 1.00 16.14 74 TYR F C 1
ATOM 5946 O O . TYR F 1 74 ? 43.367 0.522 31.678 1.00 17.84 74 TYR F O 1
ATOM 5955 N N . CYS F 1 75 ? 42.726 2.203 33.032 1.00 13.89 75 CYS F N 1
ATOM 5956 C CA . CYS F 1 75 ? 43.773 3.139 32.542 1.00 14.56 75 CYS F CA 1
ATOM 5957 C C . CYS F 1 75 ? 45.131 2.492 32.836 1.00 15.15 75 CYS F C 1
ATOM 5958 O O . CYS F 1 75 ? 46.068 2.542 32.012 1.00 15.12 75 CYS F O 1
ATOM 5961 N N . LYS F 1 76 ? 45.243 1.993 34.071 1.00 16.41 76 LYS F N 1
ATOM 5962 C CA . LYS F 1 76 ? 46.491 1.335 34.544 1.00 16.14 76 LYS F CA 1
ATOM 5963 C C . LYS F 1 76 ? 46.831 0.120 33.673 1.00 16.09 76 LYS F C 1
ATOM 5964 O O . LYS F 1 76 ? 47.987 -0.008 33.227 1.00 17.63 76 LYS F O 1
ATOM 5970 N N . GLU F 1 77 ? 45.847 -0.718 33.335 1.00 15.09 77 GLU F N 1
ATOM 5971 C CA . GLU F 1 77 ? 46.083 -1.879 32.434 1.00 14.56 77 GLU F CA 1
ATOM 5972 C C . GLU F 1 77 ? 46.584 -1.396 31.070 1.00 16.54 77 GLU F C 1
ATOM 5973 O O . GLU F 1 77 ? 47.487 -2.038 30.495 1.00 18.67 77 GLU F O 1
ATOM 5979 N N . LEU F 1 78 ? 45.991 -0.323 30.541 1.00 13.98 78 LEU F N 1
ATOM 5980 C CA . LEU F 1 78 ? 46.376 0.226 29.213 1.00 14.90 78 LEU F CA 1
ATOM 5981 C C . LEU F 1 78 ? 47.809 0.768 29.280 1.00 17.25 78 LEU F C 1
ATOM 5982 O O . LEU F 1 78 ? 48.638 0.541 28.375 1.00 17.38 78 LEU F O 1
ATOM 5987 N N . GLU F 1 79 ? 48.125 1.533 30.330 1.00 17.22 79 GLU F N 1
ATOM 5988 C CA . GLU F 1 79 ? 49.488 2.114 30.473 1.00 16.82 79 GLU F CA 1
ATOM 5989 C C . GLU F 1 79 ? 50.461 0.930 30.488 1.00 15.64 79 GLU F C 1
ATOM 5990 O O . GLU F 1 79 ? 51.473 1.036 29.766 1.00 17.96 79 GLU F O 1
ATOM 5996 N N . GLU F 1 80 ? 50.238 -0.103 31.305 1.00 16.50 80 GLU F N 1
ATOM 5997 C CA . GLU F 1 80 ? 51.206 -1.212 31.525 1.00 18.22 80 GLU F CA 1
ATOM 5998 C C . GLU F 1 80 ? 51.371 -1.938 30.185 1.00 22.88 80 GLU F C 1
ATOM 5999 O O . GLU F 1 80 ? 52.495 -2.317 29.802 1.00 23.02 80 GLU F O 1
ATOM 6005 N N . SER F 1 81 ? 50.243 -2.266 29.548 1.00 19.98 81 SER F N 1
ATOM 6006 C CA . SER F 1 81 ? 50.339 -3.134 28.345 1.00 20.13 81 SER F CA 1
ATOM 6007 C C . SER F 1 81 ? 50.972 -2.311 27.217 1.00 21.03 81 SER F C 1
ATOM 6008 O O . SER F 1 81 ? 51.812 -2.868 26.482 1.00 22.58 81 SER F O 1
ATOM 6011 N N . ALA F 1 82 ? 50.732 -1.002 27.092 1.00 15.64 82 ALA F N 1
ATOM 6012 C CA . ALA F 1 82 ? 51.347 -0.136 26.059 1.00 16.27 82 ALA F CA 1
ATOM 6013 C C . ALA F 1 82 ? 52.859 -0.073 26.305 1.00 17.61 82 ALA F C 1
ATOM 6014 O O . ALA F 1 82 ? 53.652 -0.134 25.343 1.00 18.98 82 ALA F O 1
ATOM 6016 N N A ARG F 1 83 ? 53.228 0.163 27.568 0.58 17.85 83 ARG F N 1
ATOM 6017 N N B ARG F 1 83 ? 53.214 0.027 27.590 0.42 17.75 83 ARG F N 1
ATOM 6018 C CA A ARG F 1 83 ? 54.690 0.237 27.837 0.58 17.12 83 ARG F CA 1
ATOM 6019 C CA B ARG F 1 83 ? 54.634 0.167 28.013 0.42 17.57 83 ARG F CA 1
ATOM 6020 C C A ARG F 1 83 ? 55.345 -1.054 27.332 0.58 20.02 83 ARG F C 1
ATOM 6021 C C B ARG F 1 83 ? 55.416 -1.076 27.573 0.42 20.14 83 ARG F C 1
ATOM 6022 O O A ARG F 1 83 ? 56.481 -0.879 26.845 0.58 22.08 83 ARG F O 1
ATOM 6023 O O B ARG F 1 83 ? 56.636 -0.971 27.336 0.42 20.21 83 ARG F O 1
ATOM 6038 N N . ARG F 1 84 ? 54.719 -2.216 27.546 1.00 18.39 84 ARG F N 1
ATOM 6039 C CA . ARG F 1 84 ? 55.304 -3.537 27.190 1.00 20.35 84 ARG F CA 1
ATOM 6040 C C . ARG F 1 84 ? 55.245 -3.720 25.669 1.00 22.38 84 ARG F C 1
ATOM 6041 O O . ARG F 1 84 ? 55.631 -4.811 25.203 1.00 26.05 84 ARG F O 1
ATOM 6049 N N . GLY F 1 85 ? 54.583 -2.834 24.919 1.00 23.82 85 GLY F N 1
ATOM 6050 C CA . GLY F 1 85 ? 54.316 -3.113 23.495 1.00 26.87 85 GLY F CA 1
ATOM 6051 C C . GLY F 1 85 ? 53.213 -4.118 23.215 1.00 25.34 85 GLY F C 1
ATOM 6052 O O . GLY F 1 85 ? 53.150 -4.685 22.107 1.00 31.90 85 GLY F O 1
ATOM 6053 N N . GLU F 1 86 ? 52.370 -4.528 24.169 1.00 19.76 86 GLU F N 1
ATOM 6054 C CA . GLU F 1 86 ? 51.267 -5.519 24.059 1.00 23.94 86 GLU F CA 1
ATOM 6055 C C . GLU F 1 86 ? 49.987 -4.777 23.655 1.00 28.81 86 GLU F C 1
ATOM 6056 O O . GLU F 1 86 ? 48.923 -4.782 24.307 1.00 34.53 86 GLU F O 1
ATOM 6062 N N . LEU F 1 87 ? 49.964 -4.449 22.360 1.00 16.83 87 LEU F N 1
ATOM 6063 C CA . LEU F 1 87 ? 48.864 -3.580 21.861 1.00 16.30 87 LEU F CA 1
ATOM 6064 C C . LEU F 1 87 ? 47.613 -4.387 21.497 1.00 16.47 87 LEU F C 1
ATOM 6065 O O . LEU F 1 87 ? 46.584 -3.708 21.302 1.00 15.45 87 LEU F O 1
ATOM 6070 N N A GLN F 1 88 ? 47.657 -5.722 21.446 0.54 18.24 88 GLN F N 1
ATOM 6071 N N B GLN F 1 88 ? 47.608 -5.721 21.580 0.46 17.24 88 GLN F N 1
ATOM 6072 C CA A GLN F 1 88 ? 46.436 -6.515 21.136 0.54 17.46 88 GLN F CA 1
ATOM 6073 C CA B GLN F 1 88 ? 46.431 -6.532 21.165 0.46 16.87 88 GLN F CA 1
ATOM 6074 C C A GLN F 1 88 ? 45.313 -6.071 22.081 0.54 14.41 88 GLN F C 1
ATOM 6075 C C B GLN F 1 88 ? 45.291 -6.363 22.176 0.46 14.34 88 GLN F C 1
ATOM 6076 O O A GLN F 1 88 ? 44.176 -5.987 21.575 0.54 11.95 88 GLN F O 1
ATOM 6077 O O B GLN F 1 88 ? 44.121 -6.676 21.880 0.46 11.92 88 GLN F O 1
ATOM 6088 N N . ARG F 1 89 ? 45.598 -5.836 23.366 1.00 16.66 89 ARG F N 1
ATOM 6089 C CA . ARG F 1 89 ? 44.523 -5.540 24.352 1.00 20.64 89 ARG F CA 1
ATOM 6090 C C . ARG F 1 89 ? 44.041 -4.090 24.221 1.00 15.58 89 ARG F C 1
ATOM 6091 O O . ARG F 1 89 ? 43.011 -3.777 24.852 1.00 16.90 89 ARG F O 1
ATOM 6099 N N . ALA F 1 90 ? 44.679 -3.176 23.485 1.00 13.34 90 ALA F N 1
ATOM 6100 C CA . ALA F 1 90 ? 44.404 -1.722 23.536 1.00 12.19 90 ALA F CA 1
ATOM 6101 C C . ALA F 1 90 ? 42.974 -1.454 23.074 1.00 14.03 90 ALA F C 1
ATOM 6102 O O . ALA F 1 90 ? 42.257 -0.720 23.753 1.00 13.57 90 ALA F O 1
ATOM 6104 N N . PRO F 1 91 ? 42.501 -2.025 21.944 1.00 12.11 91 PRO F N 1
ATOM 6105 C CA . PRO F 1 91 ? 41.143 -1.681 21.518 1.00 12.37 91 PRO F CA 1
ATOM 6106 C C . PRO F 1 91 ? 40.096 -2.010 22.592 1.00 12.63 91 PRO F C 1
ATOM 6107 O O . PRO F 1 91 ? 39.203 -1.216 22.855 1.00 13.91 91 PRO F O 1
ATOM 6111 N N . ALA F 1 92 ? 40.175 -3.212 23.171 1.00 11.09 92 ALA F N 1
ATOM 6112 C CA . ALA F 1 92 ? 39.195 -3.698 24.171 1.00 11.76 92 ALA F CA 1
ATOM 6113 C C . ALA F 1 92 ? 39.321 -2.849 25.442 1.00 14.26 92 ALA F C 1
ATOM 6114 O O . ALA F 1 92 ? 38.264 -2.549 26.034 1.00 14.97 92 ALA F O 1
ATOM 6116 N N . LEU F 1 93 ? 40.545 -2.499 25.849 1.00 13.02 93 LEU F N 1
ATOM 6117 C CA . LEU F 1 93 ? 40.674 -1.712 27.105 1.00 13.52 93 LEU F CA 1
ATOM 6118 C C . LEU F 1 93 ? 40.006 -0.353 26.871 1.00 12.23 93 LEU F C 1
ATOM 6119 O O . LEU F 1 93 ? 39.398 0.268 27.767 1.00 13.94 93 LEU F O 1
ATOM 6124 N N . ILE F 1 94 ? 40.252 0.268 25.715 1.00 12.74 94 ILE F N 1
ATOM 6125 C CA . ILE F 1 94 ? 39.649 1.587 25.361 1.00 11.39 94 ILE F CA 1
ATOM 6126 C C . ILE F 1 94 ? 38.119 1.502 25.406 1.00 12.97 94 ILE F C 1
ATOM 6127 O O . ILE F 1 94 ? 37.429 2.353 25.997 1.00 14.14 94 ILE F O 1
ATOM 6132 N N . GLU F 1 95 ? 37.607 0.409 24.833 1.00 13.16 95 GLU F N 1
ATOM 6133 C CA . GLU F 1 95 ? 36.126 0.269 24.847 1.00 14.79 95 GLU F CA 1
ATOM 6134 C C . GLU F 1 95 ? 35.657 0.109 26.297 1.00 14.76 95 GLU F C 1
ATOM 6135 O O . GLU F 1 95 ? 34.617 0.683 26.684 1.00 15.35 95 GLU F O 1
ATOM 6141 N N . GLN F 1 96 ? 36.364 -0.626 27.161 1.00 14.00 96 GLN F N 1
ATOM 6142 C CA . GLN F 1 96 ? 36.009 -0.802 28.595 1.00 13.23 96 GLN F CA 1
ATOM 6143 C C . GLN F 1 96 ? 36.029 0.581 29.256 1.00 14.14 96 GLN F C 1
ATOM 6144 O O . GLN F 1 96 ? 35.171 0.893 30.109 1.00 14.47 96 GLN F O 1
ATOM 6150 N N A MET F 1 97 ? 37.122 1.301 28.985 0.58 12.57 97 MET F N 1
ATOM 6151 N N B MET F 1 97 ? 36.947 1.469 28.862 0.42 13.90 97 MET F N 1
ATOM 6152 C CA A MET F 1 97 ? 37.164 2.700 29.490 0.58 12.64 97 MET F CA 1
ATOM 6153 C CA B MET F 1 97 ? 37.117 2.840 29.416 0.42 13.06 97 MET F CA 1
ATOM 6154 C C A MET F 1 97 ? 35.955 3.520 29.023 0.58 12.67 97 MET F C 1
ATOM 6155 C C B MET F 1 97 ? 35.959 3.752 28.997 0.42 13.78 97 MET F C 1
ATOM 6156 O O A MET F 1 97 ? 35.391 4.118 29.964 0.58 11.92 97 MET F O 1
ATOM 6157 O O B MET F 1 97 ? 35.493 4.741 29.600 0.42 9.74 97 MET F O 1
ATOM 6166 N N . GLU F 1 98 ? 35.535 3.512 27.753 1.00 15.52 98 GLU F N 1
ATOM 6167 C CA . GLU F 1 98 ? 34.355 4.294 27.292 1.00 15.14 98 GLU F CA 1
ATOM 6168 C C . GLU F 1 98 ? 33.126 3.842 28.090 1.00 15.95 98 GLU F C 1
ATOM 6169 O O . GLU F 1 98 ? 32.345 4.702 28.542 1.00 16.15 98 GLU F O 1
ATOM 6175 N N A ARG F 1 99 ? 32.939 2.535 28.295 0.58 12.33 99 ARG F N 1
ATOM 6176 N N B ARG F 1 99 ? 32.943 2.534 28.293 0.42 12.75 99 ARG F N 1
ATOM 6177 C CA A ARG F 1 99 ? 31.725 2.024 28.987 0.58 15.15 99 ARG F CA 1
ATOM 6178 C CA B ARG F 1 99 ? 31.719 2.044 28.982 0.42 14.70 99 ARG F CA 1
ATOM 6179 C C A ARG F 1 99 ? 31.723 2.465 30.456 0.58 15.47 99 ARG F C 1
ATOM 6180 C C B ARG F 1 99 ? 31.731 2.495 30.447 0.42 14.91 99 ARG F C 1
ATOM 6181 O O A ARG F 1 99 ? 30.684 2.829 31.041 0.58 15.77 99 ARG F O 1
ATOM 6182 O O B ARG F 1 99 ? 30.696 2.995 30.930 0.42 14.64 99 ARG F O 1
ATOM 6197 N N . GLU F 1 100 ? 32.887 2.370 31.106 1.00 13.99 100 GLU F N 1
ATOM 6198 C CA . GLU F 1 100 ? 33.007 2.811 32.523 1.00 14.32 100 GLU F CA 1
ATOM 6199 C C . GLU F 1 100 ? 32.876 4.330 32.677 1.00 14.01 100 GLU F C 1
ATOM 6200 O O . GLU F 1 100 ? 32.189 4.844 33.585 1.00 12.91 100 GLU F O 1
ATOM 6206 N N . PHE F 1 101 ? 33.568 5.072 31.807 1.00 14.33 101 PHE F N 1
ATOM 6207 C CA . PHE F 1 101 ? 33.491 6.555 31.758 1.00 13.13 101 PHE F CA 1
ATOM 6208 C C . PHE F 1 101 ? 32.028 6.968 31.564 1.00 15.41 101 PHE F C 1
ATOM 6209 O O . PHE F 1 101 ? 31.567 7.905 32.238 1.00 14.40 101 PHE F O 1
ATOM 6217 N N . ALA F 1 102 ? 31.235 6.220 30.790 1.00 13.47 102 ALA F N 1
ATOM 6218 C CA . ALA F 1 102 ? 29.827 6.645 30.604 1.00 14.73 102 ALA F CA 1
ATOM 6219 C C . ALA F 1 102 ? 29.070 6.601 31.936 1.00 13.78 102 ALA F C 1
ATOM 6220 O O . ALA F 1 102 ? 28.215 7.474 32.180 1.00 14.03 102 ALA F O 1
ATOM 6222 N N . ILE F 1 103 ? 29.426 5.636 32.787 1.00 13.30 103 ILE F N 1
ATOM 6223 C CA . ILE F 1 103 ? 28.799 5.475 34.133 1.00 13.02 103 ILE F CA 1
ATOM 6224 C C . ILE F 1 103 ? 29.191 6.742 34.902 1.00 14.93 103 ILE F C 1
ATOM 6225 O O . ILE F 1 103 ? 28.389 7.344 35.643 1.00 16.28 103 ILE F O 1
ATOM 6230 N N . VAL F 1 104 ? 30.515 6.850 35.055 1.00 13.03 104 VAL F N 1
ATOM 6231 C CA . VAL F 1 104 ? 31.023 7.981 35.889 1.00 13.79 104 VAL F CA 1
ATOM 6232 C C . VAL F 1 104 ? 30.441 9.310 35.398 1.00 16.88 104 VAL F C 1
ATOM 6233 O O . VAL F 1 104 ? 30.002 10.151 36.212 1.00 15.24 104 VAL F O 1
ATOM 6237 N N . ARG F 1 105 ? 30.330 9.556 34.089 1.00 13.10 105 ARG F N 1
ATOM 6238 C CA . ARG F 1 105 ? 29.810 10.805 33.475 1.00 15.04 105 ARG F CA 1
ATOM 6239 C C . ARG F 1 105 ? 28.381 10.916 34.019 1.00 16.85 105 ARG F C 1
ATOM 6240 O O . ARG F 1 105 ? 28.047 12.056 34.386 1.00 14.56 105 ARG F O 1
ATOM 6248 N N . ILE F 1 106 ? 27.499 9.924 33.864 1.00 14.70 106 ILE F N 1
ATOM 6249 C CA . ILE F 1 106 ? 26.086 10.275 34.202 1.00 14.08 106 ILE F CA 1
ATOM 6250 C C . ILE F 1 106 ? 26.007 10.482 35.718 1.00 17.32 106 ILE F C 1
ATOM 6251 O O . ILE F 1 106 ? 25.157 11.285 36.150 1.00 16.80 106 ILE F O 1
ATOM 6256 N N . LEU F 1 107 ? 26.725 9.705 36.535 1.00 14.54 107 LEU F N 1
ATOM 6257 C CA . LEU F 1 107 ? 26.755 9.919 38.006 1.00 14.92 107 LEU F CA 1
ATOM 6258 C C . LEU F 1 107 ? 27.197 11.370 38.223 1.00 17.81 107 LEU F C 1
ATOM 6259 O O . LEU F 1 107 ? 26.675 12.019 39.153 1.00 17.17 107 LEU F O 1
ATOM 6264 N N . PHE F 1 108 ? 28.291 11.787 37.578 1.00 14.46 108 PHE F N 1
ATOM 6265 C CA . PHE F 1 108 ? 28.762 13.178 37.806 1.00 16.04 108 PHE F CA 1
ATOM 6266 C C . PHE F 1 108 ? 27.748 14.226 37.335 1.00 19.46 108 PHE F C 1
ATOM 6267 O O . PHE F 1 108 ? 27.612 15.285 37.979 1.00 20.70 108 PHE F O 1
ATOM 6275 N N . LYS F 1 109 ? 27.020 14.007 36.235 1.00 17.59 109 LYS F N 1
ATOM 6276 C CA . LYS F 1 109 ? 25.965 14.952 35.780 1.00 20.02 109 LYS F CA 1
ATOM 6277 C C . LYS F 1 109 ? 24.885 14.987 36.867 1.00 18.93 109 LYS F C 1
ATOM 6278 O O . LYS F 1 109 ? 24.434 16.095 37.228 1.00 21.72 109 LYS F O 1
ATOM 6284 N N A GLN F 1 110 ? 24.526 13.815 37.399 0.45 17.19 110 GLN F N 1
ATOM 6285 N N B GLN F 1 110 ? 24.565 13.836 37.466 0.55 16.87 110 GLN F N 1
ATOM 6286 C CA A GLN F 1 110 ? 23.497 13.859 38.473 0.45 21.23 110 GLN F CA 1
ATOM 6287 C CA B GLN F 1 110 ? 23.482 13.773 38.485 0.55 20.82 110 GLN F CA 1
ATOM 6288 C C A GLN F 1 110 ? 24.024 14.710 39.635 0.45 22.35 110 GLN F C 1
ATOM 6289 C C B GLN F 1 110 ? 23.894 14.355 39.842 0.55 22.37 110 GLN F C 1
ATOM 6290 O O A GLN F 1 110 ? 23.279 15.653 39.974 0.45 19.79 110 GLN F O 1
ATOM 6291 O O B GLN F 1 110 ? 23.140 14.984 40.610 0.55 24.06 110 GLN F O 1
ATOM 6302 N N . GLU F 1 111 ? 25.197 14.306 40.134 1.00 20.70 111 GLU F N 1
ATOM 6303 C CA . GLU F 1 111 ? 25.742 14.946 41.362 1.00 21.22 111 GLU F CA 1
ATOM 6304 C C . GLU F 1 111 ? 25.788 16.438 41.018 1.00 22.64 111 GLU F C 1
ATOM 6305 O O . GLU F 1 111 ? 25.496 17.243 41.925 1.00 25.82 111 GLU F O 1
ATOM 6311 N N . ARG F 1 112 ? 26.256 16.918 39.862 1.00 18.51 112 ARG F N 1
ATOM 6312 C CA . ARG F 1 112 ? 26.441 18.341 39.468 1.00 20.55 112 ARG F CA 1
ATOM 6313 C C . ARG F 1 112 ? 25.120 19.102 39.623 1.00 24.95 112 ARG F C 1
ATOM 6314 O O . ARG F 1 112 ? 25.127 20.315 39.908 1.00 23.79 112 ARG F O 1
ATOM 6322 N N . GLN F 1 113 ? 24.012 18.417 39.326 1.00 22.91 113 GLN F N 1
ATOM 6323 C CA . GLN F 1 113 ? 22.660 19.031 39.426 1.00 24.71 113 GLN F CA 1
ATOM 6324 C C . GLN F 1 113 ? 22.303 19.353 40.881 1.00 28.18 113 GLN F C 1
ATOM 6325 O O . GLN F 1 113 ? 21.365 20.163 41.026 1.00 31.63 113 GLN F O 1
ATOM 6331 N N A ARG F 1 114 ? 22.863 18.665 41.882 0.46 30.44 114 ARG F N 1
ATOM 6332 N N B ARG F 1 114 ? 22.937 18.747 41.890 0.54 29.01 114 ARG F N 1
ATOM 6333 C CA A ARG F 1 114 ? 22.578 18.956 43.313 0.46 28.70 114 ARG F CA 1
ATOM 6334 C CA B ARG F 1 114 ? 22.644 18.951 43.335 0.54 25.67 114 ARG F CA 1
ATOM 6335 C C A ARG F 1 114 ? 22.940 20.422 43.574 0.46 35.17 114 ARG F C 1
ATOM 6336 C C B ARG F 1 114 ? 23.294 20.253 43.818 0.54 32.22 114 ARG F C 1
ATOM 6337 O O A ARG F 1 114 ? 22.230 21.066 44.372 0.46 25.91 114 ARG F O 1
ATOM 6338 O O B ARG F 1 114 ? 23.042 20.641 44.978 0.54 22.88 114 ARG F O 1
ATOM 6353 N N . TYR F 1 115 ? 23.963 20.942 42.888 1.00 25.29 115 TYR F N 1
ATOM 6354 C CA . TYR F 1 115 ? 24.649 22.233 43.161 1.00 29.75 115 TYR F CA 1
ATOM 6355 C C . TYR F 1 115 ? 24.134 23.397 42.307 1.00 30.15 115 TYR F C 1
ATOM 6356 O O . TYR F 1 115 ? 23.591 23.135 41.218 1.00 40.94 115 TYR F O 1
ATOM 6365 N N . ARG F 1 116 ? 24.203 24.649 42.773 1.00 35.08 116 ARG F N 1
ATOM 6366 C CA . ARG F 1 116 ? 24.087 25.924 42.015 1.00 49.16 116 ARG F CA 1
ATOM 6367 C C . ARG F 1 116 ? 22.801 26.680 42.370 1.00 73.52 116 ARG F C 1
ATOM 6368 O O . ARG F 1 116 ? 22.322 26.787 43.499 1.00 80.31 116 ARG F O 1
#

Nearest PDB structures (foldseek):
  7c1i-assembly2_E  TM=1.006E+00  e=1.462E-14  Pseudomonas aeruginosa
  3myf-assembly1_A  TM=8.319E-01  e=2.278E-03  Shewanella sp. W3-18-1
  8rqj-assembly1_A  TM=7.235E-01  e=3.599E-03  Thermochaetoides thermophila
  2a0b-assembly1_A  TM=7.199E-01  e=3.043E-02  Escherichia coli
  3iqt-assembly1_A  TM=8.092E-01  e=1.629E-01  Escherichia coli CFT073

Organism: Pseudomonas aeruginosa (strain ATCC 15692 / DSM 22644 / CIP 104116 / JCM 14847 / LMG 12228 / 1C / PRS 101 / PAO1) (NCBI:txid208964)

GO terms:
  GO:0009927 histidine phosphotransfer kinase activity (F, IDA)
  GO:2000145 regulation of cell motility (P, IMP)
  GO:1900191 negative regulation of single-species biofilm formation (P, IMP)
  GO:0050921 positive regulation of chemotaxis (P, IMP)